Protein AF-0000000077038914 (afdb_homodimer)

Secondary structure (DSSP, 8-state):
---------TT-------TT--TTTS-TTHHHHHHHHH-HHHHHHHHHHHHHHHHHHTTHHHHHHHHHHHS--EEEEE-TT--EEEEEE--HHHHHHHIIIIIIS-TTTGGGSTTPPPHHHHHHHHHHHTTT-STTHHHHHHHHHHHHHHHHHS-HHHHHHHHHHHT---TTTPPPEEEE---SS-SS-GGG---EEEEEE-TTS-EEEEEEEEEEEEESTT-SEEEEEEEETTPPSSGGG-EEEEEESB-TTSPBPSEEEEEE--BSS-TTS-EEEEEEEEEEEEEES-TT-HHHHHHHHHHHHHHHHHHHHHHHHHHHHHHHHHHHHH-EETTEEGGGSHHHHHHHHHHHHHHHHHHHHHHHHHHHHHHHHTT-HHHHHHHHHHHHHHHHHHHHHHHHHHHHHHHHHGGGGGBTTSHHHHHHHHHTTTTTTTS-HHHHHHHHHHHHHHS-HHHHHHHHHHHHHHHS---HHHHHHHHHHHHHHHHHHHHHHHHT-GGGHHHHHHHHHHHHHHHHHHHHHHHTTT--HHHHHHHHHIIIIIS---TT-----GGGHHHHHHHHHT----HHHHHHTPPP---/---------TT-------TT--TTTS-TTHHHHHHHHH-HHHHHHHHHHHHHHHHHHTTHHHHHHHHHHHS--EEEEE-TT--EEEEEE--HHHHHHHIIIIIIS-TTTGGGSTTPPPHHHHHHHHHHHHTT-STTHHHHHHHHHHHHHHHHHS-HHHHHHHHHHHT---TTTPPPEEEE---SS-SS-GGG---EEEEEE-TTS-EEEEEEEEEEEEESTT-SEEEEEEEETTPPSSGGG-EEEEEESB-TTSPBPSEEEEEE--BSS-TTS-EEEEEEEEEEEEEES-TT-HHHHHHHHHHHHHHHHHHHHHHHHHHHHHHHHHHHHH-EETTEEGGGSHHHHHHHHHHHHHHHHHHHHHHHHHHHHHHHHTT-HHHHHHHHHHHHHHHHHHHHHHHHHHHHHHHHHGGGGGBTTSHHHHHHHHHTTTTTTTS-HHHHHHHHHHHHHHS-HHHHHHHHHHHHHHHS---HHHHHHHHHHHHHHHHHHHHHHHHT-GGGHHHHHHHHHHHHHHHHHHHHHHHTTT--HHHHHHHHHIIIIIS---TT-----GGGHHHHHHHHHT----HHHHHHTPPP---

Sequence (1166 aa):
MNDTAHTPAAGASNIPDSRGLNFFSVDPDLGALLRLHLGDAHYTELEPQLRALGARVSGELDEWASRADKHPPVLEHRNRRGEAVQRIDKDPAYVALERVAYSELGLAALSHQPDAAPPLVKYALTFLFVQAEFGLCCPVSMTDSLTRTLRRFGDRELVARYLPMLASRDFDTLYQGAMFMTEQAAGSDVGRIATRAARDTDAHGNTVWRLYGDKWFCSNADADLAMVLARPDGAPDGIHGLALFLLPKTLPDGTRNHYRIVRLKDKLGSRSMASGEIVLDGAHAYLIGEIGRGFHQMADMINMSRLSNGVRAAGLMRRAMNEALHVAAHREAFGRKLIDMPLMQRQLMKMLLPAEAARTMFMQIALLLPQADAGDEQAARCVRILTPLIKFRACRDARRVTGDAMEVRGGTGYIEEWSDARLVRDAHLGSIWEGTSNIVALDVARAARREQALDALRTFLGDRLGAAPLPDASRAALRRILARACDGLARVAADGDDARVRQAASALYYASAAVLMACEGAQLAPDYRRLALAHLLVRHKLLPVDPLAPASRDDEAAAFDALLRGAPVSLDVALDLLPEVERMNDTAHTPAAGASNIPDSRGLNFFSVDPDLGALLRLHLGDAHYTELEPQLRALGARVSGELDEWASRADKHPPVLEHRNRRGEAVQRIDKDPAYVALERVAYSELGLAALSHQPDAAPPLVKYALTFLFVQAEFGLCCPVSMTDSLTRTLRRFGDRELVARYLPMLASRDFDTLYQGAMFMTEQAAGSDVGRIATRAARDTDAHGNTVWRLYGDKWFCSNADADLAMVLARPDGAPDGIHGLALFLLPKTLPDGTRNHYRIVRLKDKLGSRSMASGEIVLDGAHAYLIGEIGRGFHQMADMINMSRLSNGVRAAGLMRRAMNEALHVAAHREAFGRKLIDMPLMQRQLMKMLLPAEAARTMFMQIALLLPQADAGDEQAARCVRILTPLIKFRACRDARRVTGDAMEVRGGTGYIEEWSDARLVRDAHLGSIWEGTSNIVALDVARAARREQALDALRTFLGDRLGAAPLPDASRAALRRILARACDGLARVAADGDDARVRQAASALYYASAAVLMACEGAQLAPDYRRLALAHLLVRHKLLPVDPLAPASRDDEAAAFDALLRGAPVSLDVALDLLPEVER

Solvent-accessible surface area (backbone atoms only — not comparable to full-atom values): 57209 Å² total; per-residue (Å²): 131,83,76,71,71,73,59,74,58,94,85,64,68,49,67,67,71,67,63,68,44,36,63,41,72,72,40,71,53,58,64,57,52,45,31,68,77,59,31,64,68,54,28,63,68,44,44,62,58,47,50,54,47,15,35,34,25,38,33,62,46,29,54,26,35,55,50,11,46,78,38,46,49,44,78,34,57,47,49,99,87,64,48,80,62,61,41,72,51,64,38,71,40,44,53,52,50,47,42,44,45,39,31,75,66,16,65,31,15,41,77,65,42,97,82,43,56,59,52,44,57,52,51,52,53,46,27,52,49,24,46,28,40,59,42,60,51,49,40,37,45,30,23,31,29,45,50,53,43,37,66,73,40,34,50,71,68,59,35,67,68,45,44,67,28,45,44,32,43,48,78,90,61,38,47,42,18,19,57,42,67,28,25,72,66,8,60,88,37,55,38,56,56,73,28,31,27,40,82,43,66,47,98,85,70,43,82,38,36,28,30,35,38,62,36,52,57,20,49,40,62,84,30,44,31,27,43,31,63,26,28,40,75,88,47,56,80,40,52,60,14,20,22,26,27,42,34,45,42,55,40,97,90,67,45,73,36,37,54,47,73,75,47,69,65,57,45,62,33,43,37,50,42,50,28,17,26,36,41,34,63,58,18,56,38,40,75,34,61,48,82,41,40,13,53,65,59,45,46,57,33,49,50,51,46,33,38,50,45,15,36,42,22,21,12,43,24,44,39,27,46,54,50,30,51,48,32,25,65,63,23,63,51,87,90,34,43,39,56,75,35,57,45,48,42,51,53,51,48,68,37,47,53,60,27,52,36,28,46,52,46,47,47,51,43,29,64,31,45,63,43,24,75,73,64,36,61,58,36,39,26,29,44,61,32,51,29,36,34,36,26,32,46,31,10,51,48,19,38,54,31,18,46,51,25,20,46,68,55,31,70,61,20,42,23,59,90,35,65,37,32,56,47,37,39,42,26,59,45,46,32,33,54,98,39,32,48,69,57,28,26,52,48,34,35,46,28,40,66,76,58,52,12,48,60,33,37,52,50,54,53,48,49,48,56,69,70,36,79,54,58,67,68,58,45,53,44,46,50,52,47,41,51,40,17,51,50,32,34,50,50,35,35,71,68,65,39,59,63,44,30,57,51,24,45,49,26,35,43,51,37,52,26,23,51,52,30,31,40,51,10,44,72,47,59,77,37,18,47,39,30,29,50,15,23,46,41,44,52,72,62,50,40,59,53,47,43,41,55,77,69,86,54,79,65,44,54,66,52,50,55,26,59,77,68,61,43,78,28,48,63,67,58,23,57,61,43,50,61,90,69,82,134,132,82,76,71,71,72,59,74,59,94,82,64,67,48,68,67,71,68,63,67,42,36,64,41,72,73,40,70,54,59,62,57,50,46,30,68,76,59,31,64,68,56,30,64,69,44,45,64,59,45,50,54,48,14,35,35,27,38,32,64,46,28,53,27,36,54,49,12,46,77,39,47,49,43,78,33,56,47,48,98,86,65,46,82,62,60,41,72,50,64,38,70,39,43,53,52,49,45,43,43,44,39,29,76,65,16,65,31,16,40,77,66,42,96,83,43,55,60,53,44,58,51,50,52,52,46,27,50,48,23,46,28,40,59,43,62,50,48,41,36,45,30,25,31,29,45,50,53,41,36,66,74,42,33,50,69,67,58,35,66,69,45,44,68,29,45,43,31,44,48,77,89,61,38,48,44,18,17,57,42,68,27,25,71,65,7,57,88,37,56,37,56,57,73,26,32,27,40,84,42,65,47,99,86,68,44,82,39,36,28,30,36,38,63,36,52,55,20,49,39,61,82,30,44,30,27,43,32,62,26,28,40,74,88,49,56,80,40,52,58,14,20,22,26,26,42,34,46,42,52,41,97,88,66,45,72,37,38,52,48,71,76,48,69,64,57,45,61,33,44,37,50,42,50,29,18,27,36,41,35,63,57,17,55,38,41,77,34,61,49,82,40,40,13,54,66,58,46,46,58,34,49,48,49,46,32,38,50,46,16,34,44,22,20,12,43,23,44,39,27,47,54,52,30,51,48,33,25,66,62,25,64,51,88,90,34,42,40,56,73,34,56,45,49,42,51,54,51,48,67,36,46,53,59,28,52,37,29,46,52,46,45,47,52,43,29,65,32,45,63,44,25,76,71,63,36,62,57,34,38,25,28,44,61,32,52,30,36,36,36,25,32,46,30,11,51,48,18,38,53,32,20,48,52,25,19,46,68,55,29,72,62,19,42,22,57,90,35,66,37,32,56,47,37,38,41,26,56,45,46,32,35,53,98,39,32,48,70,57,26,24,51,47,35,34,45,28,40,64,76,58,52,11,47,60,34,37,53,51,53,53,50,50,48,56,69,69,35,80,55,58,66,68,58,44,53,43,46,52,51,48,42,51,39,17,51,50,32,33,52,50,34,35,73,67,64,40,58,64,42,31,58,52,24,46,48,26,35,43,51,38,51,28,23,49,52,30,31,43,50,10,44,72,48,58,78,38,18,47,40,30,28,52,17,23,46,41,44,52,72,61,50,40,58,53,49,41,43,54,80,70,87,54,79,65,43,54,66,51,50,54,25,60,75,69,60,44,77,28,48,63,67,56,24,57,61,42,51,63,89,69,82,133

InterPro domains:
  IPR006089 Acyl-CoA dehydrogenase, conserved site [PS00073] (407-426)
  IPR006091 Acyl-CoA dehydrogenase/oxidase, middle domain [PF02770] (178-281)
  IPR009075 Acyl-CoA dehydrogenase/oxidase, C-terminal [PF00441] (292-447)
  IPR009100 Acyl-CoA dehydrogenase/oxidase, N-terminal and middle domain superfamily [SSF56645] (89-301)
  IPR036250 Acyl-CoA dehydrogenase-like, C-terminal [SSF47203] (290-450)
  IPR041504 Adaptive response protein AidB, N-terminal [PF18158] (16-172)
  IPR052904 Acyl-CoA dehydrogenase-like protein [PTHR42707] (10-543)

Radius of gyration: 30.12 Å; Cα contacts (8 Å, |Δi|>4): 2319; chains: 2; bounding box: 59×93×80 Å

Nearest PDB structures (foldseek):
  5ez3-assembly1_A  TM=9.033E-01  e=1.907E-32  Brucella melitensis bv. 1 str. 16M
  8i4p-assembly1_A  TM=9.060E-01  e=1.405E-19  Thermobifida fusca YX
  5lnx-assembly2_F  TM=9.026E-01  e=1.605E-17  Bacillus subtilis subsp. subtilis str. 168
  7s7g-assembly1_A  TM=7.072E-01  e=2.611E-19  Homo sapiens
  5k3i-assembly1_B  TM=6.164E-01  e=1.233E-11  Caenorhabditis elegans

pLDDT: mean 94.5, std 9.36, range [21.92, 98.94]

Foldseek 3Di:
DCVVCVPPPDQNDLFFQLAQDQLLVQDLCLLVVCCVQVPDVVSVVLVVVSRVLSRCLSYLLLVLQLVLFVPFWFFDQADPVRDGPRDIHADVSLLVLCLCCCAVLNLQQQCPDPPRDQLLSSLSSVLSNLLRPQLVLQQSLQLNLVLVLCVVFNDPVVNVVQVCQSNDNPSVRHFTEWEFQADPVDDLQSLQDAWEWEWDADPVRDIWIFIFDKGFKIWQVQTQKYKYKHFYPPADTGLQRIFIKIFGQADPVGHGFQKHFPGFDPALASSSTTITMMGGDRGIIGTTHDGRCHVVSCVSSLLSSLLSLLSSLLSLLSSLLSLLLSSQQRRDDPHDRNCLDPVSLVLSLLSVLLSLLSVLLSSLLSSLVVVVVVPNLLSVLQSQQSSLLSLQPSLVSQLVSLVSSLVSSPPVSCDSVDCSSNSNSSSNVSCPPSHHNLSSLVSNLVSVPPVVSLVSLLVVLLVLLVVAPADPLLSVQLNLLQVVLSVQSNVCSVVVPSVCSSVSSQSNSLSSSLSSLLSSLRSSPPFNLSLLSSQVSCVPPRDDDDPVDDDDPPLCVVSSSCNSSSHGDGPVSSVSSHDDDDD/DCVVCVPPPDQPDLFFQCAQDQLLVQDLCLLVVCCVQVPDVVSVVLVVVSRVLSRCLSYLLLVLQLVLFVPFWFFDQADPVRDGPRDIHADVSLLVLVLCCCAVLNLQQQCPDPPRDQLLSSLSSVLSNLLRPQLVLQQSLQLNLVLVLCVVFNDPVVNVVQVCQSNDNPSVRHFTEWEFQADPVDDLQSLQDAWEWEWDADPVRDIWIFIFDKGFKIWQVQTQKYKYKHFYPPADTGLQRIFIKIFGQADPVGHGFQKHFPGFDPALASSSTTITMMGGDRGIIGTTHDGRCHVVSCVSSLLSSLLSLLSSLLSLLSSLLSLLLSSQQRRDDPHDRNCLDPVSLVLSLLSVLLSLLSVLLSSLLSSLVVVVVVPNLLSVLQSQQSSLLSLQPSLVSQLVSLVSSLVSSPPVSCDSVDCSSNSNSSSNVSCPPSHHNLSSLVSNLVSVPPVVSLVSLLVVLLVLLVVAPADPLLSVQLNLLQVVLSVQSNVCSVVVPSVCSSVSSQSNSLSSSLSSLLSSLRSSPPFNLSLLSSQVSCVPPRDDDDPVDDDDPPLCVVSSSCNSSSHGDGPVSSVSSHDDDDD

Organism: Burkholderia multivorans (strain ATCC 17616 / 249) (NCBI:txid395019)

Structure (mmCIF, N/CA/C/O backbone):
data_AF-0000000077038914-model_v1
#
loop_
_entity.id
_entity.type
_entity.pdbx_description
1 polymer 'Acyl-CoA dehydrogenase family protein'
#
loop_
_atom_site.group_PDB
_atom_site.id
_atom_site.type_symbol
_atom_site.label_atom_id
_atom_site.label_alt_id
_atom_site.label_comp_id
_atom_site.label_asym_id
_atom_site.label_entity_id
_atom_site.label_seq_id
_atom_site.pdbx_PDB_ins_code
_atom_site.Cartn_x
_atom_site.Cartn_y
_atom_site.Cartn_z
_atom_site.occupancy
_atom_site.B_iso_or_equiv
_atom_site.auth_seq_id
_atom_site.auth_comp_id
_atom_site.auth_asym_id
_atom_site.auth_atom_id
_atom_site.pdbx_PDB_model_num
ATOM 1 N N . MET A 1 1 ? 28.094 33.969 -19.812 1 22.08 1 MET A N 1
ATOM 2 C CA . MET A 1 1 ? 28.266 32.531 -19.531 1 22.08 1 MET A CA 1
ATOM 3 C C . MET A 1 1 ? 27.297 32.062 -18.438 1 22.08 1 MET A C 1
ATOM 5 O O . MET A 1 1 ? 27.359 32.531 -17.312 1 22.08 1 MET A O 1
ATOM 9 N N . ASN A 1 2 ? 26.047 31.734 -18.75 1 25.38 2 ASN A N 1
ATOM 10 C CA . ASN A 1 2 ? 24.875 31.297 -17.984 1 25.38 2 ASN A CA 1
ATOM 11 C C . ASN A 1 2 ? 25.172 30.047 -17.156 1 25.38 2 ASN A C 1
ATOM 13 O O . ASN A 1 2 ? 25.172 28.938 -17.688 1 25.38 2 ASN A O 1
ATOM 17 N N . ASP A 1 3 ? 26.156 30.188 -16.297 1 31.36 3 ASP A N 1
ATOM 18 C CA . ASP A 1 3 ? 26.609 29.141 -15.375 1 31.36 3 ASP A CA 1
ATOM 19 C C . ASP A 1 3 ? 25.438 28.578 -14.578 1 31.36 3 ASP A C 1
ATOM 21 O O . ASP A 1 3 ? 25.188 28.969 -13.438 1 31.36 3 ASP A O 1
ATOM 25 N N . THR A 1 4 ? 24.375 28.547 -15.211 1 31.61 4 THR A N 1
ATOM 26 C CA . THR A 1 4 ? 23.094 28.047 -14.711 1 31.61 4 THR A CA 1
ATOM 27 C C . THR A 1 4 ? 23.234 26.641 -14.141 1 31.61 4 THR A C 1
ATOM 29 O O . THR A 1 4 ? 22.328 26.125 -13.5 1 31.61 4 THR A O 1
ATOM 32 N N . ALA A 1 5 ? 24.203 25.938 -14.766 1 40.03 5 ALA A N 1
ATOM 33 C CA . ALA A 1 5 ? 24.203 24.516 -14.422 1 40.03 5 ALA A CA 1
ATOM 34 C C . ALA A 1 5 ? 24.906 24.281 -13.094 1 40.03 5 ALA A C 1
ATOM 36 O O . ALA A 1 5 ? 26.125 24.062 -13.062 1 40.03 5 ALA A O 1
ATOM 37 N N . HIS A 1 6 ? 24.531 25.016 -12.117 1 38.09 6 HIS A N 1
ATOM 38 C CA . HIS A 1 6 ? 25.094 24.531 -10.859 1 38.09 6 HIS A CA 1
ATOM 39 C C . HIS A 1 6 ? 24.75 23.062 -10.641 1 38.09 6 HIS A C 1
ATOM 41 O O . HIS A 1 6 ? 23.609 22.719 -10.336 1 38.09 6 HIS A O 1
ATOM 47 N N . THR A 1 7 ? 25.422 22.234 -11.484 1 44 7 THR A N 1
ATOM 48 C CA . THR A 1 7 ? 25.359 20.812 -11.203 1 44 7 THR A CA 1
ATOM 49 C C . THR A 1 7 ? 25.734 20.516 -9.758 1 44 7 THR A C 1
ATOM 51 O O . THR A 1 7 ? 26.766 21.016 -9.266 1 44 7 THR A O 1
ATOM 54 N N . PRO A 1 8 ? 24.844 20.156 -8.961 1 44.72 8 PRO A N 1
ATOM 55 C CA . PRO A 1 8 ? 25.391 19.75 -7.668 1 44.72 8 PRO A CA 1
ATOM 56 C C . PRO A 1 8 ? 26.766 19.078 -7.797 1 44.72 8 PRO A C 1
ATOM 58 O O . PRO A 1 8 ? 27.062 18.469 -8.828 1 44.72 8 PRO A O 1
ATOM 61 N N . ALA A 1 9 ? 27.812 19.484 -7.164 1 39.47 9 ALA A N 1
ATOM 62 C CA . ALA A 1 9 ? 29.125 18.859 -7.289 1 39.47 9 ALA A CA 1
ATOM 63 C C . ALA A 1 9 ? 29.016 17.344 -7.406 1 39.47 9 ALA A C 1
ATOM 65 O O . ALA A 1 9 ? 28.188 16.734 -6.75 1 39.47 9 ALA A O 1
ATOM 66 N N . ALA A 1 10 ? 29.75 16.734 -8.273 1 37.12 10 ALA A N 1
ATOM 67 C CA . ALA A 1 10 ? 29.906 15.297 -8.453 1 37.12 10 ALA A CA 1
ATOM 68 C C . ALA A 1 10 ? 30.266 14.617 -7.141 1 37.12 10 ALA A C 1
ATOM 70 O O . ALA A 1 10 ? 31.219 15.008 -6.469 1 37.12 10 ALA A O 1
ATOM 71 N N . GLY A 1 11 ? 29.234 13.812 -6.258 1 48.03 11 GLY A N 1
ATOM 72 C CA . GLY A 1 11 ? 29.422 13.211 -4.949 1 48.03 11 GLY A CA 1
ATOM 73 C C . GLY A 1 11 ? 28.578 13.852 -3.865 1 48.03 11 GLY A C 1
ATOM 74 O O . GLY A 1 11 ? 28.5 13.328 -2.75 1 48.03 11 GLY A O 1
ATOM 75 N N . ALA A 1 12 ? 28.188 14.961 -4.121 1 54.03 12 ALA A N 1
ATOM 76 C CA . ALA A 1 12 ? 27.484 15.758 -3.117 1 54.03 12 ALA A CA 1
ATOM 77 C C . ALA A 1 12 ? 26.016 15.359 -3.029 1 54.03 12 ALA A C 1
ATOM 79 O O . ALA A 1 12 ? 25.312 15.758 -2.098 1 54.03 12 ALA A O 1
ATOM 80 N N . SER A 1 13 ? 25.672 14.492 -3.986 1 68.81 13 SER A N 1
ATOM 81 C CA . SER A 1 13 ? 24.234 14.211 -3.979 1 68.81 13 SER A CA 1
ATOM 82 C C . SER A 1 13 ? 23.875 13.25 -2.857 1 68.81 13 SER A C 1
ATOM 84 O O . SER A 1 13 ? 24.609 12.289 -2.594 1 68.81 13 SER A O 1
ATOM 86 N N . ASN A 1 14 ? 23 13.602 -2.055 1 82.94 14 ASN A N 1
ATOM 87 C CA . ASN A 1 14 ? 22.422 12.781 -1.001 1 82.94 14 ASN A CA 1
ATOM 88 C C . ASN A 1 14 ? 21.219 11.984 -1.515 1 82.94 14 ASN A C 1
ATOM 90 O O . ASN A 1 14 ? 20.234 11.797 -0.799 1 82.94 14 ASN A O 1
ATOM 94 N N . ILE A 1 15 ? 21.391 11.609 -2.834 1 91.31 15 ILE A N 1
ATOM 95 C CA . ILE A 1 15 ? 20.359 10.781 -3.459 1 91.31 15 ILE A CA 1
ATOM 96 C C . ILE A 1 15 ? 20.984 9.516 -4.023 1 91.31 15 ILE A C 1
ATOM 98 O O . ILE A 1 15 ? 21.234 9.422 -5.227 1 91.31 15 ILE A O 1
ATOM 102 N N . PRO A 1 16 ? 21.141 8.5 -3.207 1 93.62 16 PRO A N 1
ATOM 103 C CA . PRO A 1 16 ? 21.781 7.262 -3.656 1 93.62 16 PRO A CA 1
ATOM 104 C C . PRO A 1 16 ? 21 6.559 -4.766 1 93.62 16 PRO A C 1
ATOM 106 O O . PRO A 1 16 ? 19.766 6.539 -4.742 1 93.62 16 PRO A O 1
ATOM 109 N N . ASP A 1 17 ? 21.719 6.059 -5.734 1 94 17 ASP A N 1
ATOM 110 C CA . ASP A 1 17 ? 21.172 5.332 -6.871 1 94 17 ASP A CA 1
ATOM 111 C C . ASP A 1 17 ? 21.734 3.92 -6.953 1 94 17 ASP A C 1
ATOM 113 O O . ASP A 1 17 ? 22.953 3.746 -7.066 1 94 17 ASP A O 1
ATOM 117 N N . SER A 1 18 ? 20.875 2.918 -6.922 1 94.12 18 SER A N 1
ATOM 118 C CA . SER A 1 18 ? 21.312 1.526 -6.898 1 94.12 18 SER A CA 1
ATOM 119 C C . SER A 1 18 ? 21.609 1.012 -8.305 1 94.12 18 SER A C 1
ATOM 121 O O . SER A 1 18 ? 22 -0.143 -8.477 1 94.12 18 SER A O 1
ATOM 123 N N . ARG A 1 19 ? 21.422 1.75 -9.336 1 91.56 19 ARG A N 1
ATOM 124 C CA . ARG A 1 19 ? 21.688 1.334 -10.703 1 91.56 19 ARG A CA 1
ATOM 125 C C . ARG A 1 19 ? 23.156 0.937 -10.875 1 91.56 19 ARG A C 1
ATOM 127 O O . ARG A 1 19 ? 24.047 1.603 -10.352 1 91.56 19 ARG A O 1
ATOM 134 N N . GLY A 1 20 ? 23.359 -0.164 -11.555 1 90.25 20 GLY A N 1
ATOM 135 C CA . GLY A 1 20 ? 24.719 -0.626 -11.812 1 90.25 20 GLY A CA 1
ATOM 136 C C . GLY A 1 20 ? 25.172 -1.702 -10.844 1 90.25 20 GLY A C 1
ATOM 137 O O . GLY A 1 20 ? 26.125 -2.428 -11.109 1 90.25 20 GLY A O 1
ATOM 138 N N . LEU A 1 21 ? 24.469 -1.827 -9.719 1 95.56 21 LEU A N 1
ATOM 139 C CA . LEU A 1 21 ? 24.766 -2.922 -8.805 1 95.56 21 LEU A CA 1
ATOM 140 C C . LEU A 1 21 ? 24.391 -4.266 -9.43 1 95.56 21 LEU A C 1
ATOM 142 O O . LEU A 1 21 ? 23.484 -4.34 -10.25 1 95.56 21 LEU A O 1
ATOM 146 N N . ASN A 1 22 ? 25.125 -5.277 -9.117 1 98.06 22 ASN A N 1
ATOM 147 C CA . ASN A 1 22 ? 24.719 -6.633 -9.469 1 98.06 22 ASN A CA 1
ATOM 148 C C . ASN A 1 22 ? 23.781 -7.227 -8.43 1 98.06 22 ASN A C 1
ATOM 150 O O . ASN A 1 22 ? 24.219 -7.625 -7.348 1 98.06 22 ASN A O 1
ATOM 154 N N . PHE A 1 23 ? 22.531 -7.402 -8.773 1 97.75 23 PHE A N 1
ATOM 155 C CA . PHE A 1 23 ? 21.484 -7.746 -7.812 1 97.75 23 PHE A CA 1
ATOM 156 C C . PHE A 1 23 ? 21.609 -9.203 -7.383 1 97.75 23 PHE A C 1
ATOM 158 O O . PHE A 1 23 ? 21.016 -9.617 -6.391 1 97.75 23 PHE A O 1
ATOM 165 N N . PHE A 1 24 ? 22.406 -10.039 -8.094 1 98.19 24 PHE A N 1
ATOM 166 C CA . PHE A 1 24 ? 22.75 -11.367 -7.594 1 98.19 24 PHE A CA 1
ATOM 167 C C . PHE A 1 24 ? 23.844 -11.273 -6.523 1 98.19 24 PHE A C 1
ATOM 169 O O . PHE A 1 24 ? 23.734 -11.898 -5.469 1 98.19 24 PHE A O 1
ATOM 176 N N . SER A 1 25 ? 24.781 -10.391 -6.734 1 96.62 25 SER A N 1
ATOM 177 C CA . SER A 1 25 ? 25.953 -10.328 -5.871 1 96.62 25 SER A CA 1
ATOM 178 C C . SER A 1 25 ? 25.656 -9.594 -4.57 1 96.62 25 SER A C 1
ATOM 180 O O . SER A 1 25 ? 26.234 -9.891 -3.527 1 96.62 25 SER A O 1
ATOM 182 N N . VAL A 1 26 ? 24.719 -8.672 -4.641 1 95.75 26 VAL A N 1
ATOM 183 C CA . VAL A 1 26 ? 24.453 -7.879 -3.441 1 95.75 26 VAL A CA 1
ATOM 184 C C . VAL A 1 26 ? 23.594 -8.688 -2.477 1 95.75 26 VAL A C 1
ATOM 186 O O . VAL A 1 26 ? 23.484 -8.344 -1.296 1 95.75 26 VAL A O 1
ATOM 189 N N . ASP A 1 27 ? 22.891 -9.68 -2.92 1 96.12 27 ASP A N 1
ATOM 190 C CA . ASP A 1 27 ? 22.125 -10.602 -2.084 1 96.12 27 ASP A CA 1
ATOM 191 C C . ASP A 1 27 ? 23.031 -11.656 -1.457 1 96.12 27 ASP A C 1
ATOM 193 O O . ASP A 1 27 ? 23.5 -12.57 -2.143 1 96.12 27 ASP A O 1
ATOM 197 N N . PRO A 1 28 ? 23.25 -11.578 -0.246 1 94.44 28 PRO A N 1
ATOM 198 C CA . PRO A 1 28 ? 24.234 -12.477 0.359 1 94.44 28 PRO A CA 1
ATOM 199 C C . PRO A 1 28 ? 23.75 -13.922 0.445 1 94.44 28 PRO A C 1
ATOM 201 O O . PRO A 1 28 ? 24.547 -14.836 0.633 1 94.44 28 PRO A O 1
ATOM 204 N N . ASP A 1 29 ? 22.484 -14.148 0.295 1 96.62 29 ASP A N 1
ATOM 205 C CA . ASP A 1 29 ? 21.938 -15.453 0.648 1 96.62 29 ASP A CA 1
ATOM 206 C C . ASP A 1 29 ? 21.578 -16.25 -0.602 1 96.62 29 ASP A C 1
ATOM 208 O O . ASP A 1 29 ? 21.516 -17.484 -0.563 1 96.62 29 ASP A O 1
ATOM 212 N N . LEU A 1 30 ? 21.312 -15.633 -1.739 1 97.94 30 LEU A N 1
ATOM 213 C CA . LEU A 1 30 ? 20.75 -16.328 -2.895 1 97.94 30 LEU A CA 1
ATOM 214 C C . LEU A 1 30 ? 21.703 -17.406 -3.4 1 97.94 30 LEU A C 1
ATOM 216 O O . LEU A 1 30 ? 21.312 -18.547 -3.574 1 97.94 30 LEU A O 1
ATOM 220 N N . GLY A 1 31 ? 23 -17.047 -3.65 1 98 31 GLY A N 1
ATOM 221 C CA . GLY A 1 31 ? 23.969 -18 -4.129 1 98 31 GLY A CA 1
ATOM 222 C C . GLY A 1 31 ? 24.172 -19.172 -3.18 1 98 31 GLY A C 1
ATOM 223 O O . GLY A 1 31 ? 24.219 -20.328 -3.605 1 98 31 GLY A O 1
ATOM 224 N N . ALA A 1 32 ? 24.266 -18.859 -1.885 1 97.75 32 ALA A N 1
ATOM 225 C CA . ALA A 1 32 ? 24.5 -19.891 -0.869 1 97.75 32 ALA A CA 1
ATOM 226 C C . ALA A 1 32 ? 23.328 -20.875 -0.822 1 97.75 32 ALA A C 1
ATOM 228 O O . ALA A 1 32 ? 23.531 -22.094 -0.714 1 97.75 32 ALA A O 1
ATOM 229 N N . LEU A 1 33 ? 22.125 -20.406 -0.89 1 98.5 33 LEU A N 1
ATOM 230 C CA . LEU A 1 33 ? 20.938 -21.25 -0.823 1 98.5 33 LEU A CA 1
ATOM 231 C C . LEU A 1 33 ? 20.812 -22.109 -2.078 1 98.5 33 LEU A C 1
ATOM 233 O O . LEU A 1 33 ? 20.438 -23.281 -2 1 98.5 33 LEU A O 1
ATOM 237 N N . LEU A 1 34 ? 21.125 -21.484 -3.24 1 98.62 34 LEU A N 1
ATOM 238 C CA . LEU A 1 34 ? 21.062 -22.266 -4.477 1 98.62 34 LEU A CA 1
ATOM 239 C C . LEU A 1 34 ? 22.109 -23.375 -4.477 1 98.62 34 LEU A C 1
ATOM 241 O O . LEU A 1 34 ? 21.844 -24.484 -4.938 1 98.62 34 LEU A O 1
ATOM 245 N N . ARG A 1 35 ? 23.312 -23.094 -3.982 1 98.31 35 ARG A N 1
ATOM 246 C CA . ARG A 1 35 ? 24.359 -24.109 -3.867 1 98.31 35 ARG A CA 1
ATOM 247 C C . ARG A 1 35 ? 23.922 -25.234 -2.922 1 98.31 35 ARG A C 1
ATOM 249 O O . ARG A 1 35 ? 24.125 -26.406 -3.211 1 98.31 35 ARG A O 1
ATOM 256 N N . LEU A 1 36 ? 23.328 -24.859 -1.859 1 98 36 LEU A N 1
ATOM 257 C CA . LEU A 1 36 ? 22.844 -25.812 -0.866 1 98 36 LEU A CA 1
ATOM 258 C C . LEU A 1 36 ? 21.812 -26.766 -1.475 1 98 36 LEU A C 1
ATOM 260 O O . LEU A 1 36 ? 21.906 -27.984 -1.282 1 98 36 LEU A O 1
ATOM 264 N N . HIS A 1 37 ? 20.859 -26.25 -2.221 1 98.06 37 HIS A N 1
ATOM 265 C CA . HIS A 1 37 ? 19.688 -27.016 -2.643 1 98.06 37 HIS A CA 1
ATOM 266 C C . HIS A 1 37 ? 19.953 -27.75 -3.955 1 98.06 37 HIS A C 1
ATOM 268 O O . HIS A 1 37 ? 19.406 -28.812 -4.199 1 98.06 37 HIS A O 1
ATOM 274 N N . LEU A 1 38 ? 20.844 -27.141 -4.816 1 97.31 38 LEU A N 1
ATOM 275 C CA . LEU A 1 38 ? 21.078 -27.719 -6.137 1 97.31 38 LEU A CA 1
ATOM 276 C C . LEU A 1 38 ? 22.328 -28.594 -6.133 1 97.31 38 LEU A C 1
ATOM 278 O O . LEU A 1 38 ? 22.484 -29.438 -7.012 1 97.31 38 LEU A O 1
ATOM 282 N N . GLY A 1 39 ? 23.219 -28.375 -5.156 1 96.94 39 GLY A N 1
ATOM 283 C CA . GLY A 1 39 ? 24.531 -29.016 -5.148 1 96.94 39 GLY A CA 1
ATOM 284 C C . GLY A 1 39 ? 25.594 -28.25 -5.906 1 96.94 39 GLY A C 1
ATOM 285 O O . GLY A 1 39 ? 25.266 -27.375 -6.715 1 96.94 39 GLY A O 1
ATOM 286 N N . ASP A 1 40 ? 26.781 -28.531 -5.684 1 97.19 40 ASP A N 1
ATOM 287 C CA . ASP A 1 40 ? 27.922 -27.781 -6.191 1 97.19 40 ASP A CA 1
ATOM 288 C C . ASP A 1 40 ? 27.953 -27.812 -7.719 1 97.19 40 ASP A C 1
ATOM 290 O O . ASP A 1 40 ? 28.172 -26.781 -8.359 1 97.19 40 ASP A O 1
ATOM 294 N N . ALA A 1 41 ? 27.781 -28.906 -8.258 1 95.5 41 ALA A N 1
ATOM 295 C CA . ALA A 1 41 ? 27.922 -29.062 -9.703 1 95.5 41 ALA A CA 1
ATOM 296 C C . ALA A 1 41 ? 26.906 -28.219 -10.453 1 95.5 41 ALA A C 1
ATOM 298 O O . ALA A 1 41 ? 27.25 -27.453 -11.344 1 95.5 41 ALA A O 1
ATOM 299 N N . HIS A 1 42 ? 25.625 -28.375 -10.086 1 95.19 42 HIS A N 1
ATOM 300 C CA . HIS A 1 42 ? 24.547 -27.625 -10.742 1 95.19 42 HIS A CA 1
ATOM 301 C C . HIS A 1 42 ? 24.719 -26.125 -10.508 1 95.19 42 HIS A C 1
ATOM 303 O O . HIS A 1 42 ? 24.484 -25.328 -11.422 1 95.19 42 HIS A O 1
ATOM 309 N N . TYR A 1 43 ? 25.094 -25.781 -9.305 1 97.5 43 TYR A N 1
ATOM 310 C CA . TYR A 1 43 ? 25.25 -24.375 -8.984 1 97.5 43 TYR A CA 1
ATOM 311 C C . TYR A 1 43 ? 26.375 -23.75 -9.812 1 97.5 43 TYR A C 1
ATOM 313 O O . TYR A 1 43 ? 26.25 -22.641 -10.32 1 97.5 43 TYR A O 1
ATOM 321 N N . THR A 1 44 ? 27.5 -24.422 -9.883 1 97.38 44 THR A N 1
ATOM 322 C CA . THR A 1 44 ? 28.641 -23.922 -10.625 1 97.38 44 THR A CA 1
ATOM 323 C C . THR A 1 44 ? 28.281 -23.672 -12.086 1 97.38 44 THR A C 1
ATOM 325 O O . THR A 1 44 ? 28.734 -22.703 -12.688 1 97.38 44 THR A O 1
ATOM 328 N N . GLU A 1 45 ? 27.469 -24.516 -12.594 1 95.75 45 GLU A N 1
ATOM 329 C CA . GLU A 1 45 ? 27 -24.359 -13.969 1 95.75 45 GLU A CA 1
ATOM 330 C C . GLU A 1 45 ? 26.047 -23.156 -14.094 1 95.75 45 GLU A C 1
ATOM 332 O O . GLU A 1 45 ? 26.062 -22.469 -15.109 1 95.75 45 GLU A O 1
ATOM 337 N N . LEU A 1 46 ? 25.25 -22.906 -13.117 1 97.31 46 LEU A N 1
ATOM 338 C CA . LEU A 1 46 ? 24.203 -21.891 -13.141 1 97.31 46 LEU A CA 1
ATOM 339 C C . LEU A 1 46 ? 24.75 -20.516 -12.781 1 97.31 46 LEU A C 1
ATOM 341 O O . LEU A 1 46 ? 24.25 -19.5 -13.258 1 97.31 46 LEU A O 1
ATOM 345 N N . GLU A 1 47 ? 25.75 -20.406 -11.984 1 98.19 47 GLU A N 1
ATOM 346 C CA . GLU A 1 47 ? 26.219 -19.188 -11.328 1 98.19 47 GLU A CA 1
ATOM 347 C C . GLU A 1 47 ? 26.578 -18.109 -12.352 1 98.19 47 GLU A C 1
ATOM 349 O O . GLU A 1 47 ? 26.219 -16.938 -12.172 1 98.19 47 GLU A O 1
ATOM 354 N N . PRO A 1 48 ? 27.344 -18.453 -13.438 1 98.12 48 PRO A N 1
ATOM 355 C CA . PRO A 1 48 ? 27.672 -17.406 -14.406 1 98.12 48 PRO A CA 1
ATOM 356 C C . PRO A 1 48 ? 26.422 -16.75 -14.992 1 98.12 48 PRO A C 1
ATOM 358 O O . PRO A 1 48 ? 26.406 -15.531 -15.211 1 98.12 48 PRO A O 1
ATOM 361 N N . GLN A 1 49 ? 25.406 -17.5 -15.227 1 97.94 49 GLN A N 1
ATOM 362 C CA . GLN A 1 49 ? 24.156 -16.969 -15.758 1 97.94 49 GLN A CA 1
ATOM 363 C C . GLN A 1 49 ? 23.469 -16.062 -14.727 1 97.94 49 GLN A C 1
ATOM 365 O O . GLN A 1 49 ? 22.922 -15.016 -15.086 1 97.94 49 GLN A O 1
ATOM 370 N N . LEU A 1 50 ? 23.484 -16.469 -13.477 1 98.5 50 LEU A N 1
ATOM 371 C CA . LEU A 1 50 ? 22.906 -15.672 -12.406 1 98.5 50 LEU A CA 1
ATOM 372 C C . LEU A 1 50 ? 23.641 -14.344 -12.258 1 98.5 50 LEU A C 1
ATOM 374 O O . LEU A 1 50 ? 23 -13.297 -12.102 1 98.5 50 LEU A O 1
ATOM 378 N N . ARG A 1 51 ? 24.938 -14.367 -12.297 1 98.25 51 ARG A N 1
ATOM 379 C CA . ARG A 1 51 ? 25.75 -13.164 -12.18 1 98.25 51 ARG A CA 1
ATOM 380 C C . ARG A 1 51 ? 25.5 -12.219 -13.352 1 98.25 51 ARG A C 1
ATOM 382 O O . ARG A 1 51 ? 25.375 -11 -13.164 1 98.25 51 ARG A O 1
ATOM 389 N N . ALA A 1 52 ? 25.453 -12.805 -14.531 1 98.31 52 ALA A N 1
ATOM 390 C CA . ALA A 1 52 ? 25.188 -11.992 -15.711 1 98.31 52 ALA A CA 1
ATOM 391 C C . ALA A 1 52 ? 23.812 -11.352 -15.641 1 98.31 52 ALA A C 1
ATOM 393 O O . ALA A 1 52 ? 23.656 -10.164 -15.938 1 98.31 52 ALA A O 1
ATOM 394 N N . LEU A 1 53 ? 22.828 -12.109 -15.273 1 98.62 53 LEU A N 1
ATOM 395 C CA . LEU A 1 53 ? 21.469 -11.594 -15.156 1 98.62 53 LEU A CA 1
ATOM 396 C C . LEU A 1 53 ? 21.375 -10.539 -14.055 1 98.62 53 LEU A C 1
ATOM 398 O O . LEU A 1 53 ? 20.719 -9.516 -14.219 1 98.62 53 LEU A O 1
ATOM 402 N N . GLY A 1 54 ? 22.062 -10.797 -12.914 1 98.25 54 GLY A N 1
ATOM 403 C CA . GLY A 1 54 ? 22.062 -9.852 -11.805 1 98.25 54 GLY A CA 1
ATOM 404 C C . GLY A 1 54 ? 22.547 -8.469 -12.203 1 98.25 54 GLY A C 1
ATOM 405 O O . GLY A 1 54 ? 22.031 -7.465 -11.719 1 98.25 54 GLY A O 1
ATOM 406 N N . ALA A 1 55 ? 23.531 -8.43 -13.055 1 97.81 55 ALA A N 1
ATOM 407 C CA . ALA A 1 55 ? 24.062 -7.16 -13.539 1 97.81 55 ALA A CA 1
ATOM 408 C C . ALA A 1 55 ? 23.062 -6.453 -14.453 1 97.81 55 ALA A C 1
ATOM 410 O O . ALA A 1 55 ? 22.938 -5.23 -14.406 1 97.81 55 ALA A O 1
ATOM 411 N N . ARG A 1 56 ? 22.375 -7.184 -15.242 1 98.06 56 ARG A N 1
ATOM 412 C CA . ARG A 1 56 ? 21.453 -6.621 -16.219 1 98.06 56 ARG A CA 1
ATOM 413 C C . ARG A 1 56 ? 20.172 -6.129 -15.555 1 98.06 56 ARG A C 1
ATOM 415 O O . ARG A 1 56 ? 19.547 -5.164 -16.016 1 98.06 56 ARG A O 1
ATOM 422 N N . VAL A 1 57 ? 19.781 -6.727 -14.484 1 97.56 57 VAL A N 1
ATOM 423 C CA . VAL A 1 57 ? 18.5 -6.457 -13.828 1 97.56 57 VAL A CA 1
ATOM 424 C C . VAL A 1 57 ? 18.5 -5.039 -13.266 1 97.56 57 VAL A C 1
ATOM 426 O O . VAL A 1 57 ? 17.469 -4.367 -13.266 1 97.56 57 VAL A O 1
ATOM 429 N N . SER A 1 58 ? 19.609 -4.508 -12.805 1 94.94 58 SER A N 1
ATOM 430 C CA . SER A 1 58 ? 19.672 -3.148 -12.281 1 94.94 58 SER A CA 1
ATOM 431 C C . SER A 1 58 ? 20.141 -2.168 -13.352 1 94.94 58 SER A C 1
ATOM 433 O O . SER A 1 58 ? 20.281 -0.971 -13.086 1 94.94 58 SER A O 1
ATOM 435 N N . GLY A 1 59 ? 20.406 -2.684 -14.5 1 95.75 59 GLY A N 1
ATOM 436 C CA . GLY A 1 59 ? 20.875 -1.874 -15.617 1 95.75 59 GLY A CA 1
ATOM 437 C C . GLY A 1 59 ? 19.875 -1.802 -16.766 1 95.75 59 GLY A C 1
ATOM 438 O O . GLY A 1 59 ? 18.781 -1.255 -16.609 1 95.75 59 GLY A O 1
ATOM 439 N N . GLU A 1 60 ? 20.219 -2.506 -17.797 1 97.19 60 GLU A N 1
ATOM 440 C CA . GLU A 1 60 ? 19.453 -2.359 -19.031 1 97.19 60 GLU A CA 1
ATOM 441 C C . GLU A 1 60 ? 18.031 -2.871 -18.859 1 97.19 60 GLU A C 1
ATOM 443 O O . GLU A 1 60 ? 17.094 -2.291 -19.406 1 97.19 60 GLU A O 1
ATOM 448 N N . LEU A 1 61 ? 17.875 -3.967 -18.172 1 98.38 61 LEU A N 1
ATOM 449 C CA . LEU A 1 61 ? 16.516 -4.5 -18.016 1 98.38 61 LEU A CA 1
ATOM 450 C C . LEU A 1 61 ? 15.648 -3.539 -17.219 1 98.38 61 LEU A C 1
ATOM 452 O O . LEU A 1 61 ? 14.461 -3.377 -17.516 1 98.38 61 LEU A O 1
ATOM 456 N N . ASP A 1 62 ? 16.219 -2.932 -16.203 1 97.56 62 ASP A N 1
ATOM 457 C CA . ASP A 1 62 ? 15.492 -1.938 -15.422 1 97.56 62 ASP A CA 1
ATOM 458 C C . ASP A 1 62 ? 15.117 -0.729 -16.281 1 97.56 62 ASP A C 1
ATOM 460 O O . ASP A 1 62 ? 14.023 -0.174 -16.141 1 97.56 62 ASP A O 1
ATOM 464 N N . GLU A 1 63 ? 16.016 -0.276 -17.078 1 97.5 63 GLU A N 1
ATOM 465 C CA . GLU A 1 63 ? 15.758 0.848 -17.984 1 97.5 63 GLU A CA 1
ATOM 466 C C . GLU A 1 63 ? 14.625 0.529 -18.953 1 97.5 63 GLU A C 1
ATOM 468 O O . GLU A 1 63 ? 13.742 1.36 -19.172 1 97.5 63 GLU A O 1
ATOM 473 N N . TRP A 1 64 ? 14.68 -0.696 -19.547 1 98.5 64 TRP A N 1
ATOM 474 C CA . TRP A 1 64 ? 13.617 -1.127 -20.453 1 98.5 64 TRP A CA 1
ATOM 475 C C . TRP A 1 64 ? 12.281 -1.208 -19.734 1 98.5 64 TRP A C 1
ATOM 477 O O . TRP A 1 64 ? 11.25 -0.791 -20.266 1 98.5 64 TRP A O 1
ATOM 487 N N . ALA A 1 65 ? 12.328 -1.769 -18.531 1 98.25 65 ALA A N 1
ATOM 488 C CA . ALA A 1 65 ? 11.102 -1.897 -17.75 1 98.25 65 ALA A CA 1
ATOM 489 C C . ALA A 1 65 ? 10.5 -0.529 -17.453 1 98.25 65 ALA A C 1
ATOM 491 O O . ALA A 1 65 ? 9.281 -0.351 -17.531 1 98.25 65 ALA A O 1
ATOM 492 N N . SER A 1 66 ? 11.312 0.439 -17.047 1 97.25 66 SER A N 1
ATOM 493 C CA . SER A 1 66 ? 10.859 1.795 -16.766 1 97.25 66 SER A CA 1
ATOM 494 C C . SER A 1 66 ? 10.227 2.436 -18 1 97.25 66 SER A C 1
ATOM 496 O O . SER A 1 66 ? 9.172 3.07 -17.906 1 97.25 66 SER A O 1
ATOM 498 N N . ARG A 1 67 ? 10.852 2.266 -19.094 1 97.88 67 ARG A N 1
ATOM 499 C CA . ARG A 1 67 ? 10.344 2.838 -20.328 1 97.88 67 ARG A CA 1
ATOM 500 C C . ARG A 1 67 ? 9.008 2.205 -20.719 1 97.88 67 ARG A C 1
ATOM 502 O O . ARG A 1 67 ? 8.055 2.91 -21.062 1 97.88 67 ARG A O 1
ATOM 509 N N . ALA A 1 68 ? 8.984 0.891 -20.672 1 98.38 68 ALA A N 1
ATOM 510 C CA . ALA A 1 68 ? 7.758 0.183 -21.031 1 98.38 68 ALA A CA 1
ATOM 511 C C . ALA A 1 68 ? 6.605 0.572 -20.125 1 98.38 68 ALA A C 1
ATOM 513 O O . ALA A 1 68 ? 5.453 0.639 -20.547 1 98.38 68 ALA A O 1
ATOM 514 N N . ASP A 1 69 ? 6.934 0.791 -18.906 1 97.94 69 ASP A N 1
ATOM 515 C CA . ASP A 1 69 ? 5.93 1.208 -17.922 1 97.94 69 ASP A CA 1
ATOM 516 C C . ASP A 1 69 ? 5.336 2.566 -18.297 1 97.94 69 ASP A C 1
ATOM 518 O O . ASP A 1 69 ? 4.137 2.795 -18.109 1 97.94 69 ASP A O 1
ATOM 522 N N . LYS A 1 70 ? 6.094 3.5 -18.781 1 97.19 70 LYS A N 1
ATOM 523 C CA . LYS A 1 70 ? 5.676 4.855 -19.125 1 97.19 70 LYS A CA 1
ATOM 524 C C . LYS A 1 70 ? 4.988 4.887 -20.484 1 97.19 70 LYS A C 1
ATOM 526 O O . LYS A 1 70 ? 4.324 5.867 -20.828 1 97.19 70 LYS A O 1
ATOM 531 N N . HIS A 1 71 ? 5.156 3.773 -21.297 1 97.62 71 HIS A N 1
ATOM 532 C CA . HIS A 1 71 ? 4.57 3.664 -22.625 1 97.62 71 HIS A CA 1
ATOM 533 C C . HIS A 1 71 ? 3.758 2.381 -22.766 1 97.62 71 HIS A C 1
ATOM 535 O O . HIS A 1 71 ? 4.148 1.474 -23.5 1 97.62 71 HIS A O 1
ATOM 541 N N . PRO A 1 72 ? 2.615 2.312 -22.141 1 97.5 72 PRO A N 1
ATOM 542 C CA . PRO A 1 72 ? 1.81 1.091 -22.172 1 97.5 72 PRO A CA 1
ATOM 543 C C . PRO A 1 72 ? 1.351 0.733 -23.594 1 97.5 72 PRO A C 1
ATOM 545 O O . PRO A 1 72 ? 1.302 1.601 -24.469 1 97.5 72 PRO A O 1
ATOM 548 N N . PRO A 1 73 ? 1.047 -0.514 -23.797 1 98 73 PRO A N 1
ATOM 549 C CA . PRO A 1 73 ? 0.626 -0.958 -25.125 1 98 73 PRO A CA 1
ATOM 550 C C . PRO A 1 73 ? -0.669 -0.294 -25.578 1 98 73 PRO A C 1
ATOM 552 O O . PRO A 1 73 ? -1.479 0.129 -24.75 1 98 73 PRO A O 1
ATOM 555 N N . VAL A 1 74 ? -0.836 -0.274 -26.906 1 97.69 74 VAL A N 1
ATOM 556 C CA . VAL A 1 74 ? -2.004 0.355 -27.516 1 97.69 74 VAL A CA 1
ATOM 557 C C . VAL A 1 74 ? -2.678 -0.624 -28.469 1 97.69 74 VAL A C 1
ATOM 559 O O . VAL A 1 74 ? -2.004 -1.285 -29.266 1 97.69 74 VAL A O 1
ATOM 562 N N . LEU A 1 75 ? -3.979 -0.714 -28.359 1 97.81 75 LEU A N 1
ATOM 563 C CA . LEU A 1 75 ? -4.746 -1.588 -29.234 1 97.81 75 LEU A CA 1
ATOM 564 C C . LEU A 1 75 ? -5.09 -0.877 -30.531 1 97.81 75 LEU A C 1
ATOM 566 O O . LEU A 1 75 ? -5.637 0.228 -30.516 1 97.81 75 LEU A O 1
ATOM 570 N N . GLU A 1 76 ? -4.738 -1.465 -31.609 1 96.25 76 GLU A N 1
ATOM 571 C CA . GLU A 1 76 ? -5.16 -1.026 -32.938 1 96.25 76 GLU A CA 1
ATOM 572 C C . GLU A 1 76 ? -6.262 -1.926 -33.5 1 96.25 76 GLU A C 1
ATOM 574 O O . GLU A 1 76 ? -6 -3.057 -33.906 1 96.25 76 GLU A O 1
ATOM 579 N N . HIS A 1 77 ? -7.375 -1.354 -33.531 1 93.88 77 HIS A N 1
ATOM 580 C CA . HIS A 1 77 ? -8.508 -2.143 -34 1 93.88 77 HIS A CA 1
ATOM 581 C C . HIS A 1 77 ? -8.414 -2.385 -35.5 1 93.88 77 HIS A C 1
ATOM 583 O O . HIS A 1 77 ? -8.711 -3.484 -36 1 93.88 77 HIS A O 1
ATOM 589 N N . ARG A 1 78 ? -8.023 -1.347 -36.188 1 93.69 78 ARG A N 1
ATOM 590 C CA . ARG A 1 78 ? -7.941 -1.385 -37.656 1 93.69 78 ARG A CA 1
ATOM 591 C C . ARG A 1 78 ? -6.617 -0.808 -38.156 1 93.69 78 ARG A C 1
ATOM 593 O O . ARG A 1 78 ? -6.008 0.024 -37.469 1 93.69 78 ARG A O 1
ATOM 600 N N . ASN A 1 79 ? -6.25 -1.344 -39.188 1 92.38 79 ASN A N 1
ATOM 601 C CA . ASN A 1 79 ? -5.109 -0.692 -39.844 1 92.38 79 ASN A CA 1
ATOM 602 C C . ASN A 1 79 ? -5.539 0.508 -40.656 1 92.38 79 ASN A C 1
ATOM 604 O O . ASN A 1 79 ? -6.715 0.884 -40.656 1 92.38 79 ASN A O 1
ATOM 608 N N . ARG A 1 80 ? -4.633 1.086 -41.344 1 93.25 80 ARG A N 1
ATOM 609 C CA . ARG A 1 80 ? -4.875 2.328 -42.094 1 93.25 80 ARG A CA 1
ATOM 610 C C . ARG A 1 80 ? -5.824 2.098 -43.25 1 93.25 80 ARG A C 1
ATOM 612 O O . ARG A 1 80 ? -6.426 3.045 -43.781 1 93.25 80 ARG A O 1
ATOM 619 N N . ARG A 1 81 ? -6.059 0.815 -43.656 1 94.94 81 ARG A N 1
ATOM 620 C CA . ARG A 1 81 ? -6.949 0.481 -44.781 1 94.94 81 ARG A CA 1
ATOM 621 C C . ARG A 1 81 ? -8.336 0.091 -44.25 1 94.94 81 ARG A C 1
ATOM 623 O O . ARG A 1 81 ? -9.242 -0.174 -45.062 1 94.94 81 ARG A O 1
ATOM 630 N N . GLY A 1 82 ? -8.453 0.047 -42.938 1 92.81 82 GLY A N 1
ATOM 631 C CA . GLY A 1 82 ? -9.75 -0.229 -42.344 1 92.81 82 GLY A CA 1
ATOM 632 C C . GLY A 1 82 ? -9.961 -1.699 -42.031 1 92.81 82 GLY A C 1
ATOM 633 O O . GLY A 1 82 ? -11.023 -2.09 -41.562 1 92.81 82 GLY A O 1
ATOM 634 N N . GLU A 1 83 ? -8.914 -2.516 -42.25 1 90.69 83 GLU A N 1
ATOM 635 C CA . GLU A 1 83 ? -9.016 -3.936 -41.938 1 90.69 83 GLU A CA 1
ATOM 636 C C . GLU A 1 83 ? -8.953 -4.172 -40.438 1 90.69 83 GLU A C 1
ATOM 638 O O . GLU A 1 83 ? -8.188 -3.504 -39.75 1 90.69 83 GLU A O 1
ATOM 643 N N . ALA A 1 84 ? -9.758 -5.094 -39.969 1 89.81 84 ALA A N 1
ATOM 644 C CA . ALA A 1 84 ? -9.789 -5.422 -38.562 1 89.81 84 ALA A CA 1
ATOM 645 C C . ALA A 1 84 ? -8.562 -6.234 -38.156 1 89.81 84 ALA A C 1
ATOM 647 O O . ALA A 1 84 ? -8.578 -7.465 -38.188 1 89.81 84 ALA A O 1
ATOM 648 N N . VAL A 1 85 ? -7.535 -5.625 -37.688 1 87.12 85 VAL A N 1
ATOM 649 C CA . VAL A 1 85 ? -6.273 -6.305 -37.406 1 87.12 85 VAL A CA 1
ATOM 650 C C . VAL A 1 85 ? -6.215 -6.684 -35.938 1 87.12 85 VAL A C 1
ATOM 652 O O . VAL A 1 85 ? -5.598 -7.688 -35.562 1 87.12 85 VAL A O 1
ATOM 655 N N . GLN A 1 86 ? -6.82 -5.824 -35.031 1 91.19 86 GLN A N 1
ATOM 656 C CA . GLN A 1 86 ? -6.82 -6.074 -33.594 1 91.19 86 GLN A CA 1
ATOM 657 C C . GLN A 1 86 ? -5.402 -6.305 -33.094 1 91.19 86 GLN A C 1
ATOM 659 O O . GLN A 1 86 ? -5.145 -7.289 -32.406 1 91.19 86 GLN A O 1
ATOM 664 N N . ARG A 1 87 ? -4.516 -5.488 -33.469 1 93.56 87 ARG A N 1
ATOM 665 C CA . ARG A 1 87 ? -3.105 -5.613 -33.125 1 93.56 87 ARG A CA 1
ATOM 666 C C . ARG A 1 87 ? -2.779 -4.801 -31.859 1 93.56 87 ARG A C 1
ATOM 668 O O . ARG A 1 87 ? -3.254 -3.674 -31.703 1 93.56 87 ARG A O 1
ATOM 675 N N . ILE A 1 88 ? -2.037 -5.371 -30.984 1 97.38 88 ILE A N 1
ATOM 676 C CA . ILE A 1 88 ? -1.531 -4.641 -29.828 1 97.38 88 ILE A CA 1
ATOM 677 C C . ILE A 1 88 ? -0.107 -4.164 -30.094 1 97.38 88 ILE A C 1
ATOM 679 O O . ILE A 1 88 ? 0.801 -4.977 -30.297 1 97.38 88 ILE A O 1
ATOM 683 N N . ASP A 1 89 ? 0.045 -2.854 -30.203 1 97.44 89 ASP A N 1
ATOM 684 C CA . ASP A 1 89 ? 1.35 -2.227 -30.391 1 97.44 89 ASP A CA 1
ATOM 685 C C . ASP A 1 89 ? 2.08 -2.068 -29.062 1 97.44 89 ASP A C 1
ATOM 687 O O . ASP A 1 89 ? 1.638 -1.318 -28.188 1 97.44 89 ASP A O 1
ATOM 691 N N . LYS A 1 90 ? 3.172 -2.779 -28.906 1 97.81 90 LYS A N 1
ATOM 692 C CA . LYS A 1 90 ? 3.963 -2.764 -27.672 1 97.81 90 LYS A CA 1
ATOM 693 C C . LYS A 1 90 ? 5.211 -1.901 -27.844 1 97.81 90 LYS A C 1
ATOM 695 O O . LYS A 1 90 ? 5.777 -1.82 -28.922 1 97.81 90 LYS A O 1
ATOM 700 N N . ASP A 1 91 ? 5.652 -1.221 -26.766 1 98 91 ASP A N 1
ATOM 701 C CA . ASP A 1 91 ? 6.914 -0.482 -26.797 1 98 91 ASP A CA 1
ATOM 702 C C . ASP A 1 91 ? 8.094 -1.414 -27.062 1 98 91 ASP A C 1
ATOM 704 O O . ASP A 1 91 ? 8.141 -2.527 -26.531 1 98 91 ASP A O 1
ATOM 708 N N . PRO A 1 92 ? 9.078 -0.964 -27.891 1 98.25 92 PRO A N 1
ATOM 709 C CA . PRO A 1 92 ? 10.25 -1.798 -28.188 1 98.25 92 PRO A CA 1
ATOM 710 C C . PRO A 1 92 ? 10.969 -2.273 -26.922 1 98.25 92 PRO A C 1
ATOM 712 O O . PRO A 1 92 ? 11.539 -3.367 -26.906 1 98.25 92 PRO A O 1
ATOM 715 N N . ALA A 1 93 ? 10.906 -1.501 -25.875 1 98.69 93 ALA A N 1
ATOM 716 C CA . ALA A 1 93 ? 11.523 -1.902 -24.625 1 98.69 93 ALA A CA 1
ATOM 717 C C . ALA A 1 93 ? 10.844 -3.145 -24.047 1 98.69 93 ALA A C 1
ATOM 719 O O . ALA A 1 93 ? 11.516 -4.027 -23.5 1 98.69 93 ALA A O 1
ATOM 720 N N . TYR A 1 94 ? 9.586 -3.191 -24.156 1 98.56 94 TYR A N 1
ATOM 721 C CA . TYR A 1 94 ? 8.859 -4.367 -23.688 1 98.56 94 TYR A CA 1
ATOM 722 C C . TYR A 1 94 ? 9.211 -5.594 -24.531 1 98.56 94 TYR A C 1
ATOM 724 O O . TYR A 1 94 ? 9.391 -6.688 -23.984 1 98.56 94 TYR A O 1
ATOM 732 N N . VAL A 1 95 ? 9.32 -5.426 -25.812 1 98.44 95 VAL A N 1
ATOM 733 C CA . VAL A 1 95 ? 9.672 -6.516 -26.719 1 98.44 95 VAL A CA 1
ATOM 734 C C . VAL A 1 95 ? 11.078 -7.016 -26.406 1 98.44 95 VAL A C 1
ATOM 736 O O . VAL A 1 95 ? 11.344 -8.219 -26.438 1 98.44 95 VAL A O 1
ATOM 739 N N . ALA A 1 96 ? 11.93 -6.098 -26.094 1 98.75 96 ALA A N 1
ATOM 740 C CA . ALA A 1 96 ? 13.281 -6.48 -25.688 1 98.75 96 ALA A CA 1
ATOM 741 C C . ALA A 1 96 ? 13.258 -7.324 -24.422 1 98.75 96 ALA A C 1
ATOM 743 O O . ALA A 1 96 ? 14 -8.305 -24.312 1 98.75 96 ALA A O 1
ATOM 744 N N . LEU A 1 97 ? 12.445 -6.953 -23.5 1 98.81 97 LEU A N 1
ATOM 745 C CA . LEU A 1 97 ? 12.281 -7.727 -22.266 1 98.81 97 LEU A CA 1
ATOM 746 C C . LEU A 1 97 ? 11.734 -9.117 -22.562 1 98.81 97 LEU A C 1
ATOM 748 O O . LEU A 1 97 ? 12.156 -10.102 -21.969 1 98.81 97 LEU A O 1
ATOM 752 N N . GLU A 1 98 ? 10.781 -9.195 -23.469 1 98.69 98 GLU A N 1
ATOM 753 C CA . GLU A 1 98 ? 10.242 -10.492 -23.875 1 98.69 98 GLU A CA 1
ATOM 754 C C . GLU A 1 98 ? 11.344 -11.391 -24.438 1 98.69 98 GLU A C 1
ATOM 756 O O . GLU A 1 98 ? 11.391 -12.586 -24.141 1 98.69 98 GLU A O 1
ATOM 761 N N . ARG A 1 99 ? 12.156 -10.812 -25.266 1 98.69 99 ARG A N 1
ATOM 762 C CA . ARG A 1 99 ? 13.258 -11.578 -25.844 1 98.69 99 ARG A CA 1
ATOM 763 C C . ARG A 1 99 ? 14.141 -12.18 -24.766 1 98.69 99 ARG A C 1
ATOM 765 O O . ARG A 1 99 ? 14.562 -13.336 -24.859 1 98.69 99 ARG A O 1
ATOM 772 N N . VAL A 1 100 ? 14.414 -11.391 -23.781 1 98.75 100 VAL A N 1
ATOM 773 C CA . VAL A 1 100 ? 15.242 -11.867 -22.688 1 98.75 100 VAL A CA 1
ATOM 774 C C . VAL A 1 100 ? 14.523 -12.984 -21.938 1 98.75 100 VAL A C 1
ATOM 776 O O . VAL A 1 100 ? 15.086 -14.062 -21.703 1 98.75 100 VAL A O 1
ATOM 779 N N . ALA A 1 101 ? 13.281 -12.844 -21.609 1 98.69 101 ALA A N 1
ATOM 780 C CA . ALA A 1 101 ? 12.539 -13.773 -20.766 1 98.69 101 ALA A CA 1
ATOM 781 C C . ALA A 1 101 ? 12.242 -15.07 -21.5 1 98.69 101 ALA A C 1
ATOM 783 O O . ALA A 1 101 ? 12.477 -16.156 -20.984 1 98.69 101 ALA A O 1
ATOM 784 N N . TYR A 1 102 ? 11.797 -14.969 -22.75 1 98.38 102 TYR A N 1
ATOM 785 C CA . TYR A 1 102 ? 11.312 -16.125 -23.484 1 98.38 102 TYR A CA 1
ATOM 786 C C . TYR A 1 102 ? 12.461 -16.844 -24.203 1 98.38 102 TYR A C 1
ATOM 788 O O . TYR A 1 102 ? 12.477 -18.062 -24.297 1 98.38 102 TYR A O 1
ATOM 796 N N . SER A 1 103 ? 13.383 -16.062 -24.766 1 98.19 103 SER A N 1
ATOM 797 C CA . SER A 1 103 ? 14.391 -16.641 -25.656 1 98.19 103 SER A CA 1
ATOM 798 C C . SER A 1 103 ? 15.719 -16.844 -24.922 1 98.19 103 SER A C 1
ATOM 800 O O . SER A 1 103 ? 16.188 -17.969 -24.781 1 98.19 103 SER A O 1
ATOM 802 N N . GLU A 1 104 ? 16.266 -15.734 -24.406 1 98 104 GLU A N 1
ATOM 803 C CA . GLU A 1 104 ? 17.594 -15.836 -23.781 1 98 104 GLU A CA 1
ATOM 804 C C . GLU A 1 104 ? 17.547 -16.734 -22.562 1 98 104 GLU A C 1
ATOM 806 O O . GLU A 1 104 ? 18.359 -17.656 -22.422 1 98 104 GLU A O 1
ATOM 811 N N . LEU A 1 105 ? 16.5 -16.5 -21.672 1 97.75 105 LEU A N 1
ATOM 812 C CA . LEU A 1 105 ? 16.406 -17.266 -20.438 1 97.75 105 LEU A CA 1
ATOM 813 C C . LEU A 1 105 ? 15.523 -18.5 -20.609 1 97.75 105 LEU A C 1
ATOM 815 O O . LEU A 1 105 ? 15.672 -19.484 -19.891 1 97.75 105 LEU A O 1
ATOM 819 N N . GLY A 1 106 ? 14.562 -18.391 -21.547 1 97.31 106 GLY A N 1
ATOM 820 C CA . GLY A 1 106 ? 13.664 -19.5 -21.812 1 97.31 106 GLY A CA 1
ATOM 821 C C . GLY A 1 106 ? 12.742 -19.812 -20.656 1 97.31 106 GLY A C 1
ATOM 822 O O . GLY A 1 106 ? 12.422 -20.984 -20.406 1 97.31 106 GLY A O 1
ATOM 823 N N . LEU A 1 107 ? 12.273 -18.875 -19.922 1 97.75 107 LEU A N 1
ATOM 824 C CA . LEU A 1 107 ? 11.578 -19.078 -18.656 1 97.75 107 LEU A CA 1
ATOM 825 C C . LEU A 1 107 ? 10.258 -19.797 -18.859 1 97.75 107 LEU A C 1
ATOM 827 O O . LEU A 1 107 ? 9.781 -20.516 -17.969 1 97.75 107 LEU A O 1
ATOM 831 N N . ALA A 1 108 ? 9.672 -19.672 -20.031 1 97.19 108 ALA A N 1
ATOM 832 C CA . ALA A 1 108 ? 8.414 -20.359 -20.312 1 97.19 108 ALA A CA 1
ATOM 833 C C . ALA A 1 108 ? 8.664 -21.781 -20.797 1 97.19 108 ALA A C 1
ATOM 835 O O . ALA A 1 108 ? 7.824 -22.656 -20.625 1 97.19 108 ALA A O 1
ATOM 836 N N . ALA A 1 109 ? 9.812 -22.062 -21.359 1 96.62 109 ALA A N 1
ATOM 837 C CA . ALA A 1 109 ? 10.086 -23.297 -22.094 1 96.62 109 ALA A CA 1
ATOM 838 C C . ALA A 1 109 ? 10.914 -24.25 -21.25 1 96.62 109 ALA A C 1
ATOM 840 O O . ALA A 1 109 ? 10.93 -25.469 -21.5 1 96.62 109 ALA A O 1
ATOM 841 N N . LEU A 1 110 ? 11.555 -23.75 -20.219 1 95.06 110 LEU A N 1
ATOM 842 C CA . LEU A 1 110 ? 12.539 -24.516 -19.453 1 95.06 110 LEU A CA 1
ATOM 843 C C . LEU A 1 110 ? 11.922 -25.797 -18.922 1 95.06 110 LEU A C 1
ATOM 845 O O . LEU A 1 110 ? 12.602 -26.828 -18.812 1 95.06 110 LEU A O 1
ATOM 849 N N . SER A 1 111 ? 10.68 -25.812 -18.594 1 93.31 111 SER A N 1
ATOM 850 C CA . SER A 1 111 ? 10 -26.938 -17.969 1 93.31 111 SER A CA 1
ATOM 851 C C . SER A 1 111 ? 9.594 -27.984 -19 1 93.31 111 SER A C 1
ATOM 853 O O . SER A 1 111 ? 9.203 -29.094 -18.656 1 93.31 111 SER A O 1
ATOM 855 N N . HIS A 1 112 ? 9.68 -27.672 -20.281 1 94.75 112 HIS A N 1
ATOM 856 C CA . HIS A 1 112 ? 9.047 -28.516 -21.297 1 94.75 112 HIS A CA 1
ATOM 857 C C . HIS A 1 112 ? 10.07 -29.031 -22.281 1 94.75 112 HIS A C 1
ATOM 859 O O . HIS A 1 112 ? 9.703 -29.672 -23.281 1 94.75 112 HIS A O 1
ATOM 865 N N . GLN A 1 113 ? 11.281 -28.844 -21.953 1 89.75 113 GLN A N 1
ATOM 866 C CA . GLN A 1 113 ? 12.359 -29.359 -22.797 1 89.75 113 GLN A CA 1
ATOM 867 C C . GLN A 1 113 ? 12.766 -30.766 -22.359 1 89.75 113 GLN A C 1
ATOM 869 O O . GLN A 1 113 ? 12.516 -31.156 -21.219 1 89.75 113 GLN A O 1
ATOM 874 N N . PRO A 1 114 ? 13.312 -31.609 -23.328 1 84.75 114 PRO A N 1
ATOM 875 C CA . PRO A 1 114 ? 13.734 -32.969 -22.969 1 84.75 114 PRO A CA 1
ATOM 876 C C . PRO A 1 114 ? 14.727 -33 -21.797 1 84.75 114 PRO A C 1
ATOM 878 O O . PRO A 1 114 ? 14.641 -33.875 -20.938 1 84.75 114 PRO A O 1
ATOM 881 N N . ASP A 1 115 ? 15.688 -32.062 -21.75 1 85.5 115 ASP A N 1
ATOM 882 C CA . ASP A 1 115 ? 16.609 -31.906 -20.625 1 85.5 115 ASP A CA 1
ATOM 883 C C . ASP A 1 115 ? 16.156 -30.766 -19.719 1 85.5 115 ASP A C 1
ATOM 885 O O . ASP A 1 115 ? 16.938 -29.859 -19.422 1 85.5 115 ASP A O 1
ATOM 889 N N . ALA A 1 116 ? 15 -31.016 -19.234 1 84.44 116 ALA A N 1
ATOM 890 C CA . ALA A 1 116 ? 14.375 -29.922 -18.484 1 84.44 116 ALA A CA 1
ATOM 891 C C . ALA A 1 116 ? 15.195 -29.578 -17.25 1 84.44 116 ALA A C 1
ATOM 893 O O . ALA A 1 116 ? 15.664 -30.484 -16.531 1 84.44 116 ALA A O 1
ATOM 894 N N . ALA A 1 117 ? 15.383 -28.344 -17.016 1 87.06 117 ALA A N 1
ATOM 895 C CA . ALA A 1 117 ? 16.047 -27.844 -15.812 1 87.06 117 ALA A CA 1
ATOM 896 C C . ALA A 1 117 ? 15.195 -28.078 -14.57 1 87.06 117 ALA A C 1
ATOM 898 O O . ALA A 1 117 ? 13.969 -28.109 -14.648 1 87.06 117 ALA A O 1
ATOM 899 N N . PRO A 1 118 ? 15.93 -28.281 -13.492 1 93.38 118 PRO A N 1
ATOM 900 C CA . PRO A 1 118 ? 15.156 -28.328 -12.25 1 93.38 118 PRO A CA 1
ATOM 901 C C . PRO A 1 118 ? 14.312 -27.078 -12.031 1 93.38 118 PRO A C 1
ATOM 903 O O . PRO A 1 118 ? 14.766 -25.969 -12.32 1 93.38 118 PRO A O 1
ATOM 906 N N . PRO A 1 119 ? 13.07 -27.234 -11.547 1 96.31 119 PRO A N 1
ATOM 907 C CA . PRO A 1 119 ? 12.203 -26.078 -11.328 1 96.31 119 PRO A CA 1
ATOM 908 C C . PRO A 1 119 ? 12.875 -24.984 -10.508 1 96.31 119 PRO A C 1
ATOM 910 O O . PRO A 1 119 ? 12.625 -23.797 -10.734 1 96.31 119 PRO A O 1
ATOM 913 N N . LEU A 1 120 ? 13.727 -25.312 -9.578 1 98.06 120 LEU A N 1
ATOM 914 C CA . LEU A 1 120 ? 14.391 -24.328 -8.742 1 98.06 120 LEU A CA 1
ATOM 915 C C . LEU A 1 120 ? 15.25 -23.391 -9.594 1 98.06 120 LEU A C 1
ATOM 917 O O . LEU A 1 120 ? 15.375 -22.203 -9.297 1 98.06 120 LEU A O 1
ATOM 921 N N . VAL A 1 121 ? 15.859 -23.922 -10.664 1 97.69 121 VAL A N 1
ATOM 922 C CA . VAL A 1 121 ? 16.656 -23.109 -11.562 1 97.69 121 VAL A CA 1
ATOM 923 C C . VAL A 1 121 ? 15.758 -22.078 -12.258 1 97.69 121 VAL A C 1
ATOM 925 O O . VAL A 1 121 ? 16.062 -20.891 -12.281 1 97.69 121 VAL A O 1
ATOM 928 N N . LYS A 1 122 ? 14.633 -22.484 -12.789 1 97.19 122 LYS A N 1
ATOM 929 C CA . LYS A 1 122 ? 13.688 -21.609 -13.453 1 97.19 122 LYS A CA 1
ATOM 930 C C . LYS A 1 122 ? 13.203 -20.516 -12.508 1 97.19 122 LYS A C 1
ATOM 932 O O . LYS A 1 122 ? 13.195 -19.328 -12.867 1 97.19 122 LYS A O 1
ATOM 937 N N . TYR A 1 123 ? 12.875 -20.906 -11.328 1 98.19 123 TYR A N 1
ATOM 938 C CA . TYR A 1 123 ? 12.281 -19.938 -10.406 1 98.19 123 TYR A CA 1
ATOM 939 C C . TYR A 1 123 ? 13.344 -19.016 -9.82 1 98.19 123 TYR A C 1
ATOM 941 O O . TYR A 1 123 ? 13.055 -17.859 -9.5 1 98.19 123 TYR A O 1
ATOM 949 N N . ALA A 1 124 ? 14.594 -19.469 -9.695 1 98.44 124 ALA A N 1
ATOM 950 C CA . ALA A 1 124 ? 15.68 -18.578 -9.305 1 98.44 124 ALA A CA 1
ATOM 951 C C . ALA A 1 124 ? 15.898 -17.484 -10.352 1 98.44 124 ALA A C 1
ATOM 953 O O . ALA A 1 124 ? 16.094 -16.328 -10.008 1 98.44 124 ALA A O 1
ATOM 954 N N . LEU A 1 125 ? 15.898 -17.891 -11.625 1 98.5 125 LEU A N 1
ATOM 955 C CA . LEU A 1 125 ? 16.047 -16.938 -12.711 1 98.5 125 LEU A CA 1
ATOM 956 C C . LEU A 1 125 ? 14.859 -15.977 -12.742 1 98.5 125 LEU A C 1
ATOM 958 O O . LEU A 1 125 ? 15.031 -14.773 -12.961 1 98.5 125 LEU A O 1
ATOM 962 N N . THR A 1 126 ? 13.664 -16.484 -12.508 1 98.56 126 THR A N 1
ATOM 963 C CA . THR A 1 126 ? 12.461 -15.656 -12.445 1 98.56 126 THR A CA 1
ATOM 964 C C . THR A 1 126 ? 12.555 -14.664 -11.297 1 98.56 126 THR A C 1
ATOM 966 O O . THR A 1 126 ? 12.203 -13.492 -11.453 1 98.56 126 THR A O 1
ATOM 969 N N . PHE A 1 127 ? 13.031 -15.164 -10.141 1 98.62 127 PHE A N 1
ATOM 970 C CA . PHE A 1 127 ? 13.211 -14.344 -8.945 1 98.62 127 PHE A CA 1
ATOM 971 C C . PHE A 1 127 ? 14.102 -13.141 -9.242 1 98.62 127 PHE A C 1
ATOM 973 O O . PHE A 1 127 ? 13.797 -12.023 -8.82 1 98.62 127 PHE A O 1
ATOM 980 N N . LEU A 1 128 ? 15.133 -13.336 -9.977 1 98.62 128 LEU A N 1
ATOM 981 C CA . LEU A 1 128 ? 16.031 -12.25 -10.352 1 98.62 128 LEU A CA 1
ATOM 982 C C . LEU A 1 128 ? 15.406 -11.359 -11.414 1 98.62 128 LEU A C 1
ATOM 984 O O . LEU A 1 128 ? 15.438 -10.133 -11.297 1 98.62 128 LEU A O 1
ATOM 988 N N . PHE A 1 129 ? 14.805 -11.93 -12.414 1 98.75 129 PHE A N 1
ATOM 989 C CA . PHE A 1 129 ? 14.242 -11.188 -13.531 1 98.75 129 PHE A CA 1
ATOM 990 C C . PHE A 1 129 ? 13.133 -10.258 -13.062 1 98.75 129 PHE A C 1
ATOM 992 O O . PHE A 1 129 ? 13.023 -9.117 -13.531 1 98.75 129 PHE A O 1
ATOM 999 N N . VAL A 1 130 ? 12.383 -10.695 -12.117 1 98.38 130 VAL A N 1
ATOM 1000 C CA . VAL A 1 130 ? 11.227 -9.953 -11.633 1 98.38 130 VAL A CA 1
ATOM 1001 C C . VAL A 1 130 ? 11.688 -8.68 -10.93 1 98.38 130 VAL A C 1
ATOM 1003 O O . VAL A 1 130 ? 10.938 -7.711 -10.828 1 98.38 130 VAL A O 1
ATOM 1006 N N . GLN A 1 131 ? 12.898 -8.68 -10.461 1 98.5 131 GLN A N 1
ATOM 1007 C CA . GLN A 1 131 ? 13.43 -7.496 -9.797 1 98.5 131 GLN A CA 1
ATOM 1008 C C . GLN A 1 131 ? 13.578 -6.336 -10.773 1 98.5 131 GLN A C 1
ATOM 1010 O O . GLN A 1 131 ? 13.727 -5.184 -10.359 1 98.5 131 GLN A O 1
ATOM 1015 N N . ALA A 1 132 ? 13.492 -6.629 -12.07 1 98.06 132 ALA A N 1
ATOM 1016 C CA . ALA A 1 132 ? 13.453 -5.586 -13.094 1 98.06 132 ALA A CA 1
ATOM 1017 C C . ALA A 1 132 ? 12.039 -5.418 -13.648 1 98.06 132 ALA A C 1
ATOM 1019 O O . ALA A 1 132 ? 11.578 -4.293 -13.852 1 98.06 132 ALA A O 1
ATOM 1020 N N . GLU A 1 133 ? 11.375 -6.531 -13.875 1 97.88 133 GLU A N 1
ATOM 1021 C CA . GLU A 1 133 ? 10.086 -6.488 -14.57 1 97.88 133 GLU A CA 1
ATOM 1022 C C . GLU A 1 133 ? 9.125 -7.527 -14.008 1 97.88 133 GLU A C 1
ATOM 1024 O O . GLU A 1 133 ? 9.281 -8.727 -14.25 1 97.88 133 GLU A O 1
ATOM 1029 N N . PHE A 1 134 ? 8.102 -7.043 -13.422 1 97.5 134 PHE A N 1
ATOM 1030 C CA . PHE A 1 134 ? 7.133 -7.879 -12.719 1 97.5 134 PHE A CA 1
ATOM 1031 C C . PHE A 1 134 ? 6.023 -8.32 -13.664 1 97.5 134 PHE A C 1
ATOM 1033 O O . PHE A 1 134 ? 5.668 -9.5 -13.703 1 97.5 134 PHE A O 1
ATOM 1040 N N . GLY A 1 135 ? 5.484 -7.473 -14.438 1 96.62 135 GLY A N 1
ATOM 1041 C CA . GLY A 1 135 ? 4.285 -7.699 -15.227 1 96.62 135 GLY A CA 1
ATOM 1042 C C . GLY A 1 135 ? 4.465 -8.766 -16.297 1 96.62 135 GLY A C 1
ATOM 1043 O O . GLY A 1 135 ? 3.586 -9.609 -16.484 1 96.62 135 GLY A O 1
ATOM 1044 N N . LEU A 1 136 ? 5.598 -8.781 -16.953 1 98.12 136 LEU A N 1
ATOM 1045 C CA . LEU A 1 136 ? 5.875 -9.703 -18.047 1 98.12 136 LEU A CA 1
ATOM 1046 C C . LEU A 1 136 ? 5.922 -11.148 -17.547 1 98.12 136 LEU A C 1
ATOM 1048 O O . LEU A 1 136 ? 5.688 -12.078 -18.312 1 98.12 136 LEU A O 1
ATOM 1052 N N . CYS A 1 137 ? 6.102 -11.289 -16.281 1 97.44 137 CYS A N 1
ATOM 1053 C CA . CYS A 1 137 ? 6.184 -12.641 -15.734 1 97.44 137 CYS A CA 1
ATOM 1054 C C . CYS A 1 137 ? 4.816 -13.312 -15.734 1 97.44 137 CYS A C 1
ATOM 1056 O O . CYS A 1 137 ? 4.719 -14.531 -15.609 1 97.44 137 CYS A O 1
ATOM 1058 N N . CYS A 1 138 ? 3.764 -12.516 -15.961 1 96.62 138 CYS A N 1
ATOM 1059 C CA . CYS A 1 138 ? 2.445 -13.125 -16.094 1 96.62 138 CYS A CA 1
ATOM 1060 C C . CYS A 1 138 ? 2.322 -13.883 -17.406 1 96.62 138 CYS A C 1
ATOM 1062 O O . CYS A 1 138 ? 2.105 -15.094 -17.406 1 96.62 138 CYS A O 1
ATOM 1064 N N . PRO A 1 139 ? 2.578 -13.242 -18.578 1 97.62 139 PRO A N 1
ATOM 1065 C CA . PRO A 1 139 ? 2.559 -13.992 -19.828 1 97.62 139 PRO A CA 1
ATOM 1066 C C . PRO A 1 139 ? 3.527 -15.172 -19.844 1 97.62 139 PRO A C 1
ATOM 1068 O O . PRO A 1 139 ? 3.209 -16.234 -20.375 1 97.62 139 PRO A O 1
ATOM 1071 N N . VAL A 1 140 ? 4.633 -15.016 -19.25 1 97.94 140 VAL A N 1
ATOM 1072 C CA . VAL A 1 140 ? 5.648 -16.062 -19.219 1 97.94 140 VAL A CA 1
ATOM 1073 C C . VAL A 1 140 ? 5.133 -17.266 -18.438 1 97.94 140 VAL A C 1
ATOM 1075 O O . VAL A 1 140 ? 5.191 -18.391 -18.922 1 97.94 140 VAL A O 1
ATOM 1078 N N . SER A 1 141 ? 4.613 -17 -17.281 1 96.5 141 SER A N 1
ATOM 1079 C CA . SER A 1 141 ? 4.098 -18.062 -16.438 1 96.5 141 SER A CA 1
ATOM 1080 C C . SER A 1 141 ? 2.852 -18.703 -17.047 1 96.5 141 SER A C 1
ATOM 1082 O O . SER A 1 141 ? 2.641 -19.906 -16.922 1 96.5 141 SER A O 1
ATOM 1084 N N . MET A 1 142 ? 2.043 -17.875 -17.656 1 96.25 142 MET A N 1
ATOM 1085 C CA . MET A 1 142 ? 0.835 -18.406 -18.297 1 96.25 142 MET A CA 1
ATOM 1086 C C . MET A 1 142 ? 1.185 -19.344 -19.453 1 96.25 142 MET A C 1
ATOM 1088 O O . MET A 1 142 ? 0.505 -20.344 -19.672 1 96.25 142 MET A O 1
ATOM 1092 N N . THR A 1 143 ? 2.205 -18.969 -20.156 1 97.81 143 THR A N 1
ATOM 1093 C CA . THR A 1 143 ? 2.658 -19.828 -21.234 1 97.81 143 THR A CA 1
ATOM 1094 C C . THR A 1 143 ? 3.154 -21.172 -20.703 1 97.81 143 THR A C 1
ATOM 1096 O O . THR A 1 143 ? 2.797 -22.234 -21.219 1 97.81 143 THR A O 1
ATOM 1099 N N . ASP A 1 144 ? 3.93 -21.109 -19.688 1 96.81 144 ASP A N 1
ATOM 1100 C CA . ASP A 1 144 ? 4.445 -22.297 -19.031 1 96.81 144 ASP A CA 1
ATOM 1101 C C . ASP A 1 144 ? 3.311 -23.172 -18.5 1 96.81 144 ASP A C 1
ATOM 1103 O O . ASP A 1 144 ? 3.271 -24.375 -18.766 1 96.81 144 ASP A O 1
ATOM 1107 N N . SER A 1 145 ? 2.359 -22.594 -17.828 1 95.88 145 SER A N 1
ATOM 1108 C CA . SER A 1 145 ? 1.27 -23.344 -17.203 1 95.88 145 SER A CA 1
ATOM 1109 C C . SER A 1 145 ? 0.303 -23.891 -18.234 1 95.88 145 SER A C 1
ATOM 1111 O O . SER A 1 145 ? -0.204 -25 -18.094 1 95.88 145 SER A O 1
ATOM 1113 N N . LEU A 1 146 ? 0.048 -23.078 -19.219 1 97 146 LEU A N 1
ATOM 1114 C CA . LEU A 1 146 ? -0.787 -23.562 -20.312 1 97 146 LEU A CA 1
ATOM 1115 C C . LEU A 1 146 ? -0.167 -24.797 -20.969 1 97 146 LEU A C 1
ATOM 1117 O O . LEU A 1 146 ? -0.864 -25.781 -21.25 1 97 146 LEU A O 1
ATOM 1121 N N . THR A 1 147 ? 1.101 -24.766 -21.234 1 97.19 147 THR A N 1
ATOM 1122 C CA . THR A 1 147 ? 1.804 -25.875 -21.859 1 97.19 147 THR A CA 1
ATOM 1123 C C . THR A 1 147 ? 1.693 -27.141 -21.016 1 97.19 147 THR A C 1
ATOM 1125 O O . THR A 1 147 ? 1.43 -28.219 -21.531 1 97.19 147 THR A O 1
ATOM 1128 N N . ARG A 1 148 ? 1.896 -26.938 -19.719 1 95 148 ARG A N 1
ATOM 1129 C CA . ARG A 1 148 ? 1.78 -28.062 -18.812 1 95 148 ARG A CA 1
ATOM 1130 C C . ARG A 1 148 ? 0.389 -28.688 -18.875 1 95 148 ARG A C 1
ATOM 1132 O O . ARG A 1 148 ? 0.251 -29.906 -18.938 1 95 148 ARG A O 1
ATOM 1139 N N . THR A 1 149 ? -0.613 -27.906 -18.844 1 95.81 149 THR A N 1
ATOM 1140 C CA . THR A 1 149 ? -1.997 -28.359 -18.891 1 95.81 149 THR A CA 1
ATOM 1141 C C . THR A 1 149 ? -2.301 -29.062 -20.203 1 95.81 149 THR A C 1
ATOM 1143 O O . THR A 1 149 ? -2.953 -30.109 -20.234 1 95.81 149 THR A O 1
ATOM 1146 N N . LEU A 1 150 ? -1.835 -28.453 -21.297 1 97.06 150 LEU A N 1
ATOM 1147 C CA . LEU A 1 150 ? -2.029 -29.047 -22.609 1 97.06 150 LEU A CA 1
ATOM 1148 C C . LEU A 1 150 ? -1.387 -30.422 -22.688 1 97.06 150 LEU A C 1
ATOM 1150 O O . LEU A 1 150 ? -1.997 -31.375 -23.203 1 97.06 150 LEU A O 1
ATOM 1154 N N . ARG A 1 151 ? -0.21 -30.562 -22.203 1 95.56 151 ARG A N 1
ATOM 1155 C CA . ARG A 1 151 ? 0.505 -31.828 -22.234 1 95.56 151 ARG A CA 1
ATOM 1156 C C . ARG A 1 151 ? -0.206 -32.875 -21.375 1 95.56 151 ARG A C 1
ATOM 1158 O O . ARG A 1 151 ? -0.233 -34.062 -21.734 1 95.56 151 ARG A O 1
ATOM 1165 N N . ARG A 1 152 ? -0.787 -32.469 -20.312 1 93.62 152 ARG A N 1
ATOM 1166 C CA . ARG A 1 152 ? -1.389 -33.406 -19.359 1 93.62 152 ARG A CA 1
ATOM 1167 C C . ARG A 1 152 ? -2.768 -33.844 -19.828 1 93.62 152 ARG A C 1
ATOM 1169 O O . ARG A 1 152 ? -3.133 -35 -19.656 1 93.62 152 ARG A O 1
ATOM 1176 N N . PHE A 1 153 ? -3.535 -32.906 -20.406 1 95.94 153 PHE A N 1
ATOM 1177 C CA . PHE A 1 153 ? -4.949 -33.219 -20.609 1 95.94 153 PHE A CA 1
ATOM 1178 C C . PHE A 1 153 ? -5.324 -33.125 -22.078 1 95.94 153 PHE A C 1
ATOM 1180 O O . PHE A 1 153 ? -6.406 -33.562 -22.484 1 95.94 153 PHE A O 1
ATOM 1187 N N . GLY A 1 154 ? -4.484 -32.531 -22.891 1 96.12 154 GLY A N 1
ATOM 1188 C CA . GLY A 1 154 ? -4.805 -32.344 -24.297 1 96.12 154 GLY A CA 1
ATOM 1189 C C . GLY A 1 154 ? -4.703 -33.625 -25.109 1 96.12 154 GLY A C 1
ATOM 1190 O O . GLY A 1 154 ? -3.988 -34.562 -24.719 1 96.12 154 GLY A O 1
ATOM 1191 N N . ASP A 1 155 ? -5.379 -33.625 -26.188 1 94.5 155 ASP A N 1
ATOM 1192 C CA . ASP A 1 155 ? -5.234 -34.719 -27.141 1 94.5 155 ASP A CA 1
ATOM 1193 C C . ASP A 1 155 ? -3.83 -34.75 -27.75 1 94.5 155 ASP A C 1
ATOM 1195 O O . ASP A 1 155 ? -3.211 -33.688 -27.938 1 94.5 155 ASP A O 1
ATOM 1199 N N . ARG A 1 156 ? -3.412 -35.906 -28.141 1 96.38 156 ARG A N 1
ATOM 1200 C CA . ARG A 1 156 ? -2.062 -36.094 -28.672 1 96.38 156 ARG A CA 1
ATOM 1201 C C . ARG A 1 156 ? -1.825 -35.25 -29.906 1 96.38 156 ARG A C 1
ATOM 1203 O O . ARG A 1 156 ? -0.736 -34.688 -30.094 1 96.38 156 ARG A O 1
ATOM 1210 N N . GLU A 1 157 ? -2.795 -35.156 -30.672 1 94.56 157 GLU A N 1
ATOM 1211 C CA . GLU A 1 157 ? -2.658 -34.375 -31.906 1 94.56 157 GLU A CA 1
ATOM 1212 C C . GLU A 1 157 ? -2.484 -32.906 -31.625 1 94.56 157 GLU A C 1
ATOM 1214 O O . GLU A 1 157 ? -1.696 -32.219 -32.281 1 94.56 157 GLU A O 1
ATOM 1219 N N . LEU A 1 158 ? -3.27 -32.438 -30.703 1 95.19 158 LEU A N 1
ATOM 1220 C CA . LEU A 1 158 ? -3.186 -31.016 -30.344 1 95.19 158 LEU A CA 1
ATOM 1221 C C . LEU A 1 158 ? -1.836 -30.703 -29.703 1 95.19 158 LEU A C 1
ATOM 1223 O O . LEU A 1 158 ? -1.248 -29.656 -29.969 1 95.19 158 LEU A O 1
ATOM 1227 N N . VAL A 1 159 ? -1.354 -31.562 -28.828 1 97.62 159 VAL A N 1
ATOM 1228 C CA . VAL A 1 159 ? -0.055 -31.391 -28.188 1 97.62 159 VAL A CA 1
ATOM 1229 C C . VAL A 1 159 ? 1.046 -31.375 -29.234 1 97.62 159 VAL A C 1
ATOM 1231 O O . VAL A 1 159 ? 1.912 -30.484 -29.219 1 97.62 159 VAL A O 1
ATOM 1234 N N . ALA A 1 160 ? 0.97 -32.312 -30.141 1 97.25 160 ALA A N 1
ATOM 1235 C CA . ALA A 1 160 ? 1.976 -32.406 -31.203 1 97.25 160 ALA A CA 1
ATOM 1236 C C . ALA A 1 160 ? 1.98 -31.125 -32.062 1 97.25 160 ALA A C 1
ATOM 1238 O O . ALA A 1 160 ? 3.033 -30.688 -32.531 1 97.25 160 ALA A O 1
ATOM 1239 N N . ARG A 1 161 ? 0.869 -30.578 -32.219 1 96.12 161 ARG A N 1
ATOM 1240 C CA . ARG A 1 161 ? 0.716 -29.406 -33.094 1 96.12 161 ARG A CA 1
ATOM 1241 C C . ARG A 1 161 ? 1.345 -28.172 -32.438 1 96.12 161 ARG A C 1
ATOM 1243 O O . ARG A 1 161 ? 1.998 -27.375 -33.125 1 96.12 161 ARG A O 1
ATOM 1250 N N . TYR A 1 162 ? 1.144 -27.969 -31.156 1 97.62 162 TYR A N 1
ATOM 1251 C CA . TYR A 1 162 ? 1.441 -26.672 -30.578 1 97.62 162 TYR A CA 1
ATOM 1252 C C . TYR A 1 162 ? 2.682 -26.734 -29.703 1 97.62 162 TYR A C 1
ATOM 1254 O O . TYR A 1 162 ? 3.32 -25.703 -29.438 1 97.62 162 TYR A O 1
ATOM 1262 N N . LEU A 1 163 ? 3.102 -27.891 -29.188 1 97.75 163 LEU A N 1
ATOM 1263 C CA . LEU A 1 163 ? 4.199 -28.016 -28.234 1 97.75 163 LEU A CA 1
ATOM 1264 C C . LEU A 1 163 ? 5.496 -27.469 -28.828 1 97.75 163 LEU A C 1
ATOM 1266 O O . LEU A 1 163 ? 6.273 -26.812 -28.125 1 97.75 163 LEU A O 1
ATOM 1270 N N . PRO A 1 164 ? 5.824 -27.719 -30.125 1 97.25 164 PRO A N 1
ATOM 1271 C CA . PRO A 1 164 ? 7.078 -27.203 -30.672 1 97.25 164 PRO A CA 1
ATOM 1272 C C . PRO A 1 164 ? 7.199 -25.688 -30.547 1 97.25 164 PRO A C 1
ATOM 1274 O O . PRO A 1 164 ? 8.289 -25.172 -30.297 1 97.25 164 PRO A O 1
ATOM 1277 N N . MET A 1 165 ? 6.125 -24.953 -30.703 1 97.81 165 MET A N 1
ATOM 1278 C CA . MET A 1 165 ? 6.145 -23.5 -30.609 1 97.81 165 MET A CA 1
ATOM 1279 C C . MET A 1 165 ? 6.133 -23.047 -29.141 1 97.81 165 MET A C 1
ATOM 1281 O O . MET A 1 165 ? 6.797 -22.078 -28.781 1 97.81 165 MET A O 1
ATOM 1285 N N . LEU A 1 166 ? 5.375 -23.766 -28.328 1 98 166 LEU A N 1
ATOM 1286 C CA . LEU A 1 166 ? 5.25 -23.438 -26.906 1 98 166 LEU A CA 1
ATOM 1287 C C . LEU A 1 166 ? 6.562 -23.688 -26.172 1 98 166 LEU A C 1
ATOM 1289 O O . LEU A 1 166 ? 6.887 -23 -25.203 1 98 166 LEU A O 1
ATOM 1293 N N . ALA A 1 167 ? 7.34 -24.656 -26.594 1 96.62 167 ALA A N 1
ATOM 1294 C CA . ALA A 1 167 ? 8.594 -25.047 -25.953 1 96.62 167 ALA A CA 1
ATOM 1295 C C . ALA A 1 167 ? 9.789 -24.406 -26.656 1 96.62 167 ALA A C 1
ATOM 1297 O O . ALA A 1 167 ? 10.945 -24.703 -26.328 1 96.62 167 ALA A O 1
ATOM 1298 N N . SER A 1 168 ? 9.531 -23.531 -27.641 1 96.19 168 SER A N 1
ATOM 1299 C CA . SER A 1 168 ? 10.594 -22.922 -28.422 1 96.19 168 SER A CA 1
ATOM 1300 C C . SER A 1 168 ? 11.211 -21.734 -27.688 1 96.19 168 SER A C 1
ATOM 1302 O O . SER A 1 168 ? 10.523 -21.047 -26.938 1 96.19 168 SER A O 1
ATOM 1304 N N . ARG A 1 169 ? 12.477 -21.484 -27.938 1 96.5 169 ARG A N 1
ATOM 1305 C CA . ARG A 1 169 ? 13.156 -20.281 -27.469 1 96.5 169 ARG A CA 1
ATOM 1306 C C . ARG A 1 169 ? 13.469 -19.344 -28.625 1 96.5 169 ARG A C 1
ATOM 1308 O O . ARG A 1 169 ? 14.07 -18.281 -28.422 1 96.5 169 ARG A O 1
ATOM 1315 N N . ASP A 1 170 ? 13.055 -19.75 -29.797 1 97.94 170 ASP A N 1
ATOM 1316 C CA . ASP A 1 170 ? 13.18 -18.875 -30.953 1 97.94 170 ASP A CA 1
ATOM 1317 C C . ASP A 1 170 ? 12.102 -17.797 -30.938 1 97.94 170 ASP A C 1
ATOM 1319 O O . ASP A 1 170 ? 10.914 -18.078 -31.125 1 97.94 170 ASP A O 1
ATOM 1323 N N . PHE A 1 171 ? 12.547 -16.594 -30.781 1 97.5 171 PHE A N 1
ATOM 1324 C CA . PHE A 1 171 ? 11.641 -15.469 -30.531 1 97.5 171 PHE A CA 1
ATOM 1325 C C . PHE A 1 171 ? 10.695 -15.273 -31.719 1 97.5 171 PHE A C 1
ATOM 1327 O O . PHE A 1 171 ? 9.594 -14.75 -31.547 1 97.5 171 PHE A O 1
ATOM 1334 N N . ASP A 1 172 ? 11.031 -15.758 -32.875 1 95.69 172 ASP A N 1
ATOM 1335 C CA . ASP A 1 172 ? 10.227 -15.539 -34.094 1 95.69 172 ASP A CA 1
ATOM 1336 C C . ASP A 1 172 ? 9.148 -16.609 -34.219 1 95.69 172 ASP A C 1
ATOM 1338 O O . ASP A 1 172 ? 8.156 -16.406 -34.938 1 95.69 172 ASP A O 1
ATOM 1342 N N . THR A 1 173 ? 9.336 -17.703 -33.562 1 95.88 173 THR A N 1
ATOM 1343 C CA . THR A 1 173 ? 8.406 -18.812 -33.812 1 95.88 173 THR A CA 1
ATOM 1344 C C . THR A 1 173 ? 7.672 -19.188 -32.5 1 95.88 173 THR A C 1
ATOM 1346 O O . THR A 1 173 ? 6.66 -19.891 -32.562 1 95.88 173 THR A O 1
ATOM 1349 N N . LEU A 1 174 ? 8.156 -18.734 -31.391 1 97.69 174 LEU A N 1
ATOM 1350 C CA . LEU A 1 174 ? 7.582 -19.172 -30.125 1 97.69 174 LEU A CA 1
ATOM 1351 C C . LEU A 1 174 ? 6.156 -18.656 -29.969 1 97.69 174 LEU A C 1
ATOM 1353 O O . LEU A 1 174 ? 5.816 -17.594 -30.484 1 97.69 174 LEU A O 1
ATOM 1357 N N . TYR A 1 175 ? 5.316 -19.406 -29.297 1 98.38 175 TYR A N 1
ATOM 1358 C CA . TYR A 1 175 ? 3.951 -19.031 -28.953 1 98.38 175 TYR A CA 1
ATOM 1359 C C . TYR A 1 175 ? 3.861 -18.594 -27.484 1 98.38 175 TYR A C 1
ATOM 1361 O O . TYR A 1 175 ? 4.535 -19.141 -26.625 1 98.38 175 TYR A O 1
ATOM 1369 N N . GLN A 1 176 ? 3.061 -17.625 -27.281 1 98.44 176 GLN A N 1
ATOM 1370 C CA . GLN A 1 176 ? 2.699 -17.219 -25.922 1 98.44 176 GLN A CA 1
ATOM 1371 C C . GLN A 1 176 ? 1.305 -17.719 -25.547 1 98.44 176 GLN A C 1
ATOM 1373 O O . GLN A 1 176 ? 0.45 -17.891 -26.422 1 98.44 176 GLN A O 1
ATOM 1378 N N . GLY A 1 177 ? 1.18 -18 -24.281 1 98.19 177 GLY A N 1
ATOM 1379 C CA . GLY A 1 177 ? -0.08 -18.5 -23.766 1 98.19 177 GLY A CA 1
ATOM 1380 C C . GLY A 1 177 ? -0.774 -17.531 -22.828 1 98.19 177 GLY A C 1
ATOM 1381 O O . GLY A 1 177 ? -0.144 -16.609 -22.297 1 98.19 177 GLY A O 1
ATOM 1382 N N . ALA A 1 178 ? -2.098 -17.703 -22.609 1 97.56 178 ALA A N 1
ATOM 1383 C CA . ALA A 1 178 ? -2.93 -16.906 -21.703 1 97.56 178 ALA A CA 1
ATOM 1384 C C . ALA A 1 178 ? -4.031 -17.766 -21.078 1 97.56 178 ALA A C 1
ATOM 1386 O O . ALA A 1 178 ? -4.168 -18.953 -21.422 1 97.56 178 ALA A O 1
ATOM 1387 N N . MET A 1 179 ? -4.676 -17.219 -20.125 1 95.62 179 MET A N 1
ATOM 1388 C CA . MET A 1 179 ? -5.844 -17.797 -19.469 1 95.62 179 MET A CA 1
ATOM 1389 C C . MET A 1 179 ? -6.988 -16.797 -19.422 1 95.62 179 MET A C 1
ATOM 1391 O O . MET A 1 179 ? -6.848 -15.711 -18.828 1 95.62 179 MET A O 1
ATOM 1395 N N . PHE A 1 180 ? -8.086 -17.109 -20.047 1 95.25 180 PHE A N 1
ATOM 1396 C CA . PHE A 1 180 ? -9.25 -16.234 -20.047 1 95.25 180 PHE A CA 1
ATOM 1397 C C . PHE A 1 180 ? -10.375 -16.844 -19.219 1 95.25 180 PHE A C 1
ATOM 1399 O O . PHE A 1 180 ? -11.133 -17.688 -19.719 1 95.25 180 PHE A O 1
ATOM 1406 N N . MET A 1 181 ? -10.57 -16.344 -18.031 1 91.31 181 MET A N 1
ATOM 1407 C CA . MET A 1 181 ? -11.555 -16.953 -17.125 1 91.31 181 MET A CA 1
ATOM 1408 C C . MET A 1 181 ? -12.57 -15.914 -16.656 1 91.31 181 MET A C 1
ATOM 1410 O O . MET A 1 181 ? -13.773 -16.141 -16.75 1 91.31 181 MET A O 1
ATOM 1414 N N . THR A 1 182 ? -12.141 -14.797 -16.312 1 93.5 182 THR A N 1
ATOM 1415 C CA . THR A 1 182 ? -12.93 -13.82 -15.57 1 93.5 182 THR A CA 1
ATOM 1416 C C . THR A 1 182 ? -14 -13.195 -16.453 1 93.5 182 THR A C 1
ATOM 1418 O O . THR A 1 182 ? -13.727 -12.828 -17.594 1 93.5 182 THR A O 1
ATOM 1421 N N . GLU A 1 183 ? -15.148 -13.195 -15.961 1 94.5 183 GLU A N 1
ATOM 1422 C CA . GLU A 1 183 ? -16.266 -12.461 -16.531 1 94.5 183 GLU A CA 1
ATOM 1423 C C . GLU A 1 183 ? -16.828 -11.445 -15.539 1 94.5 183 GLU A C 1
ATOM 1425 O O . GLU A 1 183 ? -16.422 -11.422 -14.367 1 94.5 183 GLU A O 1
ATOM 1430 N N . GLN A 1 184 ? -17.688 -10.531 -15.969 1 89.31 184 GLN A N 1
ATOM 1431 C CA . GLN A 1 184 ? -18.203 -9.492 -15.086 1 89.31 184 GLN A CA 1
ATOM 1432 C C . GLN A 1 184 ? -18.938 -10.094 -13.898 1 89.31 184 GLN A C 1
ATOM 1434 O O . GLN A 1 184 ? -18.781 -9.633 -12.766 1 89.31 184 GLN A O 1
ATOM 1439 N N . ALA A 1 185 ? -19.703 -11.109 -14.125 1 87 185 ALA A N 1
ATOM 1440 C CA . ALA A 1 185 ? -20.5 -11.727 -13.07 1 87 185 ALA A CA 1
ATOM 1441 C C . ALA A 1 185 ? -19.734 -12.875 -12.406 1 87 185 ALA A C 1
ATOM 1443 O O . ALA A 1 185 ? -20.172 -13.391 -11.375 1 87 185 ALA A O 1
ATOM 1444 N N . ALA A 1 186 ? -18.594 -13.219 -13.016 1 88.56 186 ALA A N 1
ATOM 1445 C CA . ALA A 1 186 ? -17.859 -14.383 -12.531 1 88.56 186 ALA A CA 1
ATOM 1446 C C . ALA A 1 186 ? -16.375 -14.047 -12.344 1 88.56 186 ALA A C 1
ATOM 1448 O O . ALA A 1 186 ? -15.602 -14.062 -13.305 1 88.56 186 ALA A O 1
ATOM 1449 N N . GLY A 1 187 ? -16.031 -13.797 -11.148 1 90.06 187 GLY A N 1
ATOM 1450 C CA . GLY A 1 187 ? -14.633 -13.711 -10.742 1 90.06 187 GLY A CA 1
ATOM 1451 C C . GLY A 1 187 ? -14.156 -14.938 -9.992 1 90.06 187 GLY A C 1
ATOM 1452 O O . GLY A 1 187 ? -13.992 -16 -10.586 1 90.06 187 GLY A O 1
ATOM 1453 N N . SER A 1 188 ? -14.133 -14.789 -8.688 1 89.5 188 SER A N 1
ATOM 1454 C CA . SER A 1 188 ? -13.766 -15.93 -7.848 1 89.5 188 SER A CA 1
ATOM 1455 C C . SER A 1 188 ? -14.812 -17.031 -7.93 1 89.5 188 SER A C 1
ATOM 1457 O O . SER A 1 188 ? -14.492 -18.219 -7.801 1 89.5 188 SER A O 1
ATOM 1459 N N . ASP A 1 189 ? -16.047 -16.641 -8.172 1 91.5 189 ASP A N 1
ATOM 1460 C CA . ASP A 1 189 ? -17.141 -17.594 -8.359 1 91.5 189 ASP A CA 1
ATOM 1461 C C . ASP A 1 189 ? -17.188 -18.094 -9.805 1 91.5 189 ASP A C 1
ATOM 1463 O O . ASP A 1 189 ? -18.125 -17.766 -10.539 1 91.5 189 ASP A O 1
ATOM 1467 N N . VAL A 1 190 ? -16.359 -18.969 -10.141 1 90.5 190 VAL A N 1
ATOM 1468 C CA . VAL A 1 190 ? -16.141 -19.438 -11.5 1 90.5 190 VAL A CA 1
ATOM 1469 C C . VAL A 1 190 ? -17.359 -20.203 -11.992 1 90.5 190 VAL A C 1
ATOM 1471 O O . VAL A 1 190 ? -17.609 -20.281 -13.195 1 90.5 190 VAL A O 1
ATOM 1474 N N . GLY A 1 191 ? -18.094 -20.688 -11.094 1 91.12 191 GLY A N 1
ATOM 1475 C CA . GLY A 1 191 ? -19.297 -21.438 -11.453 1 91.12 191 GLY A CA 1
ATOM 1476 C C . GLY A 1 191 ? -20.312 -20.594 -12.188 1 91.12 191 GLY A C 1
ATOM 1477 O O . GLY A 1 191 ? -21.203 -21.141 -12.844 1 91.12 191 GLY A O 1
ATOM 1478 N N . ARG A 1 192 ? -20.203 -19.359 -12.102 1 91.75 192 ARG A N 1
ATOM 1479 C CA . ARG A 1 192 ? -21.172 -18.438 -12.703 1 91.75 192 ARG A CA 1
ATOM 1480 C C . ARG A 1 192 ? -20.766 -18.078 -14.125 1 91.75 192 ARG A C 1
ATOM 1482 O O . ARG A 1 192 ? -21.469 -17.312 -14.797 1 91.75 192 ARG A O 1
ATOM 1489 N N . ILE A 1 193 ? -19.719 -18.656 -14.641 1 94.62 193 ILE A N 1
ATOM 1490 C CA . ILE A 1 193 ? -19.281 -18.375 -16 1 94.62 193 ILE A CA 1
ATOM 1491 C C . ILE A 1 193 ? -20.422 -18.641 -16.984 1 94.62 193 ILE A C 1
ATOM 1493 O O . ILE A 1 193 ? -21.078 -19.672 -16.906 1 94.62 193 ILE A O 1
ATOM 1497 N N . ALA A 1 194 ? -20.594 -17.656 -17.891 1 93.94 194 ALA A N 1
ATOM 1498 C CA . ALA A 1 194 ? -21.719 -17.688 -18.828 1 93.94 194 ALA A CA 1
ATOM 1499 C C . ALA A 1 194 ? -21.25 -17.938 -20.25 1 93.94 194 ALA A C 1
ATOM 1501 O O . ALA A 1 194 ? -22.047 -18.219 -21.141 1 93.94 194 ALA A O 1
ATOM 1502 N N . THR A 1 195 ? -19.953 -17.875 -20.5 1 97.12 195 THR A N 1
ATOM 1503 C CA . THR A 1 195 ? -19.453 -18.188 -21.828 1 97.12 195 THR A CA 1
ATOM 1504 C C . THR A 1 195 ? -19.953 -19.547 -22.297 1 97.12 195 THR A C 1
ATOM 1506 O O . THR A 1 195 ? -19.812 -20.547 -21.594 1 97.12 195 THR A O 1
ATOM 1509 N N . ARG A 1 196 ? -20.469 -19.531 -23.5 1 97.5 196 ARG A N 1
ATOM 1510 C CA . ARG A 1 196 ? -21.141 -20.719 -24.047 1 97.5 196 ARG A CA 1
ATOM 1511 C C . ARG A 1 196 ? -20.234 -21.438 -25.047 1 97.5 196 ARG A C 1
ATOM 1513 O O . ARG A 1 196 ? -19.5 -20.797 -25.797 1 97.5 196 ARG A O 1
ATOM 1520 N N . ALA A 1 197 ? -20.281 -22.719 -24.953 1 98 197 ALA A N 1
ATOM 1521 C CA . ALA A 1 197 ? -19.641 -23.562 -25.953 1 98 197 ALA A CA 1
ATOM 1522 C C . ALA A 1 197 ? -20.656 -24.375 -26.75 1 98 197 ALA A C 1
ATOM 1524 O O . ALA A 1 197 ? -21.391 -25.188 -26.172 1 98 197 ALA A O 1
ATOM 1525 N N . ALA A 1 198 ? -20.703 -24.125 -28.016 1 97.62 198 ALA A N 1
ATOM 1526 C CA . ALA A 1 198 ? -21.625 -24.844 -28.891 1 97.62 198 ALA A CA 1
ATOM 1527 C C . ALA A 1 198 ? -20.875 -25.859 -29.75 1 97.62 198 ALA A C 1
ATOM 1529 O O . ALA A 1 198 ? -19.828 -25.562 -30.312 1 97.62 198 ALA A O 1
ATOM 1530 N N . ARG A 1 199 ? -21.453 -27.016 -29.766 1 94.62 199 ARG A N 1
ATOM 1531 C CA . ARG A 1 199 ? -20.906 -28.016 -30.672 1 94.62 199 ARG A CA 1
ATOM 1532 C C . ARG A 1 199 ? -21.344 -27.766 -32.094 1 94.62 199 ARG A C 1
ATOM 1534 O O . ARG A 1 199 ? -22.484 -27.406 -32.375 1 94.62 199 ARG A O 1
ATOM 1541 N N . ASP A 1 200 ? -20.359 -27.859 -32.906 1 90.38 200 ASP A N 1
ATOM 1542 C CA . ASP A 1 200 ? -20.609 -27.641 -34.344 1 90.38 200 ASP A CA 1
ATOM 1543 C C . ASP A 1 200 ? -19.891 -28.688 -35.188 1 90.38 200 ASP A C 1
ATOM 1545 O O . ASP A 1 200 ? -19.156 -29.531 -34.656 1 90.38 200 ASP A O 1
ATOM 1549 N N . THR A 1 201 ? -20.25 -28.844 -36.469 1 87.56 201 THR A N 1
ATOM 1550 C CA . THR A 1 201 ? -19.594 -29.719 -37.438 1 87.56 201 THR A CA 1
ATOM 1551 C C . THR A 1 201 ? -18.906 -28.906 -38.531 1 87.56 201 THR A C 1
ATOM 1553 O O . THR A 1 201 ? -19.516 -28.016 -39.125 1 87.56 201 THR A O 1
ATOM 1556 N N . ASP A 1 202 ? -17.656 -29.109 -38.594 1 77.31 202 ASP A N 1
ATOM 1557 C CA . ASP A 1 202 ? -16.953 -28.328 -39.594 1 77.31 202 ASP A CA 1
ATOM 1558 C C . ASP A 1 202 ? -17.234 -28.844 -41 1 77.31 202 ASP A C 1
ATOM 1560 O O . ASP A 1 202 ? -18.109 -29.703 -41.188 1 77.31 202 ASP A O 1
ATOM 1564 N N . ALA A 1 203 ? -16.578 -28.234 -42.031 1 78.12 203 ALA A N 1
ATOM 1565 C CA . ALA A 1 203 ? -16.844 -28.531 -43.438 1 78.12 203 ALA A CA 1
ATOM 1566 C C . ALA A 1 203 ? -16.469 -29.969 -43.781 1 78.12 203 ALA A C 1
ATOM 1568 O O . ALA A 1 203 ? -16.984 -30.547 -44.75 1 78.12 203 ALA A O 1
ATOM 1569 N N . HIS A 1 204 ? -15.586 -30.578 -43 1 81.94 204 HIS A N 1
ATOM 1570 C CA . HIS A 1 204 ? -15.102 -31.938 -43.219 1 81.94 204 HIS A CA 1
ATOM 1571 C C . HIS A 1 204 ? -15.867 -32.938 -42.375 1 81.94 204 HIS A C 1
ATOM 1573 O O . HIS A 1 204 ? -15.531 -34.125 -42.375 1 81.94 204 HIS A O 1
ATOM 1579 N N . GLY A 1 205 ? -16.844 -32.531 -41.625 1 81.12 205 GLY A N 1
ATOM 1580 C CA . GLY A 1 205 ? -17.688 -33.438 -40.844 1 81.12 205 GLY A CA 1
ATOM 1581 C C . GLY A 1 205 ? -17.156 -33.656 -39.438 1 81.12 205 GLY A C 1
ATOM 1582 O O . GLY A 1 205 ? -17.719 -34.469 -38.688 1 81.12 205 GLY A O 1
ATOM 1583 N N . ASN A 1 206 ? -16.125 -32.938 -39.094 1 80.5 206 ASN A N 1
ATOM 1584 C CA . ASN A 1 206 ? -15.555 -33.125 -37.75 1 80.5 206 ASN A CA 1
ATOM 1585 C C . ASN A 1 206 ? -16.234 -32.219 -36.719 1 80.5 206 ASN A C 1
ATOM 1587 O O . ASN A 1 206 ? -16.703 -31.125 -37.062 1 80.5 206 ASN A O 1
ATOM 1591 N N . THR A 1 207 ? -16.312 -32.781 -35.531 1 83.81 207 THR A N 1
ATOM 1592 C CA . THR A 1 207 ? -16.859 -32 -34.438 1 83.81 207 THR A CA 1
ATOM 1593 C C . THR A 1 207 ? -15.914 -30.859 -34.062 1 83.81 207 THR A C 1
ATOM 1595 O O . THR A 1 207 ? -14.719 -31.078 -33.844 1 83.81 207 THR A O 1
ATOM 1598 N N . VAL A 1 208 ? -16.484 -29.703 -34.062 1 89.19 208 VAL A N 1
ATOM 1599 C CA . VAL A 1 208 ? -15.727 -28.531 -33.625 1 89.19 208 VAL A CA 1
ATOM 1600 C C . VAL A 1 208 ? -16.516 -27.766 -32.594 1 89.19 208 VAL A C 1
ATOM 1602 O O . VAL A 1 208 ? -17.734 -27.969 -32.438 1 89.19 208 VAL A O 1
ATOM 1605 N N . TRP A 1 209 ? -15.82 -26.969 -31.797 1 96.5 209 TRP A N 1
ATOM 1606 C CA . TRP A 1 209 ? -16.469 -26.172 -30.766 1 96.5 209 TRP A CA 1
ATOM 1607 C C . TRP A 1 209 ? -16.406 -24.688 -31.094 1 96.5 209 TRP A C 1
ATOM 1609 O O . TRP A 1 209 ? -15.383 -24.203 -31.578 1 96.5 209 TRP A O 1
ATOM 1619 N N . ARG A 1 210 ? -17.516 -24 -30.875 1 97.69 210 ARG A N 1
ATOM 1620 C CA . ARG A 1 210 ? -17.641 -22.562 -31.016 1 97.69 210 ARG A CA 1
ATOM 1621 C C . ARG A 1 210 ? -17.953 -21.891 -29.688 1 97.69 210 ARG A C 1
ATOM 1623 O O . ARG A 1 210 ? -18.891 -22.297 -29 1 97.69 210 ARG A O 1
ATOM 1630 N N . LEU A 1 211 ? -17.125 -20.938 -29.344 1 98.25 211 LEU A N 1
ATOM 1631 C CA . LEU A 1 211 ? -17.328 -20.25 -28.078 1 98.25 211 LEU A CA 1
ATOM 1632 C C . LEU A 1 211 ? -17.984 -18.891 -28.297 1 98.25 211 LEU A C 1
ATOM 1634 O O . LEU A 1 211 ? -17.672 -18.188 -29.25 1 98.25 211 LEU A O 1
ATOM 1638 N N . TYR A 1 212 ? -18.969 -18.5 -27.406 1 98.12 212 TYR A N 1
ATOM 1639 C CA . TYR A 1 212 ? -19.688 -17.234 -27.391 1 98.12 212 TYR A CA 1
ATOM 1640 C C . TYR A 1 212 ? -19.703 -16.641 -25.984 1 98.12 212 TYR A C 1
ATOM 1642 O O . TYR A 1 212 ? -20.047 -17.312 -25.016 1 98.12 212 TYR A O 1
ATOM 1650 N N . GLY A 1 213 ? -19.312 -15.422 -25.906 1 97.19 213 GLY A N 1
ATOM 1651 C CA . GLY A 1 213 ? -19.391 -14.781 -24.594 1 97.19 213 GLY A CA 1
ATOM 1652 C C . GLY A 1 213 ? -18.375 -13.672 -24.422 1 97.19 213 GLY A C 1
ATOM 1653 O O . GLY A 1 213 ? -17.703 -13.273 -25.375 1 97.19 213 GLY A O 1
ATOM 1654 N N . ASP A 1 214 ? -18.312 -13.094 -23.188 1 95.75 214 ASP A N 1
ATOM 1655 C CA . ASP A 1 214 ? -17.438 -11.977 -22.844 1 95.75 214 ASP A CA 1
ATOM 1656 C C . ASP A 1 214 ? -16.469 -12.367 -21.734 1 95.75 214 ASP A C 1
ATOM 1658 O O . ASP A 1 214 ? -16.875 -12.922 -20.703 1 95.75 214 ASP A O 1
ATOM 1662 N N . LYS A 1 215 ? -15.281 -12.141 -21.984 1 96.88 215 LYS A N 1
ATOM 1663 C CA . LYS A 1 215 ? -14.266 -12.227 -20.953 1 96.88 215 LYS A CA 1
ATOM 1664 C C . LYS A 1 215 ? -13.773 -10.836 -20.547 1 96.88 215 LYS A C 1
ATOM 1666 O O . LYS A 1 215 ? -13.469 -10.008 -21.406 1 96.88 215 LYS A O 1
ATOM 1671 N N . TRP A 1 216 ? -13.648 -10.578 -19.281 1 95.94 216 TRP A N 1
ATOM 1672 C CA . TRP A 1 216 ? -13.586 -9.227 -18.719 1 95.94 216 TRP A CA 1
ATOM 1673 C C . TRP A 1 216 ? -12.148 -8.836 -18.406 1 95.94 216 TRP A C 1
ATOM 1675 O O . TRP A 1 216 ? -11.758 -7.676 -18.578 1 95.94 216 TRP A O 1
ATOM 1685 N N . PHE A 1 217 ? -11.367 -9.711 -17.844 1 96.56 217 PHE A N 1
ATOM 1686 C CA . PHE A 1 217 ? -9.945 -9.531 -17.578 1 96.56 217 PHE A CA 1
ATOM 1687 C C . PHE A 1 217 ? -9.125 -10.609 -18.266 1 96.56 217 PHE A C 1
ATOM 1689 O O . PHE A 1 217 ? -9.031 -11.734 -17.781 1 96.56 217 PHE A O 1
ATOM 1696 N N . CYS A 1 218 ? -8.516 -10.227 -19.359 1 97.56 218 CYS A N 1
ATOM 1697 C CA . CYS A 1 218 ? -7.699 -11.141 -20.156 1 97.56 218 CYS A CA 1
ATOM 1698 C C . CYS A 1 218 ? -6.27 -10.625 -20.281 1 97.56 218 CYS A C 1
ATOM 1700 O O . CYS A 1 218 ? -5.961 -9.852 -21.188 1 97.56 218 CYS A O 1
ATOM 1702 N N . SER A 1 219 ? -5.426 -11.117 -19.406 1 96.31 219 SER A N 1
ATOM 1703 C CA . SER A 1 219 ? -4.016 -10.742 -19.484 1 96.31 219 SER A CA 1
ATOM 1704 C C . SER A 1 219 ? -3.322 -11.43 -20.656 1 96.31 219 SER A C 1
ATOM 1706 O O . SER A 1 219 ? -3.666 -12.562 -21.016 1 96.31 219 SER A O 1
ATOM 1708 N N . ASN A 1 220 ? -2.33 -10.773 -21.25 1 97.56 220 ASN A N 1
ATOM 1709 C CA . ASN A 1 220 ? -1.726 -11.242 -22.484 1 97.56 220 ASN A CA 1
ATOM 1710 C C . ASN A 1 220 ? -2.775 -11.469 -23.562 1 97.56 220 ASN A C 1
ATOM 1712 O O . ASN A 1 220 ? -2.848 -12.555 -24.156 1 97.56 220 ASN A O 1
ATOM 1716 N N . ALA A 1 221 ? -3.527 -10.406 -23.828 1 96.75 221 ALA A N 1
ATOM 1717 C CA . ALA A 1 221 ? -4.766 -10.477 -24.594 1 96.75 221 ALA A CA 1
ATOM 1718 C C . ALA A 1 221 ? -4.492 -10.922 -26.031 1 96.75 221 ALA A C 1
ATOM 1720 O O . ALA A 1 221 ? -5.383 -11.453 -26.703 1 96.75 221 ALA A O 1
ATOM 1721 N N . ASP A 1 222 ? -3.316 -10.719 -26.5 1 95 222 ASP A N 1
ATOM 1722 C CA . ASP A 1 222 ? -3.018 -11.102 -27.875 1 95 222 ASP A CA 1
ATOM 1723 C C . ASP A 1 222 ? -2.17 -12.375 -27.922 1 95 222 ASP A C 1
ATOM 1725 O O . ASP A 1 222 ? -1.409 -12.586 -28.875 1 95 222 ASP A O 1
ATOM 1729 N N . ALA A 1 223 ? -2.227 -13.203 -26.922 1 97.88 223 ALA A N 1
ATOM 1730 C CA . ALA A 1 223 ? -1.488 -14.469 -26.891 1 97.88 223 ALA A CA 1
ATOM 1731 C C . ALA A 1 223 ? -1.86 -15.359 -28.062 1 97.88 223 ALA A C 1
ATOM 1733 O O . ALA A 1 223 ? -2.959 -15.242 -28.609 1 97.88 223 ALA A O 1
ATOM 1734 N N . ASP A 1 224 ? -0.985 -16.25 -28.406 1 98.31 224 ASP A N 1
ATOM 1735 C CA . ASP A 1 224 ? -1.229 -17.172 -29.516 1 98.31 224 ASP A CA 1
ATOM 1736 C C . ASP A 1 224 ? -2.283 -18.203 -29.141 1 98.31 224 ASP A C 1
ATOM 1738 O O . ASP A 1 224 ? -3.07 -18.641 -29.984 1 98.31 224 ASP A O 1
ATOM 1742 N N . LEU A 1 225 ? -2.217 -18.609 -27.922 1 98.5 225 LEU A N 1
ATOM 1743 C CA . LEU A 1 225 ? -3.15 -19.594 -27.391 1 98.5 225 LEU A CA 1
ATOM 1744 C C . LEU A 1 225 ? -3.678 -19.172 -26.031 1 98.5 225 LEU A C 1
ATOM 1746 O O . LEU A 1 225 ? -2.934 -18.625 -25.219 1 98.5 225 LEU A O 1
ATOM 1750 N N . ALA A 1 226 ? -4.941 -19.484 -25.766 1 98.38 226 ALA A N 1
ATOM 1751 C CA . ALA A 1 226 ? -5.508 -19.234 -24.453 1 98.38 226 ALA A CA 1
ATOM 1752 C C . ALA A 1 226 ? -6.336 -20.422 -23.969 1 98.38 226 ALA A C 1
ATOM 1754 O O . ALA A 1 226 ? -7.047 -21.047 -24.766 1 98.38 226 ALA A O 1
ATOM 1755 N N . MET A 1 227 ? -6.199 -20.734 -22.719 1 97.75 227 MET A N 1
ATOM 1756 C CA . MET A 1 227 ? -7.156 -21.641 -22.078 1 97.75 227 MET A CA 1
ATOM 1757 C C . MET A 1 227 ? -8.406 -20.891 -21.656 1 97.75 227 MET A C 1
ATOM 1759 O O . MET A 1 227 ? -8.312 -19.828 -21.031 1 97.75 227 MET A O 1
ATOM 1763 N N . VAL A 1 228 ? -9.555 -21.422 -21.984 1 97.38 228 VAL A N 1
ATOM 1764 C CA . VAL A 1 228 ? -10.82 -20.75 -21.703 1 97.38 228 VAL A CA 1
ATOM 1765 C C . VAL A 1 228 ? -11.797 -21.734 -21.047 1 97.38 228 VAL A C 1
ATOM 1767 O O . VAL A 1 228 ? -11.914 -22.875 -21.484 1 97.38 228 VAL A O 1
ATOM 1770 N N . LEU A 1 229 ? -12.438 -21.297 -20 1 96.38 229 LEU A N 1
ATOM 1771 C CA . LEU A 1 229 ? -13.555 -22.047 -19.438 1 96.38 229 LEU A CA 1
ATOM 1772 C C . LEU A 1 229 ? -14.875 -21.594 -20.062 1 96.38 229 LEU A C 1
ATOM 1774 O O . LEU A 1 229 ? -15.125 -20.391 -20.203 1 96.38 229 LEU A O 1
ATOM 1778 N N . ALA A 1 230 ? -15.625 -22.547 -20.469 1 97.38 230 ALA A N 1
ATOM 1779 C CA . ALA A 1 230 ? -16.938 -22.281 -21.062 1 97.38 230 ALA A CA 1
ATOM 1780 C C . ALA A 1 230 ? -17.906 -23.406 -20.734 1 97.38 230 ALA A C 1
ATOM 1782 O O . ALA A 1 230 ? -17.5 -24.484 -20.297 1 97.38 230 ALA A O 1
ATOM 1783 N N . ARG A 1 231 ? -19.141 -23.094 -20.922 1 97.25 231 ARG A N 1
ATOM 1784 C CA . ARG A 1 231 ? -20.203 -24.047 -20.625 1 97.25 231 ARG A CA 1
ATOM 1785 C C . ARG A 1 231 ? -20.812 -24.625 -21.891 1 97.25 231 ARG A C 1
ATOM 1787 O O . ARG A 1 231 ? -21.484 -23.922 -22.641 1 97.25 231 ARG A O 1
ATOM 1794 N N . PRO A 1 232 ? -20.562 -25.906 -22.109 1 97.25 232 PRO A N 1
ATOM 1795 C CA . PRO A 1 232 ? -21.234 -26.531 -23.25 1 97.25 232 PRO A CA 1
ATOM 1796 C C . PRO A 1 232 ? -22.75 -26.453 -23.156 1 97.25 232 PRO A C 1
ATOM 1798 O O . PRO A 1 232 ? -23.328 -26.594 -22.078 1 97.25 232 PRO A O 1
ATOM 1801 N N . ASP A 1 233 ? -23.344 -26.312 -24.312 1 96.12 233 ASP A N 1
ATOM 1802 C CA . ASP A 1 233 ? -24.812 -26.266 -24.344 1 96.12 233 ASP A CA 1
ATOM 1803 C C . ASP A 1 233 ? -25.406 -27.5 -23.672 1 96.12 233 ASP A C 1
ATOM 1805 O O . ASP A 1 233 ? -25.016 -28.625 -23.969 1 96.12 233 ASP A O 1
ATOM 1809 N N . GLY A 1 234 ? -26.328 -27.188 -22.781 1 94.25 234 GLY A N 1
ATOM 1810 C CA . GLY A 1 234 ? -27.031 -28.266 -22.109 1 94.25 234 GLY A CA 1
ATOM 1811 C C . GLY A 1 234 ? -26.359 -28.719 -20.828 1 94.25 234 GLY A C 1
ATOM 1812 O O . GLY A 1 234 ? -26.922 -29.5 -20.062 1 94.25 234 GLY A O 1
ATOM 1813 N N . ALA A 1 235 ? -25.125 -28.328 -20.594 1 95.19 235 ALA A N 1
ATOM 1814 C CA . ALA A 1 235 ? -24.422 -28.719 -19.375 1 95.19 235 ALA A CA 1
ATOM 1815 C C . ALA A 1 235 ? -25.062 -28.078 -18.141 1 95.19 235 ALA A C 1
ATOM 1817 O O . ALA A 1 235 ? -25.703 -27.031 -18.234 1 95.19 235 ALA A O 1
ATOM 1818 N N . PRO A 1 236 ? -24.969 -28.641 -16.953 1 94.5 236 PRO A N 1
ATOM 1819 C CA . PRO A 1 236 ? -25.578 -28.078 -15.742 1 94.5 236 PRO A CA 1
ATOM 1820 C C . PRO A 1 236 ? -24.875 -26.797 -15.281 1 94.5 236 PRO A C 1
ATOM 1822 O O . PRO A 1 236 ? -23.766 -26.5 -15.727 1 94.5 236 PRO A O 1
ATOM 1825 N N . ASP A 1 237 ? -25.547 -26.156 -14.383 1 91.62 237 ASP A N 1
ATOM 1826 C CA . ASP A 1 237 ? -24.969 -24.969 -13.773 1 91.62 237 ASP A CA 1
ATOM 1827 C C . ASP A 1 237 ? -23.828 -25.328 -12.82 1 91.62 237 ASP A C 1
ATOM 1829 O O . ASP A 1 237 ? -23.688 -26.5 -12.445 1 91.62 237 ASP A O 1
ATOM 1833 N N . GLY A 1 238 ? -23.047 -24.328 -12.547 1 92.12 238 GLY A N 1
ATOM 1834 C CA . GLY A 1 238 ? -21.984 -24.531 -11.57 1 92.12 238 GLY A CA 1
ATOM 1835 C C . GLY A 1 238 ? -20.703 -25.062 -12.188 1 92.12 238 GLY A C 1
ATOM 1836 O O . GLY A 1 238 ? -20.609 -25.219 -13.406 1 92.12 238 GLY A O 1
ATOM 1837 N N . ILE A 1 239 ? -19.797 -25.406 -11.414 1 91.75 239 ILE A N 1
ATOM 1838 C CA . ILE A 1 239 ? -18.453 -25.75 -11.844 1 91.75 239 ILE A CA 1
ATOM 1839 C C . ILE A 1 239 ? -18.453 -27.094 -12.562 1 91.75 239 ILE A C 1
ATOM 1841 O O . ILE A 1 239 ? -17.625 -27.344 -13.438 1 91.75 239 ILE A O 1
ATOM 1845 N N . HIS A 1 240 ? -19.438 -27.922 -12.328 1 93.25 240 HIS A N 1
ATOM 1846 C CA . HIS A 1 240 ? -19.5 -29.266 -12.891 1 93.25 240 HIS A CA 1
ATOM 1847 C C . HIS A 1 240 ? -20 -29.234 -14.336 1 93.25 240 HIS A C 1
ATOM 1849 O O . HIS A 1 240 ? -19.891 -30.234 -15.055 1 93.25 240 HIS A O 1
ATOM 1855 N N . GLY A 1 241 ? -20.438 -28.125 -14.719 1 94.44 241 GLY A N 1
ATOM 1856 C CA . GLY A 1 241 ? -20.891 -28 -16.094 1 94.44 241 GLY A CA 1
ATOM 1857 C C . GLY A 1 241 ? -19.875 -27.344 -17 1 94.44 241 GLY A C 1
ATOM 1858 O O . GLY A 1 241 ? -20.094 -27.234 -18.219 1 94.44 241 GLY A O 1
ATOM 1859 N N . LEU A 1 242 ? -18.75 -27 -16.469 1 96.25 242 LEU A N 1
ATOM 1860 C CA . LEU A 1 242 ? -17.781 -26.234 -17.25 1 96.25 242 LEU A CA 1
ATOM 1861 C C . LEU A 1 242 ? -16.781 -27.172 -17.938 1 96.25 242 LEU A C 1
ATOM 1863 O O . LEU A 1 242 ? -16.469 -28.25 -17.406 1 96.25 242 LEU A O 1
ATOM 1867 N N . ALA A 1 243 ? -16.406 -26.828 -19.047 1 96.94 243 ALA A N 1
ATOM 1868 C CA . ALA A 1 243 ? -15.352 -27.5 -19.797 1 96.94 243 ALA A CA 1
ATOM 1869 C C . ALA A 1 243 ? -14.211 -26.562 -20.125 1 96.94 243 ALA A C 1
ATOM 1871 O O . ALA A 1 243 ? -14.383 -25.328 -20.109 1 96.94 243 ALA A O 1
ATOM 1872 N N . LEU A 1 244 ? -13.047 -27.156 -20.328 1 97.31 244 LEU A N 1
ATOM 1873 C CA . LEU A 1 244 ? -11.844 -26.391 -20.656 1 97.31 244 LEU A CA 1
ATOM 1874 C C . LEU A 1 244 ? -11.555 -26.453 -22.156 1 97.31 244 LEU A C 1
ATOM 1876 O O . LEU A 1 244 ? -11.648 -27.531 -22.766 1 97.31 244 LEU A O 1
ATOM 1880 N N . PHE A 1 245 ? -11.258 -25.328 -22.734 1 97.62 245 PHE A N 1
ATOM 1881 C CA . PHE A 1 245 ? -11.008 -25.266 -24.172 1 97.62 245 PHE A CA 1
ATOM 1882 C C . PHE A 1 245 ? -9.695 -24.531 -24.453 1 97.62 245 PHE A C 1
ATOM 1884 O O . PHE A 1 245 ? -9.305 -23.641 -23.703 1 97.62 245 PHE A O 1
ATOM 1891 N N . LEU A 1 246 ? -9.039 -24.906 -25.484 1 97.75 246 LEU A N 1
ATOM 1892 C CA . LEU A 1 246 ? -7.91 -24.172 -26.047 1 97.75 246 LEU A CA 1
ATOM 1893 C C . LEU A 1 246 ? -8.367 -23.281 -27.188 1 97.75 246 LEU A C 1
ATOM 1895 O O . LEU A 1 246 ? -8.961 -23.75 -28.156 1 97.75 246 LEU A O 1
ATOM 1899 N N . LEU A 1 247 ? -8.117 -22.031 -27.062 1 98.12 247 LEU A N 1
ATOM 1900 C CA . LEU A 1 247 ? -8.516 -21.016 -28.016 1 98.12 247 LEU A CA 1
ATOM 1901 C C . LEU A 1 247 ? -7.305 -20.469 -28.766 1 98.12 247 LEU A C 1
ATOM 1903 O O . LEU A 1 247 ? -6.508 -19.719 -28.219 1 98.12 247 LEU A O 1
ATOM 1907 N N . PRO A 1 248 ? -7.148 -20.797 -30.047 1 98 248 PRO A N 1
ATOM 1908 C CA . PRO A 1 248 ? -6.055 -20.203 -30.812 1 98 248 PRO A CA 1
ATOM 1909 C C . PRO A 1 248 ? -6.391 -18.812 -31.359 1 98 248 PRO A C 1
ATOM 1911 O O . PRO A 1 248 ? -7.539 -18.547 -31.719 1 98 248 PRO A O 1
ATOM 1914 N N . LYS A 1 249 ? -5.41 -17.984 -31.406 1 97.5 249 LYS A N 1
ATOM 1915 C CA . LYS A 1 249 ? -5.559 -16.656 -32.031 1 97.5 249 LYS A CA 1
ATOM 1916 C C . LYS A 1 249 ? -5.711 -16.781 -33.531 1 97.5 249 LYS A C 1
ATOM 1918 O O . LYS A 1 249 ? -6.5 -16.062 -34.156 1 97.5 249 LYS A O 1
ATOM 1923 N N . THR A 1 250 ? -4.934 -17.641 -34.094 1 95.94 250 THR A N 1
ATOM 1924 C CA . THR A 1 250 ? -4.906 -17.875 -35.531 1 95.94 250 THR A CA 1
ATOM 1925 C C . THR A 1 250 ? -5.367 -19.297 -35.875 1 95.94 250 THR A C 1
ATOM 1927 O O . THR A 1 250 ? -4.93 -20.266 -35.219 1 95.94 250 THR A O 1
ATOM 1930 N N . LEU A 1 251 ? -6.191 -19.422 -36.781 1 93.56 251 LEU A N 1
ATOM 1931 C CA . LEU A 1 251 ? -6.707 -20.719 -37.219 1 93.56 251 LEU A CA 1
ATOM 1932 C C . LEU A 1 251 ? -5.719 -21.422 -38.156 1 93.56 251 LEU A C 1
ATOM 1934 O O . LEU A 1 251 ? -4.781 -20.797 -38.656 1 93.56 251 LEU A O 1
ATOM 1938 N N . PRO A 1 252 ? -5.938 -22.703 -38.344 1 89.06 252 PRO A N 1
ATOM 1939 C CA . PRO A 1 252 ? -4.984 -23.469 -39.156 1 89.06 252 PRO A CA 1
ATOM 1940 C C . PRO A 1 252 ? -4.84 -22.906 -40.594 1 89.06 252 PRO A C 1
ATOM 1942 O O . PRO A 1 252 ? -3.773 -23.031 -41.188 1 89.06 252 PRO A O 1
ATOM 1945 N N . ASP A 1 253 ? -5.844 -22.234 -41.125 1 90.06 253 ASP A N 1
ATOM 1946 C CA . ASP A 1 253 ? -5.793 -21.703 -42.469 1 90.06 253 ASP A CA 1
ATOM 1947 C C . ASP A 1 253 ? -5.129 -20.328 -42.5 1 90.06 253 ASP A C 1
ATOM 1949 O O . ASP A 1 253 ? -5.059 -19.672 -43.531 1 90.06 253 ASP A O 1
ATOM 1953 N N . GLY A 1 254 ? -4.707 -19.859 -41.281 1 92.38 254 GLY A N 1
ATOM 1954 C CA . GLY A 1 254 ? -3.963 -18.609 -41.188 1 92.38 254 GLY A CA 1
ATOM 1955 C C . GLY A 1 254 ? -4.836 -17.422 -40.875 1 92.38 254 GLY A C 1
ATOM 1956 O O . GLY A 1 254 ? -4.332 -16.344 -40.562 1 92.38 254 GLY A O 1
ATOM 1957 N N . THR A 1 255 ? -6.105 -17.609 -40.906 1 92.44 255 THR A N 1
ATOM 1958 C CA . THR A 1 255 ? -7 -16.5 -40.625 1 92.44 255 THR A CA 1
ATOM 1959 C C . THR A 1 255 ? -7.156 -16.281 -39.125 1 92.44 255 THR A C 1
ATOM 1961 O O . THR A 1 255 ? -6.906 -17.188 -38.344 1 92.44 255 THR A O 1
ATOM 1964 N N . ARG A 1 256 ? -7.539 -15.086 -38.781 1 94.44 256 ARG A N 1
ATOM 1965 C CA . ARG A 1 256 ? -7.793 -14.734 -37.375 1 94.44 256 ARG A CA 1
ATOM 1966 C C . ARG A 1 256 ? -9.047 -15.438 -36.875 1 94.44 256 ARG A C 1
ATOM 1968 O O . ARG A 1 256 ? -10.039 -15.555 -37.594 1 94.44 256 ARG A O 1
ATOM 1975 N N . ASN A 1 257 ? -8.953 -15.969 -35.656 1 96.31 257 ASN A N 1
ATOM 1976 C CA . ASN A 1 257 ? -10.102 -16.609 -35.031 1 96.31 257 ASN A CA 1
ATOM 1977 C C . ASN A 1 257 ? -11.227 -15.602 -34.781 1 96.31 257 ASN A C 1
ATOM 1979 O O . ASN A 1 257 ? -11.055 -14.398 -35 1 96.31 257 ASN A O 1
ATOM 1983 N N . HIS A 1 258 ? -12.406 -16.078 -34.438 1 95.5 258 HIS A N 1
ATOM 1984 C CA . HIS A 1 258 ? -13.625 -15.266 -34.344 1 95.5 258 HIS A CA 1
ATOM 1985 C C . HIS A 1 258 ? -13.828 -14.688 -32.969 1 95.5 258 HIS A C 1
ATOM 1987 O O . HIS A 1 258 ? -14.836 -14.961 -32.312 1 95.5 258 HIS A O 1
ATOM 1993 N N . TYR A 1 259 ? -12.93 -13.898 -32.531 1 95.5 259 TYR A N 1
ATOM 1994 C CA . TYR A 1 259 ? -13.047 -13.078 -31.328 1 95.5 259 TYR A CA 1
ATOM 1995 C C . TYR A 1 259 ? -12.32 -11.758 -31.5 1 95.5 259 TYR A C 1
ATOM 1997 O O . TYR A 1 259 ? -11.523 -11.586 -32.438 1 95.5 259 TYR A O 1
ATOM 2005 N N . ARG A 1 260 ? -12.609 -10.82 -30.719 1 95.94 260 ARG A N 1
ATOM 2006 C CA . ARG A 1 260 ? -11.969 -9.516 -30.812 1 95.94 260 ARG A CA 1
ATOM 2007 C C . ARG A 1 260 ? -11.609 -8.969 -29.438 1 95.94 260 ARG A C 1
ATOM 2009 O O . ARG A 1 260 ? -12.281 -9.273 -28.453 1 95.94 260 ARG A O 1
ATOM 2016 N N . ILE A 1 261 ? -10.555 -8.242 -29.375 1 97.12 261 ILE A N 1
ATOM 2017 C CA . ILE A 1 261 ? -10.195 -7.453 -28.203 1 97.12 261 ILE A CA 1
ATOM 2018 C C . ILE A 1 261 ? -10.961 -6.137 -28.203 1 97.12 261 ILE A C 1
ATOM 2020 O O . ILE A 1 261 ? -10.82 -5.332 -29.141 1 97.12 261 ILE A O 1
ATOM 2024 N N . VAL A 1 262 ? -11.766 -5.887 -27.266 1 96.62 262 VAL A N 1
ATOM 2025 C CA . VAL A 1 262 ? -12.641 -4.719 -27.219 1 96.62 262 VAL A CA 1
ATOM 2026 C C . VAL A 1 262 ? -11.836 -3.488 -26.797 1 96.62 262 VAL A C 1
ATOM 2028 O O . VAL A 1 262 ? -11.953 -2.424 -27.406 1 96.62 262 VAL A O 1
ATOM 2031 N N . ARG A 1 263 ? -11.07 -3.604 -25.781 1 97 263 ARG A N 1
ATOM 2032 C CA . ARG A 1 263 ? -10.203 -2.549 -25.266 1 97 263 ARG A CA 1
ATOM 2033 C C . ARG A 1 263 ? -9.188 -3.109 -24.281 1 97 263 ARG A C 1
ATOM 2035 O O . ARG A 1 263 ? -9.352 -4.223 -23.781 1 97 263 ARG A O 1
ATOM 2042 N N . LEU A 1 264 ? -8.086 -2.404 -24.109 1 98.12 264 LEU A N 1
ATOM 2043 C CA . LEU A 1 264 ? -7.109 -2.717 -23.078 1 98.12 264 LEU A CA 1
ATOM 2044 C C . LEU A 1 264 ? -7.43 -1.979 -21.781 1 98.12 264 LEU A C 1
ATOM 2046 O O . LEU A 1 264 ? -7.93 -0.851 -21.812 1 98.12 264 LEU A O 1
ATOM 2050 N N . LYS A 1 265 ? -7.223 -2.629 -20.672 1 97.94 265 LYS A N 1
ATOM 2051 C CA . LYS A 1 265 ? -7.492 -2.055 -19.359 1 97.94 265 LYS A CA 1
ATOM 2052 C C . LYS A 1 265 ? -6.441 -1.009 -19 1 97.94 265 LYS A C 1
ATOM 2054 O O . LYS A 1 265 ? -5.254 -1.195 -19.266 1 97.94 265 LYS A O 1
ATOM 2059 N N . ASP A 1 266 ? -6.84 0.14 -18.438 1 97.81 266 ASP A N 1
ATOM 2060 C CA . ASP A 1 266 ? -5.965 1.133 -17.828 1 97.81 266 ASP A CA 1
ATOM 2061 C C . ASP A 1 266 ? -5.645 0.762 -16.375 1 97.81 266 ASP A C 1
ATOM 2063 O O . ASP A 1 266 ? -6.293 1.245 -15.445 1 97.81 266 ASP A O 1
ATOM 2067 N N . LYS A 1 267 ? -4.574 0.028 -16.188 1 98.25 267 LYS A N 1
ATOM 2068 C CA . LYS A 1 267 ? -4.273 -0.6 -14.906 1 98.25 267 LYS A CA 1
ATOM 2069 C C . LYS A 1 267 ? -3.412 0.312 -14.039 1 98.25 267 LYS A C 1
ATOM 2071 O O . LYS A 1 267 ? -2.643 1.127 -14.555 1 98.25 267 LYS A O 1
ATOM 2076 N N . LEU A 1 268 ? -3.494 0.142 -12.727 1 98.44 268 LEU A N 1
ATOM 2077 C CA . LEU A 1 268 ? -2.629 0.812 -11.758 1 98.44 268 LEU A CA 1
ATOM 2078 C C . LEU A 1 268 ? -1.167 0.451 -12 1 98.44 268 LEU A C 1
ATOM 2080 O O . LEU A 1 268 ? -0.306 1.332 -12.055 1 98.44 268 LEU A O 1
ATOM 2084 N N . GLY A 1 269 ? -0.851 -0.749 -12.078 1 98.12 269 GLY A N 1
ATOM 2085 C CA . GLY A 1 269 ? 0.474 -1.298 -12.32 1 98.12 269 GLY A CA 1
ATOM 2086 C C . GLY A 1 269 ? 0.493 -2.35 -13.414 1 98.12 269 GLY A C 1
ATOM 2087 O O . GLY A 1 269 ? -0.511 -2.564 -14.094 1 98.12 269 GLY A O 1
ATOM 2088 N N . SER A 1 270 ? 1.721 -2.91 -13.633 1 97.75 270 SER A N 1
ATOM 2089 C CA . SER A 1 270 ? 1.907 -3.824 -14.758 1 97.75 270 SER A CA 1
ATOM 2090 C C . SER A 1 270 ? 1.399 -3.215 -16.062 1 97.75 270 SER A C 1
ATOM 2092 O O . SER A 1 270 ? 0.695 -3.875 -16.828 1 97.75 270 SER A O 1
ATOM 2094 N N . ARG A 1 271 ? 1.682 -1.979 -16.172 1 97.81 271 ARG A N 1
ATOM 2095 C CA . ARG A 1 271 ? 1.169 -1.188 -17.281 1 97.81 271 ARG A CA 1
ATOM 2096 C C . ARG A 1 271 ? 1.721 -1.69 -18.609 1 97.81 271 ARG A C 1
ATOM 2098 O O . ARG A 1 271 ? 1.062 -1.575 -19.641 1 97.81 271 ARG A O 1
ATOM 2105 N N . SER A 1 272 ? 2.879 -2.295 -18.547 1 97.25 272 SER A N 1
ATOM 2106 C CA . SER A 1 272 ? 3.578 -2.711 -19.766 1 97.25 272 SER A CA 1
ATOM 2107 C C . SER A 1 272 ? 2.924 -3.941 -20.375 1 97.25 272 SER A C 1
ATOM 2109 O O . SER A 1 272 ? 3.152 -4.246 -21.547 1 97.25 272 SER A O 1
ATOM 2111 N N . MET A 1 273 ? 2.215 -4.66 -19.609 1 97.12 273 MET A N 1
ATOM 2112 C CA . MET A 1 273 ? 1.568 -5.887 -20.078 1 97.12 273 MET A CA 1
ATOM 2113 C C . MET A 1 273 ? 0.124 -5.617 -20.484 1 97.12 273 MET A C 1
ATOM 2115 O O . MET A 1 273 ? -0.639 -5.016 -19.734 1 97.12 273 MET A O 1
ATOM 2119 N N . ALA A 1 274 ? -0.26 -6.055 -21.641 1 97.75 274 ALA A N 1
ATOM 2120 C CA . ALA A 1 274 ? -1.603 -5.805 -22.156 1 97.75 274 ALA A CA 1
ATOM 2121 C C . ALA A 1 274 ? -2.627 -6.723 -21.5 1 97.75 274 ALA A C 1
ATOM 2123 O O . ALA A 1 274 ? -2.49 -7.949 -21.547 1 97.75 274 ALA A O 1
ATOM 2124 N N . SER A 1 275 ? -3.555 -6.199 -20.812 1 97.62 275 SER A N 1
ATOM 2125 C CA . SER A 1 275 ? -4.758 -6.871 -20.344 1 97.62 275 SER A CA 1
ATOM 2126 C C . SER A 1 275 ? -6.012 -6.254 -20.953 1 97.62 275 SER A C 1
ATOM 2128 O O . SER A 1 275 ? -6.133 -5.027 -21.016 1 97.62 275 SER A O 1
ATOM 2130 N N . GLY A 1 276 ? -6.887 -7.086 -21.453 1 97.31 276 GLY A N 1
ATOM 2131 C CA . GLY A 1 276 ? -8 -6.496 -22.172 1 97.31 276 GLY A CA 1
ATOM 2132 C C . GLY A 1 276 ? -9.305 -7.242 -21.969 1 97.31 276 GLY A C 1
ATOM 2133 O O . GLY A 1 276 ? -9.375 -8.172 -21.156 1 97.31 276 GLY A O 1
ATOM 2134 N N . GLU A 1 277 ? -10.336 -6.711 -22.531 1 97.25 277 GLU A N 1
ATOM 2135 C CA . GLU A 1 277 ? -11.648 -7.328 -22.672 1 97.25 277 GLU A CA 1
ATOM 2136 C C . GLU A 1 277 ? -11.797 -8.031 -24.016 1 97.25 277 GLU A C 1
ATOM 2138 O O . GLU A 1 277 ? -11.352 -7.516 -25.047 1 97.25 277 GLU A O 1
ATOM 2143 N N . ILE A 1 278 ? -12.367 -9.234 -23.906 1 97.44 278 ILE A N 1
ATOM 2144 C CA . ILE A 1 278 ? -12.484 -10.008 -25.125 1 97.44 278 ILE A CA 1
ATOM 2145 C C . ILE A 1 278 ? -13.93 -10.469 -25.312 1 97.44 278 ILE A C 1
ATOM 2147 O O . ILE A 1 278 ? -14.586 -10.883 -24.359 1 97.44 278 ILE A O 1
ATOM 2151 N N . VAL A 1 279 ? -14.406 -10.352 -26.516 1 97.44 279 VAL A N 1
ATOM 2152 C CA . VAL A 1 279 ? -15.703 -10.906 -26.906 1 97.44 279 VAL A CA 1
ATOM 2153 C C . VAL A 1 279 ? -15.5 -12.078 -27.859 1 97.44 279 VAL A C 1
ATOM 2155 O O . VAL A 1 279 ? -14.805 -11.945 -28.875 1 97.44 279 VAL A O 1
ATOM 2158 N N . LEU A 1 280 ? -16.031 -13.203 -27.484 1 98 280 LEU A N 1
ATOM 2159 C CA . LEU A 1 280 ? -16.031 -14.398 -28.328 1 98 280 LEU A CA 1
ATOM 2160 C C . LEU A 1 280 ? -17.328 -14.484 -29.141 1 98 280 LEU A C 1
ATOM 2162 O O . LEU A 1 280 ? -18.422 -14.375 -28.578 1 98 280 LEU A O 1
ATOM 2166 N N . ASP A 1 281 ? -17.219 -14.625 -30.422 1 97.31 281 ASP A N 1
ATOM 2167 C CA . ASP A 1 281 ? -18.359 -14.648 -31.312 1 97.31 281 ASP A CA 1
ATOM 2168 C C . ASP A 1 281 ? -18.25 -15.797 -32.312 1 97.31 281 ASP A C 1
ATOM 2170 O O . ASP A 1 281 ? -18.078 -15.555 -33.531 1 97.31 281 ASP A O 1
ATOM 2174 N N . GLY A 1 282 ? -18.484 -16.953 -31.797 1 97 282 GLY A N 1
ATOM 2175 C CA . GLY A 1 282 ? -18.312 -18.156 -32.594 1 97 282 GLY A CA 1
ATOM 2176 C C . GLY A 1 282 ? -16.859 -18.547 -32.781 1 97 282 GLY A C 1
ATOM 2177 O O . GLY A 1 282 ? -16.469 -19.047 -33.844 1 97 282 GLY A O 1
ATOM 2178 N N . ALA A 1 283 ? -16.031 -18.266 -31.828 1 97.81 283 ALA A N 1
ATOM 2179 C CA . ALA A 1 283 ? -14.609 -18.562 -31.906 1 97.81 283 ALA A CA 1
ATOM 2180 C C . ALA A 1 283 ? -14.367 -20.078 -31.906 1 97.81 283 ALA A C 1
ATOM 2182 O O . ALA A 1 283 ? -14.984 -20.812 -31.141 1 97.81 283 ALA A O 1
ATOM 2183 N N . HIS A 1 284 ? -13.5 -20.469 -32.781 1 96.56 284 HIS A N 1
ATOM 2184 C CA . HIS A 1 284 ? -13.125 -21.875 -32.844 1 96.56 284 HIS A CA 1
ATOM 2185 C C . HIS A 1 284 ? -12.234 -22.25 -31.656 1 96.56 284 HIS A C 1
ATOM 2187 O O . HIS A 1 284 ? -11.281 -21.547 -31.328 1 96.56 284 HIS A O 1
ATOM 2193 N N . ALA A 1 285 ? -12.562 -23.391 -31.031 1 97 285 ALA A N 1
ATOM 2194 C CA . ALA A 1 285 ? -11.758 -23.844 -29.891 1 97 285 ALA A CA 1
ATOM 2195 C C . ALA A 1 285 ? -11.672 -25.359 -29.859 1 97 285 ALA A C 1
ATOM 2197 O O . ALA A 1 285 ? -12.43 -26.047 -30.547 1 97 285 ALA A O 1
ATOM 2198 N N . TYR A 1 286 ? -10.75 -25.828 -29.141 1 96.19 286 TYR A N 1
ATOM 2199 C CA . TYR A 1 286 ? -10.547 -27.266 -28.969 1 96.19 286 TYR A CA 1
ATOM 2200 C C . TYR A 1 286 ? -10.797 -27.688 -27.531 1 96.19 286 TYR A C 1
ATOM 2202 O O . TYR A 1 286 ? -10.281 -27.078 -26.594 1 96.19 286 TYR A O 1
ATOM 2210 N N . LEU A 1 287 ? -11.562 -28.703 -27.375 1 95.94 287 LEU A N 1
ATOM 2211 C CA . LEU A 1 287 ? -11.828 -29.25 -26.047 1 95.94 287 LEU A CA 1
ATOM 2212 C C . LEU A 1 287 ? -10.555 -29.812 -25.438 1 95.94 287 LEU A C 1
ATOM 2214 O O . LEU A 1 287 ? -9.82 -30.562 -26.094 1 95.94 287 LEU A O 1
ATOM 2218 N N . ILE A 1 288 ? -10.266 -29.516 -24.266 1 96.56 288 ILE A N 1
ATOM 2219 C CA . ILE A 1 288 ? -9.164 -30.078 -23.5 1 96.56 288 ILE A CA 1
ATOM 2220 C C . ILE A 1 288 ? -9.719 -31 -22.406 1 96.56 288 ILE A C 1
ATOM 2222 O O . ILE A 1 288 ? -10.43 -30.547 -21.516 1 96.56 288 ILE A O 1
ATOM 2226 N N . GLY A 1 289 ? -9.336 -32.219 -22.516 1 94.19 289 GLY A N 1
ATOM 2227 C CA . GLY A 1 289 ? -9.805 -33.188 -21.516 1 94.19 289 GLY A CA 1
ATOM 2228 C C . GLY A 1 289 ? -11.281 -33.531 -21.672 1 94.19 289 GLY A C 1
ATOM 2229 O O . GLY A 1 289 ? -11.742 -33.812 -22.781 1 94.19 289 GLY A O 1
ATOM 2230 N N . GLU A 1 290 ? -11.945 -33.531 -20.406 1 92.88 290 GLU A N 1
ATOM 2231 C CA . GLU A 1 290 ? -13.312 -34.031 -20.375 1 92.88 290 GLU A CA 1
ATOM 2232 C C . GLU A 1 290 ? -14.305 -32.938 -20 1 92.88 290 GLU A C 1
ATOM 2234 O O . GLU A 1 290 ? -14.016 -32.125 -19.141 1 92.88 290 GLU A O 1
ATOM 2239 N N . ILE A 1 291 ? -15.453 -33.062 -20.672 1 91.25 291 ILE A N 1
ATOM 2240 C CA . ILE A 1 291 ? -16.547 -32.188 -20.281 1 91.25 291 ILE A CA 1
ATOM 2241 C C . ILE A 1 291 ? -16.969 -32.469 -18.844 1 91.25 291 ILE A C 1
ATOM 2243 O O . ILE A 1 291 ? -17.047 -33.625 -18.422 1 91.25 291 ILE A O 1
ATOM 2247 N N . GLY A 1 292 ? -17.172 -31.438 -18.125 1 91.12 292 GLY A N 1
ATOM 2248 C CA . GLY A 1 292 ? -17.547 -31.562 -16.719 1 91.12 292 GLY A CA 1
ATOM 2249 C C . GLY A 1 292 ? -16.359 -31.547 -15.781 1 91.12 292 GLY A C 1
ATOM 2250 O O . GLY A 1 292 ? -16.531 -31.438 -14.562 1 91.12 292 GLY A O 1
ATOM 2251 N N . ARG A 1 293 ? -15.219 -31.578 -16.359 1 92.81 293 ARG A N 1
ATOM 2252 C CA . ARG A 1 293 ? -14.008 -31.578 -15.547 1 92.81 293 ARG A CA 1
ATOM 2253 C C . ARG A 1 293 ? -13.148 -30.344 -15.844 1 92.81 293 ARG A C 1
ATOM 2255 O O . ARG A 1 293 ? -11.961 -30.312 -15.531 1 92.81 293 ARG A O 1
ATOM 2262 N N . GLY A 1 294 ? -13.734 -29.453 -16.484 1 91.94 294 GLY A N 1
ATOM 2263 C CA . GLY A 1 294 ? -13.008 -28.281 -16.922 1 91.94 294 GLY A CA 1
ATOM 2264 C C . GLY A 1 294 ? -12.312 -27.547 -15.797 1 91.94 294 GLY A C 1
ATOM 2265 O O . GLY A 1 294 ? -11.125 -27.219 -15.891 1 91.94 294 GLY A O 1
ATOM 2266 N N . PHE A 1 295 ? -13.008 -27.328 -14.719 1 89.38 295 PHE A N 1
ATOM 2267 C CA . PHE A 1 295 ? -12.43 -26.562 -13.625 1 89.38 295 PHE A CA 1
ATOM 2268 C C . PHE A 1 295 ? -11.328 -27.359 -12.93 1 89.38 295 PHE A C 1
ATOM 2270 O O . PHE A 1 295 ? -10.305 -26.812 -12.539 1 89.38 295 PHE A O 1
ATOM 2277 N N . HIS A 1 296 ? -11.539 -28.578 -12.82 1 89.19 296 HIS A N 1
ATOM 2278 C CA . HIS A 1 296 ? -10.531 -29.438 -12.211 1 89.19 296 HIS A CA 1
ATOM 2279 C C . HIS A 1 296 ? -9.234 -29.406 -13.016 1 89.19 296 HIS A C 1
ATOM 2281 O O . HIS A 1 296 ? -8.141 -29.344 -12.445 1 89.19 296 HIS A O 1
ATOM 2287 N N . GLN A 1 297 ? -9.359 -29.469 -14.281 1 90.75 297 GLN A N 1
ATOM 2288 C CA . GLN A 1 297 ? -8.203 -29.438 -15.172 1 90.75 297 GLN A CA 1
ATOM 2289 C C . GLN A 1 297 ? -7.512 -28.078 -15.141 1 90.75 297 GLN A C 1
ATOM 2291 O O . GLN A 1 297 ? -6.281 -28 -15.148 1 90.75 297 GLN A O 1
ATOM 2296 N N . MET A 1 298 ? -8.312 -27.078 -14.992 1 90.69 298 MET A N 1
ATOM 2297 C CA . MET A 1 298 ? -7.75 -25.719 -14.953 1 90.69 298 MET A CA 1
ATOM 2298 C C . MET A 1 298 ? -7.09 -25.453 -13.609 1 90.69 298 MET A C 1
ATOM 2300 O O . MET A 1 298 ? -6.184 -24.609 -13.516 1 90.69 298 MET A O 1
ATOM 2304 N N . ALA A 1 299 ? -7.586 -26.109 -12.562 1 84.62 299 ALA A N 1
ATOM 2305 C CA . ALA A 1 299 ? -7.059 -25.891 -11.219 1 84.62 299 ALA A CA 1
ATOM 2306 C C . ALA A 1 299 ? -5.559 -26.172 -11.172 1 84.62 299 ALA A C 1
ATOM 2308 O O . ALA A 1 299 ? -4.82 -25.516 -10.43 1 84.62 299 ALA A O 1
ATOM 2309 N N . ASP A 1 300 ? -5.121 -27.094 -11.945 1 82.31 300 ASP A N 1
ATOM 2310 C CA . ASP A 1 300 ? -3.691 -27.375 -12.055 1 82.31 300 ASP A CA 1
ATOM 2311 C C . ASP A 1 300 ? -2.932 -26.156 -12.57 1 82.31 300 ASP A C 1
ATOM 2313 O O . ASP A 1 300 ? -1.867 -25.812 -12.047 1 82.31 300 ASP A O 1
ATOM 2317 N N . MET A 1 301 ? -3.484 -25.547 -13.562 1 88.75 301 MET A N 1
ATOM 2318 C CA . MET A 1 301 ? -2.895 -24.344 -14.133 1 88.75 301 MET A CA 1
ATOM 2319 C C . MET A 1 301 ? -2.891 -23.203 -13.117 1 88.75 301 MET A C 1
ATOM 2321 O O . MET A 1 301 ? -1.896 -22.5 -12.984 1 88.75 301 MET A O 1
ATOM 2325 N N . ILE A 1 302 ? -3.949 -23.125 -12.383 1 87.81 302 ILE A N 1
ATOM 2326 C CA . ILE A 1 302 ? -4.098 -22.062 -11.383 1 87.81 302 ILE A CA 1
ATOM 2327 C C . ILE A 1 302 ? -3.064 -22.25 -10.273 1 87.81 302 ILE A C 1
ATOM 2329 O O . ILE A 1 302 ? -2.459 -21.281 -9.82 1 87.81 302 ILE A O 1
ATOM 2333 N N . ASN A 1 303 ? -2.84 -23.406 -9.891 1 87.81 303 ASN A N 1
ATOM 2334 C CA . ASN A 1 303 ? -1.874 -23.688 -8.836 1 87.81 303 ASN A CA 1
ATOM 2335 C C . ASN A 1 303 ? -0.461 -23.281 -9.25 1 87.81 303 ASN A C 1
ATOM 2337 O O . ASN A 1 303 ? 0.296 -22.75 -8.438 1 87.81 303 ASN A O 1
ATOM 2341 N N . MET A 1 304 ? -0.139 -23.578 -10.469 1 90.31 304 MET A N 1
ATOM 2342 C CA . MET A 1 304 ? 1.177 -23.188 -10.969 1 90.31 304 MET A CA 1
ATOM 2343 C C . MET A 1 304 ? 1.299 -21.672 -11.062 1 90.31 304 MET A C 1
ATOM 2345 O O . MET A 1 304 ? 2.352 -21.109 -10.75 1 90.31 304 MET A O 1
ATOM 2349 N N . SER A 1 305 ? 0.233 -21.125 -11.469 1 91.62 305 SER A N 1
ATOM 2350 C CA . SER A 1 305 ? 0.215 -19.656 -11.539 1 91.62 305 SER A CA 1
ATOM 2351 C C . SER A 1 305 ? 0.35 -19.031 -10.156 1 91.62 305 SER A C 1
ATOM 2353 O O . SER A 1 305 ? 1.005 -18 -10 1 91.62 305 SER A O 1
ATOM 2355 N N . ARG A 1 306 ? -0.291 -19.625 -9.18 1 94.19 306 ARG A N 1
ATOM 2356 C CA . ARG A 1 306 ? -0.21 -19.125 -7.812 1 94.19 306 ARG A CA 1
ATOM 2357 C C . ARG A 1 306 ? 1.213 -19.234 -7.273 1 94.19 306 ARG A C 1
ATOM 2359 O O . ARG A 1 306 ? 1.679 -18.344 -6.559 1 94.19 306 ARG A O 1
ATOM 2366 N N . LEU A 1 307 ? 1.871 -20.359 -7.594 1 96.38 307 LEU A N 1
ATOM 2367 C CA . LEU A 1 307 ? 3.279 -20.453 -7.223 1 96.38 307 LEU A CA 1
ATOM 2368 C C . LEU A 1 307 ? 4.094 -19.344 -7.867 1 96.38 307 LEU A C 1
ATOM 2370 O O . LEU A 1 307 ? 4.91 -18.703 -7.199 1 96.38 307 LEU A O 1
ATOM 2374 N N . SER A 1 308 ? 3.848 -19.125 -9.156 1 96.38 308 SER A N 1
ATOM 2375 C CA . SER A 1 308 ? 4.539 -18.047 -9.852 1 96.38 308 SER A CA 1
ATOM 2376 C C . SER A 1 308 ? 4.281 -16.688 -9.18 1 96.38 308 SER A C 1
ATOM 2378 O O . SER A 1 308 ? 5.191 -15.867 -9.07 1 96.38 308 SER A O 1
ATOM 2380 N N . ASN A 1 309 ? 3.039 -16.469 -8.758 1 96.81 309 ASN A N 1
ATOM 2381 C CA . ASN A 1 309 ? 2.713 -15.25 -8.031 1 96.81 309 ASN A CA 1
ATOM 2382 C C . ASN A 1 309 ? 3.545 -15.117 -6.762 1 96.81 309 ASN A C 1
ATOM 2384 O O . ASN A 1 309 ? 4.004 -14.023 -6.43 1 96.81 309 ASN A O 1
ATOM 2388 N N . GLY A 1 310 ? 3.689 -16.25 -6.062 1 98.19 310 GLY A N 1
ATOM 2389 C CA . GLY A 1 310 ? 4.523 -16.25 -4.871 1 98.19 310 GLY A CA 1
ATOM 2390 C C . GLY A 1 310 ? 5.973 -15.906 -5.156 1 98.19 310 GLY A C 1
ATOM 2391 O O . GLY A 1 310 ? 6.598 -15.148 -4.414 1 98.19 310 GLY A O 1
ATOM 2392 N N . VAL A 1 311 ? 6.527 -16.438 -6.254 1 98.62 311 VAL A N 1
ATOM 2393 C CA . VAL A 1 311 ? 7.906 -16.172 -6.66 1 98.62 311 VAL A CA 1
ATOM 2394 C C . VAL A 1 311 ? 8.062 -14.695 -7.008 1 98.62 311 VAL A C 1
ATOM 2396 O O . VAL A 1 311 ? 9.047 -14.055 -6.609 1 98.62 311 VAL A O 1
ATOM 2399 N N . ARG A 1 312 ? 7.102 -14.203 -7.727 1 98.38 312 ARG A N 1
ATOM 2400 C CA . ARG A 1 312 ? 7.152 -12.805 -8.133 1 98.38 312 ARG A CA 1
ATOM 2401 C C . ARG A 1 312 ? 7.078 -11.883 -6.918 1 98.38 312 ARG A C 1
ATOM 2403 O O . ARG A 1 312 ? 7.77 -10.859 -6.867 1 98.38 312 ARG A O 1
ATOM 2410 N N . ALA A 1 313 ? 6.211 -12.258 -5.953 1 98.75 313 ALA A N 1
ATOM 2411 C CA . ALA A 1 313 ? 6.141 -11.477 -4.723 1 98.75 313 ALA A CA 1
ATOM 2412 C C . ALA A 1 313 ? 7.48 -11.484 -3.994 1 98.75 313 ALA A C 1
ATOM 2414 O O . ALA A 1 313 ? 7.918 -10.453 -3.479 1 98.75 313 ALA A O 1
ATOM 2415 N N . ALA A 1 314 ? 8.141 -12.625 -3.949 1 98.88 314 ALA A N 1
ATOM 2416 C CA . ALA A 1 314 ? 9.461 -12.727 -3.334 1 98.88 314 ALA A CA 1
ATOM 2417 C C . ALA A 1 314 ? 10.469 -11.836 -4.051 1 98.88 314 ALA A C 1
ATOM 2419 O O . ALA A 1 314 ? 11.242 -11.117 -3.404 1 98.88 314 ALA A O 1
ATOM 2420 N N . GLY A 1 315 ? 10.469 -11.898 -5.371 1 98.75 315 GLY A N 1
ATOM 2421 C CA . GLY A 1 315 ? 11.367 -11.07 -6.152 1 98.75 315 GLY A CA 1
ATOM 2422 C C . GLY A 1 315 ? 11.117 -9.586 -5.965 1 98.75 315 GLY A C 1
ATOM 2423 O O . GLY A 1 315 ? 12.062 -8.797 -5.867 1 98.75 315 GLY A O 1
ATOM 2424 N N . LEU A 1 316 ? 9.852 -9.188 -5.914 1 98.56 316 LEU A N 1
ATOM 2425 C CA . LEU A 1 316 ? 9.469 -7.797 -5.691 1 98.56 316 LEU A CA 1
ATOM 2426 C C . LEU A 1 316 ? 9.977 -7.305 -4.34 1 98.56 316 LEU A C 1
ATOM 2428 O O . LEU A 1 316 ? 10.5 -6.191 -4.234 1 98.56 316 LEU A O 1
ATOM 2432 N N . MET A 1 317 ? 9.773 -8.133 -3.305 1 98.88 317 MET A N 1
ATOM 2433 C CA . MET A 1 317 ? 10.219 -7.742 -1.971 1 98.88 317 MET A CA 1
ATOM 2434 C C . MET A 1 317 ? 11.742 -7.641 -1.915 1 98.88 317 MET A C 1
ATOM 2436 O O . MET A 1 317 ? 12.281 -6.742 -1.265 1 98.88 317 MET A O 1
ATOM 2440 N N . ARG A 1 318 ? 12.438 -8.516 -2.629 1 98.75 318 ARG A N 1
ATOM 2441 C CA . ARG A 1 318 ? 13.891 -8.438 -2.645 1 98.75 318 ARG A CA 1
ATOM 2442 C C . ARG A 1 318 ? 14.367 -7.168 -3.342 1 98.75 318 ARG A C 1
ATOM 2444 O O . ARG A 1 318 ? 15.297 -6.508 -2.877 1 98.75 318 ARG A O 1
ATOM 2451 N N . ARG A 1 319 ? 13.742 -6.848 -4.469 1 98.62 319 ARG A N 1
ATOM 2452 C CA . ARG A 1 319 ? 14.062 -5.598 -5.148 1 98.62 319 ARG A CA 1
ATOM 2453 C C . ARG A 1 319 ? 13.883 -4.406 -4.219 1 98.62 319 ARG A C 1
ATOM 2455 O O . ARG A 1 319 ? 14.758 -3.539 -4.133 1 98.62 319 ARG A O 1
ATOM 2462 N N . ALA A 1 320 ? 12.781 -4.379 -3.553 1 98.75 320 ALA A N 1
ATOM 2463 C CA . ALA A 1 320 ? 12.5 -3.311 -2.598 1 98.75 320 ALA A CA 1
ATOM 2464 C C . ALA A 1 320 ? 13.562 -3.258 -1.502 1 98.75 320 ALA A C 1
ATOM 2466 O O . ALA A 1 320 ? 14.008 -2.178 -1.113 1 98.75 320 ALA A O 1
ATOM 2467 N N . MET A 1 321 ? 13.953 -4.441 -1.02 1 98.38 321 MET A N 1
ATOM 2468 C CA . MET A 1 321 ? 14.992 -4.531 0.002 1 98.38 321 MET A CA 1
ATOM 2469 C C . MET A 1 321 ? 16.312 -3.977 -0.517 1 98.38 321 MET A C 1
ATOM 2471 O O . MET A 1 321 ? 17.016 -3.25 0.195 1 98.38 321 MET A O 1
ATOM 2475 N N . ASN A 1 322 ? 16.688 -4.344 -1.737 1 98.19 322 ASN A N 1
ATOM 2476 C CA . ASN A 1 322 ? 17.922 -3.848 -2.328 1 98.19 322 ASN A CA 1
ATOM 2477 C C . ASN A 1 322 ? 17.938 -2.322 -2.391 1 98.19 322 ASN A C 1
ATOM 2479 O O . ASN A 1 322 ? 18.938 -1.695 -2.051 1 98.19 322 ASN A O 1
ATOM 2483 N N . GLU A 1 323 ? 16.828 -1.74 -2.787 1 98.06 323 GLU A N 1
ATOM 2484 C CA . GLU A 1 323 ? 16.719 -0.285 -2.844 1 98.06 323 GLU A CA 1
ATOM 2485 C C . GLU A 1 323 ? 16.859 0.335 -1.458 1 98.06 323 GLU A C 1
ATOM 2487 O O . GLU A 1 323 ? 17.656 1.267 -1.268 1 98.06 323 GLU A O 1
ATOM 2492 N N . ALA A 1 324 ? 16.125 -0.17 -0.515 1 98.5 324 ALA A N 1
ATOM 2493 C CA . ALA A 1 324 ? 16.094 0.388 0.835 1 98.5 324 ALA A CA 1
ATOM 2494 C C . ALA A 1 324 ? 17.453 0.278 1.508 1 98.5 324 ALA A C 1
ATOM 2496 O O . ALA A 1 324 ? 17.922 1.222 2.158 1 98.5 324 ALA A O 1
ATOM 2497 N N . LEU A 1 325 ? 18.078 -0.897 1.37 1 98.25 325 LEU A N 1
ATOM 2498 C CA . LEU A 1 325 ? 19.391 -1.102 1.972 1 98.25 325 LEU A CA 1
ATOM 2499 C C . LEU A 1 325 ? 20.422 -0.162 1.356 1 98.25 325 LEU A C 1
ATOM 2501 O O . LEU A 1 325 ? 21.266 0.391 2.066 1 98.25 325 LEU A O 1
ATOM 2505 N N . HIS A 1 326 ? 20.391 -0.023 0.046 1 97.56 326 HIS A N 1
ATOM 2506 C CA . HIS A 1 326 ? 21.328 0.879 -0.617 1 97.56 326 HIS A CA 1
ATOM 2507 C C . HIS A 1 326 ? 21.141 2.314 -0.133 1 97.56 326 HIS A C 1
ATOM 2509 O O . HIS A 1 326 ? 22.125 2.988 0.203 1 97.56 326 HIS A O 1
ATOM 2515 N N . VAL A 1 327 ? 19.938 2.787 -0.076 1 97.5 327 VAL A N 1
ATOM 2516 C CA . VAL A 1 327 ? 19.656 4.141 0.389 1 97.5 327 VAL A CA 1
ATOM 2517 C C . VAL A 1 327 ? 20.109 4.297 1.837 1 97.5 327 VAL A C 1
ATOM 2519 O O . VAL A 1 327 ? 20.797 5.266 2.176 1 97.5 327 VAL A O 1
ATOM 2522 N N . ALA A 1 328 ? 19.734 3.355 2.684 1 97.88 328 ALA A N 1
ATOM 2523 C CA . ALA A 1 328 ? 20.062 3.443 4.102 1 97.88 328 ALA A CA 1
ATOM 2524 C C . ALA A 1 328 ? 21.578 3.449 4.316 1 97.88 328 ALA A C 1
ATOM 2526 O O . ALA A 1 328 ? 22.078 4.125 5.215 1 97.88 328 ALA A O 1
ATOM 2527 N N . ALA A 1 329 ? 22.281 2.725 3.49 1 97 329 ALA A N 1
ATOM 2528 C CA . ALA A 1 329 ? 23.734 2.588 3.652 1 97 329 ALA A CA 1
ATOM 2529 C C . ALA A 1 329 ? 24.453 3.816 3.115 1 97 329 ALA A C 1
ATOM 2531 O O . ALA A 1 329 ? 25.609 4.066 3.475 1 97 329 ALA A O 1
ATOM 2532 N N . HIS A 1 330 ? 23.828 4.625 2.256 1 95.69 330 HIS A N 1
ATOM 2533 C CA . HIS A 1 330 ? 24.594 5.637 1.542 1 95.69 330 HIS A CA 1
ATOM 2534 C C . HIS A 1 330 ? 24.047 7.035 1.812 1 95.69 330 HIS A C 1
ATOM 2536 O O . HIS A 1 330 ? 24.719 8.031 1.531 1 95.69 330 HIS A O 1
ATOM 2542 N N . ARG A 1 331 ? 22.875 7.16 2.293 1 95.19 331 ARG A N 1
ATOM 2543 C CA . ARG A 1 331 ? 22.328 8.461 2.648 1 95.19 331 ARG A CA 1
ATOM 2544 C C . ARG A 1 331 ? 22.703 8.844 4.078 1 95.19 331 ARG A C 1
ATOM 2546 O O . ARG A 1 331 ? 22.703 7.992 4.973 1 95.19 331 ARG A O 1
ATOM 2553 N N . GLU A 1 332 ? 22.984 10.102 4.273 1 94.06 332 GLU A N 1
ATOM 2554 C CA . GLU A 1 332 ? 23.344 10.609 5.594 1 94.06 332 GLU A CA 1
ATOM 2555 C C . GLU A 1 332 ? 22.344 11.664 6.07 1 94.06 332 GLU A C 1
ATOM 2557 O O . GLU A 1 332 ? 21.891 12.492 5.281 1 94.06 332 GLU A O 1
ATOM 2562 N N . ALA A 1 333 ? 21.906 11.57 7.254 1 92.88 333 ALA A N 1
ATOM 2563 C CA . ALA A 1 333 ? 21.109 12.555 7.961 1 92.88 333 ALA A CA 1
ATOM 2564 C C . ALA A 1 333 ? 21.469 12.609 9.445 1 92.88 333 ALA A C 1
ATOM 2566 O O . ALA A 1 333 ? 21.781 11.578 10.047 1 92.88 333 ALA A O 1
ATOM 2567 N N . PHE A 1 334 ? 21.453 13.805 9.984 1 93.56 334 PHE A N 1
ATOM 2568 C CA . PHE A 1 334 ? 21.734 14.039 11.398 1 93.56 334 PHE A CA 1
ATOM 2569 C C . PHE A 1 334 ? 23.109 13.5 11.766 1 93.56 334 PHE A C 1
ATOM 2571 O O . PHE A 1 334 ? 23.297 12.914 12.828 1 93.56 334 PHE A O 1
ATOM 2578 N N . GLY A 1 335 ? 23.984 13.5 10.828 1 92.25 335 GLY A N 1
ATOM 2579 C CA . GLY A 1 335 ? 25.391 13.188 11.07 1 92.25 335 GLY A CA 1
ATOM 2580 C C . GLY A 1 335 ? 25.688 11.695 11 1 92.25 335 GLY A C 1
ATOM 2581 O O . GLY A 1 335 ? 26.797 11.266 11.328 1 92.25 335 GLY A O 1
ATOM 2582 N N . ARG A 1 336 ? 24.703 10.906 10.57 1 94.62 336 ARG A N 1
ATOM 2583 C CA . ARG A 1 336 ? 24.891 9.461 10.523 1 94.62 336 ARG A CA 1
ATOM 2584 C C . ARG A 1 336 ? 24.281 8.875 9.25 1 94.62 336 ARG A C 1
ATOM 2586 O O . ARG A 1 336 ? 23.406 9.484 8.633 1 94.62 336 ARG A O 1
ATOM 2593 N N . LYS A 1 337 ? 24.812 7.656 8.898 1 96.25 337 LYS A N 1
ATOM 2594 C CA . LYS A 1 337 ? 24.125 6.879 7.879 1 96.25 337 LYS A CA 1
ATOM 2595 C C . LYS A 1 337 ? 22.781 6.367 8.398 1 96.25 337 LYS A C 1
ATOM 2597 O O . LYS A 1 337 ? 22.656 6.02 9.578 1 96.25 337 LYS A O 1
ATOM 2602 N N . LEU A 1 338 ? 21.812 6.34 7.543 1 96.88 338 LEU A N 1
ATOM 2603 C CA . LEU A 1 338 ? 20.484 5.906 7.973 1 96.88 338 LEU A CA 1
ATOM 2604 C C . LEU A 1 338 ? 20.547 4.496 8.555 1 96.88 338 LEU A C 1
ATOM 2606 O O . LEU A 1 338 ? 19.844 4.199 9.523 1 96.88 338 LEU A O 1
ATOM 2610 N N . ILE A 1 339 ? 21.391 3.602 8.031 1 97.38 339 ILE A N 1
ATOM 2611 C CA . ILE A 1 339 ? 21.438 2.195 8.414 1 97.38 339 ILE A CA 1
ATOM 2612 C C . ILE A 1 339 ? 21.969 2.062 9.836 1 97.38 339 ILE A C 1
ATOM 2614 O O . ILE A 1 339 ? 21.859 1.004 10.453 1 97.38 339 ILE A O 1
ATOM 2618 N N . ASP A 1 340 ? 22.562 3.129 10.359 1 96.31 340 ASP A N 1
ATOM 2619 C CA . ASP A 1 340 ? 23.125 3.115 11.711 1 96.31 340 ASP A CA 1
ATOM 2620 C C . ASP A 1 340 ? 22.094 3.557 12.742 1 96.31 340 ASP A C 1
ATOM 2622 O O . ASP A 1 340 ? 22.344 3.516 13.945 1 96.31 340 ASP A O 1
ATOM 2626 N N . MET A 1 341 ? 20.969 4.02 12.289 1 95.38 341 MET A N 1
ATOM 2627 C CA . MET A 1 341 ? 19.922 4.516 13.18 1 95.38 341 MET A CA 1
ATOM 2628 C C . MET A 1 341 ? 19.016 3.379 13.641 1 95.38 341 MET A C 1
ATOM 2630 O O . MET A 1 341 ? 18.484 2.631 12.828 1 95.38 341 MET A O 1
ATOM 2634 N N . PRO A 1 342 ? 18.781 3.271 14.938 1 93.12 342 PRO A N 1
ATOM 2635 C CA . PRO A 1 342 ? 18.062 2.123 15.492 1 93.12 342 PRO A CA 1
ATOM 2636 C C . PRO A 1 342 ? 16.656 1.968 14.906 1 93.12 342 PRO A C 1
ATOM 2638 O O . PRO A 1 342 ? 16.234 0.852 14.586 1 93.12 342 PRO A O 1
ATOM 2641 N N . LEU A 1 343 ? 15.93 2.994 14.727 1 94.38 343 LEU A N 1
ATOM 2642 C CA . LEU A 1 343 ? 14.57 2.916 14.203 1 94.38 343 LEU A CA 1
ATOM 2643 C C . LEU A 1 343 ? 14.578 2.463 12.75 1 94.38 343 LEU A C 1
ATOM 2645 O O . LEU A 1 343 ? 13.68 1.736 12.312 1 94.38 343 LEU A O 1
ATOM 2649 N N . MET A 1 344 ? 15.547 2.969 12.016 1 97 344 MET A N 1
ATOM 2650 C CA . MET A 1 344 ? 15.688 2.527 10.633 1 97 344 MET A CA 1
ATOM 2651 C C . MET A 1 344 ? 16.031 1.045 10.562 1 97 344 MET A C 1
ATOM 2653 O O . MET A 1 344 ? 15.484 0.309 9.742 1 97 344 MET A O 1
ATOM 2657 N N . GLN A 1 345 ? 16.922 0.613 11.445 1 96.44 345 GLN A N 1
ATOM 2658 C CA . GLN A 1 345 ? 17.266 -0.804 11.484 1 96.44 345 GLN A CA 1
ATOM 2659 C C . GLN A 1 345 ? 16.031 -1.663 11.742 1 96.44 345 GLN A C 1
ATOM 2661 O O . GLN A 1 345 ? 15.844 -2.699 11.102 1 96.44 345 GLN A O 1
ATOM 2666 N N . ARG A 1 346 ? 15.211 -1.219 12.648 1 95.38 346 ARG A N 1
ATOM 2667 C CA . ARG A 1 346 ? 13.977 -1.943 12.938 1 95.38 346 ARG A CA 1
ATOM 2668 C C . ARG A 1 346 ? 13.078 -1.998 11.711 1 95.38 346 ARG A C 1
ATOM 2670 O O . ARG A 1 346 ? 12.492 -3.039 11.406 1 95.38 346 ARG A O 1
ATOM 2677 N N . GLN A 1 347 ? 12.969 -0.895 11.086 1 96.81 347 GLN A N 1
ATOM 2678 C CA . GLN A 1 347 ? 12.141 -0.833 9.891 1 96.81 347 GLN A CA 1
ATOM 2679 C C . GLN A 1 347 ? 12.664 -1.771 8.805 1 96.81 347 GLN A C 1
ATOM 2681 O O . GLN A 1 347 ? 11.891 -2.492 8.172 1 96.81 347 GLN A O 1
ATOM 2686 N N . LEU A 1 348 ? 13.953 -1.781 8.57 1 98.5 348 LEU A N 1
ATOM 2687 C CA . LEU A 1 348 ? 14.57 -2.641 7.566 1 98.5 348 LEU A CA 1
ATOM 2688 C C . LEU A 1 348 ? 14.383 -4.113 7.914 1 98.5 348 LEU A C 1
ATOM 2690 O O . LEU A 1 348 ? 14.148 -4.938 7.031 1 98.5 348 LEU A O 1
ATOM 2694 N N . MET A 1 349 ? 14.43 -4.422 9.195 1 97.88 349 MET A N 1
ATOM 2695 C CA . MET A 1 349 ? 14.25 -5.809 9.617 1 97.88 349 MET A CA 1
ATOM 2696 C C . MET A 1 349 ? 12.812 -6.266 9.375 1 97.88 349 MET A C 1
ATOM 2698 O O . MET A 1 349 ? 12.578 -7.426 9.039 1 97.88 349 MET A O 1
ATOM 2702 N N . LYS A 1 350 ? 11.898 -5.34 9.586 1 97.62 350 LYS A N 1
ATOM 2703 C CA . LYS A 1 350 ? 10.492 -5.652 9.32 1 97.62 350 LYS A CA 1
ATOM 2704 C C . LYS A 1 350 ? 10.266 -5.945 7.836 1 97.62 350 LYS A C 1
ATOM 2706 O O . LYS A 1 350 ? 9.305 -6.625 7.473 1 97.62 350 LYS A O 1
ATOM 2711 N N . MET A 1 351 ? 11.109 -5.504 6.992 1 98.62 351 MET A N 1
ATOM 2712 C CA . MET A 1 351 ? 11.047 -5.781 5.562 1 98.62 351 MET A CA 1
ATOM 2713 C C . MET A 1 351 ? 11.797 -7.062 5.219 1 98.62 351 MET A C 1
ATOM 2715 O O . MET A 1 351 ? 11.328 -7.863 4.406 1 98.62 351 MET A O 1
ATOM 2719 N N . LEU A 1 352 ? 12.891 -7.262 5.875 1 98.75 352 LEU A N 1
ATOM 2720 C CA . LEU A 1 352 ? 13.781 -8.367 5.547 1 98.75 352 LEU A CA 1
ATOM 2721 C C . LEU A 1 352 ? 13.125 -9.703 5.879 1 98.75 352 LEU A C 1
ATOM 2723 O O . LEU A 1 352 ? 13.227 -10.664 5.105 1 98.75 352 LEU A O 1
ATOM 2727 N N . LEU A 1 353 ? 12.43 -9.797 6.961 1 98.69 353 LEU A N 1
ATOM 2728 C CA . LEU A 1 353 ? 11.883 -11.062 7.441 1 98.69 353 LEU A CA 1
ATOM 2729 C C . LEU A 1 353 ? 10.875 -11.633 6.449 1 98.69 353 LEU A C 1
ATOM 2731 O O . LEU A 1 353 ? 11.031 -12.758 5.977 1 98.69 353 LEU A O 1
ATOM 2735 N N . PRO A 1 354 ? 9.906 -10.852 6.047 1 98.88 354 PRO A N 1
ATOM 2736 C CA . PRO A 1 354 ? 8.977 -11.43 5.074 1 98.88 354 PRO A CA 1
ATOM 2737 C C . PRO A 1 354 ? 9.633 -11.711 3.723 1 98.88 354 PRO A C 1
ATOM 2739 O O . PRO A 1 354 ? 9.258 -12.664 3.033 1 98.88 354 PRO A O 1
ATOM 2742 N N . ALA A 1 355 ? 10.578 -10.898 3.307 1 98.88 355 ALA A N 1
ATOM 2743 C CA . ALA A 1 355 ? 11.273 -11.141 2.045 1 98.88 355 ALA A CA 1
ATOM 2744 C C . ALA A 1 355 ? 11.984 -12.484 2.059 1 98.88 355 ALA A C 1
ATOM 2746 O O . ALA A 1 355 ? 11.883 -13.258 1.104 1 98.88 355 ALA A O 1
ATOM 2747 N N . GLU A 1 356 ? 12.641 -12.789 3.16 1 98.81 356 GLU A N 1
ATOM 2748 C CA . GLU A 1 356 ? 13.398 -14.031 3.279 1 98.81 356 GLU A CA 1
ATOM 2749 C C . GLU A 1 356 ? 12.461 -15.227 3.449 1 98.81 356 GLU A C 1
ATOM 2751 O O . GLU A 1 356 ? 12.758 -16.328 2.967 1 98.81 356 GLU A O 1
ATOM 2756 N N . ALA A 1 357 ? 11.391 -15.016 4.152 1 98.88 357 ALA A N 1
ATOM 2757 C CA . ALA A 1 357 ? 10.398 -16.078 4.277 1 98.88 357 ALA A CA 1
ATOM 2758 C C . ALA A 1 357 ? 9.867 -16.484 2.908 1 98.88 357 ALA A C 1
ATOM 2760 O O . ALA A 1 357 ? 9.781 -17.688 2.604 1 98.88 357 ALA A O 1
ATOM 2761 N N . ALA A 1 358 ? 9.547 -15.531 2.068 1 98.94 358 ALA A N 1
ATOM 2762 C CA . ALA A 1 358 ? 9.008 -15.812 0.741 1 98.94 358 ALA A CA 1
ATOM 2763 C C . ALA A 1 358 ? 10.031 -16.547 -0.123 1 98.94 358 ALA A C 1
ATOM 2765 O O . ALA A 1 358 ? 9.68 -17.469 -0.86 1 98.94 358 ALA A O 1
ATOM 2766 N N . ARG A 1 359 ? 11.242 -16.156 0.017 1 98.56 359 ARG A N 1
ATOM 2767 C CA . ARG A 1 359 ? 12.305 -16.797 -0.74 1 98.56 359 ARG A CA 1
ATOM 2768 C C . ARG A 1 359 ? 12.422 -18.281 -0.377 1 98.56 359 ARG A C 1
ATOM 2770 O O . ARG A 1 359 ? 12.43 -19.141 -1.258 1 98.56 359 ARG A O 1
ATOM 2777 N N . THR A 1 360 ? 12.469 -18.531 0.883 1 98.75 360 THR A N 1
ATOM 2778 C CA . THR A 1 360 ? 12.586 -19.906 1.354 1 98.75 360 THR A CA 1
ATOM 2779 C C . THR A 1 360 ? 11.375 -20.719 0.926 1 98.75 360 THR A C 1
ATOM 2781 O O . THR A 1 360 ? 11.516 -21.875 0.521 1 98.75 360 THR A O 1
ATOM 2784 N N . MET A 1 361 ? 10.242 -20.156 0.969 1 98.81 361 MET A N 1
ATOM 2785 C CA . MET A 1 361 ? 9 -20.875 0.675 1 98.81 361 MET A CA 1
ATOM 2786 C C . MET A 1 361 ? 8.938 -21.266 -0.798 1 98.81 361 MET A C 1
ATOM 2788 O O . MET A 1 361 ? 8.617 -22.406 -1.127 1 98.81 361 MET A O 1
ATOM 2792 N N . PHE A 1 362 ? 9.266 -20.344 -1.733 1 98.69 362 PHE A N 1
ATOM 2793 C CA . PHE A 1 362 ? 9.148 -20.734 -3.133 1 98.69 362 PHE A CA 1
ATOM 2794 C C . PHE A 1 362 ? 10.227 -21.75 -3.506 1 98.69 362 PHE A C 1
ATOM 2796 O O . PHE A 1 362 ? 10 -22.625 -4.336 1 98.69 362 PHE A O 1
ATOM 2803 N N . MET A 1 363 ? 11.422 -21.641 -2.873 1 98.75 363 MET A N 1
ATOM 2804 C CA . MET A 1 363 ? 12.484 -22.594 -3.162 1 98.75 363 MET A CA 1
ATOM 2805 C C . MET A 1 363 ? 12.078 -24 -2.721 1 98.75 363 MET A C 1
ATOM 2807 O O . MET A 1 363 ? 12.32 -24.969 -3.438 1 98.75 363 MET A O 1
ATOM 2811 N N . GLN A 1 364 ? 11.461 -24.047 -1.555 1 98.75 364 GLN A N 1
ATOM 2812 C CA . GLN A 1 364 ? 11.047 -25.359 -1.062 1 98.75 364 GLN A CA 1
ATOM 2813 C C . GLN A 1 364 ? 9.984 -25.969 -1.971 1 98.75 364 GLN A C 1
ATOM 2815 O O . GLN A 1 364 ? 10.016 -27.172 -2.246 1 98.75 364 GLN A O 1
ATOM 2820 N N . ILE A 1 365 ? 9.047 -25.203 -2.41 1 98.69 365 ILE A N 1
ATOM 2821 C CA . ILE A 1 365 ? 8.016 -25.703 -3.312 1 98.69 365 ILE A CA 1
ATOM 2822 C C . ILE A 1 365 ? 8.664 -26.188 -4.609 1 98.69 365 ILE A C 1
ATOM 2824 O O . ILE A 1 365 ? 8.32 -27.25 -5.121 1 98.69 365 ILE A O 1
ATOM 2828 N N . ALA A 1 366 ? 9.586 -25.422 -5.102 1 98.25 366 ALA A N 1
ATOM 2829 C CA . ALA A 1 366 ? 10.289 -25.781 -6.328 1 98.25 366 ALA A CA 1
ATOM 2830 C C . ALA A 1 366 ? 11.016 -27.109 -6.18 1 98.25 366 ALA A C 1
ATOM 2832 O O . ALA A 1 366 ? 11.102 -27.891 -7.137 1 98.25 366 ALA A O 1
ATOM 2833 N N . LEU A 1 367 ? 11.562 -27.406 -5.023 1 98.19 367 LEU A N 1
ATOM 2834 C CA . LEU A 1 367 ? 12.289 -28.641 -4.762 1 98.19 367 LEU A CA 1
ATOM 2835 C C . LEU A 1 367 ? 11.328 -29.828 -4.68 1 98.19 367 LEU A C 1
ATOM 2837 O O . LEU A 1 367 ? 11.703 -30.953 -5.023 1 98.19 367 LEU A O 1
ATOM 2841 N N . LEU A 1 368 ? 10.102 -29.578 -4.266 1 98.25 368 LEU A N 1
ATOM 2842 C CA . LEU A 1 368 ? 9.117 -30.641 -4.07 1 98.25 368 LEU A CA 1
ATOM 2843 C C . LEU A 1 368 ? 8.414 -30.984 -5.379 1 98.25 368 LEU A C 1
ATOM 2845 O O . LEU A 1 368 ? 7.918 -32.094 -5.551 1 98.25 368 LEU A O 1
ATOM 2849 N N . LEU A 1 369 ? 8.414 -30.109 -6.305 1 96 369 LEU A N 1
ATOM 2850 C CA . LEU A 1 369 ? 7.609 -30.219 -7.52 1 96 369 LEU A CA 1
ATOM 2851 C C . LEU A 1 369 ? 8.039 -31.438 -8.336 1 96 369 LEU A C 1
ATOM 2853 O O . LEU A 1 369 ? 7.195 -32.219 -8.758 1 96 369 LEU A O 1
ATOM 2857 N N . PRO A 1 370 ? 9.391 -31.641 -8.555 1 94.94 370 PRO A N 1
ATOM 2858 C CA . PRO A 1 370 ? 9.781 -32.812 -9.344 1 94.94 370 PRO A CA 1
ATOM 2859 C C . PRO A 1 370 ? 9.398 -34.125 -8.672 1 94.94 370 PRO A C 1
ATOM 2861 O O . PRO A 1 370 ? 9.078 -35.094 -9.352 1 94.94 370 PRO A O 1
ATOM 2864 N N . GLN A 1 371 ? 9.43 -34.156 -7.375 1 96.94 371 GLN A N 1
ATOM 2865 C CA . GLN A 1 371 ? 9.031 -35.344 -6.641 1 96.94 371 GLN A CA 1
ATOM 2866 C C . GLN A 1 371 ? 7.531 -35.594 -6.785 1 96.94 371 GLN A C 1
ATOM 2868 O O . GLN A 1 371 ? 7.109 -36.719 -7.012 1 96.94 371 GLN A O 1
ATOM 2873 N N . ALA A 1 372 ? 6.789 -34.531 -6.66 1 95.31 372 ALA A N 1
ATOM 2874 C CA . ALA A 1 372 ? 5.344 -34.656 -6.84 1 95.31 372 ALA A CA 1
ATOM 2875 C C . ALA A 1 372 ? 5 -35.125 -8.25 1 95.31 372 ALA A C 1
ATOM 2877 O O . ALA A 1 372 ? 4.16 -36.031 -8.414 1 95.31 372 ALA A O 1
ATOM 2878 N N . ASP A 1 373 ? 5.633 -34.594 -9.219 1 91.56 373 ASP A N 1
ATOM 2879 C CA . ASP A 1 373 ? 5.391 -34.938 -10.617 1 91.56 373 ASP A CA 1
ATOM 2880 C C . ASP A 1 373 ? 5.781 -36.375 -10.898 1 91.56 373 ASP A C 1
ATOM 2882 O O . ASP A 1 373 ? 5.211 -37.031 -11.781 1 91.56 373 ASP A O 1
ATOM 2886 N N . ALA A 1 374 ? 6.77 -36.906 -10.117 1 94.81 374 ALA A N 1
ATOM 2887 C CA . ALA A 1 374 ? 7.242 -38.281 -10.281 1 94.81 374 ALA A CA 1
ATOM 2888 C C . ALA A 1 374 ? 6.344 -39.281 -9.539 1 94.81 374 ALA A C 1
ATOM 2890 O O . ALA A 1 374 ? 6.605 -40.469 -9.523 1 94.81 374 ALA A O 1
ATOM 2891 N N . GLY A 1 375 ? 5.387 -38.75 -8.844 1 95.38 375 GLY A N 1
ATOM 2892 C CA . GLY A 1 375 ? 4.387 -39.625 -8.258 1 95.38 375 GLY A CA 1
ATOM 2893 C C . GLY A 1 375 ? 4.492 -39.75 -6.746 1 95.38 375 GLY A C 1
ATOM 2894 O O . GLY A 1 375 ? 3.766 -40.5 -6.121 1 95.38 375 GLY A O 1
ATOM 2895 N N . ASP A 1 376 ? 5.34 -38.938 -6.137 1 97.56 376 ASP A N 1
ATOM 2896 C CA . ASP A 1 376 ? 5.426 -38.906 -4.684 1 97.56 376 ASP A CA 1
ATOM 2897 C C . ASP A 1 376 ? 4.215 -38.219 -4.074 1 97.56 376 ASP A C 1
ATOM 2899 O O . ASP A 1 376 ? 4.121 -36.969 -4.109 1 97.56 376 ASP A O 1
ATOM 2903 N N . GLU A 1 377 ? 3.424 -38.938 -3.42 1 96.75 377 GLU A N 1
ATOM 2904 C CA . GLU A 1 377 ? 2.158 -38.406 -2.904 1 96.75 377 GLU A CA 1
ATOM 2905 C C . GLU A 1 377 ? 2.389 -37.438 -1.771 1 96.75 377 GLU A C 1
ATOM 2907 O O . GLU A 1 377 ? 1.665 -36.438 -1.65 1 96.75 377 GLU A O 1
ATOM 2912 N N . GLN A 1 378 ? 3.328 -37.719 -0.956 1 96.31 378 GLN A N 1
ATOM 2913 C CA . GLN A 1 378 ? 3.635 -36.844 0.148 1 96.31 378 GLN A CA 1
ATOM 2914 C C . GLN A 1 378 ? 4.09 -35.469 -0.366 1 96.31 378 GLN A C 1
ATOM 2916 O O . GLN A 1 378 ? 3.639 -34.438 0.123 1 96.31 378 GLN A O 1
ATOM 2921 N N . ALA A 1 379 ? 4.93 -35.531 -1.346 1 97.81 379 ALA A N 1
ATOM 2922 C CA . ALA A 1 379 ? 5.402 -34.281 -1.955 1 97.81 379 ALA A CA 1
ATOM 2923 C C . ALA A 1 379 ? 4.25 -33.531 -2.615 1 97.81 379 ALA A C 1
ATOM 2925 O O . ALA A 1 379 ? 4.168 -32.312 -2.512 1 97.81 379 ALA A O 1
ATOM 2926 N N . ALA A 1 380 ? 3.418 -34.25 -3.275 1 96.56 380 ALA A N 1
ATOM 2927 C CA . ALA A 1 380 ? 2.279 -33.625 -3.955 1 96.56 380 ALA A CA 1
ATOM 2928 C C . ALA A 1 380 ? 1.357 -32.938 -2.959 1 96.56 380 ALA A C 1
ATOM 2930 O O . ALA A 1 380 ? 0.866 -31.828 -3.225 1 96.56 380 ALA A O 1
ATOM 2931 N N . ARG A 1 381 ? 1.126 -33.562 -1.856 1 97.38 381 ARG A N 1
ATOM 2932 C CA . ARG A 1 381 ? 0.271 -33 -0.82 1 97.38 381 ARG A CA 1
ATOM 2933 C C . ARG A 1 381 ? 0.913 -31.766 -0.199 1 97.38 381 ARG A C 1
ATOM 2935 O O . ARG A 1 381 ? 0.225 -30.797 0.108 1 97.38 381 ARG A O 1
ATOM 2942 N N . CYS A 1 382 ? 2.205 -31.75 -0.006 1 98.31 382 CYS A N 1
ATOM 2943 C CA . CYS A 1 382 ? 2.914 -30.578 0.495 1 98.31 382 CYS A CA 1
ATOM 2944 C C . CYS A 1 382 ? 2.789 -29.422 -0.475 1 98.31 382 CYS A C 1
ATOM 2946 O O . CYS A 1 382 ? 2.492 -28.297 -0.065 1 98.31 382 CYS A O 1
ATOM 2948 N N . VAL A 1 383 ? 3.012 -29.703 -1.771 1 97.56 383 VAL A N 1
ATOM 2949 C CA . VAL A 1 383 ? 2.912 -28.656 -2.787 1 97.56 383 VAL A CA 1
ATOM 2950 C C . VAL A 1 383 ? 1.497 -28.078 -2.799 1 97.56 383 VAL A C 1
ATOM 2952 O O . VAL A 1 383 ? 1.314 -26.875 -2.947 1 97.56 383 VAL A O 1
ATOM 2955 N N . ARG A 1 384 ? 0.512 -28.891 -2.557 1 96.62 384 ARG A N 1
ATOM 2956 C CA . ARG A 1 384 ? -0.898 -28.516 -2.59 1 96.62 384 ARG A CA 1
ATOM 2957 C C . ARG A 1 384 ? -1.207 -27.453 -1.538 1 96.62 384 ARG A C 1
ATOM 2959 O O . ARG A 1 384 ? -2.049 -26.578 -1.759 1 96.62 384 ARG A O 1
ATOM 2966 N N . ILE A 1 385 ? -0.546 -27.469 -0.412 1 98.19 385 ILE A N 1
ATOM 2967 C CA . ILE A 1 385 ? -0.901 -26.547 0.652 1 98.19 385 ILE A CA 1
ATOM 2968 C C . ILE A 1 385 ? 0.114 -25.406 0.699 1 98.19 385 ILE A C 1
ATOM 2970 O O . ILE A 1 385 ? -0.239 -24.266 1.003 1 98.19 385 ILE A O 1
ATOM 2974 N N . LEU A 1 386 ? 1.368 -25.656 0.366 1 98.62 386 LEU A N 1
ATOM 2975 C CA . LEU A 1 386 ? 2.404 -24.625 0.403 1 98.62 386 LEU A CA 1
ATOM 2976 C C . LEU A 1 386 ? 2.146 -23.562 -0.651 1 98.62 386 LEU A C 1
ATOM 2978 O O . LEU A 1 386 ? 2.457 -22.391 -0.438 1 98.62 386 LEU A O 1
ATOM 2982 N N . THR A 1 387 ? 1.56 -23.953 -1.781 1 98.12 387 THR A N 1
ATOM 2983 C CA . THR A 1 387 ? 1.352 -23.047 -2.898 1 98.12 387 THR A CA 1
ATOM 2984 C C . THR A 1 387 ? 0.33 -21.969 -2.537 1 98.12 387 THR A C 1
ATOM 2986 O O . THR A 1 387 ? 0.612 -20.781 -2.65 1 98.12 387 THR A O 1
ATOM 2989 N N . PRO A 1 388 ? -0.886 -22.328 -2.02 1 97.88 388 PRO A N 1
ATOM 2990 C CA . PRO A 1 388 ? -1.787 -21.25 -1.602 1 97.88 388 PRO A CA 1
ATOM 2991 C C . PRO A 1 388 ? -1.26 -20.469 -0.399 1 97.88 388 PRO A C 1
ATOM 2993 O O . PRO A 1 388 ? -1.552 -19.281 -0.252 1 97.88 388 PRO A O 1
ATOM 2996 N N . LEU A 1 389 ? -0.406 -21.078 0.423 1 98.75 389 LEU A N 1
ATOM 2997 C CA . LEU A 1 389 ? 0.174 -20.359 1.553 1 98.75 389 LEU A CA 1
ATOM 2998 C C . LEU A 1 389 ? 1.038 -19.188 1.071 1 98.75 389 LEU A C 1
ATOM 3000 O O . LEU A 1 389 ? 0.889 -18.062 1.545 1 98.75 389 LEU A O 1
ATOM 3004 N N . ILE A 1 390 ? 1.934 -19.5 0.124 1 98.75 390 ILE A N 1
ATOM 3005 C CA . ILE A 1 390 ? 2.84 -18.453 -0.317 1 98.75 390 ILE A CA 1
ATOM 3006 C C . ILE A 1 390 ? 2.068 -17.422 -1.138 1 98.75 390 ILE A C 1
ATOM 3008 O O . ILE A 1 390 ? 2.336 -16.219 -1.047 1 98.75 390 ILE A O 1
ATOM 3012 N N . LYS A 1 391 ? 1.128 -17.844 -1.972 1 98.5 391 LYS A N 1
ATOM 3013 C CA . LYS A 1 391 ? 0.296 -16.922 -2.729 1 98.5 391 LYS A CA 1
ATOM 3014 C C . LYS A 1 391 ? -0.454 -15.969 -1.799 1 98.5 391 LYS A C 1
ATOM 3016 O O . LYS A 1 391 ? -0.487 -14.758 -2.031 1 98.5 391 LYS A O 1
ATOM 3021 N N . PHE A 1 392 ? -1.011 -16.516 -0.72 1 98.12 392 PHE A N 1
ATOM 3022 C CA . PHE A 1 392 ? -1.784 -15.742 0.242 1 98.12 392 PHE A CA 1
ATOM 3023 C C . PHE A 1 392 ? -0.892 -14.758 0.982 1 98.12 392 PHE A C 1
ATOM 3025 O O . PHE A 1 392 ? -1.109 -13.547 0.913 1 98.12 392 PHE A O 1
ATOM 3032 N N . ARG A 1 393 ? 0.15 -15.164 1.535 1 98.62 393 ARG A N 1
ATOM 3033 C CA . ARG A 1 393 ? 0.84 -14.367 2.543 1 98.62 393 ARG A CA 1
ATOM 3034 C C . ARG A 1 393 ? 1.927 -13.508 1.91 1 98.62 393 ARG A C 1
ATOM 3036 O O . ARG A 1 393 ? 2.045 -12.32 2.219 1 98.62 393 ARG A O 1
ATOM 3043 N N . ALA A 1 394 ? 2.734 -14.078 1 1 98.75 394 ALA A N 1
ATOM 3044 C CA . ALA A 1 394 ? 3.826 -13.32 0.397 1 98.75 394 ALA A CA 1
ATOM 3045 C C . ALA A 1 394 ? 3.293 -12.148 -0.421 1 98.75 394 ALA A C 1
ATOM 3047 O O . ALA A 1 394 ? 3.885 -11.07 -0.424 1 98.75 394 ALA A O 1
ATOM 3048 N N . CYS A 1 395 ? 2.203 -12.383 -1.144 1 98.44 395 CYS A N 1
ATOM 3049 C CA . CYS A 1 395 ? 1.631 -11.32 -1.965 1 98.44 395 CYS A CA 1
ATOM 3050 C C . CYS A 1 395 ? 1.142 -10.164 -1.099 1 98.44 395 CYS A C 1
ATOM 3052 O O . CYS A 1 395 ? 1.312 -9 -1.457 1 98.44 395 CYS A O 1
ATOM 3054 N N . ARG A 1 396 ? 0.571 -10.453 0.032 1 98 396 ARG A N 1
ATOM 3055 C CA . ARG A 1 396 ? 0.126 -9.406 0.941 1 98 396 ARG A CA 1
ATOM 3056 C C . ARG A 1 396 ? 1.313 -8.695 1.584 1 98 396 ARG A C 1
ATOM 3058 O O . ARG A 1 396 ? 1.311 -7.473 1.729 1 98 396 ARG A O 1
ATOM 3065 N N . ASP A 1 397 ? 2.312 -9.477 1.956 1 98.75 397 ASP A N 1
ATOM 3066 C CA . ASP A 1 397 ? 3.51 -8.898 2.557 1 98.75 397 ASP A CA 1
ATOM 3067 C C . ASP A 1 397 ? 4.195 -7.938 1.589 1 98.75 397 ASP A C 1
ATOM 3069 O O . ASP A 1 397 ? 4.766 -6.926 2.008 1 98.75 397 ASP A O 1
ATOM 3073 N N . ALA A 1 398 ? 4.152 -8.234 0.334 1 98.88 398 ALA A N 1
ATOM 3074 C CA . ALA A 1 398 ? 4.824 -7.422 -0.673 1 98.88 398 ALA A CA 1
ATOM 3075 C C . ALA A 1 398 ? 4.258 -6.004 -0.7 1 98.88 398 ALA A C 1
ATOM 3077 O O . ALA A 1 398 ? 4.988 -5.039 -0.94 1 98.88 398 ALA A O 1
ATOM 3078 N N . ARG A 1 399 ? 2.936 -5.828 -0.433 1 98.56 399 ARG A N 1
ATOM 3079 C CA . ARG A 1 399 ? 2.326 -4.504 -0.369 1 98.56 399 ARG A CA 1
ATOM 3080 C C . ARG A 1 399 ? 3.008 -3.639 0.686 1 98.56 399 ARG A C 1
ATOM 3082 O O . ARG A 1 399 ? 3.381 -2.496 0.413 1 98.56 399 ARG A O 1
ATOM 3089 N N . ARG A 1 400 ? 3.197 -4.266 1.816 1 98.25 400 ARG A N 1
ATOM 3090 C CA . ARG A 1 400 ? 3.783 -3.529 2.932 1 98.25 400 ARG A CA 1
ATOM 3091 C C . ARG A 1 400 ? 5.266 -3.264 2.695 1 98.25 400 ARG A C 1
ATOM 3093 O O . ARG A 1 400 ? 5.746 -2.148 2.91 1 98.25 400 ARG A O 1
ATOM 3100 N N . VAL A 1 401 ? 6 -4.258 2.232 1 98.88 401 VAL A N 1
ATOM 3101 C CA . VAL A 1 401 ? 7.449 -4.168 2.072 1 98.88 401 VAL A CA 1
ATOM 3102 C C . VAL A 1 401 ? 7.789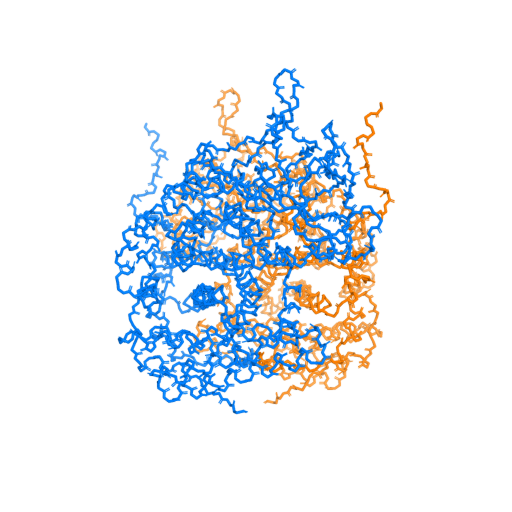 -3.096 1.04 1 98.88 401 VAL A C 1
ATOM 3104 O O . VAL A 1 401 ? 8.68 -2.273 1.262 1 98.88 401 VAL A O 1
ATOM 3107 N N . THR A 1 402 ? 7.082 -3.051 -0.061 1 98.88 402 THR A N 1
ATOM 3108 C CA . THR A 1 402 ? 7.371 -2.074 -1.104 1 98.88 402 THR A CA 1
ATOM 3109 C C . THR A 1 402 ? 7.008 -0.666 -0.643 1 98.88 402 THR A C 1
ATOM 3111 O O . THR A 1 402 ? 7.723 0.295 -0.935 1 98.88 402 THR A O 1
ATOM 3114 N N . GLY A 1 403 ? 5.898 -0.503 0.095 1 98.69 403 GLY A N 1
ATOM 3115 C CA . GLY A 1 403 ? 5.551 0.789 0.664 1 98.69 403 GLY A CA 1
ATOM 3116 C C . GLY A 1 403 ? 6.586 1.304 1.648 1 98.69 403 GLY A C 1
ATOM 3117 O O . GLY A 1 403 ? 6.922 2.49 1.64 1 98.69 403 GLY A O 1
ATOM 3118 N N . ASP A 1 404 ? 7.066 0.418 2.484 1 98.69 404 ASP A N 1
ATOM 3119 C CA . ASP A 1 404 ? 8.07 0.799 3.471 1 98.69 404 ASP A CA 1
ATOM 3120 C C . ASP A 1 404 ? 9.391 1.171 2.797 1 98.69 404 ASP A C 1
ATOM 3122 O O . ASP A 1 404 ? 10.086 2.084 3.244 1 98.69 404 ASP A O 1
ATOM 3126 N N . ALA A 1 405 ? 9.742 0.428 1.754 1 98.81 405 ALA A N 1
ATOM 3127 C CA . ALA A 1 405 ? 10.961 0.759 1.011 1 98.81 405 ALA A CA 1
ATOM 3128 C C . ALA A 1 405 ? 10.867 2.158 0.407 1 98.81 405 ALA A C 1
ATOM 3130 O O . ALA A 1 405 ? 11.844 2.91 0.415 1 98.81 405 ALA A O 1
ATOM 3131 N N . MET A 1 406 ? 9.734 2.498 -0.102 1 98.62 406 MET A N 1
ATOM 3132 C CA . MET A 1 406 ? 9.492 3.838 -0.63 1 98.62 406 MET A CA 1
ATOM 3133 C C . MET A 1 406 ? 9.734 4.895 0.442 1 98.62 406 MET A C 1
ATOM 3135 O O . MET A 1 406 ? 10.383 5.914 0.183 1 98.62 406 MET A O 1
ATOM 3139 N N . GLU A 1 407 ? 9.242 4.621 1.598 1 98.12 407 GLU A N 1
ATOM 3140 C CA . GLU A 1 407 ? 9.398 5.574 2.689 1 98.12 407 GLU A CA 1
ATOM 3141 C C . GLU A 1 407 ? 10.867 5.73 3.082 1 98.12 407 GLU A C 1
ATOM 3143 O O . GLU A 1 407 ? 11.305 6.82 3.451 1 98.12 407 GLU A O 1
ATOM 3148 N N . VAL A 1 408 ? 11.617 4.656 2.996 1 98 408 VAL A N 1
ATOM 3149 C CA . VAL A 1 408 ? 13.047 4.719 3.311 1 98 408 VAL A CA 1
ATOM 3150 C C . VAL A 1 408 ? 13.734 5.719 2.385 1 98 408 VAL A C 1
ATOM 3152 O O . VAL A 1 408 ? 14.594 6.488 2.82 1 98 408 VAL A O 1
ATOM 3155 N N . ARG A 1 409 ? 13.336 5.719 1.143 1 96.81 409 ARG A N 1
ATOM 3156 C CA . ARG A 1 409 ? 13.945 6.633 0.177 1 96.81 409 ARG A CA 1
ATOM 3157 C C . ARG A 1 409 ? 13.406 8.047 0.35 1 96.81 409 ARG A C 1
ATOM 3159 O O . ARG A 1 409 ? 14.047 9.016 -0.056 1 96.81 409 ARG A O 1
ATOM 3166 N N . GLY A 1 410 ? 12.203 8.195 0.911 1 96.12 410 GLY A N 1
ATOM 3167 C CA . GLY A 1 410 ? 11.609 9.508 1.115 1 96.12 410 GLY A CA 1
ATOM 3168 C C . GLY A 1 410 ? 10.922 10.055 -0.123 1 96.12 410 GLY A C 1
ATOM 3169 O O . GLY A 1 410 ? 10.281 9.305 -0.867 1 96.12 410 GLY A O 1
ATOM 3170 N N . GLY A 1 411 ? 10.953 11.336 -0.328 1 96.44 411 GLY A N 1
ATOM 3171 C CA . GLY A 1 411 ? 10.258 11.984 -1.423 1 96.44 411 GLY A CA 1
ATOM 3172 C C . GLY A 1 411 ? 10.641 11.438 -2.785 1 96.44 411 GLY A C 1
ATOM 3173 O O . GLY A 1 411 ? 9.781 11.281 -3.66 1 96.44 411 GLY A O 1
ATOM 3174 N N . THR A 1 412 ? 11.891 11.133 -2.936 1 96.25 412 THR A N 1
ATOM 3175 C CA . THR A 1 412 ? 12.383 10.609 -4.207 1 96.25 412 THR A CA 1
ATOM 3176 C C . THR A 1 412 ? 11.711 9.281 -4.539 1 96.25 412 THR A C 1
ATOM 3178 O O . THR A 1 412 ? 11.461 8.977 -5.707 1 96.25 412 THR A O 1
ATOM 3181 N N . GLY A 1 413 ? 11.414 8.523 -3.51 1 97.44 413 GLY A N 1
ATOM 3182 C CA . GLY A 1 413 ? 10.742 7.246 -3.721 1 97.44 413 GLY A CA 1
ATOM 3183 C C . GLY A 1 413 ? 9.359 7.391 -4.324 1 97.44 413 GLY A C 1
ATOM 3184 O O . GLY A 1 413 ? 8.852 6.461 -4.953 1 97.44 413 GLY A O 1
ATOM 3185 N N . TYR A 1 414 ? 8.773 8.57 -4.188 1 98 414 TYR A N 1
ATOM 3186 C CA . TYR A 1 414 ? 7.414 8.852 -4.637 1 98 414 TYR A CA 1
ATOM 3187 C C . TYR A 1 414 ? 7.406 9.336 -6.078 1 98 414 TYR A C 1
ATOM 3189 O O . TYR A 1 414 ? 6.344 9.594 -6.648 1 98 414 TYR A O 1
ATOM 3197 N N . ILE A 1 415 ? 8.57 9.477 -6.695 1 98.06 415 ILE A N 1
ATOM 3198 C CA . ILE A 1 415 ? 8.727 10.008 -8.047 1 98.06 415 ILE A CA 1
ATOM 3199 C C . ILE A 1 415 ? 8.898 8.859 -9.039 1 98.06 415 ILE A C 1
ATOM 3201 O O . ILE A 1 415 ? 9.695 7.949 -8.812 1 98.06 415 ILE A O 1
ATOM 3205 N N . GLU A 1 416 ? 8.266 8.891 -10.133 1 97.69 416 GLU A N 1
ATOM 3206 C CA . GLU A 1 416 ? 8.133 7.793 -11.094 1 97.69 416 GLU A CA 1
ATOM 3207 C C . GLU A 1 416 ? 9.445 7.539 -11.82 1 97.69 416 GLU A C 1
ATOM 3209 O O . GLU A 1 416 ? 9.602 6.516 -12.5 1 97.69 416 GLU A O 1
ATOM 3214 N N . GLU A 1 417 ? 10.453 8.406 -11.625 1 95.31 417 GLU A N 1
ATOM 3215 C CA . GLU A 1 417 ? 11.773 8.18 -12.195 1 95.31 417 GLU A CA 1
ATOM 3216 C C . GLU A 1 417 ? 12.508 7.062 -11.461 1 95.31 417 GLU A C 1
ATOM 3218 O O . GLU A 1 417 ? 13.484 6.508 -11.977 1 95.31 417 GLU A O 1
ATOM 3223 N N . TRP A 1 418 ? 12.047 6.801 -10.305 1 95.69 418 TRP A N 1
ATOM 3224 C CA . TRP A 1 418 ? 12.648 5.75 -9.492 1 95.69 418 TRP A CA 1
ATOM 3225 C C . TRP A 1 418 ? 11.766 4.508 -9.469 1 95.69 418 TRP A C 1
ATOM 3227 O O . TRP A 1 418 ? 10.57 4.574 -9.773 1 95.69 418 TRP A O 1
ATOM 3237 N N . SER A 1 419 ? 12.328 3.402 -9.094 1 95.75 419 SER A N 1
ATOM 3238 C CA . SER A 1 419 ? 11.641 2.121 -9.203 1 95.75 419 SER A CA 1
ATOM 3239 C C . SER A 1 419 ? 10.57 1.971 -8.125 1 95.75 419 SER A C 1
ATOM 3241 O O . SER A 1 419 ? 9.625 1.205 -8.289 1 95.75 419 SER A O 1
ATOM 3243 N N . ASP A 1 420 ? 10.688 2.705 -7.027 1 98.06 420 ASP A N 1
ATOM 3244 C CA . ASP A 1 420 ? 9.859 2.48 -5.848 1 98.06 420 ASP A CA 1
ATOM 3245 C C . ASP A 1 420 ? 8.375 2.615 -6.184 1 98.06 420 ASP A C 1
ATOM 3247 O O . ASP A 1 420 ? 7.559 1.791 -5.762 1 98.06 420 ASP A O 1
ATOM 3251 N N . ALA A 1 421 ? 8.047 3.621 -6.973 1 98.38 421 ALA A N 1
ATOM 3252 C CA . ALA A 1 421 ? 6.648 3.859 -7.324 1 98.38 421 ALA A CA 1
ATOM 3253 C C . ALA A 1 421 ? 6.07 2.678 -8.094 1 98.38 421 ALA A C 1
ATOM 3255 O O . ALA A 1 421 ? 4.957 2.229 -7.812 1 98.38 421 ALA A O 1
ATOM 3256 N N . ARG A 1 422 ? 6.77 2.17 -9.047 1 98.19 422 ARG A N 1
ATOM 3257 C CA . ARG A 1 422 ? 6.324 1.028 -9.844 1 98.19 422 ARG A CA 1
ATOM 3258 C C . ARG A 1 422 ? 6.199 -0.222 -8.977 1 98.19 422 ARG A C 1
ATOM 3260 O O . ARG A 1 422 ? 5.25 -0.995 -9.133 1 98.19 422 ARG A O 1
ATOM 3267 N N . LEU A 1 423 ? 7.156 -0.433 -8.047 1 98.62 423 LEU A N 1
ATOM 3268 C CA . LEU A 1 423 ? 7.121 -1.592 -7.164 1 98.62 423 LEU A CA 1
ATOM 3269 C C . LEU A 1 423 ? 5.859 -1.583 -6.309 1 98.62 423 LEU A C 1
ATOM 3271 O O . LEU A 1 423 ? 5.215 -2.619 -6.137 1 98.62 423 LEU A O 1
ATOM 3275 N N . VAL A 1 424 ? 5.488 -0.395 -5.805 1 98.81 424 VAL A N 1
ATOM 3276 C CA . VAL A 1 424 ? 4.293 -0.267 -4.984 1 98.81 424 VAL A CA 1
ATOM 3277 C C . VAL A 1 424 ? 3.055 -0.604 -5.812 1 98.81 424 VAL A C 1
ATOM 3279 O O . VAL A 1 424 ? 2.193 -1.368 -5.371 1 98.81 424 VAL A O 1
ATOM 3282 N N . ARG A 1 425 ? 2.959 -0.068 -6.977 1 98.56 425 ARG A N 1
ATOM 3283 C CA . ARG A 1 425 ? 1.809 -0.336 -7.836 1 98.56 425 ARG A CA 1
ATOM 3284 C C . ARG A 1 425 ? 1.704 -1.821 -8.164 1 98.56 425 ARG A C 1
ATOM 3286 O O . ARG A 1 425 ? 0.639 -2.424 -8.008 1 98.56 425 ARG A O 1
ATOM 3293 N N . ASP A 1 426 ? 2.799 -2.443 -8.523 1 98.5 426 ASP A N 1
ATOM 3294 C CA . ASP A 1 426 ? 2.814 -3.846 -8.93 1 98.5 426 ASP A CA 1
ATOM 3295 C C . ASP A 1 426 ? 2.484 -4.766 -7.758 1 98.5 426 ASP A C 1
ATOM 3297 O O . ASP A 1 426 ? 1.832 -5.797 -7.934 1 98.5 426 ASP A O 1
ATOM 3301 N N . ALA A 1 427 ? 2.898 -4.406 -6.586 1 98.56 427 ALA A N 1
ATOM 3302 C CA . ALA A 1 427 ? 2.736 -5.254 -5.41 1 98.56 427 ALA A CA 1
ATOM 3303 C C . ALA A 1 427 ? 1.262 -5.43 -5.059 1 98.56 427 ALA A C 1
ATOM 3305 O O . ALA A 1 427 ? 0.882 -6.414 -4.422 1 98.56 427 ALA A O 1
ATOM 3306 N N . HIS A 1 428 ? 0.424 -4.535 -5.488 1 98.5 428 HIS A N 1
ATOM 3307 C CA . HIS A 1 428 ? -0.982 -4.605 -5.102 1 98.5 428 HIS A CA 1
ATOM 3308 C C . HIS A 1 428 ? -1.753 -5.559 -6.008 1 98.5 428 HIS A C 1
ATOM 3310 O O . HIS A 1 428 ? -2.891 -5.93 -5.703 1 98.5 428 HIS A O 1
ATOM 3316 N N . LEU A 1 429 ? -1.165 -5.992 -7.059 1 97.94 429 LEU A N 1
ATOM 3317 C CA . LEU A 1 429 ? -1.854 -6.883 -7.984 1 97.94 429 LEU A CA 1
ATOM 3318 C C . LEU A 1 429 ? -1.912 -8.305 -7.434 1 97.94 429 LEU A C 1
ATOM 3320 O O . LEU A 1 429 ? -2.9 -9.016 -7.633 1 97.94 429 LEU A O 1
ATOM 3324 N N . GLY A 1 430 ? -0.875 -8.727 -6.734 1 96.5 430 GLY A N 1
ATOM 3325 C CA . GLY A 1 430 ? -0.724 -10.109 -6.297 1 96.5 430 GLY A CA 1
ATOM 3326 C C . GLY A 1 430 ? -1.863 -10.578 -5.414 1 96.5 430 GLY A C 1
ATOM 3327 O O . GLY A 1 430 ? -2.221 -11.758 -5.438 1 96.5 430 GLY A O 1
ATOM 3328 N N . SER A 1 431 ? -2.43 -9.695 -4.645 1 96.38 431 SER A N 1
ATOM 3329 C CA . SER A 1 431 ? -3.488 -10.086 -3.721 1 96.38 431 SER A CA 1
ATOM 3330 C C . SER A 1 431 ? -4.848 -10.102 -4.41 1 96.38 431 SER A C 1
ATOM 3332 O O . SER A 1 431 ? -5.867 -10.375 -3.779 1 96.38 431 SER A O 1
ATOM 3334 N N . ILE A 1 432 ? -4.871 -9.836 -5.688 1 96 432 ILE A N 1
ATOM 3335 C CA . ILE A 1 432 ? -6.125 -9.742 -6.426 1 96 432 ILE A CA 1
ATOM 3336 C C . ILE A 1 432 ? -6.18 -10.836 -7.484 1 96 432 ILE A C 1
ATOM 3338 O O . ILE A 1 432 ? -7.16 -11.586 -7.566 1 96 432 ILE A O 1
ATOM 3342 N N . TRP A 1 433 ? -5.062 -11.039 -8.195 1 90.25 433 TRP A N 1
ATOM 3343 C CA . TRP A 1 433 ? -5.008 -11.992 -9.305 1 90.25 433 TRP A CA 1
ATOM 3344 C C . TRP A 1 433 ? -5.094 -13.422 -8.797 1 90.25 433 TRP A C 1
ATOM 3346 O O . TRP A 1 433 ? -4.543 -13.75 -7.746 1 90.25 433 TRP A O 1
ATOM 3356 N N . GLU A 1 434 ? -5.781 -14.227 -9.586 1 88.88 434 GLU A N 1
ATOM 3357 C CA . GLU A 1 434 ? -5.844 -15.664 -9.352 1 88.88 434 GLU A CA 1
ATOM 3358 C C . GLU A 1 434 ? -6.41 -15.984 -7.969 1 88.88 434 GLU A C 1
ATOM 3360 O O . GLU A 1 434 ? -5.996 -16.953 -7.332 1 88.88 434 GLU A O 1
ATOM 3365 N N . GLY A 1 435 ? -7.266 -15.07 -7.504 1 92.38 435 GLY A N 1
ATOM 3366 C CA . GLY A 1 435 ? -7.918 -15.234 -6.219 1 92.38 435 GLY A CA 1
ATOM 3367 C C . GLY A 1 435 ? -7.453 -14.242 -5.176 1 92.38 435 GLY A C 1
ATOM 3368 O O . GLY A 1 435 ? -6.258 -14.148 -4.883 1 92.38 435 GLY A O 1
ATOM 3369 N N . THR A 1 436 ? -8.391 -13.578 -4.598 1 95.56 436 THR A N 1
ATOM 3370 C CA . THR A 1 436 ? -8.078 -12.617 -3.545 1 95.56 436 THR A CA 1
ATOM 3371 C C . THR A 1 436 ? -7.535 -13.328 -2.309 1 95.56 436 THR A C 1
ATOM 3373 O O . THR A 1 436 ? -7.562 -14.562 -2.234 1 95.56 436 THR A O 1
ATOM 3376 N N . SER A 1 437 ? -7.047 -12.578 -1.336 1 97.19 437 SER A N 1
ATOM 3377 C CA . SER A 1 437 ? -6.488 -13.133 -0.104 1 97.19 437 SER A CA 1
ATOM 3378 C C . SER A 1 437 ? -7.496 -14.016 0.613 1 97.19 437 SER A C 1
ATOM 3380 O O . SER A 1 437 ? -7.145 -15.086 1.114 1 97.19 437 SER A O 1
ATOM 3382 N N . ASN A 1 438 ? -8.773 -13.625 0.641 1 97.06 438 ASN A N 1
ATOM 3383 C CA . ASN A 1 438 ? -9.828 -14.406 1.288 1 97.06 438 ASN A CA 1
ATOM 3384 C C . ASN A 1 438 ? -10.023 -15.758 0.604 1 97.06 438 ASN A C 1
ATOM 3386 O O . ASN A 1 438 ? -10.07 -16.797 1.268 1 97.06 438 ASN A O 1
ATOM 3390 N N . ILE A 1 439 ? -10.055 -15.727 -0.693 1 96.12 439 ILE A N 1
ATOM 3391 C CA . ILE A 1 439 ? -10.312 -16.938 -1.478 1 96.12 439 ILE A CA 1
ATOM 3392 C C . ILE A 1 439 ? -9.156 -17.906 -1.308 1 96.12 439 ILE A C 1
ATOM 3394 O O . ILE A 1 439 ? -9.375 -19.109 -1.112 1 96.12 439 ILE A O 1
ATOM 3398 N N . VAL A 1 440 ? -7.961 -17.406 -1.348 1 97.19 440 VAL A N 1
ATOM 3399 C CA . VAL A 1 440 ? -6.789 -18.266 -1.274 1 97.19 440 VAL A CA 1
ATOM 3400 C C . VAL A 1 440 ? -6.648 -18.828 0.138 1 97.19 440 VAL A C 1
ATOM 3402 O O . VAL A 1 440 ? -6.266 -19.984 0.317 1 97.19 440 VAL A O 1
ATOM 3405 N N . ALA A 1 441 ? -6.941 -18.016 1.143 1 97.69 441 ALA A N 1
ATOM 3406 C CA . ALA A 1 441 ? -6.902 -18.516 2.516 1 97.69 441 ALA A CA 1
ATOM 3407 C C . ALA A 1 441 ? -7.91 -19.641 2.719 1 97.69 441 ALA A C 1
ATOM 3409 O O . ALA A 1 441 ? -7.617 -20.625 3.4 1 97.69 441 ALA A O 1
ATOM 3410 N N . LEU A 1 442 ? -9.102 -19.516 2.174 1 96.69 442 LEU A N 1
ATOM 3411 C CA . LEU A 1 442 ? -10.102 -20.562 2.254 1 96.69 442 LEU A CA 1
ATOM 3412 C C . LEU A 1 442 ? -9.609 -21.828 1.552 1 96.69 442 LEU A C 1
ATOM 3414 O O . LEU A 1 442 ? -9.93 -22.953 1.978 1 96.69 442 LEU A O 1
ATOM 3418 N N . ASP A 1 443 ? -8.844 -21.625 0.51 1 95.75 443 ASP A N 1
ATOM 3419 C CA . ASP A 1 443 ? -8.273 -22.766 -0.193 1 95.75 443 ASP A CA 1
ATOM 3420 C C . ASP A 1 443 ? -7.258 -23.5 0.684 1 95.75 443 ASP A C 1
ATOM 3422 O O . ASP A 1 443 ? -7.125 -24.719 0.599 1 95.75 443 ASP A O 1
ATOM 3426 N N . VAL A 1 444 ? -6.508 -22.781 1.493 1 97.69 444 VAL A N 1
ATOM 3427 C CA . VAL A 1 444 ? -5.59 -23.406 2.445 1 97.69 444 VAL A CA 1
ATOM 3428 C C . VAL A 1 444 ? -6.371 -24.297 3.402 1 97.69 444 VAL A C 1
ATOM 3430 O O . VAL A 1 444 ? -5.969 -25.438 3.662 1 97.69 444 VAL A O 1
ATOM 3433 N N . ALA A 1 445 ? -7.484 -23.812 3.896 1 96.94 445 ALA A N 1
ATOM 3434 C CA . ALA A 1 445 ? -8.32 -24.594 4.809 1 96.94 445 ALA A CA 1
ATOM 3435 C C . ALA A 1 445 ? -8.867 -25.828 4.121 1 96.94 445 ALA A C 1
ATOM 3437 O O . ALA A 1 445 ? -8.953 -26.906 4.73 1 96.94 445 ALA A O 1
ATOM 3438 N N . ARG A 1 446 ? -9.25 -25.672 2.887 1 94.75 446 ARG A N 1
ATOM 3439 C CA . ARG A 1 446 ? -9.75 -26.812 2.123 1 94.75 446 ARG A CA 1
ATOM 3440 C C . ARG A 1 446 ? -8.672 -27.875 1.941 1 94.75 446 ARG A C 1
ATOM 3442 O O . ARG A 1 446 ? -8.945 -29.078 2.045 1 94.75 446 ARG A O 1
ATOM 3449 N N . ALA A 1 447 ? -7.48 -27.453 1.613 1 95.62 447 ALA A N 1
ATOM 3450 C CA . ALA A 1 447 ? -6.359 -28.375 1.459 1 95.62 447 ALA A CA 1
ATOM 3451 C C . ALA A 1 447 ? -6.098 -29.141 2.752 1 95.62 447 ALA A C 1
ATOM 3453 O O . ALA A 1 447 ? -5.77 -30.328 2.723 1 95.62 447 ALA A O 1
ATOM 3454 N N . ALA A 1 448 ? -6.246 -28.453 3.838 1 96.06 448 ALA A N 1
ATOM 3455 C CA . ALA A 1 448 ? -6.031 -29.078 5.145 1 96.06 448 ALA A CA 1
ATOM 3456 C C . ALA A 1 448 ? -7.10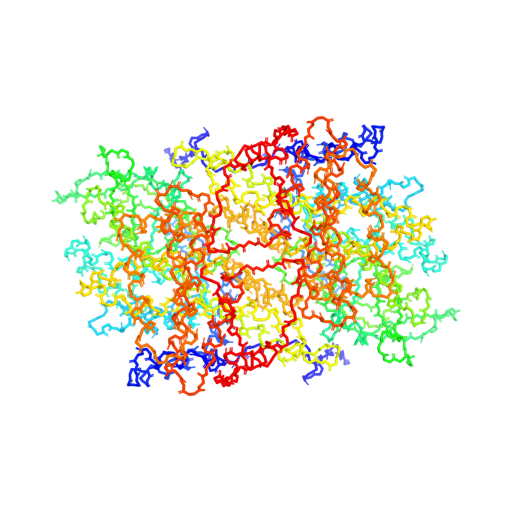5 -30.109 5.445 1 96.06 448 ALA A C 1
ATOM 3458 O O . ALA A 1 448 ? -6.809 -31.203 5.934 1 96.06 448 ALA A O 1
ATOM 3459 N N . ARG A 1 449 ? -8.312 -29.875 5.141 1 89.88 449 ARG A N 1
ATOM 3460 C CA . ARG A 1 449 ? -9.469 -30.672 5.527 1 89.88 449 ARG A CA 1
ATOM 3461 C C . ARG A 1 449 ? -9.68 -31.844 4.57 1 89.88 449 ARG A C 1
ATOM 3463 O O . ARG A 1 449 ? -9.93 -32.969 5.004 1 89.88 449 ARG A O 1
ATOM 3470 N N . ARG A 1 450 ? -9.602 -31.609 3.311 1 84.5 450 ARG A N 1
ATOM 3471 C CA . ARG A 1 450 ? -10.109 -32.562 2.33 1 84.5 450 ARG A CA 1
ATOM 3472 C C . ARG A 1 450 ? -8.977 -33.344 1.692 1 84.5 450 ARG A C 1
ATOM 3474 O O . ARG A 1 450 ? -9.195 -34.469 1.171 1 84.5 450 ARG A O 1
ATOM 3481 N N . GLU A 1 451 ? -7.797 -32.875 1.8 1 86.19 451 GLU A N 1
ATOM 3482 C CA . GLU A 1 451 ? -6.758 -33.5 0.98 1 86.19 451 GLU A CA 1
ATOM 3483 C C . GLU A 1 451 ? -5.602 -34 1.841 1 86.19 451 GLU A C 1
ATOM 3485 O O . GLU A 1 451 ? -4.539 -34.344 1.321 1 86.19 451 GLU A O 1
ATOM 3490 N N . GLN A 1 452 ? -5.746 -33.938 3.123 1 91.56 452 GLN A N 1
ATOM 3491 C CA . GLN A 1 452 ? -4.746 -34.375 4.086 1 91.56 452 GLN A CA 1
ATOM 3492 C C . GLN A 1 452 ? -3.41 -33.688 3.855 1 91.56 452 GLN A C 1
ATOM 3494 O O . GLN A 1 452 ? -2.35 -34.25 4.082 1 91.56 452 GLN A O 1
ATOM 3499 N N . ALA A 1 453 ? -3.436 -32.531 3.271 1 97.5 453 ALA A N 1
ATOM 3500 C CA . ALA A 1 453 ? -2.225 -31.812 2.914 1 97.5 453 ALA A CA 1
ATOM 3501 C C . ALA A 1 453 ? -1.515 -31.281 4.16 1 97.5 453 ALA A C 1
ATOM 3503 O O . ALA A 1 453 ? -0.284 -31.219 4.195 1 97.5 453 ALA A O 1
ATOM 3504 N N . LEU A 1 454 ? -2.279 -30.938 5.172 1 98.38 454 LEU A N 1
ATOM 3505 C CA . LEU A 1 454 ? -1.703 -30.422 6.41 1 98.38 454 LEU A CA 1
ATOM 3506 C C . LEU A 1 454 ? -0.892 -31.516 7.117 1 98.38 454 LEU A C 1
ATOM 3508 O O . LEU A 1 454 ? 0.194 -31.234 7.637 1 98.38 454 LEU A O 1
ATOM 3512 N N . ASP A 1 455 ? -1.415 -32.719 7.129 1 97.69 455 ASP A N 1
ATOM 3513 C CA . ASP A 1 455 ? -0.706 -33.844 7.75 1 97.69 455 ASP A CA 1
ATOM 3514 C C . ASP A 1 455 ? 0.61 -34.125 7.027 1 97.69 455 ASP A C 1
ATOM 3516 O O . ASP A 1 455 ? 1.628 -34.406 7.664 1 97.69 455 ASP A O 1
ATOM 3520 N N . ALA A 1 456 ? 0.525 -34.062 5.766 1 98.31 456 ALA A N 1
ATOM 3521 C CA . ALA A 1 456 ? 1.733 -34.281 4.973 1 98.31 456 ALA A CA 1
ATOM 3522 C C . ALA A 1 456 ? 2.777 -33.219 5.273 1 98.31 456 ALA A C 1
ATOM 3524 O O . ALA A 1 456 ? 3.965 -33.5 5.414 1 98.31 456 ALA A O 1
ATOM 3525 N N . LEU A 1 457 ? 2.352 -31.969 5.34 1 98.69 457 LEU A N 1
ATOM 3526 C CA . LEU A 1 457 ? 3.266 -30.875 5.617 1 98.69 457 LEU A CA 1
ATOM 3527 C C . LEU A 1 457 ? 3.857 -30.984 7.02 1 98.69 457 LEU A C 1
ATOM 3529 O O . LEU A 1 457 ? 5.055 -30.766 7.211 1 98.69 457 LEU A O 1
ATOM 3533 N N . ARG A 1 458 ? 2.996 -31.312 7.973 1 98.5 458 ARG A N 1
ATOM 3534 C CA . ARG A 1 458 ? 3.443 -31.516 9.352 1 98.5 458 ARG A CA 1
ATOM 3535 C C . ARG A 1 458 ? 4.547 -32.562 9.414 1 98.5 458 ARG A C 1
ATOM 3537 O O . ARG A 1 458 ? 5.574 -32.344 10.062 1 98.5 458 ARG A O 1
ATOM 3544 N N . THR A 1 459 ? 4.32 -33.688 8.766 1 98.5 459 THR A N 1
ATOM 3545 C CA . THR A 1 459 ? 5.289 -34.781 8.742 1 98.5 459 THR A CA 1
ATOM 3546 C C . THR A 1 459 ? 6.574 -34.344 8.039 1 98.5 459 THR A C 1
ATOM 3548 O O . THR A 1 459 ? 7.676 -34.562 8.555 1 98.5 459 THR A O 1
ATOM 3551 N N . PHE A 1 460 ? 6.426 -33.75 6.938 1 98.56 460 PHE A N 1
ATOM 3552 C CA . PHE A 1 460 ? 7.566 -33.312 6.137 1 98.56 460 PHE A CA 1
ATOM 3553 C C . PHE A 1 460 ? 8.461 -32.375 6.938 1 98.56 460 PHE A C 1
ATOM 3555 O O . PHE A 1 460 ? 9.672 -32.594 7.023 1 98.56 460 PHE A O 1
ATOM 3562 N N . LEU A 1 461 ? 7.855 -31.328 7.512 1 98.81 461 LEU A N 1
ATOM 3563 C CA . LEU A 1 461 ? 8.609 -30.328 8.266 1 98.81 461 LEU A CA 1
ATOM 3564 C C . LEU A 1 461 ? 9.172 -30.938 9.555 1 98.81 461 LEU A C 1
ATOM 3566 O O . LEU A 1 461 ? 10.281 -30.594 9.969 1 98.81 461 LEU A O 1
ATOM 3570 N N . GLY A 1 462 ? 8.383 -31.766 10.164 1 98.56 462 GLY A N 1
ATOM 3571 C CA . GLY A 1 462 ? 8.875 -32.469 11.336 1 98.56 462 GLY A CA 1
ATOM 3572 C C . GLY A 1 462 ? 10.109 -33.312 11.047 1 98.56 462 GLY A C 1
ATOM 3573 O O . GLY A 1 462 ? 11.062 -33.312 11.836 1 98.56 462 GLY A O 1
ATOM 3574 N N . ASP A 1 463 ? 10.055 -34.031 9.969 1 98.25 463 ASP A N 1
ATOM 3575 C CA . ASP A 1 463 ? 11.195 -34.844 9.57 1 98.25 463 ASP A CA 1
ATOM 3576 C C . ASP A 1 463 ? 12.43 -34 9.297 1 98.25 463 ASP A C 1
ATOM 3578 O O . ASP A 1 463 ? 13.539 -34.375 9.664 1 98.25 463 ASP A O 1
ATOM 3582 N N . ARG A 1 464 ? 12.219 -32.906 8.664 1 97.56 464 ARG A N 1
ATOM 3583 C CA . ARG A 1 464 ? 13.328 -32 8.375 1 97.56 464 ARG A CA 1
ATOM 3584 C C . ARG A 1 464 ? 13.953 -31.469 9.664 1 97.56 464 ARG A C 1
ATOM 3586 O O . ARG A 1 464 ? 15.172 -31.359 9.766 1 97.56 464 ARG A O 1
ATOM 3593 N N . LEU A 1 465 ? 13.141 -31.109 10.547 1 97.56 465 LEU A N 1
ATOM 3594 C CA . LEU A 1 465 ? 13.602 -30.625 11.836 1 97.56 465 LEU A CA 1
ATOM 3595 C C . LEU A 1 465 ? 14.406 -31.688 12.57 1 97.56 465 LEU A C 1
ATOM 3597 O O . LEU A 1 465 ? 15.414 -31.391 13.211 1 97.56 465 LEU A O 1
ATOM 3601 N N . GLY A 1 466 ? 13.906 -32.844 12.492 1 97.06 466 GLY A N 1
ATOM 3602 C CA . GLY A 1 466 ? 14.562 -33.938 13.156 1 97.06 466 GLY A CA 1
ATOM 3603 C C . GLY A 1 466 ? 15.922 -34.281 12.562 1 97.06 466 GLY A C 1
ATOM 3604 O O . GLY A 1 466 ? 16.844 -34.688 13.289 1 97.06 466 GLY A O 1
ATOM 3605 N N . ALA A 1 467 ? 16.062 -34.125 11.344 1 97.12 467 ALA A N 1
ATOM 3606 C CA . ALA A 1 467 ? 17.266 -34.531 10.633 1 97.12 467 ALA A CA 1
ATOM 3607 C C . ALA A 1 467 ? 18.328 -33.438 10.664 1 97.12 467 ALA A C 1
ATOM 3609 O O . ALA A 1 467 ? 19.516 -33.719 10.508 1 97.12 467 ALA A O 1
ATOM 3610 N N . ALA A 1 468 ? 17.922 -32.188 10.805 1 96.75 468 ALA A N 1
ATOM 3611 C CA . ALA A 1 468 ? 18.844 -31.078 10.734 1 96.75 468 ALA A CA 1
ATOM 3612 C C . ALA A 1 468 ? 19.719 -31 11.984 1 96.75 468 ALA A C 1
ATOM 3614 O O . ALA A 1 468 ? 19.234 -31.25 13.094 1 96.75 468 ALA A O 1
ATOM 3615 N N . PRO A 1 469 ? 21 -30.672 11.844 1 96.94 469 PRO A N 1
ATOM 3616 C CA . PRO A 1 469 ? 21.875 -30.531 13 1 96.94 469 PRO A CA 1
ATOM 3617 C C . PRO A 1 469 ? 21.672 -29.219 13.742 1 96.94 469 PRO A C 1
ATOM 3619 O O . PRO A 1 469 ? 22.609 -28.438 13.914 1 96.94 469 PRO A O 1
ATOM 3622 N N . LEU A 1 470 ? 20.516 -29.016 14.234 1 97.94 470 LEU A N 1
ATOM 3623 C CA . LEU A 1 470 ? 20.141 -27.812 14.977 1 97.94 470 LEU A CA 1
ATOM 3624 C C . LEU A 1 470 ? 20.484 -27.953 16.453 1 97.94 470 LEU A C 1
ATOM 3626 O O . LEU A 1 470 ? 20.484 -29.062 17 1 97.94 470 LEU A O 1
ATOM 3630 N N . PRO A 1 471 ? 20.812 -26.797 17.078 1 97.5 471 PRO A N 1
ATOM 3631 C CA . PRO A 1 471 ? 20.844 -26.844 18.547 1 97.5 471 PRO A CA 1
ATOM 3632 C C . PRO A 1 471 ? 19.531 -27.344 19.141 1 97.5 471 PRO A C 1
ATOM 3634 O O . PRO A 1 471 ? 18.453 -27.031 18.641 1 97.5 471 PRO A O 1
ATOM 3637 N N . ASP A 1 472 ? 19.594 -28.078 20.234 1 97.19 472 ASP A N 1
ATOM 3638 C CA . ASP A 1 472 ? 18.438 -28.719 20.844 1 97.19 472 ASP A CA 1
ATOM 3639 C C . ASP A 1 472 ? 17.359 -27.703 21.188 1 97.19 472 ASP A C 1
ATOM 3641 O O . ASP A 1 472 ? 16.172 -27.938 20.969 1 97.19 472 ASP A O 1
ATOM 3645 N N . ALA A 1 473 ? 17.766 -26.594 21.703 1 97.25 473 ALA A N 1
ATOM 3646 C CA . ALA A 1 473 ? 16.812 -25.562 22.109 1 97.25 473 ALA A CA 1
ATOM 3647 C C . ALA A 1 473 ? 16.047 -25.031 20.906 1 97.25 473 ALA A C 1
ATOM 3649 O O . ALA A 1 473 ? 14.836 -24.797 20.984 1 97.25 473 ALA A O 1
ATOM 3650 N N . SER A 1 474 ? 16.781 -24.797 19.812 1 98.31 474 SER A N 1
ATOM 3651 C CA . SER A 1 474 ? 16.141 -24.328 18.594 1 98.31 474 SER A CA 1
ATOM 3652 C C . SER A 1 474 ? 15.148 -25.359 18.062 1 98.31 474 SER A C 1
ATOM 3654 O O . SER A 1 474 ? 14.031 -25 17.672 1 98.31 474 SER A O 1
ATOM 3656 N N . ARG A 1 475 ? 15.57 -26.594 18.031 1 98.12 475 ARG A N 1
ATOM 3657 C CA . ARG A 1 475 ? 14.719 -27.672 17.547 1 98.12 475 ARG A CA 1
ATOM 3658 C C . ARG A 1 475 ? 13.438 -27.766 18.359 1 98.12 475 ARG A C 1
ATOM 3660 O O . ARG A 1 475 ? 12.344 -27.891 17.812 1 98.12 475 ARG A O 1
ATOM 3667 N N . ALA A 1 476 ? 13.602 -27.734 19.656 1 97.69 476 ALA A N 1
ATOM 3668 C CA . ALA A 1 476 ? 12.453 -27.859 20.547 1 97.69 476 ALA A CA 1
ATOM 3669 C C . ALA A 1 476 ? 11.461 -26.719 20.344 1 97.69 476 ALA A C 1
ATOM 3671 O O . ALA A 1 476 ? 10.25 -26.938 20.281 1 97.69 476 ALA A O 1
ATOM 3672 N N . ALA A 1 477 ? 11.969 -25.531 20.266 1 98.19 477 ALA A N 1
ATOM 3673 C CA . ALA A 1 477 ? 11.125 -24.359 20.078 1 98.19 477 ALA A CA 1
ATOM 3674 C C . ALA A 1 477 ? 10.367 -24.438 18.75 1 98.19 477 ALA A C 1
ATOM 3676 O O . ALA A 1 477 ? 9.164 -24.172 18.688 1 98.19 477 ALA A O 1
ATOM 3677 N N . LEU A 1 478 ? 11.055 -24.812 17.703 1 98.69 478 LEU A N 1
ATOM 3678 C CA . LEU A 1 478 ? 10.453 -24.844 16.375 1 98.69 478 LEU A CA 1
ATOM 3679 C C . LEU A 1 478 ? 9.445 -25.984 16.266 1 98.69 478 LEU A C 1
ATOM 3681 O O . LEU A 1 478 ? 8.438 -25.859 15.57 1 98.69 478 LEU A O 1
ATOM 3685 N N . ARG A 1 479 ? 9.719 -27.109 16.953 1 98.31 479 ARG A N 1
ATOM 3686 C CA . ARG A 1 479 ? 8.758 -28.203 16.984 1 98.31 479 ARG A CA 1
ATOM 3687 C C . ARG A 1 479 ? 7.453 -27.781 17.641 1 98.31 479 ARG A C 1
ATOM 3689 O O . ARG A 1 479 ? 6.371 -28.141 17.172 1 98.31 479 ARG A O 1
ATOM 3696 N N . ARG A 1 480 ? 7.598 -27.047 18.719 1 98.12 480 ARG A N 1
ATOM 3697 C CA . ARG A 1 480 ? 6.418 -26.562 19.422 1 98.12 480 ARG A CA 1
ATOM 3698 C C . ARG A 1 480 ? 5.629 -25.578 18.562 1 98.12 480 ARG A C 1
ATOM 3700 O O . ARG A 1 480 ? 4.398 -25.656 18.5 1 98.12 480 ARG A O 1
ATOM 3707 N N . ILE A 1 481 ? 6.332 -24.703 17.922 1 98.38 481 ILE A N 1
ATOM 3708 C CA . ILE A 1 481 ? 5.707 -23.703 17.062 1 98.38 481 ILE A CA 1
ATOM 3709 C C . ILE A 1 481 ? 4.973 -24.406 15.922 1 98.38 481 ILE A C 1
ATOM 3711 O O . ILE A 1 481 ? 3.828 -24.062 15.609 1 98.38 481 ILE A O 1
ATOM 3715 N N . LEU A 1 482 ? 5.648 -25.328 15.281 1 98.56 482 LEU A N 1
ATOM 3716 C CA . LEU A 1 482 ? 5.055 -26.062 14.172 1 98.56 482 LEU A CA 1
ATOM 3717 C C . LEU A 1 482 ? 3.795 -26.797 14.617 1 98.56 482 LEU A C 1
ATOM 3719 O O . LEU A 1 482 ? 2.771 -26.766 13.93 1 98.56 482 LEU A O 1
ATOM 3723 N N . ALA A 1 483 ? 3.889 -27.453 15.734 1 98.19 483 ALA A N 1
ATOM 3724 C CA . ALA A 1 483 ? 2.746 -28.203 16.266 1 98.19 483 ALA A CA 1
ATOM 3725 C C . ALA A 1 483 ? 1.555 -27.281 16.5 1 98.19 483 ALA A C 1
ATOM 3727 O O . ALA A 1 483 ? 0.428 -27.594 16.109 1 98.19 483 ALA A O 1
ATOM 3728 N N . ARG A 1 484 ? 1.802 -26.172 17.125 1 97.69 484 ARG A N 1
ATOM 3729 C CA . ARG A 1 484 ? 0.734 -25.234 17.453 1 97.69 484 ARG A CA 1
ATOM 3730 C C . ARG A 1 484 ? 0.124 -24.641 16.172 1 97.69 484 ARG A C 1
ATOM 3732 O O . ARG A 1 484 ? -1.092 -24.469 16.094 1 97.69 484 ARG A O 1
ATOM 3739 N N . ALA A 1 485 ? 0.947 -24.297 15.18 1 98.31 485 ALA A N 1
ATOM 3740 C CA . ALA A 1 485 ? 0.451 -23.734 13.93 1 98.31 485 ALA A CA 1
ATOM 3741 C C . ALA A 1 485 ? -0.424 -24.75 13.188 1 98.31 485 ALA A C 1
ATOM 3743 O O . ALA A 1 485 ? -1.492 -24.406 12.68 1 98.31 485 ALA A O 1
ATOM 3744 N N . CYS A 1 486 ? 0.062 -25.969 13.133 1 98.12 486 CYS A N 1
ATOM 3745 C CA . CYS A 1 486 ? -0.701 -27.031 12.477 1 98.12 486 CYS A CA 1
ATOM 3746 C C . CYS A 1 486 ? -2.021 -27.281 13.203 1 98.12 486 CYS A C 1
ATOM 3748 O O . CYS A 1 486 ? -3.068 -27.391 12.562 1 98.12 486 CYS A O 1
ATOM 3750 N N . ASP A 1 487 ? -1.938 -27.359 14.516 1 97.25 487 ASP A N 1
ATOM 3751 C CA . ASP A 1 487 ? -3.143 -27.594 15.305 1 97.25 487 ASP A CA 1
ATOM 3752 C C . ASP A 1 487 ? -4.148 -26.469 15.133 1 97.25 487 ASP A C 1
ATOM 3754 O O . ASP A 1 487 ? -5.359 -26.703 15.078 1 97.25 487 ASP A O 1
ATOM 3758 N N . GLY A 1 488 ? -3.623 -25.266 15.109 1 96.62 488 GLY A N 1
ATOM 3759 C CA . GLY A 1 488 ? -4.492 -24.125 14.891 1 96.62 488 GLY A CA 1
ATOM 3760 C C . GLY A 1 488 ? -5.246 -24.188 13.578 1 96.62 488 GLY A C 1
ATOM 3761 O O . GLY A 1 488 ? -6.461 -23.984 13.539 1 96.62 488 GLY A O 1
ATOM 3762 N N . LEU A 1 489 ? -4.578 -24.453 12.477 1 97.75 489 LEU A N 1
ATOM 3763 C CA . LEU A 1 489 ? -5.234 -24.531 11.18 1 97.75 489 LEU A CA 1
ATOM 3764 C C . LEU A 1 489 ? -6.191 -25.719 11.133 1 97.75 489 LEU A C 1
ATOM 3766 O O . LEU A 1 489 ? -7.281 -25.625 10.555 1 97.75 489 LEU A O 1
ATOM 3770 N N . ALA A 1 490 ? -5.754 -26.844 11.719 1 96.94 490 ALA A N 1
ATOM 3771 C CA . ALA A 1 490 ? -6.609 -28.016 11.742 1 96.94 490 ALA A CA 1
ATOM 3772 C C . ALA A 1 490 ? -7.938 -27.719 12.43 1 96.94 490 ALA A C 1
ATOM 3774 O O . ALA A 1 490 ? -9 -28.109 11.945 1 96.94 490 ALA A O 1
ATOM 3775 N N . ARG A 1 491 ? -7.867 -27.062 13.523 1 95.31 491 ARG A N 1
ATOM 3776 C CA . ARG A 1 491 ? -9.062 -26.719 14.281 1 95.31 491 ARG A CA 1
ATOM 3777 C C . ARG A 1 491 ? -9.969 -25.797 13.484 1 95.31 491 ARG A C 1
ATOM 3779 O O . ARG A 1 491 ? -11.18 -26.031 13.391 1 95.31 491 ARG A O 1
ATOM 3786 N N . VAL A 1 492 ? -9.406 -24.781 12.922 1 94.88 492 VAL A N 1
ATOM 3787 C CA . VAL A 1 492 ? -10.164 -23.797 12.156 1 94.88 492 VAL A CA 1
ATOM 3788 C C . VAL A 1 492 ? -10.828 -24.469 10.961 1 94.88 492 VAL A C 1
ATOM 3790 O O . VAL A 1 492 ? -11.992 -24.203 10.664 1 94.88 492 VAL A O 1
ATOM 3793 N N . ALA A 1 493 ? -10.094 -25.281 10.312 1 94.88 493 ALA A N 1
ATOM 3794 C CA . ALA A 1 493 ? -10.609 -26 9.148 1 94.88 493 ALA A CA 1
ATOM 3795 C C . ALA A 1 493 ? -11.711 -26.984 9.547 1 94.88 493 ALA A C 1
ATOM 3797 O O . ALA A 1 493 ? -12.734 -27.078 8.867 1 94.88 493 ALA A O 1
ATOM 3798 N N . ALA A 1 494 ? -11.539 -27.719 10.594 1 93.62 494 ALA A N 1
ATOM 3799 C CA . ALA A 1 494 ? -12.5 -28.703 11.062 1 93.62 494 ALA A CA 1
ATOM 3800 C C . ALA A 1 494 ? -13.805 -28.047 11.508 1 93.62 494 ALA A C 1
ATOM 3802 O O . ALA A 1 494 ? -14.891 -28.562 11.258 1 93.62 494 ALA A O 1
ATOM 3803 N N . ASP A 1 495 ? -13.672 -26.906 12.125 1 91.94 495 ASP A N 1
ATOM 3804 C CA . ASP A 1 495 ? -14.828 -26.203 12.664 1 91.94 495 ASP A CA 1
ATOM 3805 C C . ASP A 1 495 ? -15.555 -25.422 11.57 1 91.94 495 ASP A C 1
ATOM 3807 O O . ASP A 1 495 ? -16.672 -24.938 11.773 1 91.94 495 ASP A O 1
ATOM 3811 N N . GLY A 1 496 ? -14.945 -25.312 10.477 1 90.56 496 GLY A N 1
ATOM 3812 C CA . GLY A 1 496 ? -15.516 -24.469 9.43 1 90.56 496 GLY A CA 1
ATOM 3813 C C . GLY A 1 496 ? -15.555 -23 9.805 1 90.56 496 GLY A C 1
ATOM 3814 O O . GLY A 1 496 ? -16.5 -22.281 9.461 1 90.56 496 GLY A O 1
ATOM 3815 N N . ASP A 1 497 ? -14.609 -22.531 10.57 1 90.5 497 ASP A N 1
ATOM 3816 C CA . ASP A 1 497 ? -14.531 -21.141 11.023 1 90.5 497 ASP A CA 1
ATOM 3817 C C . ASP A 1 497 ? -13.82 -20.266 9.992 1 90.5 497 ASP A C 1
ATOM 3819 O O . ASP A 1 497 ? -12.664 -19.891 10.188 1 90.5 497 ASP A O 1
ATOM 3823 N N . ASP A 1 498 ? -14.477 -19.75 9.047 1 91.12 498 ASP A N 1
ATOM 3824 C CA . ASP A 1 498 ? -13.914 -18.969 7.953 1 91.12 498 ASP A CA 1
ATOM 3825 C C . ASP A 1 498 ? -13.281 -17.672 8.461 1 91.12 498 ASP A C 1
ATOM 3827 O O . ASP A 1 498 ? -12.281 -17.203 7.922 1 91.12 498 ASP A O 1
ATOM 3831 N N . ALA A 1 499 ? -13.82 -17.188 9.508 1 91.5 499 ALA A N 1
ATOM 3832 C CA . ALA A 1 499 ? -13.398 -15.875 10 1 91.5 499 ALA A CA 1
ATOM 3833 C C . ALA A 1 499 ? -11.945 -15.898 10.469 1 91.5 499 ALA A C 1
ATOM 3835 O O . ALA A 1 499 ? -11.281 -14.859 10.508 1 91.5 499 ALA A O 1
ATOM 3836 N N . ARG A 1 500 ? -11.391 -17.109 10.711 1 94.31 500 ARG A N 1
ATOM 3837 C CA . ARG A 1 500 ? -10.07 -17.188 11.32 1 94.31 500 ARG A CA 1
ATOM 3838 C C . ARG A 1 500 ? -9.07 -17.844 10.367 1 94.31 500 ARG A C 1
ATOM 3840 O O . ARG A 1 500 ? -7.91 -18.047 10.719 1 94.31 500 ARG A O 1
ATOM 3847 N N . VAL A 1 501 ? -9.508 -18.125 9.234 1 96.25 501 VAL A N 1
ATOM 3848 C CA . VAL A 1 501 ? -8.672 -18.906 8.32 1 96.25 501 VAL A CA 1
ATOM 3849 C C . VAL A 1 501 ? -7.426 -18.109 7.945 1 96.25 501 VAL A C 1
ATOM 3851 O O . VAL A 1 501 ? -6.336 -18.672 7.828 1 96.25 501 VAL A O 1
ATOM 3854 N N . ARG A 1 502 ? -7.535 -16.766 7.75 1 97.06 502 ARG A N 1
ATOM 3855 C CA . ARG A 1 502 ? -6.371 -15.969 7.363 1 97.06 502 ARG A CA 1
ATOM 3856 C C . ARG A 1 502 ? -5.324 -15.961 8.477 1 97.06 502 ARG A C 1
ATOM 3858 O O . ARG A 1 502 ? -4.125 -16.016 8.203 1 97.06 502 ARG A O 1
ATOM 3865 N N . GLN A 1 503 ? -5.805 -15.852 9.711 1 96.69 503 GLN A N 1
ATOM 3866 C CA . GLN A 1 503 ? -4.867 -15.883 10.828 1 96.69 503 GLN A CA 1
ATOM 3867 C C . GLN A 1 503 ? -4.141 -17.219 10.898 1 96.69 503 GLN A C 1
ATOM 3869 O O . GLN A 1 503 ? -2.916 -17.266 11.039 1 96.69 503 GLN A O 1
ATOM 3874 N N . ALA A 1 504 ? -4.922 -18.312 10.805 1 97.69 504 ALA A N 1
ATOM 3875 C CA . ALA A 1 504 ? -4.352 -19.656 10.898 1 97.69 504 ALA A CA 1
ATOM 3876 C C . ALA A 1 504 ? -3.395 -19.922 9.734 1 97.69 504 ALA A C 1
ATOM 3878 O O . ALA A 1 504 ? -2.324 -20.5 9.93 1 97.69 504 ALA A O 1
ATOM 3879 N N . ALA A 1 505 ? -3.783 -19.5 8.562 1 98.56 505 ALA A N 1
ATOM 3880 C CA . ALA A 1 505 ? -2.945 -19.688 7.379 1 98.56 505 ALA A CA 1
ATOM 3881 C C . ALA A 1 505 ? -1.654 -18.875 7.484 1 98.56 505 ALA A C 1
ATOM 3883 O O . ALA A 1 505 ? -0.582 -19.359 7.117 1 98.56 505 ALA A O 1
ATOM 3884 N N . SER A 1 506 ? -1.748 -17.641 7.984 1 98.56 506 SER A N 1
ATOM 3885 C CA . SER A 1 506 ? -0.56 -16.812 8.172 1 98.56 506 SER A CA 1
ATOM 3886 C C . SER A 1 506 ? 0.411 -17.453 9.156 1 98.56 506 SER A C 1
ATOM 3888 O O . SER A 1 506 ? 1.623 -17.453 8.93 1 98.56 506 SER A O 1
ATOM 3890 N N . ALA A 1 507 ? -0.135 -17.984 10.227 1 98.5 507 ALA A N 1
ATOM 3891 C CA . ALA A 1 507 ? 0.692 -18.641 11.234 1 98.5 507 ALA A CA 1
ATOM 3892 C C . ALA A 1 507 ? 1.413 -19.859 10.648 1 98.5 507 ALA A C 1
ATOM 3894 O O . ALA A 1 507 ? 2.609 -20.047 10.883 1 98.5 507 ALA A O 1
ATOM 3895 N N . LEU A 1 508 ? 0.671 -20.641 9.906 1 98.81 508 LEU A N 1
ATOM 3896 C CA . LEU A 1 508 ? 1.282 -21.828 9.297 1 98.81 508 LEU A CA 1
ATOM 3897 C C . LEU A 1 508 ? 2.352 -21.422 8.289 1 98.81 508 LEU A C 1
ATOM 3899 O O . LEU A 1 508 ? 3.4 -22.062 8.203 1 98.81 508 LEU A O 1
ATOM 3903 N N . TYR A 1 509 ? 2.088 -20.406 7.531 1 98.88 509 TYR A N 1
ATOM 3904 C CA . TYR A 1 509 ? 3.047 -19.906 6.555 1 98.88 509 TYR A CA 1
ATOM 3905 C C . TYR A 1 509 ? 4.371 -19.562 7.223 1 98.88 509 TYR A C 1
ATOM 3907 O O . TYR A 1 509 ? 5.43 -20.047 6.816 1 98.88 509 TYR A O 1
ATOM 3915 N N . TYR A 1 510 ? 4.32 -18.75 8.258 1 98.88 510 TYR A N 1
ATOM 3916 C CA . TYR A 1 510 ? 5.539 -18.281 8.906 1 98.88 510 TYR A CA 1
ATOM 3917 C C . TYR A 1 510 ? 6.191 -19.391 9.719 1 98.88 510 TYR A C 1
ATOM 3919 O O . TYR A 1 510 ? 7.422 -19.453 9.828 1 98.88 510 TYR A O 1
ATOM 3927 N N . ALA A 1 511 ? 5.395 -20.266 10.297 1 98.88 511 ALA A N 1
ATOM 3928 C CA . ALA A 1 511 ? 5.969 -21.422 10.984 1 98.88 511 ALA A CA 1
ATOM 3929 C C . ALA A 1 511 ? 6.75 -22.297 10.016 1 98.88 511 ALA A C 1
ATOM 3931 O O . ALA A 1 511 ? 7.855 -22.75 10.328 1 98.88 511 ALA A O 1
ATOM 3932 N N . SER A 1 512 ? 6.137 -22.547 8.844 1 98.94 512 SER A N 1
ATOM 3933 C CA . SER A 1 512 ? 6.816 -23.344 7.816 1 98.94 512 SER A CA 1
ATOM 3934 C C . SER A 1 512 ? 8.117 -22.672 7.387 1 98.94 512 SER A C 1
ATOM 3936 O O . SER A 1 512 ? 9.156 -23.344 7.285 1 98.94 512 SER A O 1
ATOM 3938 N N . ALA A 1 513 ? 8.062 -21.391 7.164 1 98.94 513 ALA A N 1
ATOM 3939 C CA . ALA A 1 513 ? 9.25 -20.641 6.762 1 98.94 513 ALA A CA 1
ATOM 3940 C C . ALA A 1 513 ? 10.328 -20.703 7.84 1 98.94 513 ALA A C 1
ATOM 3942 O O . ALA A 1 513 ? 11.508 -20.891 7.539 1 98.94 513 ALA A O 1
ATOM 3943 N N . ALA A 1 514 ? 9.914 -20.531 9.086 1 98.88 514 ALA A N 1
ATOM 3944 C CA . ALA A 1 514 ? 10.867 -20.531 10.195 1 98.88 514 ALA A CA 1
ATOM 3945 C C . ALA A 1 514 ? 11.594 -21.875 10.281 1 98.88 514 ALA A C 1
ATOM 3947 O O . ALA A 1 514 ? 12.812 -21.922 10.445 1 98.88 514 ALA A O 1
ATOM 3948 N N . VAL A 1 515 ? 10.844 -22.938 10.18 1 98.88 515 VAL A N 1
ATOM 3949 C CA . VAL A 1 515 ? 11.422 -24.281 10.25 1 98.88 515 VAL A CA 1
ATOM 3950 C C . VAL A 1 515 ? 12.414 -24.484 9.109 1 98.88 515 VAL A C 1
ATOM 3952 O O . VAL A 1 515 ? 13.547 -24.922 9.32 1 98.88 515 VAL A O 1
ATOM 3955 N N . LEU A 1 516 ? 11.992 -24.156 7.949 1 98.88 516 LEU A N 1
ATOM 3956 C CA . LEU A 1 516 ? 12.82 -24.359 6.77 1 98.88 516 LEU A CA 1
ATOM 3957 C C . LEU A 1 516 ? 14.078 -23.516 6.832 1 98.88 516 LEU A C 1
ATOM 3959 O O . LEU A 1 516 ? 15.172 -23.969 6.496 1 98.88 516 LEU A O 1
ATOM 3963 N N . MET A 1 517 ? 13.945 -22.266 7.25 1 98.88 517 MET A N 1
ATOM 3964 C CA . MET A 1 517 ? 15.086 -21.359 7.359 1 98.88 517 MET A CA 1
ATOM 3965 C C . MET A 1 517 ? 16.078 -21.859 8.414 1 98.88 517 MET A C 1
ATOM 3967 O O . MET A 1 517 ? 17.281 -21.75 8.227 1 98.88 517 MET A O 1
ATOM 3971 N N . ALA A 1 518 ? 15.539 -22.359 9.508 1 98.81 518 ALA A N 1
ATOM 3972 C CA . ALA A 1 518 ? 16.422 -22.906 10.539 1 98.81 518 ALA A CA 1
ATOM 3973 C C . ALA A 1 518 ? 17.219 -24.094 10 1 98.81 518 ALA A C 1
ATOM 3975 O O . ALA A 1 518 ? 18.422 -24.203 10.273 1 98.81 518 ALA A O 1
ATOM 3976 N N . CYS A 1 519 ? 16.578 -24.953 9.289 1 98.62 519 CYS A N 1
ATOM 3977 C CA . CYS A 1 519 ? 17.25 -26.094 8.695 1 98.62 519 CYS A CA 1
ATOM 3978 C C . CYS A 1 519 ? 18.312 -25.641 7.695 1 98.62 519 CYS A C 1
ATOM 3980 O O . CYS A 1 519 ? 19.422 -26.188 7.664 1 98.62 519 CYS A O 1
ATOM 3982 N N . GLU A 1 520 ? 17.969 -24.641 6.855 1 98.31 520 GLU A N 1
ATOM 3983 C CA . GLU A 1 520 ? 18.953 -24.031 5.965 1 98.31 520 GLU A CA 1
ATOM 3984 C C . GLU A 1 520 ? 20.156 -23.5 6.746 1 98.31 520 GLU A C 1
ATOM 3986 O O . GLU A 1 520 ? 21.297 -23.703 6.352 1 98.31 520 GLU A O 1
ATOM 3991 N N . GLY A 1 521 ? 19.828 -22.812 7.84 1 97.81 521 GLY A N 1
ATOM 3992 C CA . GLY A 1 521 ? 20.875 -22.203 8.648 1 97.81 521 GLY A CA 1
ATOM 3993 C C . GLY A 1 521 ? 21.828 -23.219 9.234 1 97.81 521 GLY A C 1
ATOM 3994 O O . GLY A 1 521 ? 23.031 -22.969 9.312 1 97.81 521 GLY A O 1
ATOM 3995 N N . ALA A 1 522 ? 21.359 -24.344 9.641 1 96.62 522 ALA A N 1
ATOM 3996 C CA . ALA A 1 522 ? 22.188 -25.406 10.188 1 96.62 522 ALA A CA 1
ATOM 3997 C C . ALA A 1 522 ? 23.109 -25.984 9.125 1 96.62 522 ALA A C 1
ATOM 3999 O O . ALA A 1 522 ? 24.25 -26.344 9.422 1 96.62 522 ALA A O 1
ATOM 4000 N N . GLN A 1 523 ? 22.656 -26.016 7.957 1 96.56 523 GLN A N 1
ATOM 4001 C CA . GLN A 1 523 ? 23.406 -26.625 6.867 1 96.56 523 GLN A CA 1
ATOM 4002 C C . GLN A 1 523 ? 24.422 -25.656 6.285 1 96.56 523 GLN A C 1
ATOM 4004 O O . GLN A 1 523 ? 25.391 -26.062 5.641 1 96.56 523 GLN A O 1
ATOM 4009 N N . LEU A 1 524 ? 24.219 -24.391 6.516 1 96.94 524 LEU A N 1
ATOM 4010 C CA . LEU A 1 524 ? 25.109 -23.359 5.977 1 96.94 524 LEU A CA 1
ATOM 4011 C C . LEU A 1 524 ? 26.156 -22.953 6.996 1 96.94 524 LEU A C 1
ATOM 4013 O O . LEU A 1 524 ? 26.906 -22 6.777 1 96.94 524 LEU A O 1
ATOM 4017 N N . ALA A 1 525 ? 26.281 -23.625 8.078 1 95.56 525 ALA A N 1
ATOM 4018 C CA . ALA A 1 525 ? 27.312 -23.391 9.078 1 95.56 525 ALA A CA 1
ATOM 4019 C C . ALA A 1 525 ? 28.688 -23.281 8.43 1 95.56 525 ALA A C 1
ATOM 4021 O O . ALA A 1 525 ? 28.984 -24 7.473 1 95.56 525 ALA A O 1
ATOM 4022 N N . PRO A 1 526 ? 29.453 -22.234 8.922 1 96.44 526 PRO A N 1
ATOM 4023 C CA . PRO A 1 526 ? 29.328 -21.578 10.227 1 96.44 526 PRO A CA 1
ATOM 4024 C C . PRO A 1 526 ? 28.594 -20.25 10.164 1 96.44 526 PRO A C 1
ATOM 4026 O O . PRO A 1 526 ? 28.594 -19.5 11.133 1 96.44 526 PRO A O 1
ATOM 4029 N N . ASP A 1 527 ? 28.062 -19.906 9.047 1 97.38 527 ASP A N 1
ATOM 4030 C CA . ASP A 1 527 ? 27.203 -18.734 8.992 1 97.38 527 ASP A CA 1
ATOM 4031 C C . ASP A 1 527 ? 25.766 -19.078 9.398 1 97.38 527 ASP A C 1
ATOM 4033 O O . ASP A 1 527 ? 25.062 -19.781 8.672 1 97.38 527 ASP A O 1
ATOM 4037 N N . TYR A 1 528 ? 25.297 -18.531 10.492 1 97.88 528 TYR A N 1
ATOM 4038 C CA . TYR A 1 528 ? 24 -18.875 11.055 1 97.88 528 TYR A CA 1
ATOM 4039 C C . TYR A 1 528 ? 22.984 -17.766 10.812 1 97.88 528 TYR A C 1
ATOM 4041 O O . TYR A 1 528 ? 22.062 -17.578 11.602 1 97.88 528 TYR A O 1
ATOM 4049 N N . ARG A 1 529 ? 23.141 -17.031 9.758 1 97.12 529 ARG A N 1
ATOM 4050 C CA . ARG A 1 529 ? 22.25 -15.945 9.398 1 97.12 529 ARG A CA 1
ATOM 4051 C C . ARG A 1 529 ? 20.812 -16.453 9.25 1 97.12 529 ARG A C 1
ATOM 4053 O O . ARG A 1 529 ? 19.875 -15.844 9.773 1 97.12 529 ARG A O 1
ATOM 4060 N N . ARG A 1 530 ? 20.688 -17.547 8.555 1 98.31 530 ARG A N 1
ATOM 4061 C CA . ARG A 1 530 ? 19.359 -18.078 8.305 1 98.31 530 ARG A CA 1
ATOM 4062 C C . ARG A 1 530 ? 18.703 -18.547 9.602 1 98.31 530 ARG A C 1
ATOM 4064 O O . ARG A 1 530 ? 17.484 -18.422 9.773 1 98.31 530 ARG A O 1
ATOM 4071 N N . LEU A 1 531 ? 19.484 -19.141 10.508 1 98.56 531 LEU A N 1
ATOM 4072 C CA . LEU A 1 531 ? 18.953 -19.547 11.805 1 98.56 531 LEU A CA 1
ATOM 4073 C C . LEU A 1 531 ? 18.5 -18.328 12.609 1 98.56 531 LEU A C 1
ATOM 4075 O O . LEU A 1 531 ? 17.453 -18.359 13.258 1 98.56 531 LEU A O 1
ATOM 4079 N N . ALA A 1 532 ? 19.344 -17.266 12.578 1 98.44 532 ALA A N 1
ATOM 4080 C CA . ALA A 1 532 ? 18.984 -16.031 13.25 1 98.44 532 ALA A CA 1
ATOM 4081 C C . ALA A 1 532 ? 17.656 -15.492 12.727 1 98.44 532 ALA A C 1
ATOM 4083 O O . ALA A 1 532 ? 16.781 -15.078 13.508 1 98.44 532 ALA A O 1
ATOM 4084 N N . LEU A 1 533 ? 17.484 -15.477 11.422 1 98.62 533 LEU A N 1
ATOM 4085 C CA . LEU A 1 533 ? 16.25 -15.008 10.797 1 98.62 533 LEU A CA 1
ATOM 4086 C C . LEU A 1 533 ? 15.062 -15.875 11.203 1 98.62 533 LEU A C 1
ATOM 4088 O O . LEU A 1 533 ? 13.953 -15.375 11.422 1 98.62 533 LEU A O 1
ATOM 4092 N N . ALA A 1 534 ? 15.25 -17.188 11.289 1 98.81 534 ALA A N 1
ATOM 4093 C CA . ALA A 1 534 ? 14.203 -18.094 11.742 1 98.81 534 ALA A CA 1
ATOM 4094 C C . ALA A 1 534 ? 13.742 -17.75 13.156 1 98.81 534 ALA A C 1
ATOM 4096 O O . ALA A 1 534 ? 12.547 -17.719 13.438 1 98.81 534 ALA A O 1
ATOM 4097 N N . HIS A 1 535 ? 14.742 -17.531 14.039 1 98.38 535 HIS A N 1
ATOM 4098 C CA . HIS A 1 535 ? 14.422 -17.172 15.414 1 98.38 535 HIS A CA 1
ATOM 4099 C C . HIS A 1 535 ? 13.664 -15.859 15.484 1 98.38 535 HIS A C 1
ATOM 4101 O O . HIS A 1 535 ? 12.734 -15.711 16.281 1 98.38 535 HIS A O 1
ATOM 4107 N N . LEU A 1 536 ? 14.039 -14.938 14.648 1 97.88 536 LEU A N 1
ATOM 4108 C CA . LEU A 1 536 ? 13.359 -13.648 14.609 1 97.88 536 LEU A CA 1
ATOM 4109 C C . LEU A 1 536 ? 11.945 -13.789 14.07 1 97.88 536 LEU A C 1
ATOM 4111 O O . LEU A 1 536 ? 11.039 -13.062 14.484 1 97.88 536 LEU A O 1
ATOM 4115 N N . LEU A 1 537 ? 11.711 -14.719 13.133 1 98.31 537 LEU A N 1
ATOM 4116 C CA . LEU A 1 537 ? 10.352 -14.992 12.664 1 98.31 537 LEU A CA 1
ATOM 4117 C C . LEU A 1 537 ? 9.477 -15.5 13.805 1 98.31 537 LEU A C 1
ATOM 4119 O O . LEU A 1 537 ? 8.32 -15.078 13.938 1 98.31 537 LEU A O 1
ATOM 4123 N N . VAL A 1 538 ? 10.055 -16.406 14.57 1 98.06 538 VAL A N 1
ATOM 4124 C CA . VAL A 1 538 ? 9.305 -16.938 15.703 1 98.06 538 VAL A CA 1
ATOM 4125 C C . VAL A 1 538 ? 8.953 -15.812 16.672 1 98.06 538 VAL A C 1
ATOM 4127 O O . VAL A 1 538 ? 7.801 -15.672 17.078 1 98.06 538 VAL A O 1
ATOM 4130 N N . ARG A 1 539 ? 9.891 -15 16.938 1 95.31 539 ARG A N 1
ATOM 4131 C CA . ARG A 1 539 ? 9.766 -13.938 17.922 1 95.31 539 ARG A CA 1
ATOM 4132 C C . ARG A 1 539 ? 8.742 -12.898 17.469 1 95.31 539 ARG A C 1
ATOM 4134 O O . ARG A 1 539 ? 7.945 -12.414 18.281 1 95.31 539 ARG A O 1
ATOM 4141 N N . HIS A 1 540 ? 8.719 -12.547 16.188 1 95.06 540 HIS A N 1
ATOM 4142 C CA . HIS A 1 540 ? 8.008 -11.344 15.773 1 95.06 540 HIS A CA 1
ATOM 4143 C C . HIS A 1 540 ? 6.738 -11.703 15.008 1 95.06 540 HIS A C 1
ATOM 4145 O O . HIS A 1 540 ? 5.852 -10.859 14.852 1 95.06 540 HIS A O 1
ATOM 4151 N N . LYS A 1 541 ? 6.668 -12.945 14.531 1 97.19 541 LYS A N 1
ATOM 4152 C CA . LYS A 1 541 ? 5.508 -13.289 13.703 1 97.19 541 LYS A CA 1
ATOM 4153 C C . LYS A 1 541 ? 4.66 -14.367 14.367 1 97.19 541 LYS A C 1
ATOM 4155 O O . LYS A 1 541 ? 3.484 -14.531 14.039 1 97.19 541 LYS A O 1
ATOM 4160 N N . LEU A 1 542 ? 5.215 -15.086 15.383 1 97.75 542 LEU A N 1
ATOM 4161 C CA . LEU A 1 542 ? 4.523 -16.297 15.789 1 97.75 542 LEU A CA 1
ATOM 4162 C C . LEU A 1 542 ? 4.277 -16.312 17.297 1 97.75 542 LEU A C 1
ATOM 4164 O O . LEU A 1 542 ? 3.656 -17.25 17.812 1 97.75 542 LEU A O 1
ATOM 4168 N N . LEU A 1 543 ? 4.758 -15.32 17.984 1 95.5 543 LEU A N 1
ATOM 4169 C CA . LEU A 1 543 ? 4.5 -15.195 19.422 1 95.5 543 LEU A CA 1
ATOM 4170 C C . LEU A 1 543 ? 3.697 -13.938 19.719 1 95.5 543 LEU A C 1
ATOM 4172 O O . LEU A 1 543 ? 3.729 -12.977 18.938 1 95.5 543 LEU A O 1
ATOM 4176 N N . PRO A 1 544 ? 2.938 -13.938 20.812 1 92.69 544 PRO A N 1
ATOM 4177 C CA . PRO A 1 544 ? 2.188 -12.727 21.156 1 92.69 544 PRO A CA 1
ATOM 4178 C C . PRO A 1 544 ? 3.094 -11.562 21.547 1 92.69 544 PRO A C 1
ATOM 4180 O O . PRO A 1 544 ? 4.121 -11.766 22.203 1 92.69 544 PRO A O 1
ATOM 4183 N N . VAL A 1 545 ? 2.73 -10.461 21.078 1 90.31 545 VAL A N 1
ATOM 4184 C CA . VAL A 1 545 ? 3.4 -9.219 21.453 1 90.31 545 VAL A CA 1
ATOM 4185 C C . VAL A 1 545 ? 2.408 -8.273 22.141 1 90.31 545 VAL A C 1
ATOM 4187 O O . VAL A 1 545 ? 1.303 -8.062 21.625 1 90.31 545 VAL A O 1
ATOM 4190 N N . ASP A 1 546 ? 2.797 -7.836 23.281 1 92.69 546 ASP A N 1
ATOM 4191 C CA . ASP A 1 546 ? 1.98 -6.836 23.969 1 92.69 546 ASP A CA 1
ATOM 4192 C C . ASP A 1 546 ? 2.25 -5.438 23.422 1 92.69 546 ASP A C 1
ATOM 4194 O O . ASP A 1 546 ? 3.322 -4.875 23.641 1 92.69 546 ASP A O 1
ATOM 4198 N N . PRO A 1 547 ? 1.303 -4.832 22.719 1 93.75 547 PRO A N 1
ATOM 4199 C CA . PRO A 1 547 ? 1.515 -3.506 22.125 1 93.75 547 PRO A CA 1
ATOM 4200 C C . PRO A 1 547 ? 1.835 -2.443 23.188 1 93.75 547 PRO A C 1
ATOM 4202 O O . PRO A 1 547 ? 2.426 -1.41 22.859 1 93.75 547 PRO A O 1
ATOM 4205 N N . LEU A 1 548 ? 1.541 -2.701 24.438 1 95.19 548 LEU A N 1
ATOM 4206 C CA . LEU A 1 548 ? 1.661 -1.705 25.5 1 95.19 548 LEU A CA 1
ATOM 4207 C C . LEU A 1 548 ? 2.953 -1.899 26.281 1 95.19 548 LEU A C 1
ATOM 4209 O O . LEU A 1 548 ? 3.264 -1.114 27.188 1 95.19 548 LEU A O 1
ATOM 4213 N N . ALA A 1 549 ? 3.682 -2.973 25.891 1 90.44 549 ALA A N 1
ATOM 4214 C CA . ALA A 1 549 ? 4.914 -3.26 26.625 1 90.44 549 ALA A CA 1
ATOM 4215 C C . ALA A 1 549 ? 6.094 -3.408 25.672 1 90.44 549 ALA A C 1
ATOM 4217 O O . ALA A 1 549 ? 6.602 -4.516 25.469 1 90.44 549 ALA A O 1
ATOM 4218 N N . PRO A 1 550 ? 6.547 -2.328 25.234 1 84 550 PRO A N 1
ATOM 4219 C CA . PRO A 1 550 ? 7.734 -2.43 24.375 1 84 550 PRO A CA 1
ATOM 4220 C C . PRO A 1 550 ? 8.938 -3.021 25.109 1 84 550 PRO A C 1
ATOM 4222 O O . PRO A 1 550 ? 9.359 -2.49 26.141 1 84 550 PRO A O 1
ATOM 4225 N N . ALA A 1 551 ? 9.352 -4.176 24.672 1 74.38 551 ALA A N 1
ATOM 4226 C CA . ALA A 1 551 ? 10.406 -4.91 25.359 1 74.38 551 ALA A CA 1
ATOM 4227 C C . ALA A 1 551 ? 11.789 -4.422 24.922 1 74.38 551 ALA A C 1
ATOM 4229 O O . ALA A 1 551 ? 11.961 -3.928 23.812 1 74.38 551 ALA A O 1
ATOM 4230 N N . SER A 1 552 ? 12.633 -4.488 26.016 1 68.94 552 SER A N 1
ATOM 4231 C CA . SER A 1 552 ? 14.016 -4.148 25.672 1 68.94 552 SER A CA 1
ATOM 4232 C C . SER A 1 552 ? 14.625 -5.18 24.734 1 68.94 552 SER A C 1
ATOM 4234 O O . SER A 1 552 ? 14.336 -6.371 24.828 1 68.94 552 SER A O 1
ATOM 4236 N N . ARG A 1 553 ? 15.188 -4.773 23.672 1 65.88 553 ARG A N 1
ATOM 4237 C CA . ARG A 1 553 ? 15.695 -5.77 22.734 1 65.88 553 ARG A CA 1
ATOM 4238 C C . ARG A 1 553 ? 17.188 -5.551 22.453 1 65.88 553 ARG A C 1
ATOM 4240 O O . ARG A 1 553 ? 17.656 -5.84 21.359 1 65.88 553 ARG A O 1
ATOM 4247 N N . ASP A 1 554 ? 17.891 -5.289 23.5 1 71.88 554 ASP A N 1
ATOM 4248 C CA . ASP A 1 554 ? 19.344 -5.121 23.391 1 71.88 554 ASP A CA 1
ATOM 4249 C C . ASP A 1 554 ? 19.984 -6.359 22.766 1 71.88 554 ASP A C 1
ATOM 4251 O O . ASP A 1 554 ? 21.031 -6.262 22.125 1 71.88 554 ASP A O 1
ATOM 4255 N N . ASP A 1 555 ? 19.281 -7.328 22.781 1 80.75 555 ASP A N 1
ATOM 4256 C CA . ASP A 1 555 ? 19.812 -8.594 22.281 1 80.75 555 ASP A CA 1
ATOM 4257 C C . ASP A 1 555 ? 19.703 -8.68 20.766 1 80.75 555 ASP A C 1
ATOM 4259 O O . ASP A 1 555 ? 20.297 -9.57 20.141 1 80.75 555 ASP A O 1
ATOM 4263 N N . GLU A 1 556 ? 19.031 -7.742 20.203 1 91.12 556 GLU A N 1
ATOM 4264 C CA . GLU A 1 556 ? 18.812 -7.863 18.766 1 91.12 556 GLU A CA 1
ATOM 4265 C C . GLU A 1 556 ? 19.781 -6.969 17.984 1 91.12 556 GLU A C 1
ATOM 4267 O O . GLU A 1 556 ? 19.953 -7.152 16.766 1 91.12 556 GLU A O 1
ATOM 4272 N N . ALA A 1 557 ? 20.375 -6.016 18.625 1 88.19 557 ALA A N 1
ATOM 4273 C CA . ALA A 1 557 ? 21.141 -4.969 17.953 1 88.19 557 ALA A CA 1
ATOM 4274 C C . ALA A 1 557 ? 22.266 -5.566 17.125 1 88.19 557 ALA A C 1
ATOM 4276 O O . ALA A 1 557 ? 22.453 -5.199 15.961 1 88.19 557 ALA A O 1
ATOM 4277 N N . ALA A 1 558 ? 23 -6.5 17.766 1 89.12 558 ALA A N 1
ATOM 4278 C CA . ALA A 1 558 ? 24.125 -7.102 17.062 1 89.12 558 ALA A CA 1
ATOM 4279 C C . ALA A 1 558 ? 23.672 -7.902 15.852 1 89.12 558 ALA A C 1
ATOM 4281 O O . ALA A 1 558 ? 24.312 -7.859 14.797 1 89.12 558 ALA A O 1
ATOM 4282 N N . ALA A 1 559 ? 22.672 -8.633 16 1 94.69 559 ALA A N 1
ATOM 4283 C CA . ALA A 1 559 ? 22.141 -9.438 14.914 1 94.69 559 ALA A CA 1
ATOM 4284 C C . ALA A 1 559 ? 21.625 -8.547 13.781 1 94.69 559 ALA A C 1
ATOM 4286 O O . ALA A 1 559 ? 21.859 -8.828 12.602 1 94.69 559 ALA A O 1
ATOM 4287 N N . PHE A 1 560 ? 20.891 -7.465 14.156 1 95.69 560 PHE A N 1
ATOM 4288 C CA . PHE A 1 560 ? 20.344 -6.555 13.156 1 95.69 560 PHE A CA 1
ATOM 4289 C C . PHE A 1 560 ? 21.453 -5.953 12.297 1 95.69 560 PHE A C 1
ATOM 4291 O O . PHE A 1 560 ? 21.359 -5.926 11.07 1 95.69 560 PHE A O 1
ATOM 4298 N N . ASP A 1 561 ? 22.484 -5.562 12.953 1 95.12 561 ASP A N 1
ATOM 4299 C CA . ASP A 1 561 ? 23.609 -4.957 12.242 1 95.12 561 ASP A CA 1
ATOM 4300 C C . ASP A 1 561 ? 24.219 -5.941 11.258 1 95.12 561 ASP A C 1
ATOM 4302 O O . ASP A 1 561 ? 24.438 -5.609 10.086 1 95.12 561 ASP A O 1
ATOM 4306 N N . ALA A 1 562 ? 24.453 -7.16 11.695 1 96.38 562 ALA A N 1
ATOM 4307 C CA . ALA A 1 562 ? 25.078 -8.18 10.852 1 96.38 562 ALA A CA 1
ATOM 4308 C C . ALA A 1 562 ? 24.172 -8.562 9.688 1 96.38 562 ALA A C 1
ATOM 4310 O O . ALA A 1 562 ? 24.609 -8.641 8.539 1 96.38 562 ALA A O 1
ATOM 4311 N N . LEU A 1 563 ? 22.922 -8.781 9.977 1 97.81 563 LEU A N 1
ATOM 4312 C CA . LEU A 1 563 ? 21.969 -9.227 8.969 1 97.81 563 LEU A CA 1
ATOM 4313 C C . LEU A 1 563 ? 21.781 -8.164 7.895 1 97.81 563 LEU A C 1
ATOM 4315 O O . LEU A 1 563 ? 21.766 -8.477 6.699 1 97.81 563 LEU A O 1
ATOM 4319 N N . LEU A 1 564 ? 21.656 -6.902 8.273 1 97.69 564 LEU A N 1
ATOM 4320 C CA . LEU A 1 564 ? 21.375 -5.816 7.344 1 97.69 564 LEU A CA 1
ATOM 4321 C C . LEU A 1 564 ? 22.594 -5.496 6.496 1 97.69 564 LEU A C 1
ATOM 4323 O O . LEU A 1 564 ? 22.469 -5.059 5.348 1 97.69 564 LEU A O 1
ATOM 4327 N N . ARG A 1 565 ? 23.781 -5.812 7.016 1 95.81 565 ARG A N 1
ATOM 4328 C CA . ARG A 1 565 ? 25.016 -5.523 6.281 1 95.81 565 ARG A CA 1
ATOM 4329 C C . ARG A 1 565 ? 25.484 -6.746 5.496 1 95.81 565 ARG A C 1
ATOM 4331 O O . ARG A 1 565 ? 26.484 -6.688 4.793 1 95.81 565 ARG A O 1
ATOM 4338 N N . GLY A 1 566 ? 24.766 -7.828 5.652 1 94.75 566 GLY A N 1
ATOM 4339 C CA . GLY A 1 566 ? 25.125 -9.039 4.93 1 94.75 566 GLY A CA 1
ATOM 4340 C C . GLY A 1 566 ? 26.344 -9.734 5.5 1 94.75 566 GLY A C 1
ATOM 4341 O O . GLY A 1 566 ? 27.062 -10.438 4.781 1 94.75 566 GLY A O 1
ATOM 4342 N N . ALA A 1 567 ? 26.594 -9.477 6.75 1 95.44 567 ALA A N 1
ATOM 4343 C CA . ALA A 1 567 ? 27.734 -10.086 7.426 1 95.44 567 ALA A CA 1
ATOM 4344 C C . ALA A 1 567 ? 27.359 -11.422 8.047 1 95.44 567 ALA A C 1
ATOM 4346 O O . ALA A 1 567 ? 26.188 -11.68 8.32 1 95.44 567 ALA A O 1
ATOM 4347 N N . PRO A 1 568 ? 28.328 -12.289 8.234 1 96.62 568 PRO A N 1
ATOM 4348 C CA . PRO A 1 568 ? 28.031 -13.57 8.875 1 96.62 568 PRO A CA 1
ATOM 4349 C C . PRO A 1 568 ? 27.531 -13.414 10.312 1 96.62 568 PRO A C 1
ATOM 4351 O O . PRO A 1 568 ? 27.844 -12.422 10.977 1 96.62 568 PRO A O 1
ATOM 4354 N N . VAL A 1 569 ? 26.797 -14.367 10.742 1 97.56 569 VAL A N 1
ATOM 4355 C CA . VAL A 1 569 ? 26.234 -14.398 12.094 1 97.56 569 VAL A CA 1
ATOM 4356 C C . VAL A 1 569 ? 26.719 -15.648 12.828 1 97.56 569 VAL A C 1
ATOM 4358 O O . VAL A 1 569 ? 26.641 -16.75 12.289 1 97.56 569 VAL A O 1
ATOM 4361 N N . SER A 1 570 ? 27.25 -15.492 14.062 1 97.25 570 SER A N 1
ATOM 4362 C CA . SER A 1 570 ? 27.703 -16.625 14.859 1 97.25 570 SER A CA 1
ATOM 4363 C C . SER A 1 570 ? 26.531 -17.391 15.461 1 97.25 570 SER A C 1
ATOM 4365 O O . SER A 1 570 ? 25.406 -16.859 15.523 1 97.25 570 SER A O 1
ATOM 4367 N N . LEU A 1 571 ? 26.812 -18.594 15.867 1 97.5 571 LEU A N 1
ATOM 4368 C CA . LEU A 1 571 ? 25.781 -19.391 16.5 1 97.5 571 LEU A CA 1
ATOM 4369 C C . LEU A 1 571 ? 25.281 -18.734 17.781 1 97.5 571 LEU A C 1
ATOM 4371 O O . LEU A 1 571 ? 24.078 -18.75 18.078 1 97.5 571 LEU A O 1
ATOM 4375 N N . ASP A 1 572 ? 26.172 -18.141 18.531 1 96.5 572 ASP A N 1
ATOM 4376 C CA . ASP A 1 572 ? 25.812 -17.484 19.797 1 96.5 572 ASP A CA 1
ATOM 4377 C C . ASP A 1 572 ? 24.828 -16.344 19.562 1 96.5 572 ASP A C 1
ATOM 4379 O O . ASP A 1 572 ? 23.844 -16.219 20.297 1 96.5 572 ASP A O 1
ATOM 4383 N N . VAL A 1 573 ? 25.094 -15.586 18.562 1 96.38 573 VAL A N 1
ATOM 4384 C CA . VAL A 1 573 ? 24.219 -14.461 18.234 1 96.38 573 VAL A CA 1
ATOM 4385 C C . VAL A 1 573 ? 22.844 -14.977 17.797 1 96.38 573 VAL A C 1
ATOM 4387 O O . VAL A 1 573 ? 21.812 -14.414 18.188 1 96.38 573 VAL A O 1
ATOM 4390 N N . ALA A 1 574 ? 22.797 -15.992 17.016 1 97.56 574 ALA A N 1
ATOM 4391 C CA . ALA A 1 574 ? 21.531 -16.578 16.578 1 97.56 574 ALA A CA 1
ATOM 4392 C C . ALA A 1 574 ? 20.734 -17.125 17.75 1 97.56 574 ALA A C 1
ATOM 4394 O O . ALA A 1 574 ? 19.5 -16.969 17.812 1 97.56 574 ALA A O 1
ATOM 4395 N N . LEU A 1 575 ? 21.406 -17.766 18.719 1 96.62 575 LEU A N 1
ATOM 4396 C CA . LEU A 1 575 ? 20.75 -18.375 19.875 1 96.62 575 LEU A CA 1
ATOM 4397 C C . LEU A 1 575 ? 20.25 -17.312 20.844 1 96.62 575 LEU A C 1
ATOM 4399 O O . LEU A 1 575 ? 19.234 -17.516 21.531 1 96.62 575 LEU A O 1
ATOM 4403 N N . ASP A 1 576 ? 20.906 -16.172 20.875 1 94.81 576 ASP A N 1
ATOM 4404 C CA . ASP A 1 576 ? 20.469 -15.055 21.703 1 94.81 576 ASP A CA 1
ATOM 4405 C C . ASP A 1 576 ? 19.094 -14.555 21.266 1 94.81 576 ASP A C 1
ATOM 4407 O O . ASP A 1 576 ? 18.359 -13.953 22.047 1 94.81 576 ASP A O 1
ATOM 4411 N N . LEU A 1 577 ? 18.75 -14.828 20.047 1 96.06 577 LEU A N 1
ATOM 4412 C CA . LEU A 1 577 ? 17.484 -14.344 19.484 1 96.06 577 LEU A CA 1
ATOM 4413 C C . LEU A 1 577 ? 16.359 -15.312 19.781 1 96.06 577 LEU A C 1
ATOM 4415 O O . LEU A 1 577 ? 15.18 -14.992 19.562 1 96.06 577 LEU A O 1
ATOM 4419 N N . LEU A 1 578 ? 16.641 -16.531 20.25 1 95.12 578 LEU A N 1
ATOM 4420 C CA . LEU A 1 578 ? 15.633 -17.562 20.469 1 95.12 578 LEU A CA 1
ATOM 4421 C C . LEU A 1 578 ? 14.703 -17.188 21.609 1 95.12 578 LEU A C 1
ATOM 4423 O O . LEU A 1 578 ? 15.156 -17 22.75 1 95.12 578 LEU A O 1
ATOM 4427 N N . PRO A 1 579 ? 13.453 -17.016 21.328 1 92.19 579 PRO A N 1
ATOM 4428 C CA . PRO A 1 579 ? 12.523 -16.688 22.406 1 92.19 579 PRO A CA 1
ATOM 4429 C C . PRO A 1 579 ? 12.102 -17.922 23.203 1 92.19 579 PRO A C 1
ATOM 4431 O O . PRO A 1 579 ? 12.305 -19.047 22.766 1 92.19 579 PRO A O 1
ATOM 4434 N N . GLU A 1 580 ? 11.516 -17.594 24.344 1 88.44 580 GLU A N 1
ATOM 4435 C CA . GLU A 1 580 ? 10.852 -18.656 25.078 1 88.44 580 GLU A CA 1
ATOM 4436 C C . GLU A 1 580 ? 9.508 -19.016 24.453 1 88.44 580 GLU A C 1
ATOM 4438 O O . GLU A 1 580 ? 8.711 -18.141 24.141 1 88.44 580 GLU A O 1
ATOM 4443 N N . VAL A 1 581 ? 9.398 -20.266 24.156 1 88.69 581 VAL A N 1
ATOM 4444 C CA . VAL A 1 581 ? 8.141 -20.75 23.578 1 88.69 581 VAL A CA 1
ATOM 4445 C C . VAL A 1 581 ? 7.414 -21.641 24.578 1 88.69 581 VAL A C 1
ATOM 4447 O O . VAL A 1 581 ? 7.922 -22.703 24.953 1 88.69 581 VAL A O 1
ATOM 4450 N N . GLU A 1 582 ? 6.355 -21.125 25.031 1 79.81 582 GLU A N 1
ATOM 4451 C CA . GLU A 1 582 ? 5.574 -21.875 26.016 1 79.81 582 GLU A CA 1
ATOM 4452 C C . GLU A 1 582 ? 4.895 -23.078 25.359 1 79.81 582 GLU A C 1
ATOM 4454 O O . GLU A 1 582 ? 4.629 -23.078 24.156 1 79.81 582 GLU A O 1
ATOM 4459 N N . ARG A 1 583 ? 4.621 -24.188 26.234 1 71 583 ARG A N 1
ATOM 4460 C CA . ARG A 1 583 ? 3.979 -25.406 25.75 1 71 583 ARG A CA 1
ATOM 4461 C C . ARG A 1 583 ? 2.496 -25.156 25.484 1 71 583 ARG A C 1
ATOM 4463 O O . ARG A 1 583 ? 1.838 -24.422 26.203 1 71 583 ARG A O 1
ATOM 4470 N N . MET B 1 1 ? -27.469 -5.145 -39 1 21.92 1 MET B N 1
ATOM 4471 C CA . MET B 1 1 ? -27.688 -4.555 -37.656 1 21.92 1 MET B CA 1
ATOM 4472 C C . MET B 1 1 ? -26.688 -5.117 -36.656 1 21.92 1 MET B C 1
ATOM 4474 O O . MET B 1 1 ? -26.703 -6.316 -36.375 1 21.92 1 MET B O 1
ATOM 4478 N N . ASN B 1 2 ? -25.453 -4.594 -36.531 1 25.47 2 ASN B N 1
ATOM 4479 C CA . ASN B 1 2 ? -24.281 -4.91 -35.75 1 25.47 2 ASN B CA 1
ATOM 4480 C C . ASN B 1 2 ? -24.578 -4.871 -34.25 1 25.47 2 ASN B C 1
ATOM 4482 O O . ASN B 1 2 ? -24.594 -3.797 -33.625 1 25.47 2 ASN B O 1
ATOM 4486 N N . ASP B 1 3 ? -25.562 -5.664 -33.844 1 31.53 3 ASP B N 1
ATOM 4487 C CA . ASP B 1 3 ? -26.016 -5.805 -32.469 1 31.53 3 ASP B CA 1
ATOM 4488 C C . ASP B 1 3 ? -24.844 -6.098 -31.547 1 31.53 3 ASP B C 1
ATOM 4490 O O . ASP B 1 3 ? -24.609 -7.25 -31.188 1 31.53 3 ASP B O 1
ATOM 4494 N N . THR B 1 4 ? -23.781 -5.551 -31.891 1 31.95 4 THR B N 1
ATOM 4495 C CA . THR B 1 4 ? -22.516 -5.633 -31.172 1 31.95 4 THR B CA 1
ATOM 4496 C C . THR B 1 4 ? -22.703 -5.242 -29.703 1 31.95 4 THR B C 1
ATOM 4498 O O . THR B 1 4 ? -21.797 -5.438 -28.891 1 31.95 4 THR B O 1
ATOM 4501 N N . ALA B 1 5 ? -23.703 -4.371 -29.531 1 40 5 ALA B N 1
ATOM 4502 C CA . ALA B 1 5 ? -23.781 -3.789 -28.203 1 40 5 ALA B CA 1
ATOM 4503 C C . ALA B 1 5 ? -24.5 -4.727 -27.234 1 40 5 ALA B C 1
ATOM 4505 O O . ALA B 1 5 ? -25.703 -4.613 -27.031 1 40 5 ALA B O 1
ATOM 4506 N N . HIS B 1 6 ? -24.125 -5.945 -27.266 1 37.91 6 HIS B N 1
ATOM 4507 C CA . HIS B 1 6 ? -24.688 -6.668 -26.125 1 37.91 6 HIS B CA 1
ATOM 4508 C C . HIS B 1 6 ? -24.344 -5.988 -24.812 1 37.91 6 HIS B C 1
ATOM 4510 O O . HIS B 1 6 ? -23.188 -6.039 -24.375 1 37.91 6 HIS B O 1
ATOM 4516 N N . THR B 1 7 ? -24.984 -4.824 -24.641 1 43.78 7 THR B N 1
ATOM 4517 C CA . THR B 1 7 ? -24.922 -4.207 -23.328 1 43.78 7 THR B CA 1
ATOM 4518 C C . THR B 1 7 ? -25.297 -5.211 -22.234 1 43.78 7 THR B C 1
ATOM 4520 O O . THR B 1 7 ? -26.328 -5.887 -22.344 1 43.78 7 THR B O 1
ATOM 4523 N N . PRO B 1 8 ? -24.406 -5.629 -21.484 1 44.31 8 PRO B N 1
ATOM 4524 C CA . PRO B 1 8 ? -24.953 -6.43 -20.391 1 44.31 8 PRO B CA 1
ATOM 4525 C C . PRO B 1 8 ? -26.312 -5.926 -19.922 1 44.31 8 PRO B C 1
ATOM 4527 O O . PRO B 1 8 ? -26.609 -4.734 -20.031 1 44.31 8 PRO B O 1
ATOM 4530 N N . ALA B 1 9 ? -27.375 -6.668 -19.875 1 39.12 9 ALA B N 1
ATOM 4531 C CA . ALA B 1 9 ? -28.688 -6.203 -19.438 1 39.12 9 ALA B CA 1
ATOM 4532 C C . ALA B 1 9 ? -28.562 -5.203 -18.297 1 39.12 9 ALA B C 1
ATOM 4534 O O . ALA B 1 9 ? -27.734 -5.375 -17.406 1 39.12 9 ALA B O 1
ATOM 4535 N N . ALA B 1 10 ? -29.266 -4.129 -18.328 1 37.03 10 ALA B N 1
ATOM 4536 C CA . ALA B 1 10 ? -29.422 -3.123 -17.281 1 37.03 10 ALA B CA 1
ATOM 4537 C C . ALA B 1 10 ? -29.797 -3.771 -15.961 1 37.03 10 ALA B C 1
ATOM 4539 O O . ALA B 1 10 ? -30.766 -4.527 -15.883 1 37.03 10 ALA B O 1
ATOM 4540 N N . GLY B 1 11 ? -28.781 -4.027 -14.766 1 47.34 11 GLY B N 1
ATOM 4541 C CA . GLY B 1 11 ? -29 -4.723 -13.508 1 47.34 11 GLY B CA 1
ATOM 4542 C C . GLY B 1 11 ? -28.141 -5.973 -13.367 1 47.34 11 GLY B C 1
ATOM 4543 O O . GLY B 1 11 ? -28.062 -6.555 -12.289 1 47.34 11 GLY B O 1
ATOM 4544 N N . ALA B 1 12 ? -27.766 -6.43 -14.406 1 53.62 12 ALA B N 1
ATOM 4545 C CA . ALA B 1 12 ? -27.062 -7.703 -14.438 1 53.62 12 ALA B CA 1
ATOM 4546 C C . ALA B 1 12 ? -25.594 -7.52 -14.078 1 53.62 12 ALA B C 1
ATOM 4548 O O . ALA B 1 12 ? -24.875 -8.492 -13.844 1 53.62 12 ALA B O 1
ATOM 4549 N N . SER B 1 13 ? -25.266 -6.238 -13.984 1 68.88 13 SER B N 1
ATOM 4550 C CA . SER B 1 13 ? -23.828 -6.051 -13.75 1 68.88 13 SER B CA 1
ATOM 4551 C C . SER B 1 13 ? -23.469 -6.332 -12.305 1 68.88 13 SER B C 1
ATOM 4553 O O . SER B 1 13 ? -24.219 -5.992 -11.383 1 68.88 13 SER B O 1
ATOM 4555 N N . ASN B 1 14 ? -22.594 -7.16 -12.07 1 82.56 14 ASN B N 1
ATOM 4556 C CA . ASN B 1 14 ? -22 -7.48 -10.781 1 82.56 14 ASN B CA 1
ATOM 4557 C C . ASN B 1 14 ? -20.812 -6.574 -10.469 1 82.56 14 ASN B C 1
ATOM 4559 O O . ASN B 1 14 ? -19.812 -7.016 -9.875 1 82.56 14 ASN B O 1
ATOM 4563 N N . ILE B 1 15 ? -20.969 -5.305 -10.984 1 91.19 15 ILE B N 1
ATOM 4564 C CA . ILE B 1 15 ? -19.938 -4.301 -10.727 1 91.19 15 ILE B CA 1
ATOM 4565 C C . ILE B 1 15 ? -20.578 -3.076 -10.062 1 91.19 15 ILE B C 1
ATOM 4567 O O . ILE B 1 15 ? -20.844 -2.07 -10.727 1 91.19 15 ILE B O 1
ATOM 4571 N N . PRO B 1 16 ? -20.719 -3.088 -8.758 1 93.56 16 PRO B N 1
ATOM 4572 C CA . PRO B 1 16 ? -21.359 -1.976 -8.055 1 93.56 16 PRO B CA 1
ATOM 4573 C C . PRO B 1 16 ? -20.578 -0.667 -8.188 1 93.56 16 PRO B C 1
ATOM 4575 O O . PRO B 1 16 ? -19.344 -0.673 -8.156 1 93.56 16 PRO B O 1
ATOM 4578 N N . ASP B 1 17 ? -21.312 0.399 -8.383 1 93.94 17 ASP B N 1
ATOM 4579 C CA . ASP B 1 17 ? -20.75 1.743 -8.508 1 93.94 17 ASP B CA 1
ATOM 4580 C C . ASP B 1 17 ? -21.328 2.676 -7.441 1 93.94 17 ASP B C 1
ATOM 4582 O O . ASP B 1 17 ? -22.547 2.871 -7.371 1 93.94 17 ASP B O 1
ATOM 4586 N N . SER B 1 18 ? -20.453 3.264 -6.629 1 94 18 SER B N 1
ATOM 4587 C CA . SER B 1 18 ? -20.906 4.098 -5.516 1 94 18 SER B CA 1
ATOM 4588 C C . SER B 1 18 ? -21.188 5.523 -5.977 1 94 18 SER B C 1
ATOM 4590 O O . SER B 1 18 ? -21.594 6.371 -5.176 1 94 18 SER B O 1
ATOM 4592 N N . ARG B 1 19 ? -21 5.887 -7.188 1 91.31 19 ARG B N 1
ATOM 4593 C CA . ARG B 1 19 ? -21.281 7.227 -7.703 1 91.31 19 ARG B CA 1
ATOM 4594 C C . ARG B 1 19 ? -22.75 7.598 -7.5 1 91.31 19 ARG B C 1
ATOM 4596 O O . ARG B 1 19 ? -23.641 6.773 -7.711 1 91.31 19 ARG B O 1
ATOM 4603 N N . GLY B 1 20 ? -22.953 8.812 -7.051 1 90.06 20 GLY B N 1
ATOM 4604 C CA . GLY B 1 20 ? -24.312 9.289 -6.844 1 90.06 20 GLY B CA 1
ATOM 4605 C C . GLY B 1 20 ? -24.766 9.188 -5.402 1 90.06 20 GLY B C 1
ATOM 4606 O O . GLY B 1 20 ? -25.734 9.844 -5 1 90.06 20 GLY B O 1
ATOM 4607 N N . LEU B 1 21 ? -24.062 8.383 -4.621 1 95.5 21 LEU B N 1
ATOM 4608 C CA . LEU B 1 21 ? -24.359 8.336 -3.197 1 95.5 21 LEU B CA 1
ATOM 4609 C C . LEU B 1 21 ? -23.984 9.648 -2.518 1 95.5 21 LEU B C 1
ATOM 4611 O O . LEU B 1 21 ? -23.062 10.344 -2.967 1 95.5 21 LEU B O 1
ATOM 4615 N N . ASN B 1 22 ? -24.719 10.023 -1.523 1 98.06 22 ASN B N 1
ATOM 4616 C CA . ASN B 1 22 ? -24.297 11.141 -0.68 1 98.06 22 ASN B CA 1
ATOM 4617 C C . ASN B 1 22 ? -23.344 10.688 0.424 1 98.06 22 ASN B C 1
ATOM 4619 O O . ASN B 1 22 ? -23.781 10.078 1.405 1 98.06 22 ASN B O 1
ATOM 4623 N N . PHE B 1 23 ? -22.109 11.078 0.346 1 97.81 23 PHE B N 1
ATOM 4624 C CA . PHE B 1 23 ? -21.062 10.531 1.204 1 97.81 23 PHE B CA 1
ATOM 4625 C C . PHE B 1 23 ? -21.172 11.086 2.617 1 97.81 23 PHE B C 1
ATOM 4627 O O . PHE B 1 23 ? -20.562 10.562 3.549 1 97.81 23 PHE B O 1
ATOM 4634 N N . PHE B 1 24 ? -21.969 12.156 2.854 1 98.19 24 PHE B N 1
ATOM 4635 C CA . PHE B 1 24 ? -22.312 12.578 4.207 1 98.19 24 PHE B CA 1
ATOM 4636 C C . PHE B 1 24 ? -23.375 11.672 4.797 1 98.19 24 PHE B C 1
ATOM 4638 O O . PHE B 1 24 ? -23.266 11.227 5.941 1 98.19 24 PHE B O 1
ATOM 4645 N N . SER B 1 25 ? -24.328 11.297 3.977 1 96.69 25 SER B N 1
ATOM 4646 C CA . SER B 1 25 ? -25.5 10.578 4.461 1 96.69 25 SER B CA 1
ATOM 4647 C C . SER B 1 25 ? -25.188 9.102 4.684 1 96.69 25 SER B C 1
ATOM 4649 O O . SER B 1 25 ? -25.781 8.461 5.559 1 96.69 25 SER B O 1
ATOM 4651 N N . VAL B 1 26 ? -24.266 8.594 3.895 1 95.81 26 VAL B N 1
ATOM 4652 C CA . VAL B 1 26 ? -24 7.16 4.012 1 95.81 26 VAL B CA 1
ATOM 4653 C C . VAL B 1 26 ? -23.125 6.895 5.234 1 95.81 26 VAL B C 1
ATOM 4655 O O . VAL B 1 26 ? -23.016 5.754 5.691 1 95.81 26 VAL B O 1
ATOM 4658 N N . ASP B 1 27 ? -22.438 7.855 5.746 1 96.19 27 ASP B N 1
ATOM 4659 C CA . ASP B 1 27 ? -21.672 7.766 6.984 1 96.19 27 ASP B CA 1
ATOM 4660 C C . ASP B 1 27 ? -22.562 7.918 8.203 1 96.19 27 ASP B C 1
ATOM 4662 O O . ASP B 1 27 ? -23.047 9.023 8.5 1 96.19 27 ASP B O 1
ATOM 4666 N N . PRO B 1 28 ? -22.766 6.922 8.883 1 94.5 28 PRO B N 1
ATOM 4667 C CA . PRO B 1 28 ? -23.75 6.992 9.969 1 94.5 28 PRO B CA 1
ATOM 4668 C C . PRO B 1 28 ? -23.266 7.816 11.156 1 94.5 28 PRO B C 1
ATOM 4670 O O . PRO B 1 28 ? -24.078 8.227 12 1 94.5 28 PRO B O 1
ATOM 4673 N N . ASP B 1 29 ? -22 8.078 11.234 1 96.69 29 ASP B N 1
ATOM 4674 C CA . ASP B 1 29 ? -21.453 8.602 12.484 1 96.69 29 ASP B CA 1
ATOM 4675 C C . ASP B 1 29 ? -21.109 10.086 12.344 1 96.69 29 ASP B C 1
ATOM 4677 O O . ASP B 1 29 ? -21.047 10.812 13.344 1 96.69 29 ASP B O 1
ATOM 4681 N N . LEU B 1 30 ? -20.859 10.609 11.156 1 98 30 LEU B N 1
ATOM 4682 C CA . LEU B 1 30 ? -20.297 11.945 10.992 1 98 30 LEU B CA 1
ATOM 4683 C C . LEU B 1 30 ? -21.25 13 11.531 1 98 30 LEU B C 1
ATOM 4685 O O . LEU B 1 30 ? -20.859 13.852 12.336 1 98 30 LEU B O 1
ATOM 4689 N N . GLY B 1 31 ? -22.531 12.977 11.109 1 98 31 GLY B N 1
ATOM 4690 C CA . GLY B 1 31 ? -23.516 13.945 11.578 1 98 31 GLY B CA 1
ATOM 4691 C C . GLY B 1 31 ? -23.719 13.914 13.078 1 98 31 GLY B C 1
ATOM 4692 O O . GLY B 1 31 ? -23.75 14.961 13.727 1 98 31 GLY B O 1
ATOM 4693 N N . ALA B 1 32 ? -23.812 12.703 13.641 1 97.75 32 ALA B N 1
ATOM 4694 C CA . ALA B 1 32 ? -24.016 12.531 15.07 1 97.75 32 ALA B CA 1
ATOM 4695 C C . ALA B 1 32 ? -22.859 13.102 15.875 1 97.75 32 ALA B C 1
ATOM 4697 O O . ALA B 1 32 ? -23.062 13.766 16.891 1 97.75 32 ALA B O 1
ATOM 4698 N N . LEU B 1 33 ? -21.656 12.875 15.453 1 98.56 33 LEU B N 1
ATOM 4699 C CA . LEU B 1 33 ? -20.469 13.344 16.156 1 98.56 33 LEU B CA 1
ATOM 4700 C C . LEU B 1 33 ? -20.344 14.859 16.062 1 98.56 33 LEU B C 1
ATOM 4702 O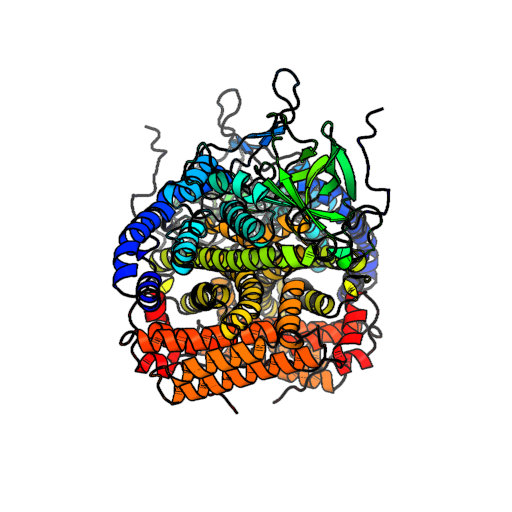 O . LEU B 1 33 ? -19.953 15.523 17.031 1 98.56 33 LEU B O 1
ATOM 4706 N N . LEU B 1 34 ? -20.656 15.391 14.859 1 98.62 34 LEU B N 1
ATOM 4707 C CA . LEU B 1 34 ? -20.594 16.844 14.703 1 98.62 34 LEU B CA 1
ATOM 4708 C C . LEU B 1 34 ? -21.641 17.531 15.586 1 98.62 34 LEU B C 1
ATOM 4710 O O . LEU B 1 34 ? -21.375 18.578 16.172 1 98.62 34 LEU B O 1
ATOM 4714 N N . ARG B 1 35 ? -22.844 16.969 15.68 1 98.31 35 ARG B N 1
ATOM 4715 C CA . ARG B 1 35 ? -23.875 17.5 16.562 1 98.31 35 ARG B CA 1
ATOM 4716 C C . ARG B 1 35 ? -23.438 17.438 18.016 1 98.31 35 ARG B C 1
ATOM 4718 O O . ARG B 1 35 ? -23.641 18.391 18.766 1 98.31 35 ARG B O 1
ATOM 4725 N N . LEU B 1 36 ? -22.828 16.375 18.375 1 98 36 LEU B N 1
ATOM 4726 C CA . LEU B 1 36 ? -22.344 16.188 19.734 1 98 36 LEU B CA 1
ATOM 4727 C C . LEU B 1 36 ? -21.328 17.25 20.109 1 98 36 LEU B C 1
ATOM 4729 O O . LEU B 1 36 ? -21.406 17.844 21.188 1 98 36 LEU B O 1
ATOM 4733 N N . HIS B 1 37 ? -20.359 17.516 19.234 1 98.06 37 HIS B N 1
ATOM 4734 C CA . HIS B 1 37 ? -19.203 18.312 19.578 1 98.06 37 HIS B CA 1
ATOM 4735 C C . HIS B 1 37 ? -19.469 19.797 19.344 1 98.06 37 HIS B C 1
ATOM 4737 O O . HIS B 1 37 ? -18.922 20.656 20.031 1 98.06 37 HIS B O 1
ATOM 4743 N N . LEU B 1 38 ? -20.359 20.109 18.344 1 97.25 38 LEU B N 1
ATOM 4744 C CA . LEU B 1 38 ? -20.594 21.5 17.984 1 97.25 38 LEU B CA 1
ATOM 4745 C C . LEU B 1 38 ? -21.844 22.047 18.688 1 97.25 38 LEU B C 1
ATOM 4747 O O . LEU B 1 38 ? -22.016 23.266 18.812 1 97.25 38 LEU B O 1
ATOM 4751 N N . GLY B 1 39 ? -22.75 21.125 19.109 1 96.94 39 GLY B N 1
ATOM 4752 C CA . GLY B 1 39 ? -24.047 21.516 19.641 1 96.94 39 GLY B CA 1
ATOM 4753 C C . GLY B 1 39 ? -25.109 21.625 18.562 1 96.94 39 GLY B C 1
ATOM 4754 O O . GLY B 1 39 ? -24.797 21.734 17.375 1 96.94 39 GLY B O 1
ATOM 4755 N N . ASP B 1 40 ? -26.297 21.641 18.922 1 97.19 40 ASP B N 1
ATOM 4756 C CA . ASP B 1 40 ? -27.453 21.562 18.016 1 97.19 40 ASP B CA 1
ATOM 4757 C C . ASP B 1 40 ? -27.5 22.781 17.109 1 97.19 40 ASP B C 1
ATOM 4759 O O . ASP B 1 40 ? -27.719 22.656 15.898 1 97.19 40 ASP B O 1
ATOM 4763 N N . ALA B 1 41 ? -27.312 23.891 17.641 1 95.44 41 ALA B N 1
ATOM 4764 C CA . ALA B 1 41 ? -27.469 25.125 16.875 1 95.44 41 ALA B CA 1
ATOM 4765 C C . ALA B 1 41 ? -26.453 25.203 15.75 1 95.44 41 ALA B C 1
ATOM 4767 O O . ALA B 1 41 ? -26.812 25.422 14.594 1 95.44 41 ALA B O 1
ATOM 4768 N N . HIS B 1 42 ? -25.172 25 16.094 1 95.12 42 HIS B N 1
ATOM 4769 C CA . HIS B 1 42 ? -24.109 25.062 15.094 1 95.12 42 HIS B CA 1
ATOM 4770 C C . HIS B 1 42 ? -24.266 23.953 14.055 1 95.12 42 HIS B C 1
ATOM 4772 O O . HIS B 1 42 ? -24.047 24.188 12.867 1 95.12 42 HIS B O 1
ATOM 4778 N N . TYR B 1 43 ? -24.641 22.797 14.516 1 97.5 43 TYR B N 1
ATOM 4779 C CA . TYR B 1 43 ? -24.812 21.672 13.602 1 97.5 43 TYR B CA 1
ATOM 4780 C C . TYR B 1 43 ? -25.938 21.953 12.609 1 97.5 43 TYR B C 1
ATOM 4782 O O . TYR B 1 43 ? -25.812 21.656 11.414 1 97.5 43 TYR B O 1
ATOM 4790 N N . THR B 1 44 ? -27.047 22.406 13.109 1 97.38 44 THR B N 1
ATOM 4791 C CA . THR B 1 44 ? -28.203 22.688 12.258 1 97.38 44 THR B CA 1
ATOM 4792 C C . THR B 1 44 ? -27.844 23.688 11.164 1 97.38 44 THR B C 1
ATOM 4794 O O . THR B 1 44 ? -28.312 23.562 10.023 1 97.38 44 THR B O 1
ATOM 4797 N N . GLU B 1 45 ? -27.031 24.609 11.508 1 95.69 45 GLU B N 1
ATOM 4798 C CA . GLU B 1 45 ? -26.578 25.594 10.539 1 95.69 45 GLU B CA 1
ATOM 4799 C C . GLU B 1 45 ? -25.641 24.969 9.508 1 95.69 45 GLU B C 1
ATOM 4801 O O . GLU B 1 45 ? -25.656 25.328 8.336 1 95.69 45 GLU B O 1
ATOM 4806 N N . LEU B 1 46 ? -24.828 24.031 9.898 1 97.31 46 LEU B N 1
ATOM 4807 C CA . LEU B 1 46 ? -23.781 23.438 9.094 1 97.31 46 LEU B CA 1
ATOM 4808 C C . LEU B 1 46 ? -24.328 22.312 8.234 1 97.31 46 LEU B C 1
ATOM 4810 O O . LEU B 1 46 ? -23.828 22.062 7.133 1 97.31 46 LEU B O 1
ATOM 4814 N N . GLU B 1 47 ? -25.328 21.609 8.641 1 98.12 47 GLU B N 1
ATOM 4815 C CA . GLU B 1 47 ? -25.781 20.344 8.086 1 98.12 47 GLU B CA 1
ATOM 4816 C C . GLU B 1 47 ? -26.141 20.484 6.605 1 98.12 47 GLU B C 1
ATOM 4818 O O . GLU B 1 47 ? -25.797 19.625 5.793 1 98.12 47 GLU B O 1
ATOM 4823 N N . PRO B 1 48 ? -26.906 21.547 6.207 1 98.12 48 PRO B N 1
ATOM 4824 C CA . PRO B 1 48 ? -27.234 21.656 4.785 1 98.12 48 PRO B CA 1
ATOM 4825 C C . PRO B 1 48 ? -26 21.719 3.896 1 98.12 48 PRO B C 1
ATOM 4827 O O . PRO B 1 48 ? -26 21.141 2.805 1 98.12 48 PRO B O 1
ATOM 4830 N N . GLN B 1 49 ? -24.984 22.375 4.352 1 98 49 GLN B N 1
ATOM 4831 C CA . GLN B 1 49 ? -23.75 22.469 3.596 1 98 49 GLN B CA 1
ATOM 4832 C C . GLN B 1 49 ? -23.047 21.109 3.518 1 98 49 GLN B C 1
ATOM 4834 O O . GLN B 1 49 ? -22.5 20.75 2.475 1 98 49 GLN B O 1
ATOM 4839 N N . LEU B 1 50 ? -23.062 20.375 4.602 1 98.5 50 LEU B N 1
ATOM 4840 C CA . LEU B 1 50 ? -22.484 19.031 4.637 1 98.5 50 LEU B CA 1
ATOM 4841 C C . LEU B 1 50 ? -23.203 18.094 3.678 1 98.5 50 LEU B C 1
ATOM 4843 O O . LEU B 1 50 ? -22.578 17.328 2.951 1 98.5 50 LEU B O 1
ATOM 4847 N N . ARG B 1 51 ? -24.5 18.141 3.676 1 98.25 51 ARG B N 1
ATOM 4848 C CA . ARG B 1 51 ? -25.312 17.297 2.799 1 98.25 51 ARG B CA 1
ATOM 4849 C C . ARG B 1 51 ? -25.078 17.641 1.333 1 98.25 51 ARG B C 1
ATOM 4851 O O . ARG B 1 51 ? -24.969 16.75 0.491 1 98.25 51 ARG B O 1
ATOM 4858 N N . ALA B 1 52 ? -25.031 18.922 1.078 1 98.31 52 ALA B N 1
ATOM 4859 C CA . ALA B 1 52 ? -24.781 19.359 -0.291 1 98.31 52 ALA B CA 1
ATOM 4860 C C . ALA B 1 52 ? -23.391 18.906 -0.758 1 98.31 52 ALA B C 1
ATOM 4862 O O . ALA B 1 52 ? -23.25 18.422 -1.877 1 98.31 52 ALA B O 1
ATOM 4863 N N . LEU B 1 53 ? -22.406 19.109 0.058 1 98.62 53 LEU B N 1
ATOM 4864 C CA . LEU B 1 53 ? -21.047 18.688 -0.281 1 98.62 53 LEU B CA 1
ATOM 4865 C C . LEU B 1 53 ? -20.969 17.172 -0.431 1 98.62 53 LEU B C 1
ATOM 4867 O O . LEU B 1 53 ? -20.297 16.672 -1.341 1 98.62 53 LEU B O 1
ATOM 4871 N N . GLY B 1 54 ? -21.641 16.438 0.476 1 98.25 54 GLY B N 1
ATOM 4872 C CA . GLY B 1 54 ? -21.641 14.984 0.414 1 98.25 54 GLY B CA 1
ATOM 4873 C C . GLY B 1 54 ? -22.141 14.445 -0.917 1 98.25 54 GLY B C 1
ATOM 4874 O O . GLY B 1 54 ? -21.625 13.438 -1.413 1 98.25 54 GLY B O 1
ATOM 4875 N N . ALA B 1 55 ? -23.109 15.086 -1.472 1 97.81 55 ALA B N 1
ATOM 4876 C CA . ALA B 1 55 ? -23.656 14.688 -2.768 1 97.81 55 ALA B CA 1
ATOM 4877 C C . ALA B 1 55 ? -22.656 14.977 -3.891 1 97.81 55 ALA B C 1
ATOM 4879 O O . ALA B 1 55 ? -22.531 14.18 -4.824 1 97.81 55 ALA B O 1
ATOM 4880 N N . ARG B 1 56 ? -21.969 16.047 -3.805 1 98.06 56 ARG B N 1
ATOM 4881 C CA . ARG B 1 56 ? -21.047 16.469 -4.855 1 98.06 56 ARG B CA 1
ATOM 4882 C C . ARG B 1 56 ? -19.766 15.641 -4.84 1 98.06 56 ARG B C 1
ATOM 4884 O O . ARG B 1 56 ? -19.156 15.406 -5.883 1 98.06 56 ARG B O 1
ATOM 4891 N N . VAL B 1 57 ? -19.375 15.172 -3.709 1 97.56 57 VAL B N 1
ATOM 4892 C CA . VAL B 1 57 ? -18.109 14.492 -3.523 1 97.56 57 VAL B CA 1
ATOM 4893 C C . VAL B 1 57 ? -18.094 13.172 -4.289 1 97.56 57 VAL B C 1
ATOM 4895 O O . VAL B 1 57 ? -17.062 12.758 -4.816 1 97.56 57 VAL B O 1
ATOM 4898 N N . SER B 1 58 ? -19.203 12.484 -4.414 1 94.94 58 SER B N 1
ATOM 4899 C CA . SER B 1 58 ? -19.281 11.234 -5.16 1 94.94 58 SER B CA 1
ATOM 4900 C C . SER B 1 58 ? -19.734 11.469 -6.594 1 94.94 58 SER B C 1
ATOM 4902 O O . SER B 1 58 ? -19.875 10.523 -7.375 1 94.94 58 SER B O 1
ATOM 4904 N N . GLY B 1 59 ? -20 12.695 -6.898 1 95.69 59 GLY B N 1
ATOM 4905 C CA . GLY B 1 59 ? -20.469 13.07 -8.227 1 95.69 59 GLY B CA 1
ATOM 4906 C C . GLY B 1 59 ? -19.484 13.93 -8.984 1 95.69 59 GLY B C 1
ATOM 4907 O O . GLY B 1 59 ? -18.391 13.469 -9.328 1 95.69 59 GLY B O 1
ATOM 4908 N N . GLU B 1 60 ? -19.828 15.18 -9.062 1 97.12 60 GLU B N 1
ATOM 4909 C CA . GLU B 1 60 ? -19.078 16.062 -9.945 1 97.12 60 GLU B CA 1
ATOM 4910 C C . GLU B 1 60 ? -17.641 16.25 -9.445 1 97.12 60 GLU B C 1
ATOM 4912 O O . GLU B 1 60 ? -16.703 16.328 -10.242 1 97.12 60 GLU B O 1
ATOM 4917 N N . LEU B 1 61 ? -17.484 16.375 -8.156 1 98.38 61 LEU B N 1
ATOM 4918 C CA . LEU B 1 61 ? -16.125 16.578 -7.637 1 98.38 61 LEU B CA 1
ATOM 4919 C C . LEU B 1 61 ? -15.258 15.359 -7.906 1 98.38 61 LEU B C 1
ATOM 4921 O O . LEU B 1 61 ? -14.07 15.5 -8.219 1 98.38 61 LEU B O 1
ATOM 4925 N N . ASP B 1 62 ? -15.828 14.195 -7.762 1 97.56 62 ASP B N 1
ATOM 4926 C CA . ASP B 1 62 ? -15.094 12.969 -8.07 1 97.56 62 ASP B CA 1
ATOM 4927 C C . ASP B 1 62 ? -14.727 12.898 -9.547 1 97.56 62 ASP B C 1
ATOM 4929 O O . ASP B 1 62 ? -13.641 12.453 -9.906 1 97.56 62 ASP B O 1
ATOM 4933 N N . GLU B 1 63 ? -15.625 13.242 -10.398 1 97.44 63 GLU B N 1
ATOM 4934 C CA . GLU B 1 63 ? -15.375 13.258 -11.836 1 97.44 63 GLU B CA 1
ATOM 4935 C C . GLU B 1 63 ? -14.242 14.227 -12.188 1 97.44 63 GLU B C 1
ATOM 4937 O O . GLU B 1 63 ? -13.367 13.898 -12.984 1 97.44 63 GLU B O 1
ATOM 4942 N N . TRP B 1 64 ? -14.305 15.461 -11.602 1 98.5 64 TRP B N 1
ATOM 4943 C CA . TRP B 1 64 ? -13.25 16.453 -11.82 1 98.5 64 TRP B CA 1
ATOM 4944 C C . TRP B 1 64 ? -11.906 15.93 -11.312 1 98.5 64 TRP B C 1
ATOM 4946 O O . TRP B 1 64 ? -10.883 16.094 -11.977 1 98.5 64 TRP B O 1
ATOM 4956 N N . ALA B 1 65 ? -11.953 15.32 -10.133 1 98.25 65 ALA B N 1
ATOM 4957 C CA . ALA B 1 65 ? -10.719 14.789 -9.555 1 98.25 65 ALA B CA 1
ATOM 4958 C C . ALA B 1 65 ? -10.117 13.711 -10.445 1 98.25 65 ALA B C 1
ATOM 4960 O O . ALA B 1 65 ? -8.898 13.672 -10.641 1 98.25 65 ALA B O 1
ATOM 4961 N N . SER B 1 66 ? -10.93 12.805 -10.961 1 97.19 66 SER B N 1
ATOM 4962 C CA . SER B 1 66 ? -10.469 11.742 -11.852 1 97.19 66 SER B CA 1
ATOM 4963 C C . SER B 1 66 ? -9.852 12.32 -13.125 1 97.19 66 SER B C 1
ATOM 4965 O O . SER B 1 66 ? -8.797 11.859 -13.57 1 97.19 66 SER B O 1
ATOM 4967 N N . ARG B 1 67 ? -10.484 13.281 -13.672 1 97.88 67 ARG B N 1
ATOM 4968 C CA . ARG B 1 67 ? -9.977 13.914 -14.883 1 97.88 67 ARG B CA 1
ATOM 4969 C C . ARG B 1 67 ? -8.641 14.609 -14.625 1 97.88 67 ARG B C 1
ATOM 4971 O O . ARG B 1 67 ? -7.691 14.445 -15.391 1 97.88 67 ARG B O 1
ATOM 4978 N N . ALA B 1 68 ? -8.609 15.375 -13.555 1 98.38 68 ALA B N 1
ATOM 4979 C CA . ALA B 1 68 ? -7.387 16.109 -13.227 1 98.38 68 ALA B CA 1
ATOM 4980 C C . ALA B 1 68 ? -6.23 15.148 -12.969 1 98.38 68 ALA B C 1
ATOM 4982 O O . ALA B 1 68 ? -5.082 15.445 -13.297 1 98.38 68 ALA B O 1
ATOM 4983 N N . ASP B 1 69 ? -6.555 14.047 -12.391 1 97.88 69 ASP B N 1
ATOM 4984 C CA . ASP B 1 69 ? -5.547 13.023 -12.125 1 97.88 69 ASP B CA 1
ATOM 4985 C C . ASP B 1 69 ? -4.961 12.484 -13.43 1 97.88 69 ASP B C 1
ATOM 4987 O O . ASP B 1 69 ? -3.762 12.195 -13.5 1 97.88 69 ASP B O 1
ATOM 4991 N N . LYS B 1 70 ? -5.715 12.289 -14.453 1 97.12 70 LYS B N 1
ATOM 4992 C CA . LYS B 1 70 ? -5.301 11.734 -15.742 1 97.12 70 LYS B CA 1
ATOM 4993 C C . LYS B 1 70 ? -4.613 12.789 -16.609 1 97.12 70 LYS B C 1
ATOM 4995 O O . LYS B 1 70 ? -3.953 12.453 -17.594 1 97.12 70 LYS B O 1
ATOM 5000 N N . HIS B 1 71 ? -4.789 14.102 -16.219 1 97.56 71 HIS B N 1
ATOM 5001 C CA . HIS B 1 71 ? -4.211 15.219 -16.953 1 97.56 71 HIS B CA 1
ATOM 5002 C C . HIS B 1 71 ? -3.398 16.125 -16.031 1 97.56 71 HIS B C 1
ATOM 5004 O O . HIS B 1 71 ? -3.789 17.266 -15.773 1 97.56 71 HIS B O 1
ATOM 5010 N N . PRO B 1 72 ? -2.254 15.664 -15.602 1 97.5 72 PRO B N 1
ATOM 5011 C CA . PRO B 1 72 ? -1.446 16.453 -14.664 1 97.5 72 PRO B CA 1
ATOM 5012 C C . PRO B 1 72 ? -0.995 17.797 -15.25 1 97.5 72 PRO B C 1
ATOM 5014 O O . PRO B 1 72 ? -0.953 17.953 -16.469 1 97.5 72 PRO B O 1
ATOM 5017 N N . PRO B 1 73 ? -0.69 18.734 -14.398 1 98 73 PRO B N 1
ATOM 5018 C CA . PRO B 1 73 ? -0.273 20.047 -14.875 1 98 73 PRO B CA 1
ATOM 5019 C C . PRO B 1 73 ? 1.018 20 -15.688 1 98 73 PRO B C 1
ATOM 5021 O O . PRO B 1 73 ? 1.83 19.094 -15.516 1 98 73 PRO B O 1
ATOM 5024 N N . VAL B 1 74 ? 1.18 21.031 -16.516 1 97.75 74 VAL B N 1
ATOM 5025 C CA . VAL B 1 74 ? 2.344 21.125 -17.391 1 97.75 74 VAL B CA 1
ATOM 5026 C C . VAL B 1 74 ? 3.018 22.484 -17.219 1 97.75 74 VAL B C 1
ATOM 5028 O O . VAL B 1 74 ? 2.344 23.516 -17.188 1 97.75 74 VAL B O 1
ATOM 5031 N N . LEU B 1 75 ? 4.316 22.438 -17.062 1 97.88 75 LEU B N 1
ATOM 5032 C CA . LEU B 1 75 ? 5.086 23.672 -16.922 1 97.88 75 LEU B CA 1
ATOM 5033 C C . LEU B 1 75 ? 5.422 24.266 -18.297 1 97.88 75 LEU B C 1
ATOM 5035 O O . LEU B 1 75 ? 5.961 23.578 -19.156 1 97.88 75 LEU B O 1
ATOM 5039 N N . GLU B 1 76 ? 5.07 25.484 -18.484 1 96.38 76 GLU B N 1
ATOM 5040 C CA . GLU B 1 76 ? 5.484 26.266 -19.656 1 96.38 76 GLU B CA 1
ATOM 5041 C C . GLU B 1 76 ? 6.582 27.25 -19.281 1 96.38 76 GLU B C 1
ATOM 5043 O O . GLU B 1 76 ? 6.32 28.266 -18.641 1 96.38 76 GLU B O 1
ATOM 5048 N N . HIS B 1 77 ? 7.695 26.938 -19.766 1 93.94 77 HIS B N 1
ATOM 5049 C CA . HIS B 1 77 ? 8.828 27.797 -19.438 1 93.94 77 HIS B CA 1
ATOM 5050 C C . HIS B 1 77 ? 8.727 29.125 -20.172 1 93.94 77 HIS B C 1
ATOM 5052 O O . HIS B 1 77 ? 9.016 30.188 -19.578 1 93.94 77 HIS B O 1
ATOM 5058 N N . ARG B 1 78 ? 8.344 29.031 -21.406 1 93.81 78 ARG B N 1
ATOM 5059 C CA . ARG B 1 78 ? 8.266 30.203 -22.281 1 93.81 78 ARG B CA 1
ATOM 5060 C C . ARG B 1 78 ? 6.941 30.25 -23.031 1 93.81 78 ARG B C 1
ATOM 5062 O O . ARG B 1 78 ? 6.336 29.203 -23.281 1 93.81 78 ARG B O 1
ATOM 5069 N N . ASN B 1 79 ? 6.574 31.391 -23.25 1 92.56 79 ASN B N 1
ATOM 5070 C CA . ASN B 1 79 ? 5.426 31.5 -24.141 1 92.56 79 ASN B CA 1
ATOM 5071 C C . ASN B 1 79 ? 5.848 31.422 -25.609 1 92.56 79 ASN B C 1
ATOM 5073 O O . ASN B 1 79 ? 7.02 31.188 -25.906 1 92.56 79 ASN B O 1
ATOM 5077 N N . ARG B 1 80 ? 4.926 31.625 -26.484 1 93.5 80 ARG B N 1
ATOM 5078 C CA . ARG B 1 80 ? 5.16 31.438 -27.906 1 93.5 80 ARG B CA 1
ATOM 5079 C C . ARG B 1 80 ? 6.109 32.5 -28.453 1 93.5 80 ARG B C 1
ATOM 5081 O O . ARG B 1 80 ? 6.703 32.312 -29.516 1 93.5 80 ARG B O 1
ATOM 5088 N N . ARG B 1 81 ? 6.359 33.594 -27.703 1 95.06 81 ARG B N 1
ATOM 5089 C CA . ARG B 1 81 ? 7.254 34.688 -28.125 1 95.06 81 ARG B CA 1
ATOM 5090 C C . ARG B 1 81 ? 8.641 34.5 -27.5 1 95.06 81 ARG B C 1
ATOM 5092 O O . ARG B 1 81 ? 9.539 35.312 -27.781 1 95.06 81 ARG B O 1
ATOM 5099 N N . GLY B 1 82 ? 8.773 33.5 -26.656 1 92.88 82 GLY B N 1
ATOM 5100 C CA . GLY B 1 82 ? 10.07 33.188 -26.078 1 92.88 82 GLY B CA 1
ATOM 5101 C C . GLY B 1 82 ? 10.289 33.844 -24.734 1 92.88 82 GLY B C 1
ATOM 5102 O O . GLY B 1 82 ? 11.359 33.719 -24.141 1 92.88 82 GLY B O 1
ATOM 5103 N N . GLU B 1 83 ? 9.234 34.531 -24.219 1 90.75 83 GLU B N 1
ATOM 5104 C CA . GLU B 1 83 ? 9.352 35.156 -22.906 1 90.75 83 GLU B CA 1
ATOM 5105 C C . GLU B 1 83 ? 9.281 34.125 -21.797 1 90.75 83 GLU B C 1
ATOM 5107 O O . GLU B 1 83 ? 8.516 33.156 -21.875 1 90.75 83 GLU B O 1
ATOM 5112 N N . ALA B 1 84 ? 10.102 34.312 -20.781 1 89.88 84 ALA B N 1
ATOM 5113 C CA . ALA B 1 84 ? 10.117 33.406 -19.656 1 89.88 84 ALA B CA 1
ATOM 5114 C C . ALA B 1 84 ? 8.883 33.594 -18.766 1 89.88 84 ALA B C 1
ATOM 5116 O O . ALA B 1 84 ? 8.867 34.469 -17.891 1 89.88 84 ALA B O 1
ATOM 5117 N N . VAL B 1 85 ? 7.883 32.812 -18.938 1 87.25 85 VAL B N 1
ATOM 5118 C CA . VAL B 1 85 ? 6.625 33 -18.219 1 87.25 85 VAL B CA 1
ATOM 5119 C C . VAL B 1 85 ? 6.562 32.062 -17.031 1 87.25 85 VAL B C 1
ATOM 5121 O O . VAL B 1 85 ? 5.945 32.375 -16 1 87.25 85 VAL B O 1
ATOM 5124 N N . GLN B 1 86 ? 7.164 30.844 -17.172 1 91.38 86 GLN B N 1
ATOM 5125 C CA . GLN B 1 86 ? 7.16 29.844 -16.094 1 91.38 86 GLN B CA 1
ATOM 5126 C C . GLN B 1 86 ? 5.746 29.594 -15.594 1 91.38 86 GLN B C 1
ATOM 5128 O O . GLN B 1 86 ? 5.496 29.625 -14.383 1 91.38 86 GLN B O 1
ATOM 5133 N N . ARG B 1 87 ? 4.848 29.422 -16.453 1 93.62 87 ARG B N 1
ATOM 5134 C CA . ARG B 1 87 ? 3.439 29.219 -16.125 1 93.62 87 ARG B CA 1
ATOM 5135 C C . ARG B 1 87 ? 3.115 27.734 -16 1 93.62 87 ARG B C 1
ATOM 5137 O O . ARG B 1 87 ? 3.586 26.922 -16.797 1 93.62 87 ARG B O 1
ATOM 5144 N N . ILE B 1 88 ? 2.375 27.375 -15.008 1 97.38 88 ILE B N 1
ATOM 5145 C CA . ILE B 1 88 ? 1.876 26.016 -14.875 1 97.38 88 ILE B CA 1
ATOM 5146 C C . ILE B 1 88 ? 0.449 25.938 -15.414 1 97.38 88 ILE B C 1
ATOM 5148 O O . ILE B 1 88 ? -0.458 26.578 -14.891 1 97.38 88 ILE B O 1
ATOM 5152 N N . ASP B 1 89 ? 0.298 25.219 -16.516 1 97.44 89 ASP B N 1
ATOM 5153 C CA . ASP B 1 89 ? -1.009 24.969 -17.109 1 97.44 89 ASP B CA 1
ATOM 5154 C C . ASP B 1 89 ? -1.734 23.828 -16.422 1 97.44 89 ASP B C 1
ATOM 5156 O O . ASP B 1 89 ? -1.285 22.672 -16.469 1 97.44 89 ASP B O 1
ATOM 5160 N N . LYS B 1 90 ? -2.83 24.125 -15.766 1 97.81 90 LYS B N 1
ATOM 5161 C CA . LYS B 1 90 ? -3.615 23.156 -15.016 1 97.81 90 LYS B CA 1
ATOM 5162 C C . LYS B 1 90 ? -4.871 22.75 -15.789 1 97.81 90 LYS B C 1
ATOM 5164 O O . LYS B 1 90 ? -5.441 23.562 -16.516 1 97.81 90 LYS B O 1
ATOM 5169 N N . ASP B 1 91 ? -5.312 21.5 -15.648 1 98 91 ASP B N 1
ATOM 5170 C CA . ASP B 1 91 ? -6.574 21.047 -16.234 1 98 91 ASP B CA 1
ATOM 5171 C C . ASP B 1 91 ? -7.754 21.844 -15.664 1 98 91 ASP B C 1
ATOM 5173 O O . ASP B 1 91 ? -7.797 22.109 -14.469 1 98 91 ASP B O 1
ATOM 5177 N N . PRO B 1 92 ? -8.75 22.219 -16.531 1 98.25 92 PRO B N 1
ATOM 5178 C CA . PRO B 1 92 ? -9.914 22.953 -16.062 1 98.25 92 PRO B CA 1
ATOM 5179 C C . PRO B 1 92 ? -10.625 22.25 -14.906 1 98.25 92 PRO B C 1
ATOM 5181 O O . PRO B 1 92 ? -11.195 22.922 -14.031 1 98.25 92 PRO B O 1
ATOM 5184 N N . ALA B 1 93 ? -10.555 20.953 -14.875 1 98.69 93 ALA B N 1
ATOM 5185 C CA . ALA B 1 93 ? -11.164 20.203 -13.781 1 98.69 93 ALA B CA 1
ATOM 5186 C C . ALA B 1 93 ? -10.484 20.531 -12.453 1 98.69 93 ALA B C 1
ATOM 5188 O O . ALA B 1 93 ? -11.148 20.641 -11.422 1 98.69 93 ALA B O 1
ATOM 5189 N N . TYR B 1 94 ? -9.219 20.641 -12.484 1 98.56 94 TYR B N 1
ATOM 5190 C CA . TYR B 1 94 ? -8.492 21 -11.273 1 98.56 94 TYR B CA 1
ATOM 5191 C C . TYR B 1 94 ? -8.852 22.406 -10.82 1 98.56 94 TYR B C 1
ATOM 5193 O O . TYR B 1 94 ? -9.023 22.656 -9.625 1 98.56 94 TYR B O 1
ATOM 5201 N N . VAL B 1 95 ? -8.969 23.328 -11.742 1 98.44 95 VAL B N 1
ATOM 5202 C CA . VAL B 1 95 ? -9.312 24.703 -11.438 1 98.44 95 VAL B CA 1
ATOM 5203 C C . VAL B 1 95 ? -10.719 24.766 -10.844 1 98.44 95 VAL B C 1
ATOM 5205 O O . VAL B 1 95 ? -10.977 25.547 -9.922 1 98.44 95 VAL B O 1
ATOM 5208 N N . ALA B 1 96 ? -11.57 23.938 -11.375 1 98.75 96 ALA B N 1
ATOM 5209 C CA . ALA B 1 96 ? -12.922 23.859 -10.82 1 98.75 96 ALA B CA 1
ATOM 5210 C C . ALA B 1 96 ? -12.891 23.375 -9.375 1 98.75 96 ALA B C 1
ATOM 5212 O O . ALA B 1 96 ? -13.633 23.891 -8.531 1 98.75 96 ALA B O 1
ATOM 5213 N N . LEU B 1 97 ? -12.07 22.422 -9.102 1 98.81 97 LEU B N 1
ATOM 5214 C CA . LEU B 1 97 ? -11.898 21.938 -7.734 1 98.81 97 LEU B CA 1
ATOM 5215 C C . LEU B 1 97 ? -11.352 23.031 -6.828 1 98.81 97 LEU B C 1
ATOM 5217 O O . LEU B 1 97 ? -11.766 23.156 -5.676 1 98.81 97 LEU B O 1
ATOM 5221 N N . GLU B 1 98 ? -10.406 23.797 -7.32 1 98.69 98 GLU B N 1
ATOM 5222 C CA . GLU B 1 98 ? -9.867 24.906 -6.559 1 98.69 98 GLU B CA 1
ATOM 5223 C C . GLU B 1 98 ? -10.969 25.906 -6.188 1 98.69 98 GLU B C 1
ATOM 5225 O O . GLU B 1 98 ? -11.016 26.391 -5.059 1 98.69 98 GLU B O 1
ATOM 5230 N N . ARG B 1 99 ? -11.789 26.188 -7.145 1 98.75 99 ARG B N 1
ATOM 5231 C CA . ARG B 1 99 ? -12.891 27.125 -6.895 1 98.75 99 ARG B CA 1
ATOM 5232 C C . ARG B 1 99 ? -13.773 26.641 -5.75 1 98.75 99 ARG B C 1
ATOM 5234 O O . ARG B 1 99 ? -14.18 27.422 -4.895 1 98.75 99 ARG B O 1
ATOM 5241 N N . VAL B 1 100 ? -14.039 25.375 -5.77 1 98.75 100 VAL B N 1
ATOM 5242 C CA . VAL B 1 100 ? -14.867 24.797 -4.711 1 98.75 100 VAL B CA 1
ATOM 5243 C C . VAL B 1 100 ? -14.141 24.891 -3.373 1 98.75 100 VAL B C 1
ATOM 5245 O O . VAL B 1 100 ? -14.703 25.375 -2.387 1 98.75 100 VAL B O 1
ATOM 5248 N N . ALA B 1 101 ? -12.891 24.562 -3.287 1 98.69 101 ALA B N 1
ATOM 5249 C CA . ALA B 1 101 ? -12.148 24.469 -2.035 1 98.69 101 ALA B CA 1
ATOM 5250 C C . ALA B 1 101 ? -11.852 25.859 -1.474 1 98.69 101 ALA B C 1
ATOM 5252 O O . ALA B 1 101 ? -12.094 26.109 -0.292 1 98.69 101 ALA B O 1
ATOM 5253 N N . TYR B 1 102 ? -11.414 26.766 -2.318 1 98.38 102 TYR B N 1
ATOM 5254 C CA . TYR B 1 102 ? -10.93 28.062 -1.859 1 98.38 102 TYR B CA 1
ATOM 5255 C C . TYR B 1 102 ? -12.078 29.062 -1.739 1 98.38 102 TYR B C 1
ATOM 5257 O O . TYR B 1 102 ? -12.086 29.891 -0.828 1 98.38 102 TYR B O 1
ATOM 5265 N N . SER B 1 103 ? -13.008 29.031 -2.691 1 98.19 103 SER B N 1
ATOM 5266 C CA . SER B 1 103 ? -14.008 30.078 -2.771 1 98.19 103 SER B CA 1
ATOM 5267 C C . SER B 1 103 ? -15.336 29.625 -2.17 1 98.19 103 SER B C 1
ATOM 5269 O O . SER B 1 103 ? -15.805 30.203 -1.188 1 98.19 103 SER B O 1
ATOM 5271 N N . GLU B 1 104 ? -15.883 28.531 -2.729 1 98 104 GLU B N 1
ATOM 5272 C CA . GLU B 1 104 ? -17.203 28.109 -2.258 1 98 104 GLU B CA 1
ATOM 5273 C C . GLU B 1 104 ? -17.141 27.688 -0.79 1 98 104 GLU B C 1
ATOM 5275 O O . GLU B 1 104 ? -17.969 28.141 0.014 1 98 104 GLU B O 1
ATOM 5280 N N . LEU B 1 105 ? -16.109 26.859 -0.436 1 97.75 105 LEU B N 1
ATOM 5281 C CA . LEU B 1 105 ? -16.016 26.344 0.927 1 97.75 105 LEU B CA 1
ATOM 5282 C C . LEU B 1 105 ? -15.125 27.234 1.785 1 97.75 105 LEU B C 1
ATOM 5284 O O . LEU B 1 105 ? -15.273 27.281 3.008 1 97.75 105 LEU B O 1
ATOM 5288 N N . GLY B 1 106 ? -14.172 27.922 1.125 1 97.31 106 GLY B N 1
ATOM 5289 C CA . GLY B 1 106 ? -13.273 28.812 1.837 1 97.31 106 GLY B CA 1
ATOM 5290 C C . GLY B 1 106 ? -12.344 28.094 2.795 1 97.31 106 GLY B C 1
ATOM 5291 O O . GLY B 1 106 ? -12.023 28.609 3.865 1 97.31 106 GLY B O 1
ATOM 5292 N N . LEU B 1 107 ? -11.875 26.938 2.494 1 97.75 107 LEU B N 1
ATOM 5293 C CA . LEU B 1 107 ? -11.172 26.062 3.426 1 97.75 107 LEU B CA 1
ATOM 5294 C C . LEU B 1 107 ? -9.852 26.688 3.867 1 97.75 107 LEU B C 1
ATOM 5296 O O . LEU B 1 107 ? -9.375 26.406 4.973 1 97.75 107 LEU B O 1
ATOM 5300 N N . ALA B 1 108 ? -9.266 27.516 3.051 1 97.19 108 ALA B N 1
ATOM 5301 C CA . ALA B 1 108 ? -8.008 28.172 3.42 1 97.19 108 ALA B CA 1
ATOM 5302 C C . ALA B 1 108 ? -8.258 29.422 4.238 1 97.19 108 ALA B C 1
ATOM 5304 O O . ALA B 1 108 ? -7.418 29.828 5.043 1 97.19 108 ALA B O 1
ATOM 5305 N N . ALA B 1 109 ? -9.414 30.047 4.113 1 96.56 109 ALA B N 1
ATOM 5306 C CA . ALA B 1 109 ? -9.68 31.375 4.645 1 96.56 109 ALA B CA 1
ATOM 5307 C C . ALA B 1 109 ? -10.508 31.297 5.926 1 96.56 109 ALA B C 1
ATOM 5309 O O . ALA B 1 109 ? -10.516 32.25 6.723 1 96.56 109 ALA B O 1
ATOM 5310 N N . LEU B 1 110 ? -11.141 30.172 6.164 1 94.94 110 LEU B N 1
ATOM 5311 C CA . LEU B 1 110 ? -12.117 30.047 7.238 1 94.94 110 LEU B CA 1
ATOM 5312 C C . LEU B 1 110 ? -11.5 30.406 8.586 1 94.94 110 LEU B C 1
ATOM 5314 O O . LEU B 1 110 ? -12.172 30.953 9.453 1 94.94 110 LEU B O 1
ATOM 5318 N N . SER B 1 111 ? -10.25 30.156 8.773 1 93.19 111 SER B N 1
ATOM 5319 C CA . SER B 1 111 ? -9.562 30.359 10.047 1 93.19 111 SER B CA 1
ATOM 5320 C C . SER B 1 111 ? -9.164 31.828 10.234 1 93.19 111 SER B C 1
ATOM 5322 O O . SER B 1 111 ? -8.758 32.219 11.328 1 93.19 111 SER B O 1
ATOM 5324 N N . HIS B 1 112 ? -9.266 32.625 9.211 1 94.69 112 HIS B N 1
ATOM 5325 C CA . HIS B 1 112 ? -8.625 33.938 9.242 1 94.69 112 HIS B CA 1
ATOM 5326 C C . HIS B 1 112 ? -9.656 35.062 9.047 1 94.69 112 HIS B C 1
ATOM 5328 O O . HIS B 1 112 ? -9.289 36.25 8.938 1 94.69 112 HIS B O 1
ATOM 5334 N N . GLN B 1 113 ? -10.859 34.688 9.102 1 89.56 113 GLN B N 1
ATOM 5335 C CA . GLN B 1 113 ? -11.938 35.656 8.992 1 89.56 113 GLN B CA 1
ATOM 5336 C C . GLN B 1 113 ? -12.344 36.188 10.367 1 89.56 113 GLN B C 1
ATOM 5338 O O . GLN B 1 113 ? -12.094 35.531 11.383 1 89.56 113 GLN B O 1
ATOM 5343 N N . PRO B 1 114 ? -12.906 37.438 10.445 1 84.75 114 PRO B N 1
ATOM 5344 C CA . PRO B 1 114 ? -13.328 38 11.734 1 84.75 114 PRO B CA 1
ATOM 5345 C C . PRO B 1 114 ? -14.312 37.094 12.477 1 84.75 114 PRO B C 1
ATOM 5347 O O . PRO B 1 114 ? -14.227 36.938 13.695 1 84.75 114 PRO B O 1
ATOM 5350 N N . ASP B 1 115 ? -15.273 36.5 11.789 1 85.31 115 ASP B N 1
ATOM 5351 C CA . ASP B 1 115 ? -16.188 35.5 12.352 1 85.31 115 ASP B CA 1
ATOM 5352 C C . ASP B 1 115 ? -15.742 34.094 12.023 1 85.31 115 ASP B C 1
ATOM 5354 O O . ASP B 1 115 ? -16.516 33.281 11.484 1 85.31 115 ASP B O 1
ATOM 5358 N N . ALA B 1 116 ? -14.57 33.875 12.508 1 84.31 116 ALA B N 1
ATOM 5359 C CA . ALA B 1 116 ? -13.953 32.594 12.109 1 84.31 116 ALA B CA 1
ATOM 5360 C C . ALA B 1 116 ? -14.766 31.422 12.602 1 84.31 116 ALA B C 1
ATOM 5362 O O . ALA B 1 116 ? -15.242 31.406 13.742 1 84.31 116 ALA B O 1
ATOM 5363 N N . ALA B 1 117 ? -14.953 30.469 11.773 1 87 117 ALA B N 1
ATOM 5364 C CA . ALA B 1 117 ? -15.609 29.203 12.102 1 87 117 ALA B CA 1
ATOM 5365 C C . ALA B 1 117 ? -14.75 28.375 13.055 1 87 117 ALA B C 1
ATOM 5367 O O . ALA B 1 117 ? -13.523 28.453 13.023 1 87 117 ALA B O 1
ATOM 5368 N N . PRO B 1 118 ? -15.484 27.641 13.883 1 93.38 118 PRO B N 1
ATOM 5369 C CA . PRO B 1 118 ? -14.703 26.703 14.68 1 93.38 118 PRO B CA 1
ATOM 5370 C C . PRO B 1 118 ? -13.859 25.75 13.82 1 93.38 118 PRO B C 1
ATOM 5372 O O . PRO B 1 118 ? -14.32 25.297 12.766 1 93.38 118 PRO B O 1
ATOM 5375 N N . PRO B 1 119 ? -12.625 25.484 14.242 1 96.25 119 PRO B N 1
ATOM 5376 C CA . PRO B 1 119 ? -11.75 24.609 13.461 1 96.25 119 PRO B CA 1
ATOM 5377 C C . PRO B 1 119 ? -12.422 23.281 13.102 1 96.25 119 PRO B C 1
ATOM 5379 O O . PRO B 1 119 ? -12.18 22.734 12.023 1 96.25 119 PRO B O 1
ATOM 5382 N N . LEU B 1 120 ? -13.266 22.75 13.945 1 98.06 120 LEU B N 1
ATOM 5383 C CA . LEU B 1 120 ? -13.93 21.484 13.672 1 98.06 120 LEU B CA 1
ATOM 5384 C C . LEU B 1 120 ? -14.797 21.578 12.422 1 98.06 120 LEU B C 1
ATOM 5386 O O . LEU B 1 120 ? -14.922 20.609 11.664 1 98.06 120 LEU B O 1
ATOM 5390 N N . VAL B 1 121 ? -15.414 22.734 12.195 1 97.69 121 VAL B N 1
ATOM 5391 C CA . VAL B 1 121 ? -16.219 22.938 10.992 1 97.69 121 VAL B CA 1
ATOM 5392 C C . VAL B 1 121 ? -15.32 22.859 9.758 1 97.69 121 VAL B C 1
ATOM 5394 O O . VAL B 1 121 ? -15.633 22.141 8.805 1 97.69 121 VAL B O 1
ATOM 5397 N N . LYS B 1 122 ? -14.195 23.531 9.75 1 97.19 122 LYS B N 1
ATOM 5398 C CA . LYS B 1 122 ? -13.25 23.516 8.641 1 97.19 122 LYS B CA 1
ATOM 5399 C C . LYS B 1 122 ? -12.766 22.094 8.352 1 97.19 122 LYS B C 1
ATOM 5401 O O . LYS B 1 122 ? -12.766 21.656 7.199 1 97.19 122 LYS B O 1
ATOM 5406 N N . TYR B 1 123 ? -12.422 21.406 9.383 1 98.12 123 TYR B N 1
ATOM 5407 C CA . TYR B 1 123 ? -11.828 20.094 9.195 1 98.12 123 TYR B CA 1
ATOM 5408 C C . TYR B 1 123 ? -12.891 19.062 8.82 1 98.12 123 TYR B C 1
ATOM 5410 O O . TYR B 1 123 ? -12.609 18.094 8.109 1 98.12 123 TYR B O 1
ATOM 5418 N N . ALA B 1 124 ? -14.148 19.25 9.266 1 98.44 124 ALA B N 1
ATOM 5419 C CA . ALA B 1 124 ? -15.242 18.391 8.805 1 98.44 124 ALA B CA 1
ATOM 5420 C C . ALA B 1 124 ? -15.461 18.547 7.309 1 98.44 124 ALA B C 1
ATOM 5422 O O . ALA B 1 124 ? -15.656 17.562 6.598 1 98.44 124 ALA B O 1
ATOM 5423 N N . LEU B 1 125 ? -15.469 19.797 6.848 1 98.5 125 LEU B N 1
ATOM 5424 C CA . LEU B 1 125 ? -15.617 20.062 5.422 1 98.5 125 LEU B CA 1
ATOM 5425 C C . LEU B 1 125 ? -14.43 19.5 4.641 1 98.5 125 LEU B C 1
ATOM 5427 O O . LEU B 1 125 ? -14.609 18.922 3.562 1 98.5 125 LEU B O 1
ATOM 5431 N N . THR B 1 126 ? -13.234 19.641 5.188 1 98.56 126 THR B N 1
ATOM 5432 C CA . THR B 1 126 ? -12.039 19.078 4.562 1 98.56 126 THR B CA 1
ATOM 5433 C C . THR B 1 126 ? -12.125 17.562 4.484 1 98.56 126 THR B C 1
ATOM 5435 O O . THR B 1 126 ? -11.781 16.969 3.463 1 98.56 126 THR B O 1
ATOM 5438 N N . PHE B 1 127 ? -12.586 16.953 5.594 1 98.62 127 PHE B N 1
ATOM 5439 C CA . PHE B 1 127 ? -12.766 15.5 5.684 1 98.62 127 PHE B CA 1
ATOM 5440 C C . PHE B 1 127 ? -13.656 15 4.559 1 98.62 127 PHE B C 1
ATOM 5442 O O . PHE B 1 127 ? -13.359 13.977 3.93 1 98.62 127 PHE B O 1
ATOM 5449 N N . LEU B 1 128 ? -14.703 15.703 4.262 1 98.62 128 LEU B N 1
ATOM 5450 C CA . LEU B 1 128 ? -15.609 15.32 3.18 1 98.62 128 LEU B CA 1
ATOM 5451 C C . LEU B 1 128 ? -14.977 15.609 1.82 1 98.62 128 LEU B C 1
ATOM 5453 O O . LEU B 1 128 ? -15.016 14.766 0.923 1 98.62 128 LEU B O 1
ATOM 5457 N N . PHE B 1 129 ? -14.391 16.75 1.648 1 98.75 129 PHE B N 1
ATOM 5458 C CA . PHE B 1 129 ? -13.828 17.188 0.373 1 98.75 129 PHE B CA 1
ATOM 5459 C C . PHE B 1 129 ? -12.719 16.234 -0.073 1 98.75 129 PHE B C 1
ATOM 5461 O O . PHE B 1 129 ? -12.617 15.906 -1.257 1 98.75 129 PHE B O 1
ATOM 5468 N N . VAL B 1 130 ? -11.969 15.766 0.85 1 98.44 130 VAL B N 1
ATOM 5469 C CA . VAL B 1 130 ? -10.812 14.922 0.564 1 98.44 130 VAL B CA 1
ATOM 5470 C C . VAL B 1 130 ? -11.273 13.578 -0.008 1 98.44 130 VAL B C 1
ATOM 5472 O O . VAL B 1 130 ? -10.523 12.906 -0.718 1 98.44 130 VAL B O 1
ATOM 5475 N N . GLN B 1 131 ? -12.477 13.203 0.292 1 98.5 131 GLN B N 1
ATOM 5476 C CA . GLN B 1 131 ? -13.016 11.953 -0.231 1 98.5 131 GLN B CA 1
ATOM 5477 C C . GLN B 1 131 ? -13.164 12.016 -1.749 1 98.5 131 GLN B C 1
ATOM 5479 O O . GLN B 1 131 ? -13.312 10.977 -2.402 1 98.5 131 GLN B O 1
ATOM 5484 N N . ALA B 1 132 ? -13.086 13.219 -2.318 1 98 132 ALA B N 1
ATOM 5485 C CA . ALA B 1 132 ? -13.047 13.383 -3.768 1 98 132 ALA B CA 1
ATOM 5486 C C . ALA B 1 132 ? -11.641 13.719 -4.25 1 98 132 ALA B C 1
ATOM 5488 O O . ALA B 1 132 ? -11.18 13.188 -5.262 1 98 132 ALA B O 1
ATOM 5489 N N . GLU B 1 133 ? -10.977 14.594 -3.512 1 97.88 133 GLU B N 1
ATOM 5490 C CA . GLU B 1 133 ? -9.695 15.117 -3.977 1 97.88 133 GLU B CA 1
ATOM 5491 C C . GLU B 1 133 ? -8.727 15.312 -2.814 1 97.88 133 GLU B C 1
ATOM 5493 O O . GLU B 1 133 ? -8.883 16.234 -2.018 1 97.88 133 GLU B O 1
ATOM 5498 N N . PHE B 1 134 ? -7.699 14.555 -2.846 1 97.5 134 PHE B N 1
ATOM 5499 C CA . PHE B 1 134 ? -6.723 14.516 -1.764 1 97.5 134 PHE B CA 1
ATOM 5500 C C . PHE B 1 134 ? -5.617 15.539 -2.002 1 97.5 134 PHE B C 1
ATOM 5502 O O . PHE B 1 134 ? -5.258 16.297 -1.097 1 97.5 134 PHE B O 1
ATOM 5509 N N . GLY B 1 135 ? -5.078 15.625 -3.141 1 96.56 135 GLY B N 1
ATOM 5510 C CA . GLY B 1 135 ? -3.883 16.391 -3.455 1 96.56 135 GLY B CA 1
ATOM 5511 C C . GLY B 1 135 ? -4.066 17.891 -3.268 1 96.56 135 GLY B C 1
ATOM 5512 O O . GLY B 1 135 ? -3.186 18.562 -2.727 1 96.56 135 GLY B O 1
ATOM 5513 N N . LEU B 1 136 ? -5.203 18.422 -3.658 1 98.12 136 LEU B N 1
ATOM 5514 C CA . LEU B 1 136 ? -5.484 19.844 -3.602 1 98.12 136 LEU B CA 1
ATOM 5515 C C . LEU B 1 136 ? -5.523 20.344 -2.16 1 98.12 136 LEU B C 1
ATOM 5517 O O . LEU B 1 136 ? -5.297 21.516 -1.896 1 98.12 136 LEU B O 1
ATOM 5521 N N . CYS B 1 137 ? -5.695 19.422 -1.267 1 97.44 137 CYS B N 1
ATOM 5522 C CA . CYS B 1 137 ? -5.77 19.828 0.135 1 97.44 137 CYS B CA 1
ATOM 5523 C C . CYS B 1 137 ? -4.402 20.25 0.656 1 97.44 137 CYS B C 1
ATOM 5525 O O . CYS B 1 137 ? -4.301 20.891 1.696 1 97.44 137 CYS B O 1
ATOM 5527 N N . CYS B 1 138 ? -3.352 19.938 -0.117 1 96.62 138 CYS B N 1
ATOM 5528 C CA . CYS B 1 138 ? -2.031 20.422 0.274 1 96.62 138 CYS B CA 1
ATOM 5529 C C . CYS B 1 138 ? -1.912 21.922 0.062 1 96.62 138 CYS B C 1
ATOM 5531 O O . CYS B 1 138 ? -1.689 22.672 1.014 1 96.62 138 CYS B O 1
ATOM 5533 N N . PRO B 1 139 ? -2.176 22.453 -1.15 1 97.56 139 PRO B N 1
ATOM 5534 C CA . PRO B 1 139 ? -2.164 23.891 -1.342 1 97.56 139 PRO B CA 1
ATOM 5535 C C . PRO B 1 139 ? -3.129 24.625 -0.408 1 97.56 139 PRO B C 1
ATOM 5537 O O . PRO B 1 139 ? -2.809 25.703 0.097 1 97.56 139 PRO B O 1
ATOM 5540 N N . VAL B 1 140 ? -4.234 24.062 -0.161 1 97.94 140 VAL B N 1
ATOM 5541 C CA . VAL B 1 140 ? -5.246 24.688 0.686 1 97.94 140 VAL B CA 1
ATOM 5542 C C . VAL B 1 140 ? -4.723 24.797 2.115 1 97.94 140 VAL B C 1
ATOM 5544 O O . VAL B 1 140 ? -4.781 25.875 2.715 1 97.94 140 VAL B O 1
ATOM 5547 N N . SER B 1 141 ? -4.195 23.719 2.6 1 96.5 141 SER B N 1
ATOM 5548 C CA . SER B 1 141 ? -3.67 23.719 3.961 1 96.5 141 SER B CA 1
ATOM 5549 C C . SER B 1 141 ? -2.426 24.594 4.078 1 96.5 141 SER B C 1
ATOM 5551 O O . SER B 1 141 ? -2.209 25.234 5.105 1 96.5 141 SER B O 1
ATOM 5553 N N . MET B 1 142 ? -1.629 24.578 3.061 1 96.25 142 MET B N 1
ATOM 5554 C CA . MET B 1 142 ? -0.423 25.406 3.078 1 96.25 142 MET B CA 1
ATOM 5555 C C . MET B 1 142 ? -0.776 26.875 3.105 1 96.25 142 MET B C 1
ATOM 5557 O O . MET B 1 142 ? -0.095 27.672 3.758 1 96.25 142 MET B O 1
ATOM 5561 N N . THR B 1 143 ? -1.798 27.203 2.396 1 97.81 143 THR B N 1
ATOM 5562 C CA . THR B 1 143 ? -2.254 28.594 2.408 1 97.81 143 THR B CA 1
ATOM 5563 C C . THR B 1 143 ? -2.746 28.984 3.799 1 97.81 143 THR B C 1
ATOM 5565 O O . THR B 1 143 ? -2.389 30.062 4.309 1 97.81 143 THR B O 1
ATOM 5568 N N . ASP B 1 144 ? -3.512 28.141 4.371 1 96.81 144 ASP B N 1
ATOM 5569 C CA . ASP B 1 144 ? -4.023 28.375 5.719 1 96.81 144 ASP B CA 1
ATOM 5570 C C . ASP B 1 144 ? -2.883 28.5 6.727 1 96.81 144 ASP B C 1
ATOM 5572 O O . ASP B 1 144 ? -2.846 29.438 7.516 1 96.81 144 ASP B O 1
ATOM 5576 N N . SER B 1 145 ? -1.93 27.609 6.684 1 95.81 145 SER B N 1
ATOM 5577 C CA . SER B 1 145 ? -0.836 27.562 7.648 1 95.81 145 SER B CA 1
ATOM 5578 C C . SER B 1 145 ? 0.13 28.719 7.441 1 95.81 145 SER B C 1
ATOM 5580 O O . SER B 1 145 ? 0.644 29.297 8.406 1 95.81 145 SER B O 1
ATOM 5582 N N . LEU B 1 146 ? 0.371 29.016 6.199 1 97 146 LEU B N 1
ATOM 5583 C CA . LEU B 1 146 ? 1.201 30.172 5.898 1 97 146 LEU B CA 1
ATOM 5584 C C . LEU B 1 146 ? 0.583 31.438 6.469 1 97 146 LEU B C 1
ATOM 5586 O O . LEU B 1 146 ? 1.28 32.25 7.07 1 97 146 LEU B O 1
ATOM 5590 N N . THR B 1 147 ? -0.685 31.625 6.293 1 97.12 147 THR B N 1
ATOM 5591 C CA . THR B 1 147 ? -1.389 32.812 6.789 1 97.12 147 THR B CA 1
ATOM 5592 C C . THR B 1 147 ? -1.272 32.906 8.305 1 97.12 147 THR B C 1
ATOM 5594 O O . THR B 1 147 ? -1.011 33.969 8.844 1 97.12 147 THR B O 1
ATOM 5597 N N . ARG B 1 148 ? -1.469 31.766 8.938 1 95 148 ARG B N 1
ATOM 5598 C CA . ARG B 1 148 ? -1.347 31.734 10.391 1 95 148 ARG B CA 1
ATOM 5599 C C . ARG B 1 148 ? 0.046 32.188 10.828 1 95 148 ARG B C 1
ATOM 5601 O O . ARG B 1 148 ? 0.185 32.969 11.758 1 95 148 ARG B O 1
ATOM 5608 N N . THR B 1 149 ? 1.044 31.672 10.227 1 95.75 149 THR B N 1
ATOM 5609 C CA . THR B 1 149 ? 2.43 31.984 10.555 1 95.75 149 THR B CA 1
ATOM 5610 C C . THR B 1 149 ? 2.729 33.469 10.297 1 95.75 149 THR B C 1
ATOM 5612 O O . THR B 1 149 ? 3.387 34.125 11.102 1 95.75 149 THR B O 1
ATOM 5615 N N . LEU B 1 150 ? 2.258 33.938 9.164 1 97 150 LEU B N 1
ATOM 5616 C CA . LEU B 1 150 ? 2.447 35.344 8.82 1 97 150 LEU B CA 1
ATOM 5617 C C . LEU B 1 150 ? 1.807 36.25 9.859 1 97 150 LEU B C 1
ATOM 5619 O O . LEU B 1 150 ? 2.416 37.25 10.289 1 97 150 LEU B O 1
ATOM 5623 N N . ARG B 1 151 ? 0.633 35.938 10.266 1 95.56 151 ARG B N 1
ATOM 5624 C CA . ARG B 1 151 ? -0.079 36.75 11.25 1 95.56 151 ARG B CA 1
ATOM 5625 C C . ARG B 1 151 ? 0.637 36.719 12.602 1 95.56 151 ARG B C 1
ATOM 5627 O O . ARG B 1 151 ? 0.665 37.719 13.312 1 95.56 151 ARG B O 1
ATOM 5634 N N . ARG B 1 152 ? 1.22 35.625 12.922 1 93.56 152 ARG B N 1
ATOM 5635 C CA . ARG B 1 152 ? 1.826 35.438 14.234 1 93.56 152 ARG B CA 1
ATOM 5636 C C . ARG B 1 152 ? 3.203 36.094 14.305 1 93.56 152 ARG B C 1
ATOM 5638 O O . ARG B 1 152 ? 3.57 36.688 15.328 1 93.56 152 ARG B O 1
ATOM 5645 N N . PHE B 1 153 ? 3.967 36 13.203 1 95.94 153 PHE B N 1
ATOM 5646 C CA . PHE B 1 153 ? 5.379 36.344 13.32 1 95.94 153 PHE B CA 1
ATOM 5647 C C . PHE B 1 153 ? 5.75 37.438 12.336 1 95.94 153 PHE B C 1
ATOM 5649 O O . PHE B 1 153 ? 6.828 38.031 12.438 1 95.94 153 PHE B O 1
ATOM 5656 N N . GLY B 1 154 ? 4.902 37.719 11.391 1 96.06 154 GLY B N 1
ATOM 5657 C CA . GLY B 1 154 ? 5.215 38.719 10.375 1 96.06 154 GLY B CA 1
ATOM 5658 C C . GLY B 1 154 ? 5.109 40.125 10.883 1 96.06 154 GLY B C 1
ATOM 5659 O O . GLY B 1 154 ? 4.398 40.406 11.852 1 96.06 154 GLY B O 1
ATOM 5660 N N . ASP B 1 155 ? 5.789 41 10.211 1 94.5 155 ASP B N 1
ATOM 5661 C CA . ASP B 1 155 ? 5.641 42.406 10.492 1 94.5 155 ASP B CA 1
ATOM 5662 C C . ASP B 1 155 ? 4.234 42.906 10.141 1 94.5 155 ASP B C 1
ATOM 5664 O O . ASP B 1 155 ? 3.613 42.406 9.211 1 94.5 155 ASP B O 1
ATOM 5668 N N . ARG B 1 156 ? 3.811 43.938 10.82 1 96.31 156 ARG B N 1
ATOM 5669 C CA . ARG B 1 156 ? 2.461 44.469 10.664 1 96.31 156 ARG B CA 1
ATOM 5670 C C . ARG B 1 156 ? 2.219 44.906 9.227 1 96.31 156 ARG B C 1
ATOM 5672 O O . ARG B 1 156 ? 1.128 44.719 8.68 1 96.31 156 ARG B O 1
ATOM 5679 N N . GLU B 1 157 ? 3.18 45.469 8.68 1 94.5 157 GLU B N 1
ATOM 5680 C CA . GLU B 1 157 ? 3.039 45.969 7.316 1 94.5 157 GLU B CA 1
ATOM 5681 C C . GLU B 1 157 ? 2.863 44.812 6.32 1 94.5 157 GLU B C 1
ATOM 5683 O O . GLU B 1 157 ? 2.072 44.938 5.379 1 94.5 157 GLU B O 1
ATOM 5688 N N . LEU B 1 158 ? 3.658 43.812 6.508 1 95.12 158 LEU B N 1
ATOM 5689 C CA . LEU B 1 158 ? 3.572 42.656 5.621 1 95.12 158 LEU B CA 1
ATOM 5690 C C . LEU B 1 158 ? 2.227 41.938 5.77 1 95.12 158 LEU B C 1
ATOM 5692 O O . LEU B 1 158 ? 1.636 41.531 4.781 1 95.12 158 LEU B O 1
ATOM 5696 N N . VAL B 1 159 ? 1.749 41.781 6.98 1 97.62 159 VAL B N 1
ATOM 5697 C CA . VAL B 1 159 ? 0.452 41.188 7.246 1 97.62 159 VAL B CA 1
ATOM 5698 C C . VAL B 1 159 ? -0.653 42 6.582 1 97.62 159 VAL B C 1
ATOM 5700 O O . VAL B 1 159 ? -1.52 41.438 5.902 1 97.62 159 VAL B O 1
ATOM 5703 N N . ALA B 1 160 ? -0.579 43.281 6.773 1 97.19 160 ALA B N 1
ATOM 5704 C CA . ALA B 1 160 ? -1.589 44.188 6.195 1 97.19 160 ALA B CA 1
ATOM 5705 C C . ALA B 1 160 ? -1.597 44.062 4.672 1 97.19 160 ALA B C 1
ATOM 5707 O O . ALA B 1 160 ? -2.652 44.188 4.039 1 97.19 160 ALA B O 1
ATOM 5708 N N . ARG B 1 161 ? -0.49 43.875 4.125 1 96.12 161 ARG B N 1
ATOM 5709 C CA . ARG B 1 161 ? -0.341 43.812 2.672 1 96.12 161 ARG B CA 1
ATOM 5710 C C . ARG B 1 161 ? -0.97 42.562 2.094 1 96.12 161 ARG B C 1
ATOM 5712 O O . ARG B 1 161 ? -1.628 42.625 1.053 1 96.12 161 ARG B O 1
ATOM 5719 N N . TYR B 1 162 ? -0.765 41.438 2.727 1 97.62 162 TYR B N 1
ATOM 5720 C CA . TYR B 1 162 ? -1.064 40.156 2.051 1 97.62 162 TYR B CA 1
ATOM 5721 C C . TYR B 1 162 ? -2.305 39.5 2.646 1 97.62 162 TYR B C 1
ATOM 5723 O O . TYR B 1 162 ? -2.945 38.688 1.999 1 97.62 162 TYR B O 1
ATOM 5731 N N . LEU B 1 163 ? -2.721 39.812 3.871 1 97.75 163 LEU B N 1
ATOM 5732 C CA . LEU B 1 163 ? -3.814 39.125 4.562 1 97.75 163 LEU B CA 1
ATOM 5733 C C . LEU B 1 163 ? -5.117 39.281 3.779 1 97.75 163 LEU B C 1
ATOM 5735 O O . LEU B 1 163 ? -5.891 38.312 3.689 1 97.75 163 LEU B O 1
ATOM 5739 N N . PRO B 1 164 ? -5.441 40.438 3.162 1 97.19 164 PRO B N 1
ATOM 5740 C CA . PRO B 1 164 ? -6.699 40.562 2.424 1 97.19 164 PRO B CA 1
ATOM 5741 C C . PRO B 1 164 ? -6.824 39.531 1.303 1 97.19 164 PRO B C 1
ATOM 5743 O O . PRO B 1 164 ? -7.914 39 1.057 1 97.19 164 PRO B O 1
ATOM 5746 N N . MET B 1 165 ? -5.75 39.188 0.624 1 97.75 165 MET B N 1
ATOM 5747 C CA . MET B 1 165 ? -5.777 38.219 -0.457 1 97.75 165 MET B CA 1
ATOM 5748 C C . MET B 1 165 ? -5.758 36.812 0.098 1 97.75 165 MET B C 1
ATOM 5750 O O . MET B 1 165 ? -6.43 35.906 -0.434 1 97.75 165 MET B O 1
ATOM 5754 N N . LEU B 1 166 ? -4.996 36.594 1.168 1 97.94 166 LEU B N 1
ATOM 5755 C CA . LEU B 1 166 ? -4.867 35.281 1.775 1 97.94 166 LEU B CA 1
ATOM 5756 C C . LEU B 1 166 ? -6.172 34.844 2.439 1 97.94 166 LEU B C 1
ATOM 5758 O O . LEU B 1 166 ? -6.496 33.656 2.482 1 97.94 166 LEU B O 1
ATOM 5762 N N . ALA B 1 167 ? -6.953 35.781 2.949 1 96.62 167 ALA B N 1
ATOM 5763 C CA . ALA B 1 167 ? -8.203 35.5 3.646 1 96.62 167 ALA B CA 1
ATOM 5764 C C . ALA B 1 167 ? -9.398 35.688 2.713 1 96.62 167 ALA B C 1
ATOM 5766 O O . ALA B 1 167 ? -10.555 35.594 3.145 1 96.62 167 ALA B O 1
ATOM 5767 N N . SER B 1 168 ? -9.148 35.906 1.423 1 96.19 168 SER B N 1
ATOM 5768 C CA . SER B 1 168 ? -10.219 36.125 0.453 1 96.19 168 SER B CA 1
ATOM 5769 C C . SER B 1 168 ? -10.828 34.812 -0.024 1 96.19 168 SER B C 1
ATOM 5771 O O . SER B 1 168 ? -10.141 33.812 -0.107 1 96.19 168 SER B O 1
ATOM 5773 N N . ARG B 1 169 ? -12.094 34.875 -0.362 1 96.5 169 ARG B N 1
ATOM 5774 C CA . ARG B 1 169 ? -12.773 33.75 -1.017 1 96.5 169 ARG B CA 1
ATOM 5775 C C . ARG B 1 169 ? -13.094 34.094 -2.471 1 96.5 169 ARG B C 1
ATOM 5777 O O . ARG B 1 169 ? -13.695 33.281 -3.18 1 96.5 169 ARG B O 1
ATOM 5784 N N . ASP B 1 170 ? -12.688 35.281 -2.881 1 97.94 170 ASP B N 1
ATOM 5785 C CA . ASP B 1 170 ? -12.82 35.625 -4.289 1 97.94 170 ASP B CA 1
ATOM 5786 C C . ASP B 1 170 ? -11.742 34.969 -5.133 1 97.94 170 ASP B C 1
ATOM 5788 O O . ASP B 1 170 ? -10.562 35.281 -5.016 1 97.94 170 ASP B O 1
ATOM 5792 N N . PHE B 1 171 ? -12.195 34.094 -5.992 1 97.5 171 PHE B N 1
ATOM 5793 C CA . PHE B 1 171 ? -11.289 33.219 -6.727 1 97.5 171 PHE B CA 1
ATOM 5794 C C . PHE B 1 171 ? -10.352 34.031 -7.613 1 97.5 171 PHE B C 1
ATOM 5796 O O . PHE B 1 171 ? -9.25 33.594 -7.934 1 97.5 171 PHE B O 1
ATOM 5803 N N . ASP B 1 172 ? -10.688 35.25 -7.941 1 95.62 172 ASP B N 1
ATOM 5804 C CA . ASP B 1 172 ? -9.898 36.062 -8.859 1 95.62 172 ASP B CA 1
ATOM 5805 C C . ASP B 1 172 ? -8.812 36.844 -8.109 1 95.62 172 ASP B C 1
ATOM 5807 O O . ASP B 1 172 ? -7.828 37.281 -8.711 1 95.62 172 ASP B O 1
ATOM 5811 N N . THR B 1 173 ? -8.984 37 -6.82 1 95.81 173 THR B N 1
ATOM 5812 C CA . THR B 1 173 ? -8.055 37.844 -6.102 1 95.81 173 THR B CA 1
ATOM 5813 C C . THR B 1 173 ? -7.312 37.062 -5.023 1 95.81 173 THR B C 1
ATOM 5815 O O . THR B 1 173 ? -6.297 37.531 -4.496 1 95.81 173 THR B O 1
ATOM 5818 N N . LEU B 1 174 ? -7.793 35.906 -4.688 1 97.69 174 LEU B N 1
ATOM 5819 C CA . LEU B 1 174 ? -7.215 35.156 -3.568 1 97.69 174 LEU B CA 1
ATOM 5820 C C . LEU B 1 174 ? -5.785 34.75 -3.887 1 97.69 174 LEU B C 1
ATOM 5822 O O . LEU B 1 174 ? -5.449 34.5 -5.047 1 97.69 174 LEU B O 1
ATOM 5826 N N . TYR B 1 175 ? -4.945 34.688 -2.889 1 98.38 175 TYR B N 1
ATOM 5827 C CA . TYR B 1 175 ? -3.578 34.188 -2.969 1 98.38 175 TYR B CA 1
ATOM 5828 C C . TYR B 1 175 ? -3.484 32.75 -2.424 1 98.38 175 TYR B C 1
ATOM 5830 O O . TYR B 1 175 ? -4.152 32.406 -1.446 1 98.38 175 TYR B O 1
ATOM 5838 N N . GLN B 1 176 ? -2.682 32 -3.049 1 98.38 176 GLN B N 1
ATOM 5839 C CA . GLN B 1 176 ? -2.316 30.672 -2.537 1 98.38 176 GLN B CA 1
ATOM 5840 C C . GLN B 1 176 ? -0.919 30.688 -1.925 1 98.38 176 GLN B C 1
ATOM 5842 O O . GLN B 1 176 ? -0.07 31.5 -2.324 1 98.38 176 GLN B O 1
ATOM 5847 N N . GLY B 1 177 ? -0.792 29.875 -0.932 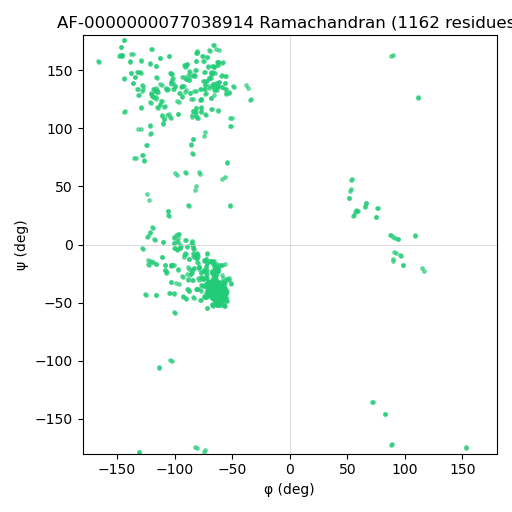1 98.19 177 GLY B N 1
ATOM 5848 C CA . GLY B 1 177 ? 0.471 29.781 -0.217 1 98.19 177 GLY B CA 1
ATOM 5849 C C . GLY B 1 177 ? 1.166 28.438 -0.405 1 98.19 177 GLY B C 1
ATOM 5850 O O . GLY B 1 177 ? 0.535 27.453 -0.792 1 98.19 177 GLY B O 1
ATOM 5851 N N . ALA B 1 178 ? 2.488 28.375 -0.149 1 97.56 178 ALA B N 1
ATOM 5852 C CA . ALA B 1 178 ? 3.322 27.172 -0.213 1 97.56 178 ALA B CA 1
ATOM 5853 C C . ALA B 1 178 ? 4.426 27.219 0.84 1 97.56 178 ALA B C 1
ATOM 5855 O O . ALA B 1 178 ? 4.562 28.203 1.564 1 97.56 178 ALA B O 1
ATOM 5856 N N . MET B 1 179 ? 5.078 26.125 0.997 1 95.62 179 MET B N 1
ATOM 5857 C CA . MET B 1 179 ? 6.25 25.953 1.85 1 95.62 179 MET B CA 1
ATOM 5858 C C . MET B 1 179 ? 7.391 25.297 1.082 1 95.62 179 MET B C 1
ATOM 5860 O O . MET B 1 179 ? 7.25 24.172 0.594 1 95.62 179 MET B O 1
ATOM 5864 N N . PHE B 1 180 ? 8.477 26.016 0.944 1 95.25 180 PHE B N 1
ATOM 5865 C CA . PHE B 1 180 ? 9.641 25.453 0.255 1 95.25 180 PHE B CA 1
ATOM 5866 C C . PHE B 1 180 ? 10.773 25.188 1.236 1 95.25 180 PHE B C 1
ATOM 5868 O O . PHE B 1 180 ? 11.523 26.109 1.593 1 95.25 180 PHE B O 1
ATOM 5875 N N . MET B 1 181 ? 10.977 23.938 1.575 1 91.38 181 MET B N 1
ATOM 5876 C CA . MET B 1 181 ? 11.961 23.609 2.602 1 91.38 181 MET B CA 1
ATOM 5877 C C . MET B 1 181 ? 12.977 22.594 2.076 1 91.38 181 MET B C 1
ATOM 5879 O O . MET B 1 181 ? 14.18 22.812 2.18 1 91.38 181 MET B O 1
ATOM 5883 N N . THR B 1 182 ? 12.555 21.641 1.406 1 93.69 182 THR B N 1
ATOM 5884 C CA . THR B 1 182 ? 13.336 20.438 1.097 1 93.69 182 THR B CA 1
ATOM 5885 C C . THR B 1 182 ? 14.406 20.75 0.05 1 93.69 182 THR B C 1
ATOM 5887 O O . THR B 1 182 ? 14.125 21.438 -0.941 1 93.69 182 THR B O 1
ATOM 5890 N N . GLU B 1 183 ? 15.547 20.375 0.358 1 94.62 183 GLU B N 1
ATOM 5891 C CA . GLU B 1 183 ? 16.672 20.375 -0.582 1 94.62 183 GLU B CA 1
ATOM 5892 C C . GLU B 1 183 ? 17.234 18.969 -0.769 1 94.62 183 GLU B C 1
ATOM 5894 O O . GLU B 1 183 ? 16.812 18.047 -0.077 1 94.62 183 GLU B O 1
ATOM 5899 N N . GLN B 1 184 ? 18.094 18.75 -1.754 1 89.62 184 GLN B N 1
ATOM 5900 C CA . GLN B 1 184 ? 18.609 17.422 -2.035 1 89.62 184 GLN B CA 1
ATOM 5901 C C . GLN B 1 184 ? 19.344 16.844 -0.827 1 89.62 184 GLN B C 1
ATOM 5903 O O . GLN B 1 184 ? 19.188 15.672 -0.498 1 89.62 184 GLN B O 1
ATOM 5908 N N . ALA B 1 185 ? 20.109 17.656 -0.167 1 87.31 185 ALA B N 1
ATOM 5909 C CA . ALA B 1 185 ? 20.906 17.203 0.97 1 87.31 185 ALA B CA 1
ATOM 5910 C C . ALA B 1 185 ? 20.141 17.375 2.281 1 87.31 185 ALA B C 1
ATOM 5912 O O . ALA B 1 185 ? 20.547 16.859 3.32 1 87.31 185 ALA B O 1
ATOM 5913 N N . ALA B 1 186 ? 19.016 18.094 2.18 1 88.81 186 ALA B N 1
ATOM 5914 C CA . ALA B 1 186 ? 18.266 18.422 3.391 1 88.81 186 ALA B CA 1
ATOM 5915 C C . ALA B 1 186 ? 16.797 18.062 3.248 1 88.81 186 ALA B C 1
ATOM 5917 O O . ALA B 1 186 ? 16.016 18.828 2.678 1 88.81 186 ALA B O 1
ATOM 5918 N N . GLY B 1 187 ? 16.453 16.953 3.781 1 90.38 187 GLY B N 1
ATOM 5919 C CA . GLY B 1 187 ? 15.062 16.562 3.967 1 90.38 187 GLY B CA 1
ATOM 5920 C C . GLY B 1 187 ? 14.586 16.734 5.398 1 90.38 187 GLY B C 1
ATOM 5921 O O . GLY B 1 187 ? 14.414 17.859 5.875 1 90.38 187 GLY B O 1
ATOM 5922 N N . SER B 1 188 ? 14.57 15.617 6.086 1 89.88 188 SER B N 1
ATOM 5923 C CA . SER B 1 188 ? 14.211 15.656 7.5 1 89.88 188 SER B CA 1
ATOM 5924 C C . SER B 1 188 ? 15.266 16.406 8.32 1 89.88 188 SER B C 1
ATOM 5926 O O . SER B 1 188 ? 14.938 17.031 9.336 1 89.88 188 SER B O 1
ATOM 5928 N N . ASP B 1 189 ? 16.5 16.359 7.848 1 91.88 189 ASP B N 1
ATOM 5929 C CA . ASP B 1 189 ? 17.594 17.094 8.492 1 91.88 189 ASP B CA 1
ATOM 5930 C C . ASP B 1 189 ? 17.641 18.531 7.988 1 91.88 189 ASP B C 1
ATOM 5932 O O . ASP B 1 189 ? 18.562 18.922 7.273 1 91.88 189 ASP B O 1
ATOM 5936 N N . VAL B 1 190 ? 16.797 19.344 8.484 1 90.81 190 VAL B N 1
ATOM 5937 C CA . VAL B 1 190 ? 16.578 20.719 8.016 1 90.81 190 VAL B CA 1
ATOM 5938 C C . VAL B 1 190 ? 17.797 21.562 8.312 1 90.81 190 VAL B C 1
ATOM 5940 O O . VAL B 1 190 ? 18.047 22.562 7.629 1 90.81 190 VAL B O 1
ATOM 5943 N N . GLY B 1 191 ? 18.531 21.141 9.25 1 91.44 191 GLY B N 1
ATOM 5944 C CA . GLY B 1 191 ? 19.734 21.891 9.617 1 91.44 191 GLY B CA 1
ATOM 5945 C C . GLY B 1 191 ? 20.75 21.953 8.5 1 91.44 191 GLY B C 1
ATOM 5946 O O . GLY B 1 191 ? 21.641 22.812 8.516 1 91.44 191 GLY B O 1
ATOM 5947 N N . ARG B 1 192 ? 20.625 21.125 7.566 1 91.94 192 ARG B N 1
ATOM 5948 C CA . ARG B 1 192 ? 21.594 21.047 6.477 1 91.94 192 ARG B CA 1
ATOM 5949 C C . ARG B 1 192 ? 21.188 21.953 5.312 1 91.94 192 ARG B C 1
ATOM 5951 O O . ARG B 1 192 ? 21.891 22 4.297 1 91.94 192 ARG B O 1
ATOM 5958 N N . ILE B 1 193 ? 20.141 22.703 5.461 1 94.75 193 ILE B N 1
ATOM 5959 C CA . ILE B 1 193 ? 19.688 23.594 4.406 1 94.75 193 ILE B CA 1
ATOM 5960 C C . ILE B 1 193 ? 20.828 24.531 4.004 1 94.75 193 ILE B C 1
ATOM 5962 O O . ILE B 1 193 ? 21.5 25.125 4.859 1 94.75 193 ILE B O 1
ATOM 5966 N N . ALA B 1 194 ? 21 24.656 2.666 1 94.06 194 ALA B N 1
ATOM 5967 C CA . ALA B 1 194 ? 22.125 25.406 2.115 1 94.06 194 ALA B CA 1
ATOM 5968 C C . ALA B 1 194 ? 21.656 26.688 1.439 1 94.06 194 ALA B C 1
ATOM 5970 O O . ALA B 1 194 ? 22.453 27.562 1.105 1 94.06 194 ALA B O 1
ATOM 5971 N N . THR B 1 195 ? 20.359 26.828 1.246 1 97.19 195 THR B N 1
ATOM 5972 C CA . THR B 1 195 ? 19.859 28.078 0.67 1 97.19 195 THR B CA 1
ATOM 5973 C C . THR B 1 195 ? 20.375 29.281 1.448 1 97.19 195 THR B C 1
ATOM 5975 O O . THR B 1 195 ? 20.234 29.344 2.672 1 97.19 195 THR B O 1
ATOM 5978 N N . ARG B 1 196 ? 20.875 30.219 0.701 1 97.5 196 ARG B N 1
ATOM 5979 C CA . ARG B 1 196 ? 21.531 31.375 1.286 1 97.5 196 ARG B CA 1
ATOM 5980 C C . ARG B 1 196 ? 20.641 32.594 1.252 1 97.5 196 ARG B C 1
ATOM 5982 O O . ARG B 1 196 ? 19.891 32.812 0.285 1 97.5 196 ARG B O 1
ATOM 5989 N N . ALA B 1 197 ? 20.688 33.344 2.318 1 98 197 ALA B N 1
ATOM 5990 C CA . ALA B 1 197 ? 20.031 34.656 2.367 1 98 197 ALA B CA 1
ATOM 5991 C C . ALA B 1 197 ? 21.062 35.75 2.516 1 98 197 ALA B C 1
ATOM 5993 O O . ALA B 1 197 ? 21.797 35.812 3.506 1 98 197 ALA B O 1
ATOM 5994 N N . ALA B 1 198 ? 21.094 36.594 1.549 1 97.62 198 ALA B N 1
ATOM 5995 C CA . ALA B 1 198 ? 22.016 37.75 1.57 1 97.62 198 ALA B CA 1
ATOM 5996 C C . ALA B 1 198 ? 21.266 39.031 1.846 1 97.62 198 ALA B C 1
ATOM 5998 O O . ALA B 1 198 ? 20.219 39.312 1.263 1 97.62 198 ALA B O 1
ATOM 5999 N N . ARG B 1 199 ? 21.828 39.75 2.738 1 94.62 199 ARG B N 1
ATOM 6000 C CA . ARG B 1 199 ? 21.281 41.094 2.996 1 94.62 199 ARG B CA 1
ATOM 6001 C C . ARG B 1 199 ? 21.703 42.062 1.916 1 94.62 199 ARG B C 1
ATOM 6003 O O . ARG B 1 199 ? 22.859 42.062 1.467 1 94.62 199 ARG B O 1
ATOM 6010 N N . ASP B 1 200 ? 20.719 42.781 1.492 1 90.5 200 ASP B N 1
ATOM 6011 C CA . ASP B 1 200 ? 20.969 43.781 0.458 1 90.5 200 ASP B CA 1
ATOM 6012 C C . ASP B 1 200 ? 20.234 45.062 0.765 1 90.5 200 ASP B C 1
ATOM 6014 O O . ASP B 1 200 ? 19.516 45.156 1.762 1 90.5 200 ASP B O 1
ATOM 6018 N N . THR B 1 201 ? 20.594 46.188 0.105 1 87.62 201 THR B N 1
ATOM 6019 C CA . THR B 1 201 ? 19.938 47.469 0.214 1 87.62 201 THR B CA 1
ATOM 6020 C C . THR B 1 201 ? 19.25 47.844 -1.094 1 87.62 201 THR B C 1
ATOM 6022 O O . THR B 1 201 ? 19.844 47.75 -2.166 1 87.62 201 THR B O 1
ATOM 6025 N N . ASP B 1 202 ? 18 48.031 -0.976 1 77.5 202 ASP B N 1
ATOM 6026 C CA . ASP B 1 202 ? 17.297 48.375 -2.207 1 77.5 202 ASP B CA 1
ATOM 6027 C C . ASP B 1 202 ? 17.562 49.812 -2.639 1 77.5 202 ASP B C 1
ATOM 6029 O O . ASP B 1 202 ? 18.438 50.469 -2.068 1 77.5 202 ASP B O 1
ATOM 6033 N N . ALA B 1 203 ? 16.906 50.219 -3.773 1 78.56 203 ALA B N 1
ATOM 6034 C CA . ALA B 1 203 ? 17.156 51.531 -4.379 1 78.56 203 ALA B CA 1
ATOM 6035 C C . ALA B 1 203 ? 16.781 52.656 -3.428 1 78.56 203 ALA B C 1
ATOM 6037 O O . ALA B 1 203 ? 17.281 53.781 -3.539 1 78.56 203 ALA B O 1
ATOM 6038 N N . HIS B 1 204 ? 15.906 52.406 -2.457 1 82.19 204 HIS B N 1
ATOM 6039 C CA . HIS B 1 204 ? 15.422 53.406 -1.519 1 82.19 204 HIS B CA 1
ATOM 6040 C C . HIS B 1 204 ? 16.188 53.344 -0.201 1 82.19 204 HIS B C 1
ATOM 6042 O O . HIS B 1 204 ? 15.859 54.062 0.751 1 82.19 204 HIS B O 1
ATOM 6048 N N . GLY B 1 205 ? 17.156 52.5 -0.095 1 81.19 205 GLY B N 1
ATOM 6049 C CA . GLY B 1 205 ? 18 52.406 1.087 1 81.19 205 GLY B CA 1
ATOM 6050 C C . GLY B 1 205 ? 17.469 51.438 2.125 1 81.19 205 GLY B C 1
ATOM 6051 O O . GLY B 1 205 ? 18.031 51.344 3.221 1 81.19 205 GLY B O 1
ATOM 6052 N N . ASN B 1 206 ? 16.453 50.75 1.777 1 80.12 206 ASN B N 1
ATOM 6053 C CA . ASN B 1 206 ? 15.875 49.781 2.723 1 80.12 206 ASN B CA 1
ATOM 6054 C C . ASN B 1 206 ? 16.562 48.438 2.641 1 80.12 206 ASN B C 1
ATOM 6056 O O . ASN B 1 206 ? 17.031 48.031 1.569 1 80.12 206 ASN B O 1
ATOM 6060 N N . THR B 1 207 ? 16.641 47.844 3.812 1 83.88 207 THR B N 1
ATOM 6061 C CA . THR B 1 207 ? 17.188 46.5 3.859 1 83.88 207 THR B CA 1
ATOM 6062 C C . THR B 1 207 ? 16.25 45.5 3.182 1 83.88 207 THR B C 1
ATOM 6064 O O . THR B 1 207 ? 15.062 45.438 3.48 1 83.88 207 THR B O 1
ATOM 6067 N N . VAL B 1 208 ? 16.828 44.781 2.254 1 89 208 VAL B N 1
ATOM 6068 C CA . VAL B 1 208 ? 16.078 43.719 1.59 1 89 208 VAL B CA 1
ATOM 6069 C C . VAL B 1 208 ? 16.891 42.438 1.633 1 89 208 VAL B C 1
ATOM 6071 O O . VAL B 1 208 ? 18.094 42.438 1.871 1 89 208 VAL B O 1
ATOM 6074 N N . TRP B 1 209 ? 16.188 41.312 1.475 1 96.5 209 TRP B N 1
ATOM 6075 C CA . TRP B 1 209 ? 16.859 40 1.477 1 96.5 209 TRP B CA 1
ATOM 6076 C C . TRP B 1 209 ? 16.781 39.375 0.099 1 96.5 209 TRP B C 1
ATOM 6078 O O . TRP B 1 209 ? 15.75 39.438 -0.578 1 96.5 209 TRP B O 1
ATOM 6088 N N . ARG B 1 210 ? 17.906 38.781 -0.3 1 97.69 210 ARG B N 1
ATOM 6089 C CA . ARG B 1 210 ? 18.016 38 -1.533 1 97.69 210 ARG B CA 1
ATOM 6090 C C . ARG B 1 210 ? 18.328 36.562 -1.236 1 97.69 210 ARG B C 1
ATOM 6092 O O . ARG B 1 210 ? 19.281 36.25 -0.512 1 97.69 210 ARG B O 1
ATOM 6099 N N . LEU B 1 211 ? 17.516 35.688 -1.783 1 98.25 211 LEU B N 1
ATOM 6100 C CA . LEU B 1 211 ? 17.719 34.281 -1.549 1 98.25 211 LEU B CA 1
ATOM 6101 C C . LEU B 1 211 ? 18.375 33.594 -2.756 1 98.25 211 LEU B C 1
ATOM 6103 O O . LEU B 1 211 ? 18.062 33.938 -3.9 1 98.25 211 LEU B O 1
ATOM 6107 N N . TYR B 1 212 ? 19.359 32.688 -2.512 1 98.12 212 TYR B N 1
ATOM 6108 C CA . TYR B 1 212 ? 20.062 31.891 -3.506 1 98.12 212 TYR B CA 1
ATOM 6109 C C . TYR B 1 212 ? 20.094 30.406 -3.115 1 98.12 212 TYR B C 1
ATOM 6111 O O . TYR B 1 212 ? 20.438 30.078 -1.98 1 98.12 212 TYR B O 1
ATOM 6119 N N . GLY B 1 213 ? 19.703 29.594 -4.02 1 97.19 213 GLY B N 1
ATOM 6120 C CA . GLY B 1 213 ? 19.781 28.172 -3.727 1 97.19 213 GLY B CA 1
ATOM 6121 C C . GLY B 1 213 ? 18.766 27.344 -4.484 1 97.19 213 GLY B C 1
ATOM 6122 O O . GLY B 1 213 ? 18.078 27.859 -5.379 1 97.19 213 GLY B O 1
ATOM 6123 N N . ASP B 1 214 ? 18.703 26.016 -4.176 1 95.75 214 ASP B N 1
ATOM 6124 C CA . ASP B 1 214 ? 17.812 25.062 -4.836 1 95.75 214 ASP B CA 1
ATOM 6125 C C . ASP B 1 214 ? 16.844 24.422 -3.84 1 95.75 214 ASP B C 1
ATOM 6127 O O . ASP B 1 214 ? 17.25 23.984 -2.768 1 95.75 214 ASP B O 1
ATOM 6131 N N . LYS B 1 215 ? 15.664 24.484 -4.188 1 96.94 215 LYS B N 1
ATOM 6132 C CA . LYS B 1 215 ? 14.641 23.719 -3.479 1 96.94 215 LYS B CA 1
ATOM 6133 C C . LYS B 1 215 ? 14.148 22.547 -4.32 1 96.94 215 LYS B C 1
ATOM 6135 O O . LYS B 1 215 ? 13.844 22.703 -5.504 1 96.94 215 LYS B O 1
ATOM 6140 N N . TRP B 1 216 ? 14.039 21.391 -3.744 1 96 216 TRP B N 1
ATOM 6141 C CA . TRP B 1 216 ? 13.977 20.125 -4.465 1 96 216 TRP B CA 1
ATOM 6142 C C . TRP B 1 216 ? 12.539 19.625 -4.574 1 96 216 TRP B C 1
ATOM 6144 O O . TRP B 1 216 ? 12.148 19.047 -5.59 1 96 216 TRP B O 1
ATOM 6154 N N . PHE B 1 217 ? 11.758 19.719 -3.535 1 96.62 217 PHE B N 1
ATOM 6155 C CA . PHE B 1 217 ? 10.344 19.391 -3.502 1 96.62 217 PHE B CA 1
ATOM 6156 C C . PHE B 1 217 ? 9.516 20.594 -3.078 1 96.62 217 PHE B C 1
ATOM 6158 O O . PHE B 1 217 ? 9.414 20.906 -1.888 1 96.62 217 PHE B O 1
ATOM 6165 N N . CYS B 1 218 ? 8.906 21.234 -4.055 1 97.56 218 CYS B N 1
ATOM 6166 C CA . CYS B 1 218 ? 8.094 22.422 -3.826 1 97.56 218 CYS B CA 1
ATOM 6167 C C . CYS B 1 218 ? 6.66 22.188 -4.305 1 97.56 218 CYS B C 1
ATOM 6169 O O . CYS B 1 218 ? 6.348 22.438 -5.469 1 97.56 218 CYS B O 1
ATOM 6171 N N . SER B 1 219 ? 5.816 21.812 -3.379 1 96.31 219 SER B N 1
ATOM 6172 C CA . SER B 1 219 ? 4.406 21.641 -3.717 1 96.31 219 SER B CA 1
ATOM 6173 C C . SER B 1 219 ? 3.711 22.984 -3.889 1 96.31 219 SER B C 1
ATOM 6175 O O . SER B 1 219 ? 4.051 23.953 -3.211 1 96.31 219 SER B O 1
ATOM 6177 N N . ASN B 1 220 ? 2.715 23.031 -4.766 1 97.56 220 ASN B N 1
ATOM 6178 C CA . ASN B 1 220 ? 2.109 24.297 -5.156 1 97.56 220 ASN B CA 1
ATOM 6179 C C . ASN B 1 220 ? 3.16 25.297 -5.645 1 97.56 220 ASN B C 1
ATOM 6181 O O . ASN B 1 220 ? 3.232 26.422 -5.145 1 97.56 220 ASN B O 1
ATOM 6185 N N . ALA B 1 221 ? 3.91 24.844 -6.645 1 96.75 221 ALA B N 1
ATOM 6186 C CA . ALA B 1 221 ? 5.148 25.5 -7.062 1 96.75 221 ALA B CA 1
ATOM 6187 C C . ALA B 1 221 ? 4.871 26.906 -7.59 1 96.75 221 ALA B C 1
ATOM 6189 O O . ALA B 1 221 ? 5.758 27.766 -7.586 1 96.75 221 ALA B O 1
ATOM 6190 N N . ASP B 1 222 ? 3.689 27.156 -8.039 1 95.06 222 ASP B N 1
ATOM 6191 C CA . ASP B 1 222 ? 3.389 28.484 -8.586 1 95.06 222 ASP B CA 1
ATOM 6192 C C . ASP B 1 222 ? 2.537 29.297 -7.609 1 95.06 222 ASP B C 1
ATOM 6194 O O . ASP B 1 222 ? 1.771 30.172 -8.023 1 95.06 222 ASP B O 1
ATOM 6198 N N . ALA B 1 223 ? 2.6 29.016 -6.328 1 97.81 223 ALA B N 1
ATOM 6199 C CA . ALA B 1 223 ? 1.861 29.75 -5.309 1 97.81 223 ALA B CA 1
ATOM 6200 C C . ALA B 1 223 ? 2.23 31.234 -5.336 1 97.81 223 ALA B C 1
ATOM 6202 O O . ALA B 1 223 ? 3.326 31.594 -5.766 1 97.81 223 ALA B O 1
ATOM 6203 N N . ASP B 1 224 ? 1.355 32.062 -4.848 1 98.31 224 ASP B N 1
ATOM 6204 C CA . ASP B 1 224 ? 1.597 33.5 -4.801 1 98.31 224 ASP B CA 1
ATOM 6205 C C . ASP B 1 224 ? 2.652 33.844 -3.752 1 98.31 224 ASP B C 1
ATOM 6207 O O . ASP B 1 224 ? 3.436 34.781 -3.938 1 98.31 224 ASP B O 1
ATOM 6211 N N . LEU B 1 225 ? 2.586 33.125 -2.691 1 98.5 225 LEU B N 1
ATOM 6212 C CA . LEU B 1 225 ? 3.523 33.312 -1.591 1 98.5 225 LEU B CA 1
ATOM 6213 C C . LEU B 1 225 ? 4.059 31.984 -1.088 1 98.5 225 LEU B C 1
ATOM 6215 O O . LEU B 1 225 ? 3.318 31 -1.021 1 98.5 225 LEU B O 1
ATOM 6219 N N . ALA B 1 226 ? 5.32 31.969 -0.686 1 98.38 226 ALA B N 1
ATOM 6220 C CA . ALA B 1 226 ? 5.895 30.766 -0.076 1 98.38 226 ALA B CA 1
ATOM 6221 C C . ALA B 1 226 ? 6.73 31.125 1.152 1 98.38 226 ALA B C 1
ATOM 6223 O O . ALA B 1 226 ? 7.434 32.125 1.159 1 98.38 226 ALA B O 1
ATOM 6224 N N . MET B 1 227 ? 6.602 30.328 2.172 1 97.75 227 MET B N 1
ATOM 6225 C CA . MET B 1 227 ? 7.562 30.391 3.271 1 97.75 227 MET B CA 1
ATOM 6226 C C . MET B 1 227 ? 8.812 29.578 2.938 1 97.75 227 MET B C 1
ATOM 6228 O O . MET B 1 227 ? 8.727 28.438 2.486 1 97.75 227 MET B O 1
ATOM 6232 N N . VAL B 1 228 ? 9.961 30.172 3.158 1 97.44 228 VAL B N 1
ATOM 6233 C CA . VAL B 1 228 ? 11.227 29.547 2.793 1 97.44 228 VAL B CA 1
ATOM 6234 C C . VAL B 1 228 ? 12.203 29.641 3.967 1 97.44 228 VAL B C 1
ATOM 6236 O O . VAL B 1 228 ? 12.328 30.688 4.602 1 97.44 228 VAL B O 1
ATOM 6239 N N . LEU B 1 229 ? 12.852 28.547 4.277 1 96.44 229 LEU B N 1
ATOM 6240 C CA . LEU B 1 229 ? 13.977 28.578 5.203 1 96.44 229 LEU B CA 1
ATOM 6241 C C . LEU B 1 229 ? 15.289 28.797 4.457 1 96.44 229 LEU B C 1
ATOM 6243 O O . LEU B 1 229 ? 15.539 28.156 3.432 1 96.44 229 LEU B O 1
ATOM 6247 N N . ALA B 1 230 ? 16.047 29.688 4.953 1 97.38 230 ALA B N 1
ATOM 6248 C CA . ALA B 1 230 ? 17.344 30 4.379 1 97.38 230 ALA B CA 1
ATOM 6249 C C . ALA B 1 230 ? 18.328 30.438 5.461 1 97.38 230 ALA B C 1
ATOM 6251 O O . ALA B 1 230 ? 17.922 30.75 6.582 1 97.38 230 ALA B O 1
ATOM 6252 N N . ARG B 1 231 ? 19.562 30.375 5.082 1 97.31 231 ARG B N 1
ATOM 6253 C CA . ARG B 1 231 ? 20.625 30.734 6.02 1 97.31 231 ARG B CA 1
ATOM 6254 C C . ARG B 1 231 ? 21.219 32.094 5.688 1 97.31 231 ARG B C 1
ATOM 6256 O O . ARG B 1 231 ? 21.891 32.25 4.672 1 97.31 231 ARG B O 1
ATOM 6263 N N . PRO B 1 232 ? 20.984 33.031 6.574 1 97.31 232 PRO B N 1
ATOM 6264 C CA . PRO B 1 232 ? 21.641 34.344 6.367 1 97.31 232 PRO B CA 1
ATOM 6265 C C . PRO B 1 232 ? 23.172 34.219 6.348 1 97.31 232 PRO B C 1
ATOM 6267 O O . PRO B 1 232 ? 23.75 33.438 7.117 1 97.31 232 PRO B O 1
ATOM 6270 N N . ASP B 1 233 ? 23.766 35.031 5.527 1 96.12 233 ASP B N 1
ATOM 6271 C CA . ASP B 1 233 ? 25.219 35.031 5.457 1 96.12 233 ASP B CA 1
ATOM 6272 C C . ASP B 1 233 ? 25.828 35.281 6.84 1 96.12 233 ASP B C 1
ATOM 6274 O O . ASP B 1 233 ? 25.438 36.188 7.551 1 96.12 233 ASP B O 1
ATOM 6278 N N . GLY B 1 234 ? 26.75 34.375 7.141 1 94.31 234 GLY B N 1
ATOM 6279 C CA . GLY B 1 234 ? 27.453 34.5 8.406 1 94.31 234 GLY B CA 1
ATOM 6280 C C . GLY B 1 234 ? 26.781 33.781 9.547 1 94.31 234 GLY B C 1
ATOM 6281 O O . GLY B 1 234 ? 27.344 33.656 10.633 1 94.31 234 GLY B O 1
ATOM 6282 N N . ALA B 1 235 ? 25.562 33.344 9.391 1 95.25 235 ALA B N 1
ATOM 6283 C CA . ALA B 1 235 ? 24.859 32.625 10.453 1 95.25 235 ALA B CA 1
ATOM 6284 C C . ALA B 1 235 ? 25.516 31.25 10.695 1 95.25 235 ALA B C 1
ATOM 6286 O O . ALA B 1 235 ? 26.156 30.688 9.805 1 95.25 235 ALA B O 1
ATOM 6287 N N . PRO B 1 236 ? 25.422 30.672 11.867 1 94.5 236 PRO B N 1
ATOM 6288 C CA . PRO B 1 236 ? 26.016 29.359 12.172 1 94.5 236 PRO B CA 1
ATOM 6289 C C . PRO B 1 236 ? 25.312 28.219 11.453 1 94.5 236 PRO B C 1
ATOM 6291 O O . PRO B 1 236 ? 24.203 28.375 10.953 1 94.5 236 PRO B O 1
ATOM 6294 N N . ASP B 1 237 ? 26 27.109 11.492 1 91.75 237 ASP B N 1
ATOM 6295 C CA . ASP B 1 237 ? 25.406 25.891 10.938 1 91.75 237 ASP B CA 1
ATOM 6296 C C . ASP B 1 237 ? 24.281 25.375 11.82 1 91.75 237 ASP B C 1
ATOM 6298 O O . ASP B 1 237 ? 24.141 25.781 12.969 1 91.75 237 ASP B O 1
ATOM 6302 N N . GLY B 1 238 ? 23.484 24.547 11.188 1 92.25 238 GLY B N 1
ATOM 6303 C CA . GLY B 1 238 ? 22.438 23.891 11.953 1 92.25 238 GLY B CA 1
ATOM 6304 C C . GLY B 1 238 ? 21.141 24.703 12 1 92.25 238 GLY B C 1
ATOM 6305 O O . GLY B 1 238 ? 21.047 25.766 11.375 1 92.25 238 GLY B O 1
ATOM 6306 N N . ILE B 1 239 ? 20.25 24.312 12.75 1 91.94 239 ILE B N 1
ATOM 6307 C CA . ILE B 1 239 ? 18.891 24.859 12.758 1 91.94 239 ILE B CA 1
ATOM 6308 C C . ILE B 1 239 ? 18.906 26.25 13.375 1 91.94 239 ILE B C 1
ATOM 6310 O O . ILE B 1 239 ? 18.078 27.094 13.039 1 91.94 239 ILE B O 1
ATOM 6314 N N . HIS B 1 240 ? 19.891 26.578 14.172 1 93.38 240 HIS B N 1
ATOM 6315 C CA . HIS B 1 240 ? 19.953 27.844 14.883 1 93.38 240 HIS B CA 1
ATOM 6316 C C . HIS B 1 240 ? 20.438 28.969 13.977 1 93.38 240 HIS B C 1
ATOM 6318 O O . HIS B 1 240 ? 20.328 30.141 14.312 1 93.38 240 HIS B O 1
ATOM 6324 N N . GLY B 1 241 ? 20.875 28.578 12.859 1 94.62 241 GLY B N 1
ATOM 6325 C CA . GLY B 1 241 ? 21.328 29.594 11.914 1 94.62 241 GLY B CA 1
ATOM 6326 C C . GLY B 1 241 ? 20.312 29.906 10.844 1 94.62 241 GLY B C 1
ATOM 6327 O O . GLY B 1 241 ? 20.516 30.797 10.016 1 94.62 241 GLY B O 1
ATOM 6328 N N . LEU B 1 242 ? 19.188 29.266 10.914 1 96.38 242 LEU B N 1
ATOM 6329 C CA . LEU B 1 242 ? 18.203 29.406 9.844 1 96.38 242 LEU B CA 1
ATOM 6330 C C . LEU B 1 242 ? 17.219 30.531 10.164 1 96.38 242 LEU B C 1
ATOM 6332 O O . LEU B 1 242 ? 16.906 30.766 11.336 1 96.38 242 LEU B O 1
ATOM 6336 N N . ALA B 1 243 ? 16.828 31.203 9.195 1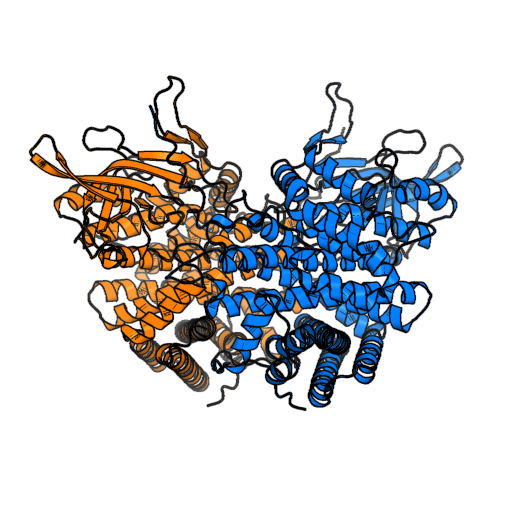 96.94 243 ALA B N 1
ATOM 6337 C CA . ALA B 1 243 ? 15.781 32.219 9.281 1 96.94 243 ALA B CA 1
ATOM 6338 C C . ALA B 1 243 ? 14.633 31.875 8.336 1 96.94 243 ALA B C 1
ATOM 6340 O O . ALA B 1 243 ? 14.805 31.109 7.379 1 96.94 243 ALA B O 1
ATOM 6341 N N . LEU B 1 244 ? 13.469 32.406 8.68 1 97.38 244 LEU B N 1
ATOM 6342 C CA . LEU B 1 244 ? 12.266 32.188 7.887 1 97.38 244 LEU B CA 1
ATOM 6343 C C . LEU B 1 244 ? 11.969 33.406 7.02 1 97.38 244 LEU B C 1
ATOM 6345 O O . LEU B 1 244 ? 12.055 34.531 7.484 1 97.38 244 LEU B O 1
ATOM 6349 N N . PHE B 1 245 ? 11.664 33.188 5.777 1 97.69 245 PHE B N 1
ATOM 6350 C CA . PHE B 1 245 ? 11.406 34.25 4.84 1 97.69 245 PHE B CA 1
ATOM 6351 C C . PHE B 1 245 ? 10.094 34.031 4.094 1 97.69 245 PHE B C 1
ATOM 6353 O O . PHE B 1 245 ? 9.695 32.906 3.859 1 97.69 245 PHE B O 1
ATOM 6360 N N . LEU B 1 246 ? 9.438 35.094 3.756 1 97.75 246 LEU B N 1
ATOM 6361 C CA . LEU B 1 246 ? 8.305 35.062 2.838 1 97.75 246 LEU B CA 1
ATOM 6362 C C . LEU B 1 246 ? 8.75 35.438 1.421 1 97.75 246 LEU B C 1
ATOM 6364 O O . LEU B 1 246 ? 9.344 36.469 1.194 1 97.75 246 LEU B O 1
ATOM 6368 N N . LEU B 1 247 ? 8.492 34.562 0.526 1 98.06 247 LEU B N 1
ATOM 6369 C CA . LEU B 1 247 ? 8.891 34.688 -0.872 1 98.06 247 LEU B CA 1
ATOM 6370 C C . LEU B 1 247 ? 7.676 34.938 -1.758 1 98.06 247 LEU B C 1
ATOM 6372 O O . LEU B 1 247 ? 6.879 34.031 -2.004 1 98.06 247 LEU B O 1
ATOM 6376 N N . PRO B 1 248 ? 7.52 36.156 -2.285 1 97.94 248 PRO B N 1
ATOM 6377 C CA . PRO B 1 248 ? 6.422 36.406 -3.223 1 97.94 248 PRO B CA 1
ATOM 6378 C C . PRO B 1 248 ? 6.758 35.969 -4.652 1 97.94 248 PRO B C 1
ATOM 6380 O O . PRO B 1 248 ? 7.902 36.094 -5.086 1 97.94 248 PRO B O 1
ATOM 6383 N N . LYS B 1 249 ? 5.773 35.5 -5.34 1 97.5 249 LYS B N 1
ATOM 6384 C CA . LYS B 1 249 ? 5.918 35.156 -6.758 1 97.5 249 LYS B CA 1
ATOM 6385 C C . LYS B 1 249 ? 6.062 36.438 -7.598 1 97.5 249 LYS B C 1
ATOM 6387 O O . LYS B 1 249 ? 6.855 36.469 -8.539 1 97.5 249 LYS B O 1
ATOM 6392 N N . THR B 1 250 ? 5.289 37.406 -7.25 1 95.88 250 THR B N 1
ATOM 6393 C CA . THR B 1 250 ? 5.254 38.688 -7.953 1 95.88 250 THR B CA 1
ATOM 6394 C C . THR B 1 250 ? 5.719 39.812 -7.043 1 95.88 250 THR B C 1
ATOM 6396 O O . THR B 1 250 ? 5.285 39.906 -5.891 1 95.88 250 THR B O 1
ATOM 6399 N N . LEU B 1 251 ? 6.531 40.625 -7.527 1 93.5 251 LEU B N 1
ATOM 6400 C CA . LEU B 1 251 ? 7.051 41.781 -6.766 1 93.5 251 LEU B CA 1
ATOM 6401 C C . LEU B 1 251 ? 6.062 42.938 -6.781 1 93.5 251 LEU B C 1
ATOM 6403 O O . LEU B 1 251 ? 5.121 42.938 -7.578 1 93.5 251 LEU B O 1
ATOM 6407 N N . PRO B 1 252 ? 6.277 43.875 -5.898 1 89 252 PRO B N 1
ATOM 6408 C CA . PRO B 1 252 ? 5.324 45 -5.801 1 89 252 PRO B CA 1
ATOM 6409 C C . PRO B 1 252 ? 5.172 45.75 -7.113 1 89 252 PRO B C 1
ATOM 6411 O O . PRO B 1 252 ? 4.102 46.312 -7.387 1 89 252 PRO B O 1
ATOM 6414 N N . ASP B 1 253 ? 6.172 45.781 -7.965 1 90 253 ASP B N 1
ATOM 6415 C CA . ASP B 1 253 ? 6.109 46.5 -9.227 1 90 253 ASP B CA 1
ATOM 6416 C C . ASP B 1 253 ? 5.441 45.656 -10.312 1 90 253 ASP B C 1
ATOM 6418 O O . ASP B 1 253 ? 5.367 46.094 -11.469 1 90 253 ASP B O 1
ATOM 6422 N N . GLY B 1 254 ? 5.027 44.406 -9.93 1 92.38 254 GLY B N 1
ATOM 6423 C CA . GLY B 1 254 ? 4.277 43.594 -10.844 1 92.38 254 GLY B CA 1
ATOM 6424 C C . GLY B 1 254 ? 5.148 42.594 -11.602 1 92.38 254 GLY B C 1
ATOM 6425 O O . GLY B 1 254 ? 4.641 41.688 -12.258 1 92.38 254 GLY B O 1
ATOM 6426 N N . THR B 1 255 ? 6.41 42.75 -11.477 1 92.56 255 THR B N 1
ATOM 6427 C CA . THR B 1 255 ? 7.305 41.844 -12.195 1 92.56 255 THR B CA 1
ATOM 6428 C C . THR B 1 255 ? 7.465 40.531 -11.438 1 92.56 255 THR B C 1
ATOM 6430 O O . THR B 1 255 ? 7.219 40.469 -10.227 1 92.56 255 THR B O 1
ATOM 6433 N N . ARG B 1 256 ? 7.855 39.531 -12.164 1 94.5 256 ARG B N 1
ATOM 6434 C CA . ARG B 1 256 ? 8.117 38.219 -11.586 1 94.5 256 ARG B CA 1
ATOM 6435 C C . ARG B 1 256 ? 9.367 38.219 -10.719 1 94.5 256 ARG B C 1
ATOM 6437 O O . ARG B 1 256 ? 10.359 38.875 -11.07 1 94.5 256 ARG B O 1
ATOM 6444 N N . ASN B 1 257 ? 9.297 37.625 -9.555 1 96.31 257 ASN B N 1
ATOM 6445 C CA . ASN B 1 257 ? 10.445 37.5 -8.664 1 96.31 257 ASN B CA 1
ATOM 6446 C C . ASN B 1 257 ? 11.57 36.688 -9.305 1 96.31 257 ASN B C 1
ATOM 6448 O O . ASN B 1 257 ? 11.391 36.125 -10.375 1 96.31 257 ASN B O 1
ATOM 6452 N N . HIS B 1 258 ? 12.758 36.719 -8.719 1 95.5 258 HIS B N 1
ATOM 6453 C CA . HIS B 1 258 ? 13.969 36.156 -9.32 1 95.5 258 HIS B CA 1
ATOM 6454 C C . HIS B 1 258 ? 14.18 34.719 -8.914 1 95.5 258 HIS B C 1
ATOM 6456 O O . HIS B 1 258 ? 15.195 34.375 -8.305 1 95.5 258 HIS B O 1
ATOM 6462 N N . TYR B 1 259 ? 13.289 33.875 -9.266 1 95.5 259 TYR B N 1
ATOM 6463 C CA . TYR B 1 259 ? 13.414 32.438 -9.18 1 95.5 259 TYR B CA 1
ATOM 6464 C C . TYR B 1 259 ? 12.68 31.75 -10.328 1 95.5 259 TYR B C 1
ATOM 6466 O O . TYR B 1 259 ? 11.891 32.375 -11.031 1 95.5 259 TYR B O 1
ATOM 6474 N N . ARG B 1 260 ? 12.969 30.547 -10.586 1 95.81 260 ARG B N 1
ATOM 6475 C CA . ARG B 1 260 ? 12.328 29.828 -11.672 1 95.81 260 ARG B CA 1
ATOM 6476 C C . ARG B 1 260 ? 11.969 28.406 -11.258 1 95.81 260 ARG B C 1
ATOM 6478 O O . ARG B 1 260 ? 12.641 27.812 -10.406 1 95.81 260 ARG B O 1
ATOM 6485 N N . ILE B 1 261 ? 10.906 27.906 -11.789 1 97.06 261 ILE B N 1
ATOM 6486 C CA . ILE B 1 261 ? 10.547 26.5 -11.695 1 97.06 261 ILE B CA 1
ATOM 6487 C C . ILE B 1 261 ? 11.32 25.688 -12.742 1 97.06 261 ILE B C 1
ATOM 6489 O O . ILE B 1 261 ? 11.18 25.938 -13.938 1 97.06 261 ILE B O 1
ATOM 6493 N N . VAL B 1 262 ? 12.125 24.797 -12.352 1 96.56 262 VAL B N 1
ATOM 6494 C CA . VAL B 1 262 ? 12.992 24.031 -13.242 1 96.56 262 VAL B CA 1
ATOM 6495 C C . VAL B 1 262 ? 12.188 22.938 -13.953 1 96.56 262 VAL B C 1
ATOM 6497 O O . VAL B 1 262 ? 12.305 22.766 -15.164 1 96.56 262 VAL B O 1
ATOM 6500 N N . ARG B 1 263 ? 11.43 22.219 -13.234 1 97 263 ARG B N 1
ATOM 6501 C CA . ARG B 1 263 ? 10.562 21.172 -13.75 1 97 263 ARG B CA 1
ATOM 6502 C C . ARG B 1 263 ? 9.555 20.734 -12.695 1 97 263 ARG B C 1
ATOM 6504 O O . ARG B 1 263 ? 9.719 21.016 -11.508 1 97 263 ARG B O 1
ATOM 6511 N N . LEU B 1 264 ? 8.453 20.156 -13.141 1 98.12 264 LEU B N 1
ATOM 6512 C CA . LEU B 1 264 ? 7.484 19.531 -12.258 1 98.12 264 LEU B CA 1
ATOM 6513 C C . LEU B 1 264 ? 7.812 18.062 -12.047 1 98.12 264 LEU B C 1
ATOM 6515 O O . LEU B 1 264 ? 8.312 17.391 -12.953 1 98.12 264 LEU B O 1
ATOM 6519 N N . LYS B 1 265 ? 7.605 17.594 -10.852 1 97.94 265 LYS B N 1
ATOM 6520 C CA . LYS B 1 265 ? 7.875 16.203 -10.5 1 97.94 265 LYS B CA 1
ATOM 6521 C C . LYS B 1 265 ? 6.82 15.266 -11.094 1 97.94 265 LYS B C 1
ATOM 6523 O O . LYS B 1 265 ? 5.633 15.594 -11.109 1 97.94 265 LYS B O 1
ATOM 6528 N N . ASP B 1 266 ? 7.219 14.117 -11.648 1 97.81 266 ASP B N 1
ATOM 6529 C CA . ASP B 1 266 ? 6.34 13.023 -12.055 1 97.81 266 ASP B CA 1
ATOM 6530 C C . ASP B 1 266 ? 6.027 12.109 -10.875 1 97.81 266 ASP B C 1
ATOM 6532 O O . ASP B 1 266 ? 6.688 11.086 -10.68 1 97.81 266 ASP B O 1
ATOM 6536 N N . LYS B 1 267 ? 4.953 12.406 -10.18 1 98.25 267 LYS B N 1
ATOM 6537 C CA . LYS B 1 267 ? 4.66 11.781 -8.898 1 98.25 267 LYS B CA 1
ATOM 6538 C C . LYS B 1 267 ? 3.797 10.539 -9.078 1 98.25 267 LYS B C 1
ATOM 6540 O O . LYS B 1 267 ? 3.02 10.445 -10.031 1 98.25 267 LYS B O 1
ATOM 6545 N N . LEU B 1 268 ? 3.887 9.609 -8.133 1 98.44 268 LEU B N 1
ATOM 6546 C CA . LEU B 1 268 ? 3.023 8.43 -8.062 1 98.44 268 LEU B CA 1
ATOM 6547 C C . LEU B 1 268 ? 1.562 8.844 -7.918 1 98.44 268 LEU B C 1
ATOM 6549 O O . LEU B 1 268 ? 0.697 8.336 -8.633 1 98.44 268 LEU B O 1
ATOM 6553 N N . GLY B 1 269 ? 1.256 9.641 -7.02 1 98.12 269 GLY B N 1
ATOM 6554 C CA . GLY B 1 269 ? -0.068 10.164 -6.73 1 98.12 269 GLY B CA 1
ATOM 6555 C C . GLY B 1 269 ? -0.091 11.672 -6.566 1 98.12 269 GLY B C 1
ATOM 6556 O O . GLY B 1 269 ? 0.911 12.344 -6.824 1 98.12 269 GLY B O 1
ATOM 6557 N N . SER B 1 270 ? -1.321 12.188 -6.258 1 97.75 270 SER B N 1
ATOM 6558 C CA . SER B 1 270 ? -1.514 13.633 -6.223 1 97.75 270 SER B CA 1
ATOM 6559 C C . SER B 1 270 ? -1.013 14.289 -7.504 1 97.75 270 SER B C 1
ATOM 6561 O O . SER B 1 270 ? -0.311 15.305 -7.457 1 97.75 270 SER B O 1
ATOM 6563 N N . ARG B 1 271 ? -1.295 13.617 -8.547 1 97.81 271 ARG B N 1
ATOM 6564 C CA . ARG B 1 271 ? -0.788 14.008 -9.859 1 97.81 271 ARG B CA 1
ATOM 6565 C C . ARG B 1 271 ? -1.349 15.359 -10.281 1 97.81 271 ARG B C 1
ATOM 6567 O O . ARG B 1 271 ? -0.696 16.109 -11.008 1 97.81 271 ARG B O 1
ATOM 6574 N N . SER B 1 272 ? -2.502 15.688 -9.758 1 97.12 272 SER B N 1
ATOM 6575 C CA . SER B 1 272 ? -3.207 16.891 -10.172 1 97.12 272 SER B CA 1
ATOM 6576 C C . SER B 1 272 ? -2.549 18.141 -9.594 1 97.12 272 SER B C 1
ATOM 6578 O O . SER B 1 272 ? -2.77 19.25 -10.078 1 97.12 272 SER B O 1
ATOM 6580 N N . MET B 1 273 ? -1.84 17.984 -8.547 1 97.12 273 MET B N 1
ATOM 6581 C CA . MET B 1 273 ? -1.189 19.109 -7.875 1 97.12 273 MET B CA 1
ATOM 6582 C C . MET B 1 273 ? 0.253 19.266 -8.344 1 97.12 273 MET B C 1
ATOM 6584 O O . MET B 1 273 ? 1.015 18.297 -8.352 1 97.12 273 MET B O 1
ATOM 6588 N N . ALA B 1 274 ? 0.634 20.438 -8.711 1 97.75 274 ALA B N 1
ATOM 6589 C CA . ALA B 1 274 ? 1.975 20.688 -9.234 1 97.75 274 ALA B CA 1
ATOM 6590 C C . ALA B 1 274 ? 3.002 20.734 -8.109 1 97.75 274 ALA B C 1
ATOM 6592 O O . ALA B 1 274 ? 2.867 21.531 -7.168 1 97.75 274 ALA B O 1
ATOM 6593 N N . SER B 1 275 ? 3.939 19.875 -8.102 1 97.62 275 SER B N 1
ATOM 6594 C CA . SER B 1 275 ? 5.148 19.922 -7.285 1 97.62 275 SER B CA 1
ATOM 6595 C C . SER B 1 275 ? 6.398 20.016 -8.156 1 97.62 275 SER B C 1
ATOM 6597 O O . SER B 1 275 ? 6.516 19.328 -9.164 1 97.62 275 SER B O 1
ATOM 6599 N N . GLY B 1 276 ? 7.273 20.938 -7.812 1 97.25 276 GLY B N 1
ATOM 6600 C CA . GLY B 1 276 ? 8.383 21.141 -8.727 1 97.25 276 GLY B CA 1
ATOM 6601 C C . GLY B 1 276 ? 9.688 21.453 -8.016 1 97.25 276 GLY B C 1
ATOM 6602 O O . GLY B 1 276 ? 9.766 21.391 -6.789 1 97.25 276 GLY B O 1
ATOM 6603 N N . GLU B 1 277 ? 10.711 21.562 -8.773 1 97.25 277 GLU B N 1
ATOM 6604 C CA . GLU B 1 277 ? 12.031 22.062 -8.375 1 97.25 277 GLU B CA 1
ATOM 6605 C C . GLU B 1 277 ? 12.172 23.562 -8.656 1 97.25 277 GLU B C 1
ATOM 6607 O O . GLU B 1 277 ? 11.719 24.047 -9.688 1 97.25 277 GLU B O 1
ATOM 6612 N N . ILE B 1 278 ? 12.75 24.203 -7.645 1 97.38 278 ILE B N 1
ATOM 6613 C CA . ILE B 1 278 ? 12.859 25.656 -7.789 1 97.38 278 ILE B CA 1
ATOM 6614 C C . ILE B 1 278 ? 14.305 26.078 -7.547 1 97.38 278 ILE B C 1
ATOM 6616 O O . ILE B 1 278 ? 14.969 25.578 -6.637 1 97.38 278 ILE B O 1
ATOM 6620 N N . VAL B 1 279 ? 14.773 26.969 -8.375 1 97.38 279 VAL B N 1
ATOM 6621 C CA . VAL B 1 279 ? 16.062 27.609 -8.18 1 97.38 279 VAL B CA 1
ATOM 6622 C C . VAL B 1 279 ? 15.867 29.078 -7.844 1 97.38 279 VAL B C 1
ATOM 6624 O O . VAL B 1 279 ? 15.18 29.797 -8.57 1 97.38 279 VAL B O 1
ATOM 6627 N N . LEU B 1 280 ? 16.406 29.469 -6.727 1 98 280 LEU B N 1
ATOM 6628 C CA . LEU B 1 280 ? 16.406 30.875 -6.305 1 98 280 LEU B CA 1
ATOM 6629 C C . LEU B 1 280 ? 17.688 31.562 -6.742 1 98 280 LEU B C 1
ATOM 6631 O O . LEU B 1 280 ? 18.797 31.062 -6.48 1 98 280 LEU B O 1
ATOM 6635 N N . ASP B 1 281 ? 17.594 32.656 -7.406 1 97.31 281 ASP B N 1
ATOM 6636 C CA . ASP B 1 281 ? 18.734 33.375 -7.945 1 97.31 281 ASP B CA 1
ATOM 6637 C C . ASP B 1 281 ? 18.609 34.875 -7.664 1 97.31 281 ASP B C 1
ATOM 6639 O O . ASP B 1 281 ? 18.438 35.688 -8.586 1 97.31 281 ASP B O 1
ATOM 6643 N N . GLY B 1 282 ? 18.844 35.188 -6.434 1 96.94 282 GLY B N 1
ATOM 6644 C CA . GLY B 1 282 ? 18.672 36.562 -5.977 1 96.94 282 GLY B CA 1
ATOM 6645 C C . GLY B 1 282 ? 17.219 36.938 -5.77 1 96.94 282 GLY B C 1
ATOM 6646 O O . GLY B 1 282 ? 16.828 38.062 -6.035 1 96.94 282 GLY B O 1
ATOM 6647 N N . ALA B 1 283 ? 16.406 36 -5.398 1 97.75 283 ALA B N 1
ATOM 6648 C CA . ALA B 1 283 ? 14.977 36.25 -5.207 1 97.75 283 ALA B CA 1
ATOM 6649 C C . ALA B 1 283 ? 14.734 37.188 -4.023 1 97.75 283 ALA B C 1
ATOM 6651 O O . ALA B 1 283 ? 15.352 37.031 -2.971 1 97.75 283 ALA B O 1
ATOM 6652 N N . HIS B 1 284 ? 13.867 38.094 -4.242 1 96.5 284 HIS B N 1
ATOM 6653 C CA . HIS B 1 284 ? 13.492 39.031 -3.168 1 96.5 284 HIS B CA 1
ATOM 6654 C C . HIS B 1 284 ? 12.602 38.312 -2.139 1 96.5 284 HIS B C 1
ATOM 6656 O O . HIS B 1 284 ? 11.641 37.625 -2.498 1 96.5 284 HIS B O 1
ATOM 6662 N N . ALA B 1 285 ? 12.938 38.531 -0.869 1 97 285 ALA B N 1
ATOM 6663 C CA . ALA B 1 285 ? 12.141 37.906 0.188 1 97 285 ALA B CA 1
ATOM 6664 C C . ALA B 1 285 ? 12.047 38.812 1.411 1 97 285 ALA B C 1
ATOM 6666 O O . ALA B 1 285 ? 12.805 39.781 1.526 1 97 285 ALA B O 1
ATOM 6667 N N . TYR B 1 286 ? 11.133 38.531 2.232 1 96.12 286 TYR B N 1
ATOM 6668 C CA . TYR B 1 286 ? 10.93 39.281 3.467 1 96.12 286 TYR B CA 1
ATOM 6669 C C . TYR B 1 286 ? 11.188 38.406 4.688 1 96.12 286 TYR B C 1
ATOM 6671 O O . TYR B 1 286 ? 10.672 37.312 4.781 1 96.12 286 TYR B O 1
ATOM 6679 N N . LEU B 1 287 ? 11.953 38.906 5.582 1 96 287 LEU B N 1
ATOM 6680 C CA . LEU B 1 287 ? 12.219 38.188 6.82 1 96 287 LEU B CA 1
ATOM 6681 C C . LEU B 1 287 ? 10.953 38.062 7.656 1 96 287 LEU B C 1
ATOM 6683 O O . LEU B 1 287 ? 10.219 39.031 7.836 1 96 287 LEU B O 1
ATOM 6687 N N . ILE B 1 288 ? 10.672 36.938 8.133 1 96.56 288 ILE B N 1
ATOM 6688 C CA . ILE B 1 288 ? 9.578 36.688 9.062 1 96.56 288 ILE B CA 1
ATOM 6689 C C . ILE B 1 288 ? 10.133 36.406 10.453 1 96.56 288 ILE B C 1
ATOM 6691 O O . ILE B 1 288 ? 10.852 35.406 10.648 1 96.56 288 ILE B O 1
ATOM 6695 N N . GLY B 1 289 ? 9.758 37.219 11.359 1 94.12 289 GLY B N 1
ATOM 6696 C CA . GLY B 1 289 ? 10.234 37.031 12.719 1 94.12 289 GLY B CA 1
ATOM 6697 C C . GLY B 1 289 ? 11.703 37.375 12.898 1 94.12 289 GLY B C 1
ATOM 6698 O O . GLY B 1 289 ? 12.164 38.406 12.43 1 94.12 289 GLY B O 1
ATOM 6699 N N . GLU B 1 290 ? 12.367 36.375 13.672 1 92.88 290 GLU B N 1
ATOM 6700 C CA . GLU B 1 290 ? 13.734 36.688 14.094 1 92.88 290 GLU B CA 1
ATOM 6701 C C . GLU B 1 290 ? 14.734 35.719 13.461 1 92.88 290 GLU B C 1
ATOM 6703 O O . GLU B 1 290 ? 14.445 34.5 13.328 1 92.88 290 GLU B O 1
ATOM 6708 N N . ILE B 1 291 ? 15.867 36.312 13.156 1 91.31 291 ILE B N 1
ATOM 6709 C CA . ILE B 1 291 ? 16.969 35.5 12.688 1 91.31 291 ILE B CA 1
ATOM 6710 C C . ILE B 1 291 ? 17.375 34.531 13.789 1 91.31 291 ILE B C 1
ATOM 6712 O O . ILE B 1 291 ? 17.469 34.906 14.961 1 91.31 291 ILE B O 1
ATOM 6716 N N . GLY B 1 292 ? 17.609 33.312 13.422 1 91 292 GLY B N 1
ATOM 6717 C CA . GLY B 1 292 ? 18 32.281 14.375 1 91 292 GLY B CA 1
ATOM 6718 C C . GLY B 1 292 ? 16.812 31.531 14.953 1 91 292 GLY B C 1
ATOM 6719 O O . GLY B 1 292 ? 16.984 30.5 15.609 1 91 292 GLY B O 1
ATOM 6720 N N . ARG B 1 293 ? 15.648 32 14.609 1 92.75 293 ARG B N 1
ATOM 6721 C CA . ARG B 1 293 ? 14.438 31.344 15.102 1 92.75 293 ARG B CA 1
ATOM 6722 C C . ARG B 1 293 ? 13.586 30.828 13.953 1 92.75 293 ARG B C 1
ATOM 6724 O O . ARG B 1 293 ? 12.398 30.562 14.125 1 92.75 293 ARG B O 1
ATOM 6731 N N . GLY B 1 294 ? 14.172 30.781 12.867 1 91.94 294 GLY B N 1
ATOM 6732 C CA . GLY B 1 294 ? 13.445 30.406 11.664 1 91.94 294 GLY B CA 1
ATOM 6733 C C . GLY B 1 294 ? 12.75 29.062 11.773 1 91.94 294 GLY B C 1
ATOM 6734 O O . GLY B 1 294 ? 11.57 28.938 11.469 1 91.94 294 GLY B O 1
ATOM 6735 N N . PHE B 1 295 ? 13.453 28.078 12.266 1 89.31 295 PHE B N 1
ATOM 6736 C CA . PHE B 1 295 ? 12.875 26.734 12.344 1 89.31 295 PHE B CA 1
ATOM 6737 C C . PHE B 1 295 ? 11.781 26.688 13.398 1 89.31 295 PHE B C 1
ATOM 6739 O O . PHE B 1 295 ? 10.75 26.031 13.203 1 89.31 295 PHE B O 1
ATOM 6746 N N . HIS B 1 296 ? 11.992 27.344 14.422 1 89.19 296 HIS B N 1
ATOM 6747 C CA . HIS B 1 296 ? 10.984 27.391 15.477 1 89.19 296 HIS B CA 1
ATOM 6748 C C . HIS B 1 296 ? 9.68 28 14.969 1 89.19 296 HIS B C 1
ATOM 6750 O O . HIS B 1 296 ? 8.594 27.516 15.266 1 89.19 296 HIS B O 1
ATOM 6756 N N . GLN B 1 297 ? 9.797 29.031 14.227 1 90.81 297 GLN B N 1
ATOM 6757 C CA . GLN B 1 297 ? 8.641 29.719 13.664 1 90.81 297 GLN B CA 1
ATOM 6758 C C . GLN B 1 297 ? 7.949 28.859 12.609 1 90.81 297 GLN B C 1
ATOM 6760 O O . GLN B 1 297 ? 6.719 28.797 12.555 1 90.81 297 GLN B O 1
ATOM 6765 N N . MET B 1 298 ? 8.75 28.125 11.906 1 90.75 298 MET B N 1
ATOM 6766 C CA . MET B 1 298 ? 8.195 27.266 10.867 1 90.75 298 MET B CA 1
ATOM 6767 C C . MET B 1 298 ? 7.535 26.031 11.477 1 90.75 298 MET B C 1
ATOM 6769 O O . MET B 1 298 ? 6.625 25.453 10.883 1 90.75 298 MET B O 1
ATOM 6773 N N . ALA B 1 299 ? 8.047 25.609 12.641 1 84.69 299 ALA B N 1
ATOM 6774 C CA . ALA B 1 299 ? 7.52 24.422 13.297 1 84.69 299 ALA B CA 1
ATOM 6775 C C . ALA B 1 299 ? 6.023 24.562 13.562 1 84.69 299 ALA B C 1
ATOM 6777 O O . ALA B 1 299 ? 5.285 23.562 13.5 1 84.69 299 ALA B O 1
ATOM 6778 N N . ASP B 1 300 ? 5.586 25.734 13.812 1 82.44 300 ASP B N 1
ATOM 6779 C CA . ASP B 1 300 ? 4.156 25.984 13.977 1 82.44 300 ASP B CA 1
ATOM 6780 C C . ASP B 1 300 ? 3.389 25.656 12.703 1 82.44 300 ASP B C 1
ATOM 6782 O O . ASP B 1 300 ? 2.326 25.031 12.766 1 82.44 300 ASP B O 1
ATOM 6786 N N . MET B 1 301 ? 3.936 26.062 11.617 1 88.69 301 MET B N 1
ATOM 6787 C CA . MET B 1 301 ? 3.338 25.766 10.32 1 88.69 301 MET B CA 1
ATOM 6788 C C . MET B 1 301 ? 3.332 24.266 10.047 1 88.69 301 MET B C 1
ATOM 6790 O O . MET B 1 301 ? 2.336 23.719 9.57 1 88.69 301 MET B O 1
ATOM 6794 N N . ILE B 1 302 ? 4.391 23.641 10.422 1 87.75 302 ILE B N 1
ATOM 6795 C CA . ILE B 1 302 ? 4.539 22.203 10.195 1 87.75 302 ILE B CA 1
ATOM 6796 C C . ILE B 1 302 ? 3.512 21.438 11.031 1 87.75 302 ILE B C 1
ATOM 6798 O O . ILE B 1 302 ? 2.906 20.484 10.555 1 87.75 302 ILE B O 1
ATOM 6802 N N . ASN B 1 303 ? 3.305 21.844 12.18 1 87.69 303 ASN B N 1
ATOM 6803 C CA . ASN B 1 303 ? 2.344 21.188 13.055 1 87.69 303 ASN B CA 1
ATOM 6804 C C . ASN B 1 303 ? 0.927 21.266 12.492 1 87.69 303 ASN B C 1
ATOM 6806 O O . ASN B 1 303 ? 0.173 20.297 12.562 1 87.69 303 ASN B O 1
ATOM 6810 N N . MET B 1 304 ? 0.597 22.406 11.977 1 90.25 304 MET B N 1
ATOM 6811 C CA . MET B 1 304 ? -0.722 22.547 11.367 1 90.25 304 MET B CA 1
ATOM 6812 C C . MET B 1 304 ? -0.846 21.688 10.117 1 90.25 304 MET B C 1
ATOM 6814 O O . MET B 1 304 ? -1.896 21.094 9.867 1 90.25 304 MET B O 1
ATOM 6818 N N . SER B 1 305 ? 0.213 21.672 9.422 1 91.69 305 SER B N 1
ATOM 6819 C CA . SER B 1 305 ? 0.228 20.828 8.227 1 91.69 305 SER B CA 1
ATOM 6820 C C . SER B 1 305 ? 0.094 19.359 8.586 1 91.69 305 SER B C 1
ATOM 6822 O O . SER B 1 305 ? -0.564 18.594 7.875 1 91.69 305 SER B O 1
ATOM 6824 N N . ARG B 1 306 ? 0.742 18.953 9.648 1 94.31 306 ARG B N 1
ATOM 6825 C CA . ARG B 1 306 ? 0.662 17.562 10.102 1 94.31 306 ARG B CA 1
ATOM 6826 C C . ARG B 1 306 ? -0.76 17.203 10.516 1 94.31 306 ARG B C 1
ATOM 6828 O O . ARG B 1 306 ? -1.228 16.094 10.258 1 94.31 306 ARG B O 1
ATOM 6835 N N . LEU B 1 307 ? -1.416 18.141 11.211 1 96.44 307 LEU B N 1
ATOM 6836 C CA . LEU B 1 307 ? -2.822 17.922 11.523 1 96.44 307 LEU B CA 1
ATOM 6837 C C . LEU B 1 307 ? -3.641 17.734 10.25 1 96.44 307 LEU B C 1
ATOM 6839 O O . LEU B 1 307 ? -4.457 16.812 10.156 1 96.44 307 LEU B O 1
ATOM 6843 N N . SER B 1 308 ? -3.404 18.625 9.281 1 96.31 308 SER B N 1
ATOM 6844 C CA . SER B 1 308 ? -4.102 18.5 8 1 96.31 308 SER B CA 1
ATOM 6845 C C . SER B 1 308 ? -3.844 17.141 7.355 1 96.31 308 SER B C 1
ATOM 6847 O O . SER B 1 308 ? -4.754 16.547 6.777 1 96.31 308 SER B O 1
ATOM 6849 N N . ASN B 1 309 ? -2.6 16.688 7.43 1 96.81 309 ASN B N 1
ATOM 6850 C CA . ASN B 1 309 ? -2.275 15.359 6.914 1 96.81 309 ASN B CA 1
ATOM 6851 C C . ASN B 1 309 ? -3.104 14.273 7.594 1 96.81 309 ASN B C 1
ATOM 6853 O O . ASN B 1 309 ? -3.568 13.336 6.941 1 96.81 309 ASN B O 1
ATOM 6857 N N . GLY B 1 310 ? -3.236 14.414 8.922 1 98.25 310 GLY B N 1
ATOM 6858 C CA . GLY B 1 310 ? -4.066 13.477 9.664 1 98.25 310 GLY B CA 1
ATOM 6859 C C . GLY B 1 310 ? -5.52 13.492 9.227 1 98.25 310 GLY B C 1
ATOM 6860 O O . GLY B 1 310 ? -6.137 12.438 9.078 1 98.25 310 GLY B O 1
ATOM 6861 N N . VAL B 1 311 ? -6.074 14.68 8.961 1 98.62 311 VAL B N 1
ATOM 6862 C CA . VAL B 1 311 ? -7.453 14.828 8.508 1 98.62 311 VAL B CA 1
ATOM 6863 C C . VAL B 1 311 ? -7.617 14.195 7.133 1 98.62 311 VAL B C 1
ATOM 6865 O O . VAL B 1 311 ? -8.594 13.484 6.879 1 98.62 311 VAL B O 1
ATOM 6868 N N . ARG B 1 312 ? -6.66 14.469 6.293 1 98.38 312 ARG B N 1
ATOM 6869 C CA . ARG B 1 312 ? -6.711 13.922 4.941 1 98.38 312 ARG B CA 1
ATOM 6870 C C . ARG B 1 312 ? -6.641 12.398 4.965 1 98.38 312 ARG B C 1
ATOM 6872 O O . ARG B 1 312 ? -7.328 11.727 4.191 1 98.38 312 ARG B O 1
ATOM 6879 N N . ALA B 1 313 ? -5.766 11.875 5.855 1 98.75 313 ALA B N 1
ATOM 6880 C CA . ALA B 1 313 ? -5.695 10.422 5.996 1 98.75 313 ALA B CA 1
ATOM 6881 C C . ALA B 1 313 ? -7.035 9.844 6.453 1 98.75 313 ALA B C 1
ATOM 6883 O O . ALA B 1 313 ? -7.473 8.805 5.957 1 98.75 313 ALA B O 1
ATOM 6884 N N . ALA B 1 314 ? -7.688 10.516 7.383 1 98.88 314 ALA B N 1
ATOM 6885 C CA . ALA B 1 314 ? -9.008 10.094 7.848 1 98.88 314 ALA B CA 1
ATOM 6886 C C . ALA B 1 314 ? -10.016 10.102 6.703 1 98.88 314 ALA B C 1
ATOM 6888 O O . ALA B 1 314 ? -10.789 9.156 6.543 1 98.88 314 ALA B O 1
ATOM 6889 N N . GLY B 1 315 ? -10.023 11.188 5.941 1 98.75 315 GLY B N 1
ATOM 6890 C CA . GLY B 1 315 ? -10.922 11.281 4.805 1 98.75 315 GLY B CA 1
ATOM 6891 C C . GLY B 1 315 ? -10.672 10.219 3.752 1 98.75 315 GLY B C 1
ATOM 6892 O O . GLY B 1 315 ? -11.617 9.656 3.197 1 98.75 315 GLY B O 1
ATOM 6893 N N . LEU B 1 316 ? -9.414 9.938 3.463 1 98.62 316 LEU B N 1
ATOM 6894 C CA . LEU B 1 316 ? -9.039 8.898 2.506 1 98.62 316 LEU B CA 1
ATOM 6895 C C . LEU B 1 316 ? -9.539 7.535 2.955 1 98.62 316 LEU B C 1
ATOM 6897 O O . LEU B 1 316 ? -10.062 6.766 2.146 1 98.62 316 LEU B O 1
ATOM 6901 N N . MET B 1 317 ? -9.336 7.234 4.25 1 98.88 317 MET B N 1
ATOM 6902 C CA . MET B 1 317 ? -9.773 5.941 4.766 1 98.88 317 MET B CA 1
ATOM 6903 C C . MET B 1 317 ? -11.297 5.832 4.723 1 98.88 317 MET B C 1
ATOM 6905 O O . MET B 1 317 ? -11.836 4.77 4.422 1 98.88 317 MET B O 1
ATOM 6909 N N . ARG B 1 318 ? -11.984 6.934 4.98 1 98.75 318 ARG B N 1
ATOM 6910 C CA . ARG B 1 318 ? -13.445 6.895 4.914 1 98.75 318 ARG B CA 1
ATOM 6911 C C . ARG B 1 318 ? -13.922 6.664 3.482 1 98.75 318 ARG B C 1
ATOM 6913 O O . ARG B 1 318 ? -14.852 5.887 3.25 1 98.75 318 ARG B O 1
ATOM 6920 N N . ARG B 1 319 ? -13.305 7.363 2.533 1 98.62 319 ARG B N 1
ATOM 6921 C CA . ARG B 1 319 ? -13.633 7.129 1.131 1 98.62 319 ARG B CA 1
ATOM 6922 C C . ARG B 1 319 ? -13.453 5.66 0.766 1 98.62 319 ARG B C 1
ATOM 6924 O O . ARG B 1 319 ? -14.328 5.059 0.141 1 98.62 319 ARG B O 1
ATOM 6931 N N . ALA B 1 320 ? -12.352 5.117 1.145 1 98.75 320 ALA B N 1
ATOM 6932 C CA . ALA B 1 320 ? -12.07 3.705 0.89 1 98.75 320 ALA B CA 1
ATOM 6933 C C . ALA B 1 320 ? -13.125 2.811 1.528 1 98.75 320 ALA B C 1
ATOM 6935 O O . ALA B 1 320 ? -13.578 1.84 0.916 1 98.75 320 ALA B O 1
ATOM 6936 N N . MET B 1 321 ? -13.508 3.156 2.764 1 98.38 321 MET B N 1
ATOM 6937 C CA . MET B 1 321 ? -14.547 2.404 3.467 1 98.38 321 MET B CA 1
ATOM 6938 C C . MET B 1 321 ? -15.867 2.469 2.715 1 98.38 321 MET B C 1
ATOM 6940 O O . MET B 1 321 ? -16.562 1.459 2.584 1 98.38 321 MET B O 1
ATOM 6944 N N . ASN B 1 322 ? -16.234 3.66 2.258 1 98.19 322 ASN B N 1
ATOM 6945 C CA . ASN B 1 322 ? -17.484 3.816 1.507 1 98.19 322 ASN B CA 1
ATOM 6946 C C . ASN B 1 322 ? -17.5 2.926 0.268 1 98.19 322 ASN B C 1
ATOM 6948 O O . ASN B 1 322 ? -18.5 2.268 -0.012 1 98.19 322 ASN B O 1
ATOM 6952 N N . GLU B 1 323 ? -16.391 2.881 -0.443 1 98.06 323 GLU B N 1
ATOM 6953 C CA . GLU B 1 323 ? -16.297 2.029 -1.625 1 98.06 323 GLU B CA 1
ATOM 6954 C C . GLU B 1 323 ? -16.438 0.555 -1.259 1 98.06 323 GLU B C 1
ATOM 6956 O O . GLU B 1 323 ? -17.219 -0.171 -1.872 1 98.06 323 GLU B O 1
ATOM 6961 N N . ALA B 1 324 ? -15.68 0.127 -0.289 1 98.56 324 ALA B N 1
ATOM 6962 C CA . ALA B 1 324 ? -15.648 -1.279 0.102 1 98.56 324 ALA B CA 1
ATOM 6963 C C . ALA B 1 324 ? -17.016 -1.745 0.605 1 98.56 324 ALA B C 1
ATOM 6965 O O . ALA B 1 324 ? -17.469 -2.838 0.261 1 98.56 324 ALA B O 1
ATOM 6966 N N . LEU B 1 325 ? -17.641 -0.917 1.453 1 98.25 325 LEU B N 1
ATOM 6967 C CA . LEU B 1 325 ? -18.953 -1.269 1.986 1 98.25 325 LEU B CA 1
ATOM 6968 C C . LEU B 1 325 ? -19.984 -1.365 0.869 1 98.25 325 LEU B C 1
ATOM 6970 O O . LEU B 1 325 ? -20.812 -2.268 0.871 1 98.25 325 LEU B O 1
ATOM 6974 N N . HIS B 1 326 ? -19.953 -0.411 -0.047 1 97.62 326 HIS B N 1
ATOM 6975 C CA . HIS B 1 326 ? -20.891 -0.447 -1.163 1 97.62 326 HIS B CA 1
ATOM 6976 C C . HIS B 1 326 ? -20.703 -1.712 -1.995 1 97.62 326 HIS B C 1
ATOM 6978 O O . HIS B 1 326 ? -21.688 -2.393 -2.318 1 97.62 326 HIS B O 1
ATOM 6984 N N . VAL B 1 327 ? -19.5 -2.045 -2.34 1 97.5 327 VAL B N 1
ATOM 6985 C CA . VAL B 1 327 ? -19.219 -3.244 -3.119 1 97.5 327 VAL B CA 1
ATOM 6986 C C . VAL B 1 327 ? -19.672 -4.48 -2.35 1 97.5 327 VAL B C 1
ATOM 6988 O O . VAL B 1 327 ? -20.359 -5.344 -2.902 1 97.5 327 VAL B O 1
ATOM 6991 N N . ALA B 1 328 ? -19.297 -4.574 -1.086 1 97.88 328 ALA B N 1
ATOM 6992 C CA . ALA B 1 328 ? -19.609 -5.75 -0.28 1 97.88 328 ALA B CA 1
ATOM 6993 C C . ALA B 1 328 ? -21.125 -5.922 -0.148 1 97.88 328 ALA B C 1
ATOM 6995 O O . ALA B 1 328 ? -21.625 -7.047 -0.126 1 97.88 328 ALA B O 1
ATOM 6996 N N . ALA B 1 329 ? -21.844 -4.824 -0.082 1 97 329 ALA B N 1
ATOM 6997 C CA . ALA B 1 329 ? -23.281 -4.867 0.13 1 97 329 ALA B CA 1
ATOM 6998 C C . ALA B 1 329 ? -24.016 -5.199 -1.166 1 97 329 ALA B C 1
ATOM 7000 O O . ALA B 1 329 ? -25.172 -5.645 -1.138 1 97 329 ALA B O 1
ATOM 7001 N N . HIS B 1 330 ? -23.375 -5.023 -2.328 1 95.62 330 HIS B N 1
ATOM 7002 C CA . HIS B 1 330 ? -24.156 -5.086 -3.564 1 95.62 330 HIS B CA 1
ATOM 7003 C C . HIS B 1 330 ? -23.609 -6.156 -4.504 1 95.62 330 HIS B C 1
ATOM 7005 O O . HIS B 1 330 ? -24.281 -6.547 -5.465 1 95.62 330 HIS B O 1
ATOM 7011 N N . ARG B 1 331 ? -22.438 -6.609 -4.309 1 95.12 331 ARG B N 1
ATOM 7012 C CA . ARG B 1 331 ? -21.891 -7.695 -5.117 1 95.12 331 ARG B CA 1
ATOM 7013 C C . ARG B 1 331 ? -22.266 -9.055 -4.535 1 95.12 331 ARG B C 1
ATOM 7015 O O . ARG B 1 331 ? -22.25 -9.234 -3.316 1 95.12 331 ARG B O 1
ATOM 7022 N N . GLU B 1 332 ? -22.562 -9.984 -5.398 1 93.94 332 GLU B N 1
ATOM 7023 C CA . GLU B 1 332 ? -22.922 -11.336 -4.988 1 93.94 332 GLU B CA 1
ATOM 7024 C C . GLU B 1 332 ? -21.922 -12.352 -5.531 1 93.94 332 GLU B C 1
ATOM 7026 O O . GLU B 1 332 ? -21.469 -12.242 -6.676 1 93.94 332 GLU B O 1
ATOM 7031 N N . ALA B 1 333 ? -21.469 -13.242 -4.738 1 92.69 333 ALA B N 1
ATOM 7032 C CA . ALA B 1 333 ? -20.656 -14.406 -5.082 1 92.69 333 ALA B CA 1
ATOM 7033 C C . ALA B 1 333 ? -21.016 -15.602 -4.207 1 92.69 333 ALA B C 1
ATOM 7035 O O . ALA B 1 333 ? -21.312 -15.445 -3.021 1 92.69 333 ALA B O 1
ATOM 7036 N N . PHE B 1 334 ? -20.984 -16.781 -4.816 1 93.44 334 PHE B N 1
ATOM 7037 C CA . PHE B 1 334 ? -21.266 -18.031 -4.125 1 93.44 334 PHE B CA 1
ATOM 7038 C C . PHE B 1 334 ? -22.641 -18 -3.475 1 93.44 334 PHE B C 1
ATOM 7040 O O . PHE B 1 334 ? -22.812 -18.484 -2.354 1 93.44 334 PHE B O 1
ATOM 7047 N N . GLY B 1 335 ? -23.516 -17.25 -4.039 1 92.06 335 GLY B N 1
ATOM 7048 C CA . GLY B 1 335 ? -24.922 -17.25 -3.637 1 92.06 335 GLY B CA 1
ATOM 7049 C C . GLY B 1 335 ? -25.219 -16.281 -2.506 1 92.06 335 GLY B C 1
ATOM 7050 O O . GLY B 1 335 ? -26.312 -16.281 -1.955 1 92.06 335 GLY B O 1
ATOM 7051 N N . ARG B 1 336 ? -24.234 -15.461 -2.152 1 94.56 336 ARG B N 1
ATOM 7052 C CA . ARG B 1 336 ? -24.406 -14.531 -1.039 1 94.56 336 ARG B CA 1
ATOM 7053 C C . ARG B 1 336 ? -23.812 -13.164 -1.362 1 94.56 336 ARG B C 1
ATOM 7055 O O . ARG B 1 336 ? -22.938 -13.055 -2.225 1 94.56 336 ARG B O 1
ATOM 7062 N N . LYS B 1 337 ? -24.344 -12.133 -0.63 1 96.19 337 LYS B N 1
ATOM 7063 C CA . LYS B 1 337 ? -23.656 -10.852 -0.648 1 96.19 337 LYS B CA 1
ATOM 7064 C C . LYS B 1 337 ? -22.312 -10.938 0.073 1 96.19 337 LYS B C 1
ATOM 7066 O O . LYS B 1 337 ? -22.188 -11.648 1.072 1 96.19 337 LYS B O 1
ATOM 7071 N N . LEU B 1 338 ? -21.359 -10.25 -0.43 1 96.81 338 LEU B N 1
ATOM 7072 C CA . LEU B 1 338 ? -20.031 -10.312 0.17 1 96.81 338 LEU B CA 1
ATOM 7073 C C . LEU B 1 338 ? -20.078 -9.898 1.638 1 96.81 338 LEU B C 1
ATOM 7075 O O . LEU B 1 338 ? -19.359 -10.477 2.469 1 96.81 338 LEU B O 1
ATOM 7079 N N . ILE B 1 339 ? -20.922 -8.93 2.02 1 97.38 339 ILE B N 1
ATOM 7080 C CA . ILE B 1 339 ? -20.969 -8.367 3.361 1 97.38 339 ILE B CA 1
ATOM 7081 C C . ILE B 1 339 ? -21.5 -9.406 4.344 1 97.38 339 ILE B C 1
ATOM 7083 O O . ILE B 1 339 ? -21.375 -9.242 5.559 1 97.38 339 ILE B O 1
ATOM 7087 N N . ASP B 1 340 ? -22.094 -10.484 3.834 1 96.31 340 ASP B N 1
ATOM 7088 C CA . ASP B 1 340 ? -22.641 -11.539 4.676 1 96.31 340 ASP B CA 1
ATOM 7089 C C . ASP B 1 340 ? -21.609 -12.625 4.957 1 96.31 340 ASP B C 1
ATOM 7091 O O . ASP B 1 340 ? -21.859 -13.547 5.734 1 96.31 340 ASP B O 1
ATOM 7095 N N . MET B 1 341 ? -20.484 -12.555 4.312 1 95.38 341 MET B N 1
ATOM 7096 C CA . MET B 1 341 ? -19.438 -13.562 4.469 1 95.38 341 MET B CA 1
ATOM 7097 C C . MET B 1 341 ? -18.531 -13.227 5.645 1 95.38 341 MET B C 1
ATOM 7099 O O . MET B 1 341 ? -18 -12.125 5.73 1 95.38 341 MET B O 1
ATOM 7103 N N . PRO B 1 342 ? -18.281 -14.172 6.523 1 93.25 342 PRO B N 1
ATOM 7104 C CA . PRO B 1 342 ? -17.547 -13.906 7.77 1 93.25 342 PRO B CA 1
ATOM 7105 C C . PRO B 1 342 ? -16.156 -13.344 7.527 1 93.25 342 PRO B C 1
ATOM 7107 O O . PRO B 1 342 ? -15.727 -12.406 8.211 1 93.25 342 PRO B O 1
ATOM 7110 N N . LEU B 1 343 ? -15.43 -13.844 6.605 1 94.44 343 LEU B N 1
ATOM 7111 C CA . LEU B 1 343 ? -14.078 -13.375 6.336 1 94.44 343 LEU B CA 1
ATOM 7112 C C . LEU B 1 343 ? -14.086 -11.953 5.793 1 94.44 343 LEU B C 1
ATOM 7114 O O . LEU B 1 343 ? -13.188 -11.164 6.094 1 94.44 343 LEU B O 1
ATOM 7118 N N . MET B 1 344 ? -15.055 -11.68 4.949 1 97 344 MET B N 1
ATOM 7119 C CA . MET B 1 344 ? -15.203 -10.32 4.441 1 97 344 MET B CA 1
ATOM 7120 C C . MET B 1 344 ? -15.547 -9.352 5.57 1 97 344 MET B C 1
ATOM 7122 O O . MET B 1 344 ? -15 -8.25 5.641 1 97 344 MET B O 1
ATOM 7126 N N . GLN B 1 345 ? -16.438 -9.781 6.457 1 96.56 345 GLN B N 1
ATOM 7127 C CA . GLN B 1 345 ? -16.781 -8.938 7.598 1 96.56 345 GLN B CA 1
ATOM 7128 C C . GLN B 1 345 ? -15.539 -8.609 8.43 1 96.56 345 GLN B C 1
ATOM 7130 O O . GLN B 1 345 ? -15.352 -7.465 8.844 1 96.56 345 GLN B O 1
ATOM 7135 N N . ARG B 1 346 ? -14.719 -9.609 8.633 1 95.5 346 ARG B N 1
ATOM 7136 C CA . ARG B 1 346 ? -13.484 -9.383 9.375 1 95.5 346 ARG B CA 1
ATOM 7137 C C . ARG B 1 346 ? -12.586 -8.383 8.664 1 95.5 346 ARG B C 1
ATOM 7139 O O . ARG B 1 346 ? -12 -7.504 9.297 1 95.5 346 ARG B O 1
ATOM 7146 N N . GLN B 1 347 ? -12.477 -8.57 7.41 1 96.81 347 GLN B N 1
ATOM 7147 C CA . GLN B 1 347 ? -11.656 -7.664 6.621 1 96.81 347 GLN B CA 1
ATOM 7148 C C . GLN B 1 347 ? -12.18 -6.234 6.695 1 96.81 347 GLN B C 1
ATOM 7150 O O . GLN B 1 347 ? -11.414 -5.289 6.867 1 96.81 347 GLN B O 1
ATOM 7155 N N . LEU B 1 348 ? -13.477 -6.043 6.562 1 98.5 348 LEU B N 1
ATOM 7156 C CA . LEU B 1 348 ? -14.094 -4.723 6.621 1 98.5 348 LEU B CA 1
ATOM 7157 C C . LEU B 1 348 ? -13.898 -4.094 7.996 1 98.5 348 LEU B C 1
ATOM 7159 O O . LEU B 1 348 ? -13.672 -2.887 8.102 1 98.5 348 LEU B O 1
ATOM 7163 N N . MET B 1 349 ? -13.945 -4.914 9.031 1 97.88 349 MET B N 1
ATOM 7164 C CA . MET B 1 349 ? -13.758 -4.387 10.383 1 97.88 349 MET B CA 1
ATOM 7165 C C . MET B 1 349 ? -12.328 -3.914 10.586 1 97.88 349 MET B C 1
ATOM 7167 O O . MET B 1 349 ? -12.086 -2.938 11.297 1 97.88 349 MET B O 1
ATOM 7171 N N . LYS B 1 350 ? -11.398 -4.645 9.984 1 97.62 350 LYS B N 1
ATOM 7172 C CA . LYS B 1 350 ? -10 -4.242 10.062 1 97.62 350 LYS B CA 1
ATOM 7173 C C . LYS B 1 350 ? -9.781 -2.896 9.375 1 97.62 350 LYS B C 1
ATOM 7175 O O . LYS B 1 350 ? -8.812 -2.191 9.68 1 97.62 350 LYS B O 1
ATOM 7180 N N . MET B 1 351 ? -10.633 -2.5 8.516 1 98.62 351 MET B N 1
ATOM 7181 C CA . MET B 1 351 ? -10.578 -1.202 7.852 1 98.62 351 MET B CA 1
ATOM 7182 C C . MET B 1 351 ? -11.328 -0.144 8.656 1 98.62 351 MET B C 1
ATOM 7184 O O . MET B 1 351 ? -10.859 0.99 8.781 1 98.62 351 MET B O 1
ATOM 7188 N N . LEU B 1 352 ? -12.406 -0.537 9.219 1 98.75 352 LEU B N 1
ATOM 7189 C CA . LEU B 1 352 ? -13.297 0.4 9.898 1 98.75 352 LEU B CA 1
ATOM 7190 C C . LEU B 1 352 ? -12.641 0.961 11.156 1 98.75 352 LEU B C 1
ATOM 7192 O O . LEU B 1 352 ? -12.742 2.158 11.43 1 98.75 352 LEU B O 1
ATOM 7196 N N . LEU B 1 353 ? -11.945 0.165 11.883 1 98.69 353 LEU B N 1
ATOM 7197 C CA . LEU B 1 353 ? -11.391 0.566 13.172 1 98.69 353 LEU B CA 1
ATOM 7198 C C . LEU B 1 353 ? -10.391 1.701 13.008 1 98.69 353 LEU B C 1
ATOM 7200 O O . LEU B 1 353 ? -10.547 2.766 13.609 1 98.69 353 LEU B O 1
ATOM 7204 N N . PRO B 1 354 ? -9.422 1.541 12.141 1 98.88 354 PRO B N 1
ATOM 7205 C CA . PRO B 1 354 ? -8.492 2.666 11.992 1 98.88 354 PRO B CA 1
ATOM 7206 C C . PRO B 1 354 ? -9.156 3.898 11.383 1 98.88 354 PRO B C 1
ATOM 7208 O O . PRO B 1 354 ? -8.789 5.031 11.711 1 98.88 354 PRO B O 1
ATOM 7211 N N . ALA B 1 355 ? -10.109 3.729 10.492 1 98.88 355 ALA B N 1
ATOM 7212 C CA . ALA B 1 355 ? -10.812 4.867 9.906 1 98.88 355 ALA B CA 1
ATOM 7213 C C . ALA B 1 355 ? -11.523 5.684 10.984 1 98.88 355 ALA B C 1
ATOM 7215 O O . ALA B 1 355 ? -11.422 6.91 11 1 98.88 355 ALA B O 1
ATOM 7216 N N . GLU B 1 356 ? -12.164 5.004 11.906 1 98.81 356 GLU B N 1
ATOM 7217 C CA . GLU B 1 356 ? -12.914 5.672 12.961 1 98.81 356 GLU B CA 1
ATOM 7218 C C . GLU B 1 356 ? -11.984 6.277 14.008 1 98.81 356 GLU B C 1
ATOM 7220 O O . GLU B 1 356 ? -12.281 7.328 14.57 1 98.81 356 GLU B O 1
ATOM 7225 N N . ALA B 1 357 ? -10.906 5.594 14.266 1 98.88 357 ALA B N 1
ATOM 7226 C CA . ALA B 1 357 ? -9.914 6.152 15.172 1 98.88 357 ALA B CA 1
ATOM 7227 C C . ALA B 1 357 ? -9.383 7.488 14.656 1 98.88 357 ALA B C 1
ATOM 7229 O O . ALA B 1 357 ? -9.297 8.461 15.406 1 98.88 357 ALA B O 1
ATOM 7230 N N . ALA B 1 358 ? -9.078 7.559 13.383 1 98.94 358 ALA B N 1
ATOM 7231 C CA . ALA B 1 358 ? -8.539 8.781 12.781 1 98.94 358 ALA B CA 1
ATOM 7232 C C . ALA B 1 358 ? -9.562 9.906 12.836 1 98.94 358 ALA B C 1
ATOM 7234 O O . ALA B 1 358 ? -9.211 11.062 13.102 1 98.94 358 ALA B O 1
ATOM 7235 N N . ARG B 1 359 ? -10.773 9.562 12.617 1 98.56 359 ARG B N 1
ATOM 7236 C CA . ARG B 1 359 ? -11.844 10.555 12.672 1 98.56 359 ARG B CA 1
ATOM 7237 C C . ARG B 1 359 ? -11.945 11.18 14.055 1 98.56 359 ARG B C 1
ATOM 7239 O O . ARG B 1 359 ? -11.961 12.398 14.195 1 98.56 359 ARG B O 1
ATOM 7246 N N . THR B 1 360 ? -11.992 10.336 15.023 1 98.75 360 THR B N 1
ATOM 7247 C CA . THR B 1 360 ? -12.102 10.805 16.406 1 98.75 360 THR B CA 1
ATOM 7248 C C . THR B 1 360 ? -10.898 11.656 16.781 1 98.75 360 THR B C 1
ATOM 7250 O O . THR B 1 360 ? -11.039 12.688 17.438 1 98.75 360 THR B O 1
ATOM 7253 N N . MET B 1 361 ? -9.758 11.281 16.359 1 98.81 361 MET B N 1
ATOM 7254 C CA . MET B 1 361 ? -8.516 11.953 16.734 1 98.81 361 MET B CA 1
ATOM 7255 C C . MET B 1 361 ? -8.461 13.352 16.141 1 98.81 361 MET B C 1
ATOM 7257 O O . MET B 1 361 ? -8.133 14.312 16.828 1 98.81 361 MET B O 1
ATOM 7261 N N . PHE B 1 362 ? -8.797 13.516 14.836 1 98.62 362 PHE B N 1
ATOM 7262 C CA . PHE B 1 362 ? -8.68 14.859 14.281 1 98.62 362 PHE B CA 1
ATOM 7263 C C . PHE B 1 362 ? -9.758 15.773 14.852 1 98.62 362 PHE B C 1
ATOM 7265 O O . PHE B 1 362 ? -9.531 16.969 15.031 1 98.62 362 PHE B O 1
ATOM 7272 N N . MET B 1 363 ? -10.953 15.211 15.164 1 98.75 363 MET B N 1
ATOM 7273 C CA . MET B 1 363 ? -12.008 16.031 15.75 1 98.75 363 MET B CA 1
ATOM 7274 C C . MET B 1 363 ? -11.602 16.547 17.125 1 98.75 363 MET B C 1
ATOM 7276 O O . MET B 1 363 ? -11.852 17.703 17.453 1 98.75 363 MET B O 1
ATOM 7280 N N . GLN B 1 364 ? -10.977 15.656 17.875 1 98.75 364 GLN B N 1
ATOM 7281 C CA . GLN B 1 364 ? -10.555 16.078 19.203 1 98.75 364 GLN B CA 1
ATOM 7282 C C . GLN B 1 364 ? -9.492 17.172 19.125 1 98.75 364 GLN B C 1
ATOM 7284 O O . GLN B 1 364 ? -9.523 18.125 19.906 1 98.75 364 GLN B O 1
ATOM 7289 N N . ILE B 1 365 ? -8.562 17.047 18.234 1 98.69 365 ILE B N 1
ATOM 7290 C CA . ILE B 1 365 ? -7.535 18.062 18.078 1 98.69 365 ILE B CA 1
ATOM 7291 C C . ILE B 1 365 ? -8.18 19.391 17.656 1 98.69 365 ILE B C 1
ATOM 7293 O O . ILE B 1 365 ? -7.836 20.453 18.188 1 98.69 365 ILE B O 1
ATOM 7297 N N . ALA B 1 366 ? -9.117 19.297 16.766 1 98.25 366 ALA B N 1
ATOM 7298 C CA . ALA B 1 366 ? -9.82 20.484 16.297 1 98.25 366 ALA B CA 1
ATOM 7299 C C . ALA B 1 366 ? -10.539 21.188 17.453 1 98.25 366 ALA B C 1
ATOM 7301 O O . ALA B 1 366 ? -10.633 22.422 17.469 1 98.25 366 ALA B O 1
ATOM 7302 N N . LEU B 1 367 ? -11.078 20.453 18.391 1 98.19 367 LEU B N 1
ATOM 7303 C CA . LEU B 1 367 ? -11.797 21.016 19.531 1 98.19 367 LEU B CA 1
ATOM 7304 C C . LEU B 1 367 ? -10.836 21.672 20.516 1 98.19 367 LEU B C 1
ATOM 7306 O O . LEU B 1 367 ? -11.203 22.641 21.188 1 98.19 367 LEU B O 1
ATOM 7310 N N . LEU B 1 368 ? -9.609 21.188 20.562 1 98.25 368 LEU B N 1
ATOM 7311 C CA . LEU B 1 368 ? -8.625 21.688 21.516 1 98.25 368 LEU B CA 1
ATOM 7312 C C . LEU B 1 368 ? -7.926 22.938 20.984 1 98.25 368 LEU B C 1
ATOM 7314 O O . LEU B 1 368 ? -7.43 23.766 21.75 1 98.25 368 LEU B O 1
ATOM 7318 N N . LEU B 1 369 ? -7.938 23.125 19.719 1 96 369 LEU B N 1
ATOM 7319 C CA . LEU B 1 369 ? -7.141 24.156 19.047 1 96 369 LEU B CA 1
ATOM 7320 C C . LEU B 1 369 ? -7.57 25.547 19.5 1 96 369 LEU B C 1
ATOM 7322 O O . LEU B 1 369 ? -6.727 26.375 19.875 1 96 369 LEU B O 1
ATOM 7326 N N . PRO B 1 370 ? -8.914 25.859 19.547 1 94.94 370 PRO B N 1
ATOM 7327 C CA . PRO B 1 370 ? -9.312 27.188 19.984 1 94.94 370 PRO B CA 1
ATOM 7328 C C . PRO B 1 370 ? -8.93 27.469 21.438 1 94.94 370 PRO B C 1
ATOM 7330 O O . PRO B 1 370 ? -8.609 28.609 21.781 1 94.94 370 PRO B O 1
ATOM 7333 N N . GLN B 1 371 ? -8.953 26.453 22.234 1 96.94 371 GLN B N 1
ATOM 7334 C CA . GLN B 1 371 ? -8.547 26.609 23.625 1 96.94 371 GLN B CA 1
ATOM 7335 C C . GLN B 1 371 ? -7.047 26.891 23.734 1 96.94 371 GLN B C 1
ATOM 7337 O O . GLN B 1 371 ? -6.625 27.766 24.5 1 96.94 371 GLN B O 1
ATOM 7342 N N . ALA B 1 372 ? -6.309 26.141 22.984 1 95.31 372 ALA B N 1
ATOM 7343 C CA . ALA B 1 372 ? -4.867 26.359 22.953 1 95.31 372 ALA B CA 1
ATOM 7344 C C . ALA B 1 372 ? -4.531 27.766 22.469 1 95.31 372 ALA B C 1
ATOM 7346 O O . ALA B 1 372 ? -3.689 28.438 23.062 1 95.31 372 ALA B O 1
ATOM 7347 N N . ASP B 1 373 ? -5.164 28.203 21.453 1 91.56 373 ASP B N 1
ATOM 7348 C CA . ASP B 1 373 ? -4.93 29.516 20.859 1 91.56 373 ASP B CA 1
ATOM 7349 C C . ASP B 1 373 ? -5.32 30.625 21.828 1 91.56 373 ASP B C 1
ATOM 7351 O O . ASP B 1 373 ? -4.754 31.719 21.781 1 91.56 373 ASP B O 1
ATOM 7355 N N . ALA B 1 374 ? -6.301 30.328 22.734 1 94.81 374 ALA B N 1
ATOM 7356 C CA . ALA B 1 374 ? -6.77 31.297 23.703 1 94.81 374 ALA B CA 1
ATOM 7357 C C . ALA B 1 374 ? -5.867 31.328 24.938 1 94.81 374 ALA B C 1
ATOM 7359 O O . ALA B 1 374 ? -6.129 32.062 25.891 1 94.81 374 ALA B O 1
ATOM 7360 N N . GLY B 1 375 ? -4.906 30.469 24.953 1 95.31 375 GLY B N 1
ATOM 7361 C CA . GLY B 1 375 ? -3.9 30.547 26 1 95.31 375 GLY B CA 1
ATOM 7362 C C . GLY B 1 375 ? -3.998 29.422 27.016 1 95.31 375 GLY B C 1
ATOM 7363 O O . GLY B 1 375 ? -3.266 29.406 28 1 95.31 375 GLY B O 1
ATOM 7364 N N . ASP B 1 376 ? -4.852 28.438 26.766 1 97.56 376 ASP B N 1
ATOM 7365 C CA . ASP B 1 376 ? -4.93 27.281 27.641 1 97.56 376 ASP B CA 1
ATOM 7366 C C . ASP B 1 376 ? -3.717 26.375 27.453 1 97.56 376 ASP B C 1
ATOM 7368 O O . ASP B 1 376 ? -3.627 25.641 26.469 1 97.56 376 ASP B O 1
ATOM 7372 N N . GLU B 1 377 ? -2.916 26.297 28.422 1 96.75 377 GLU B N 1
ATOM 7373 C CA . GLU B 1 377 ? -1.649 25.578 28.328 1 96.75 377 GLU B CA 1
ATOM 7374 C C . GLU B 1 377 ? -1.876 24.078 28.25 1 96.75 377 GLU B C 1
ATOM 7376 O O . GLU B 1 377 ? -1.153 23.375 27.531 1 96.75 377 GLU B O 1
ATOM 7381 N N . GLN B 1 378 ? -2.82 23.625 28.984 1 96.31 378 GLN B N 1
ATOM 7382 C CA . GLN B 1 378 ? -3.123 22.188 28.969 1 96.31 378 GLN B CA 1
ATOM 7383 C C . GLN B 1 378 ? -3.584 21.75 27.578 1 96.31 378 GLN B C 1
ATOM 7385 O O . GLN B 1 378 ? -3.133 20.734 27.062 1 96.31 378 GLN B O 1
ATOM 7390 N N . ALA B 1 379 ? -4.422 22.562 27.016 1 97.81 379 ALA B N 1
ATOM 7391 C CA . ALA B 1 379 ? -4.898 22.281 25.672 1 97.81 379 ALA B CA 1
ATOM 7392 C C . ALA B 1 379 ? -3.756 22.328 24.656 1 97.81 379 ALA B C 1
ATOM 7394 O O . ALA B 1 379 ? -3.676 21.5 23.75 1 97.81 379 ALA B O 1
ATOM 7395 N N . ALA B 1 380 ? -2.924 23.297 24.812 1 96.5 380 ALA B N 1
ATOM 7396 C CA . ALA B 1 380 ? -1.791 23.453 23.906 1 96.5 380 ALA B CA 1
ATOM 7397 C C . ALA B 1 380 ? -0.867 22.25 23.969 1 96.5 380 ALA B C 1
ATOM 7399 O O . ALA B 1 380 ? -0.379 21.781 22.938 1 96.5 380 ALA B O 1
ATOM 7400 N N . ARG B 1 381 ? -0.625 21.781 25.156 1 97.38 381 ARG B N 1
ATOM 7401 C CA . ARG B 1 381 ? 0.234 20.609 25.328 1 97.38 381 ARG B CA 1
ATOM 7402 C C . ARG B 1 381 ? -0.409 19.359 24.75 1 97.38 381 ARG B C 1
ATOM 7404 O O . ARG B 1 381 ? 0.278 18.516 24.156 1 97.38 381 ARG B O 1
ATOM 7411 N N . CYS B 1 382 ? -1.7 19.203 24.859 1 98.31 382 CYS B N 1
ATOM 7412 C CA . CYS B 1 382 ? -2.408 18.078 24.25 1 98.31 382 CYS B CA 1
ATOM 7413 C C . CYS B 1 382 ? -2.289 18.125 22.719 1 98.31 382 CYS B C 1
ATOM 7415 O O . CYS B 1 382 ? -1.993 17.109 22.094 1 98.31 382 CYS B O 1
ATOM 7417 N N . VAL B 1 383 ? -2.521 19.328 22.156 1 97.56 383 VAL B N 1
ATOM 7418 C CA . VAL B 1 383 ? -2.428 19.484 20.703 1 97.56 383 VAL B CA 1
ATOM 7419 C C . VAL B 1 383 ? -1.015 19.141 20.25 1 97.56 383 VAL B C 1
ATOM 7421 O O . VAL B 1 383 ? -0.835 18.516 19.203 1 97.56 383 VAL B O 1
ATOM 7424 N N . ARG B 1 384 ? -0.022 19.453 21.031 1 96.62 384 ARG B N 1
ATOM 7425 C CA . ARG B 1 384 ? 1.387 19.25 20.703 1 96.62 384 ARG B CA 1
ATOM 7426 C C . ARG B 1 384 ? 1.697 17.766 20.516 1 96.62 384 ARG B C 1
ATOM 7428 O O . ARG B 1 384 ? 2.535 17.406 19.688 1 96.62 384 ARG B O 1
ATOM 7435 N N . ILE B 1 385 ? 1.043 16.891 21.219 1 98.19 385 ILE B N 1
ATOM 7436 C CA . ILE B 1 385 ? 1.4 15.469 21.141 1 98.19 385 ILE B CA 1
ATOM 7437 C C . ILE B 1 385 ? 0.382 14.734 20.281 1 98.19 385 ILE B C 1
ATOM 7439 O O . ILE B 1 385 ? 0.733 13.789 19.562 1 98.19 385 ILE B O 1
ATOM 7443 N N . LEU B 1 386 ? -0.879 15.148 20.281 1 98.62 386 LEU B N 1
ATOM 7444 C CA . LEU B 1 386 ? -1.917 14.484 19.5 1 98.62 386 LEU B CA 1
ATOM 7445 C C . LEU B 1 386 ? -1.667 14.656 18 1 98.62 386 LEU B C 1
ATOM 7447 O O . LEU B 1 386 ? -1.98 13.766 17.219 1 98.62 386 LEU B O 1
ATOM 7451 N N . THR B 1 387 ? -1.086 15.797 17.625 1 98.12 387 THR B N 1
ATOM 7452 C CA . THR B 1 387 ? -0.885 16.109 16.219 1 98.12 387 THR B CA 1
ATOM 7453 C C . THR B 1 387 ? 0.136 15.172 15.586 1 98.12 387 THR B C 1
ATOM 7455 O O . THR B 1 387 ? -0.148 14.523 14.578 1 98.12 387 THR B O 1
ATOM 7458 N N . PRO B 1 388 ? 1.358 14.984 16.188 1 97.94 388 PRO B N 1
ATOM 7459 C CA . PRO B 1 388 ? 2.26 13.992 15.586 1 97.94 388 PRO B CA 1
ATOM 7460 C C . PRO B 1 388 ? 1.733 12.57 15.711 1 97.94 388 PRO B C 1
ATOM 7462 O O . PRO B 1 388 ? 2.023 11.719 14.867 1 97.94 388 PRO B O 1
ATOM 7465 N N . LEU B 1 389 ? 0.889 12.281 16.703 1 98.75 389 LEU B N 1
ATOM 7466 C CA . LEU B 1 389 ? 0.311 10.953 16.828 1 98.75 389 LEU B CA 1
ATOM 7467 C C . LEU B 1 389 ? -0.558 10.617 15.617 1 98.75 389 LEU B C 1
ATOM 7469 O O . LEU B 1 389 ? -0.409 9.547 15.016 1 98.75 389 LEU B O 1
ATOM 7473 N N . ILE B 1 390 ? -1.457 11.547 15.289 1 98.75 390 ILE B N 1
ATOM 7474 C CA . ILE B 1 390 ? -2.367 11.25 14.188 1 98.75 390 ILE B CA 1
ATOM 7475 C C . ILE B 1 390 ? -1.604 11.266 12.867 1 98.75 390 ILE B C 1
ATOM 7477 O O . ILE B 1 390 ? -1.873 10.453 11.977 1 98.75 390 ILE B O 1
ATOM 7481 N N . LYS B 1 391 ? -0.667 12.195 12.688 1 98.5 391 LYS B N 1
ATOM 7482 C CA . LYS B 1 391 ? 0.16 12.219 11.484 1 98.5 391 LYS B CA 1
ATOM 7483 C C . LYS B 1 391 ? 0.909 10.906 11.305 1 98.5 391 LYS B C 1
ATOM 7485 O O . LYS B 1 391 ? 0.936 10.344 10.203 1 98.5 391 LYS B O 1
ATOM 7490 N N . PHE B 1 392 ? 1.476 10.398 12.398 1 98.19 392 PHE B N 1
ATOM 7491 C CA . PHE B 1 392 ? 2.25 9.164 12.375 1 98.19 392 PHE B CA 1
ATOM 7492 C C . PHE B 1 392 ? 1.357 7.969 12.055 1 98.19 392 PHE B C 1
ATOM 7494 O O . PHE B 1 392 ? 1.563 7.285 11.047 1 98.19 392 PHE B O 1
ATOM 7501 N N . ARG B 1 393 ? 0.321 7.777 12.727 1 98.62 393 ARG B N 1
ATOM 7502 C CA . ARG B 1 393 ? -0.368 6.492 12.727 1 98.62 393 ARG B CA 1
ATOM 7503 C C . ARG B 1 393 ? -1.461 6.461 11.664 1 98.62 393 ARG B C 1
ATOM 7505 O O . ARG B 1 393 ? -1.58 5.484 10.914 1 98.62 393 ARG B O 1
ATOM 7512 N N . ALA B 1 394 ? -2.266 7.531 11.555 1 98.75 394 ALA B N 1
ATOM 7513 C CA . ALA B 1 394 ? -3.361 7.535 10.594 1 98.75 394 ALA B CA 1
ATOM 7514 C C . ALA B 1 394 ? -2.834 7.457 9.164 1 98.75 394 ALA B C 1
ATOM 7516 O O . ALA B 1 394 ? -3.426 6.789 8.312 1 98.75 394 ALA B O 1
ATOM 7517 N N . CYS B 1 395 ? -1.749 8.172 8.891 1 98.5 395 CYS B N 1
ATOM 7518 C CA . CYS B 1 395 ? -1.184 8.164 7.547 1 98.5 395 CYS B CA 1
ATOM 7519 C C . CYS B 1 395 ? -0.694 6.77 7.172 1 98.5 395 CYS B C 1
ATOM 7521 O O . CYS B 1 395 ? -0.876 6.328 6.035 1 98.5 395 CYS B O 1
ATOM 7523 N N . ARG B 1 396 ? -0.112 6.066 8.102 1 98.06 396 ARG B N 1
ATOM 7524 C CA . ARG B 1 396 ? 0.334 4.703 7.828 1 98.06 396 ARG B CA 1
ATOM 7525 C C . ARG B 1 396 ? -0.854 3.758 7.672 1 98.06 396 ARG B C 1
ATOM 7527 O O . ARG B 1 396 ? -0.852 2.889 6.797 1 98.06 396 ARG B O 1
ATOM 7534 N N . ASP B 1 397 ? -1.854 3.941 8.516 1 98.75 397 ASP B N 1
ATOM 7535 C CA . ASP B 1 397 ? -3.051 3.107 8.43 1 98.75 397 ASP B CA 1
ATOM 7536 C C . ASP B 1 397 ? -3.74 3.279 7.078 1 98.75 397 ASP B C 1
ATOM 7538 O O . ASP B 1 397 ? -4.309 2.326 6.543 1 98.75 397 ASP B O 1
ATOM 7542 N N . ALA B 1 398 ? -3.701 4.457 6.547 1 98.88 398 ALA B N 1
ATOM 7543 C CA . ALA B 1 398 ? -4.375 4.746 5.281 1 98.88 398 ALA B CA 1
ATOM 7544 C C . ALA B 1 398 ? -3.807 3.898 4.148 1 98.88 398 ALA B C 1
ATOM 7546 O O . ALA B 1 398 ? -4.535 3.492 3.242 1 98.88 398 ALA B O 1
ATOM 7547 N N . ARG B 1 399 ? -2.48 3.59 4.172 1 98.56 399 ARG B N 1
ATOM 7548 C CA . ARG B 1 399 ? -1.872 2.727 3.164 1 98.56 399 ARG B CA 1
ATOM 7549 C C . ARG B 1 399 ? -2.547 1.359 3.133 1 98.56 399 ARG B C 1
ATOM 7551 O O . ARG B 1 399 ? -2.918 0.869 2.066 1 98.56 399 ARG B O 1
ATOM 7558 N N . ARG B 1 400 ? -2.734 0.852 4.32 1 98.25 400 ARG B N 1
ATOM 7559 C CA . ARG B 1 400 ? -3.314 -0.482 4.426 1 98.25 400 ARG B CA 1
ATOM 7560 C C . ARG B 1 400 ? -4.797 -0.464 4.074 1 98.25 400 ARG B C 1
ATOM 7562 O O . ARG B 1 400 ? -5.273 -1.32 3.328 1 98.25 400 ARG B O 1
ATOM 7569 N N . VAL B 1 401 ? -5.539 0.508 4.586 1 98.88 401 VAL B N 1
ATOM 7570 C CA . VAL B 1 401 ? -6.984 0.573 4.422 1 98.88 401 VAL B CA 1
ATOM 7571 C C . VAL B 1 401 ? -7.332 0.726 2.943 1 98.88 401 VAL B C 1
ATOM 7573 O O . VAL B 1 401 ? -8.219 0.041 2.434 1 98.88 401 VAL B O 1
ATOM 7576 N N . THR B 1 402 ? -6.629 1.566 2.229 1 98.88 402 THR B N 1
ATOM 7577 C CA . THR B 1 402 ? -6.926 1.785 0.817 1 98.88 402 THR B CA 1
ATOM 7578 C C . THR B 1 402 ? -6.559 0.557 -0.01 1 98.88 402 THR B C 1
ATOM 7580 O O . THR B 1 402 ? -7.273 0.196 -0.947 1 98.88 402 THR B O 1
ATOM 7583 N N . GLY B 1 403 ? -5.449 -0.124 0.308 1 98.69 403 GLY B N 1
ATOM 7584 C CA . GLY B 1 403 ? -5.105 -1.367 -0.363 1 98.69 403 GLY B CA 1
ATOM 7585 C C . GLY B 1 403 ? -6.137 -2.461 -0.158 1 98.69 403 GLY B C 1
ATOM 7586 O O . GLY B 1 403 ? -6.477 -3.184 -1.096 1 98.69 403 GLY B O 1
ATOM 7587 N N . ASP B 1 404 ? -6.605 -2.578 1.069 1 98.69 404 ASP B N 1
ATOM 7588 C CA . ASP B 1 404 ? -7.613 -3.59 1.379 1 98.69 404 ASP B CA 1
ATOM 7589 C C . ASP B 1 404 ? -8.93 -3.291 0.669 1 98.69 404 ASP B C 1
ATOM 7591 O O . ASP B 1 404 ? -9.625 -4.207 0.223 1 98.69 404 ASP B O 1
ATOM 7595 N N . ALA B 1 405 ? -9.289 -2.016 0.614 1 98.81 405 ALA B N 1
ATOM 7596 C CA . ALA B 1 405 ? -10.508 -1.639 -0.103 1 98.81 405 ALA B CA 1
ATOM 7597 C C . ALA B 1 405 ? -10.414 -2.023 -1.577 1 98.81 405 ALA B C 1
ATOM 7599 O O . ALA B 1 405 ? -11.391 -2.496 -2.162 1 98.81 405 ALA B O 1
ATOM 7600 N N . MET B 1 406 ? -9.289 -1.821 -2.168 1 98.62 406 MET B N 1
ATOM 7601 C CA . MET B 1 406 ? -9.055 -2.229 -3.551 1 98.62 406 MET B CA 1
ATOM 7602 C C . MET B 1 406 ? -9.289 -3.725 -3.725 1 98.62 406 MET B C 1
ATOM 7604 O O . MET B 1 406 ? -9.938 -4.148 -4.684 1 98.62 406 MET B O 1
ATOM 7608 N N . GLU B 1 407 ? -8.789 -4.469 -2.801 1 98.12 407 GLU B N 1
ATOM 7609 C CA . GLU B 1 407 ? -8.945 -5.918 -2.883 1 98.12 407 GLU B CA 1
ATOM 7610 C C . GLU B 1 407 ? -10.406 -6.324 -2.756 1 98.12 407 GLU B C 1
ATOM 7612 O O . GLU B 1 407 ? -10.852 -7.285 -3.389 1 98.12 407 GLU B O 1
ATOM 7617 N N . VAL B 1 408 ? -11.164 -5.594 -1.954 1 98.06 408 VAL B N 1
ATOM 7618 C CA . VAL B 1 408 ? -12.586 -5.887 -1.806 1 98.06 408 VAL B CA 1
ATOM 7619 C C . VAL B 1 408 ? -13.281 -5.77 -3.16 1 98.06 408 VAL B C 1
ATOM 7621 O O . VAL B 1 408 ? -14.141 -6.59 -3.496 1 98.06 408 VAL B O 1
ATOM 7624 N N . ARG B 1 409 ? -12.891 -4.789 -3.928 1 96.75 409 ARG B N 1
ATOM 7625 C CA . ARG B 1 409 ? -13.508 -4.594 -5.238 1 96.75 409 ARG B CA 1
ATOM 7626 C C . ARG B 1 409 ? -12.969 -5.598 -6.25 1 96.75 409 ARG B C 1
ATOM 7628 O O . ARG B 1 409 ? -13.617 -5.879 -7.262 1 96.75 409 ARG B O 1
ATOM 7635 N N . GLY B 1 410 ? -11.758 -6.137 -6.027 1 96.12 410 GLY B N 1
ATOM 7636 C CA . GLY B 1 410 ? -11.172 -7.105 -6.938 1 96.12 410 GLY B CA 1
ATOM 7637 C C . GLY B 1 410 ? -10.484 -6.461 -8.125 1 96.12 410 GLY B C 1
ATOM 7638 O O . GLY B 1 410 ? -9.859 -5.41 -7.996 1 96.12 410 GLY B O 1
ATOM 7639 N N . GLY B 1 411 ? -10.523 -7.086 -9.273 1 96.44 411 GLY B N 1
ATOM 7640 C CA . GLY B 1 411 ? -9.836 -6.621 -10.461 1 96.44 411 GLY B CA 1
ATOM 7641 C C . GLY B 1 411 ? -10.227 -5.211 -10.867 1 96.44 411 GLY B C 1
ATOM 7642 O O . GLY B 1 411 ? -9.375 -4.422 -11.281 1 96.44 411 GLY B O 1
ATOM 7643 N N . THR B 1 412 ? -11.477 -4.906 -10.703 1 96.31 412 THR B N 1
ATOM 7644 C CA . THR B 1 412 ? -11.969 -3.586 -11.078 1 96.31 412 THR B CA 1
ATOM 7645 C C . THR B 1 412 ? -11.305 -2.504 -10.227 1 96.31 412 THR B C 1
ATOM 7647 O O . THR B 1 412 ? -11.055 -1.396 -10.711 1 96.31 412 THR B O 1
ATOM 7650 N N . GLY B 1 413 ? -10.992 -2.848 -9 1 97.44 413 GLY B N 1
ATOM 7651 C CA . GLY B 1 413 ? -10.32 -1.9 -8.125 1 97.44 413 GLY B CA 1
ATOM 7652 C C . GLY B 1 413 ? -8.938 -1.509 -8.617 1 97.44 413 GLY B C 1
ATOM 7653 O O . GLY B 1 413 ? -8.43 -0.443 -8.266 1 97.44 413 GLY B O 1
ATOM 7654 N N . TYR B 1 414 ? -8.359 -2.342 -9.469 1 98.06 414 TYR B N 1
ATOM 7655 C CA . TYR B 1 414 ? -7 -2.152 -9.969 1 98.06 414 TYR B CA 1
ATOM 7656 C C . TYR B 1 414 ? -7 -1.312 -11.242 1 98.06 414 TYR B C 1
ATOM 7658 O O . TYR B 1 414 ? -5.941 -1.025 -11.805 1 98.06 414 TYR B O 1
ATOM 7666 N N . ILE B 1 415 ? -8.172 -0.905 -11.727 1 98.06 415 ILE B N 1
ATOM 7667 C CA . ILE B 1 415 ? -8.328 -0.167 -12.977 1 98.06 415 ILE B CA 1
ATOM 7668 C C . ILE B 1 415 ? -8.5 1.321 -12.672 1 98.06 415 ILE B C 1
ATOM 7670 O O . ILE B 1 415 ? -9.297 1.701 -11.812 1 98.06 415 ILE B O 1
ATOM 7674 N N . GLU B 1 416 ? -7.871 2.164 -13.383 1 97.75 416 GLU B N 1
ATOM 7675 C CA . GLU B 1 416 ? -7.742 3.59 -13.102 1 97.75 416 GLU B CA 1
ATOM 7676 C C . GLU B 1 416 ? -9.062 4.324 -13.344 1 97.75 416 GLU B C 1
ATOM 7678 O O . GLU B 1 416 ? -9.211 5.48 -12.953 1 97.75 416 GLU B O 1
ATOM 7683 N N . GLU B 1 417 ? -10.062 3.643 -13.906 1 95.31 417 GLU B N 1
ATOM 7684 C CA . GLU B 1 417 ? -11.383 4.23 -14.078 1 95.31 417 GLU B CA 1
ATOM 7685 C C . GLU B 1 417 ? -12.117 4.332 -12.742 1 95.31 417 GLU B C 1
ATOM 7687 O O . GLU B 1 417 ? -13.086 5.082 -12.617 1 95.31 417 GLU B O 1
ATOM 7692 N N . TRP B 1 418 ? -11.648 3.58 -11.828 1 95.69 418 TRP B N 1
ATOM 7693 C CA . TRP B 1 418 ? -12.25 3.576 -10.5 1 95.69 418 TRP B CA 1
ATOM 7694 C C . TRP B 1 418 ? -11.367 4.328 -9.508 1 95.69 418 TRP B C 1
ATOM 7696 O O . TRP B 1 418 ? -10.18 4.535 -9.75 1 95.69 418 TRP B O 1
ATOM 7706 N N . SER B 1 419 ? -11.922 4.711 -8.406 1 95.81 419 SER B N 1
ATOM 7707 C CA . SER B 1 419 ? -11.234 5.59 -7.461 1 95.81 419 SER B CA 1
ATOM 7708 C C . SER B 1 419 ? -10.164 4.836 -6.688 1 95.81 419 SER B C 1
ATOM 7710 O O . SER B 1 419 ? -9.211 5.441 -6.191 1 95.81 419 SER B O 1
ATOM 7712 N N . ASP B 1 420 ? -10.266 3.508 -6.59 1 98 420 ASP B N 1
ATOM 7713 C CA . ASP B 1 420 ? -9.438 2.719 -5.688 1 98 420 ASP B CA 1
ATOM 7714 C C . ASP B 1 420 ? -7.953 2.904 -6.008 1 98 420 ASP B C 1
ATOM 7716 O O . ASP B 1 420 ? -7.137 3.084 -5.102 1 98 420 ASP B O 1
ATOM 7720 N N . ALA B 1 421 ? -7.633 2.91 -7.285 1 98.38 421 ALA B N 1
ATOM 7721 C CA . ALA B 1 421 ? -6.238 3.045 -7.699 1 98.38 421 ALA B CA 1
ATOM 7722 C C . ALA B 1 421 ? -5.656 4.379 -7.238 1 98.38 421 ALA B C 1
ATOM 7724 O O . ALA B 1 421 ? -4.543 4.434 -6.711 1 98.38 421 ALA B O 1
ATOM 7725 N N . ARG B 1 422 ? -6.363 5.445 -7.422 1 98.19 422 ARG B N 1
ATOM 7726 C CA . ARG B 1 422 ? -5.918 6.773 -7.012 1 98.19 422 ARG B CA 1
ATOM 7727 C C . ARG B 1 422 ? -5.785 6.863 -5.492 1 98.19 422 ARG B C 1
ATOM 7729 O O . ARG B 1 422 ? -4.836 7.457 -4.98 1 98.19 422 ARG B O 1
ATOM 7736 N N . LEU B 1 423 ? -6.742 6.254 -4.754 1 98.62 423 LEU B N 1
ATOM 7737 C CA . LEU B 1 423 ? -6.703 6.27 -3.295 1 98.62 423 LEU B CA 1
ATOM 7738 C C . LEU B 1 423 ? -5.438 5.594 -2.779 1 98.62 423 LEU B C 1
ATOM 7740 O O . LEU B 1 423 ? -4.789 6.094 -1.857 1 98.62 423 LEU B O 1
ATOM 7744 N N . VAL B 1 424 ? -5.066 4.465 -3.406 1 98.81 424 VAL B N 1
ATOM 7745 C CA . VAL B 1 424 ? -3.865 3.738 -3.004 1 98.81 424 VAL B CA 1
ATOM 7746 C C . VAL B 1 424 ? -2.631 4.602 -3.252 1 98.81 424 VAL B C 1
ATOM 7748 O O . VAL B 1 424 ? -1.765 4.723 -2.383 1 98.81 424 VAL B O 1
ATOM 7751 N N . ARG B 1 425 ? -2.543 5.195 -4.395 1 98.56 425 ARG B N 1
ATOM 7752 C CA . ARG B 1 425 ? -1.395 6.039 -4.719 1 98.56 425 ARG B CA 1
ATOM 7753 C C . ARG B 1 425 ? -1.288 7.211 -3.75 1 98.56 425 ARG B C 1
ATOM 7755 O O . ARG B 1 425 ? -0.221 7.461 -3.184 1 98.56 425 ARG B O 1
ATOM 7762 N N . ASP B 1 426 ? -2.381 7.879 -3.475 1 98.5 426 ASP B N 1
ATOM 7763 C CA . ASP B 1 426 ? -2.396 9.062 -2.623 1 98.5 426 ASP B CA 1
ATOM 7764 C C . ASP B 1 426 ? -2.061 8.703 -1.177 1 98.5 426 ASP B C 1
ATOM 7766 O O . ASP B 1 426 ? -1.404 9.484 -0.477 1 98.5 426 ASP B O 1
ATOM 7770 N N . ALA B 1 427 ? -2.469 7.559 -0.738 1 98.56 427 ALA B N 1
ATOM 7771 C CA . ALA B 1 427 ? -2.299 7.152 0.654 1 98.56 427 ALA B CA 1
ATOM 7772 C C . ALA B 1 427 ? -0.821 6.988 1.002 1 98.56 427 ALA B C 1
ATOM 7774 O O . ALA B 1 427 ? -0.435 7.105 2.168 1 98.56 427 ALA B O 1
ATOM 7775 N N . HIS B 1 428 ? 0.013 6.773 0.029 1 98.5 428 HIS B N 1
ATOM 7776 C CA . HIS B 1 428 ? 1.421 6.52 0.312 1 98.5 428 HIS B CA 1
ATOM 7777 C C . HIS B 1 428 ? 2.191 7.82 0.501 1 98.5 428 HIS B C 1
ATOM 7779 O O . HIS B 1 428 ? 3.33 7.809 0.973 1 98.5 428 HIS B O 1
ATOM 7785 N N . LEU B 1 429 ? 1.596 8.914 0.188 1 97.94 429 LEU B N 1
ATOM 7786 C CA . LEU B 1 429 ? 2.279 10.195 0.322 1 97.94 429 LEU B CA 1
ATOM 7787 C C . LEU B 1 429 ? 2.342 10.633 1.782 1 97.94 429 LEU B C 1
ATOM 7789 O O . LEU B 1 429 ? 3.332 11.227 2.217 1 97.94 429 LEU B O 1
ATOM 7793 N N . GLY B 1 430 ? 1.31 10.328 2.559 1 96.56 430 GLY B N 1
ATOM 7794 C CA . GLY B 1 430 ? 1.158 10.828 3.916 1 96.56 430 GLY B CA 1
ATOM 7795 C C . GLY B 1 430 ? 2.301 10.43 4.832 1 96.56 430 GLY B C 1
ATOM 7796 O O . GLY B 1 430 ? 2.656 11.172 5.746 1 96.56 430 GLY B O 1
ATOM 7797 N N . SER B 1 431 ? 2.871 9.273 4.598 1 96.5 431 SER B N 1
ATOM 7798 C CA . SER B 1 431 ? 3.932 8.789 5.473 1 96.5 431 SER B CA 1
ATOM 7799 C C . SER B 1 431 ? 5.289 9.352 5.062 1 96.5 431 SER B C 1
ATOM 7801 O O . SER B 1 431 ? 6.309 9.031 5.672 1 96.5 431 SER B O 1
ATOM 7803 N N . ILE B 1 432 ? 5.312 10.188 4.059 1 96.12 432 ILE B N 1
ATOM 7804 C CA . ILE B 1 432 ? 6.566 10.719 3.533 1 96.12 432 ILE B CA 1
ATOM 7805 C C . ILE B 1 432 ? 6.617 12.227 3.748 1 96.12 432 ILE B C 1
ATOM 7807 O O . ILE B 1 432 ? 7.598 12.75 4.281 1 96.12 432 ILE B O 1
ATOM 7811 N N . TRP B 1 433 ? 5.496 12.914 3.477 1 90.44 433 TRP B N 1
ATOM 7812 C CA . TRP B 1 433 ? 5.438 14.367 3.541 1 90.44 433 TRP B CA 1
ATOM 7813 C C . TRP B 1 433 ? 5.52 14.852 4.984 1 90.44 433 TRP B C 1
ATOM 7815 O O . TRP B 1 433 ? 4.969 14.227 5.891 1 90.44 433 TRP B O 1
ATOM 7825 N N . GLU B 1 434 ? 6.203 15.969 5.141 1 89.06 434 GLU B N 1
ATOM 7826 C CA . GLU B 1 434 ? 6.266 16.672 6.418 1 89.06 434 GLU B CA 1
ATOM 7827 C C . GLU B 1 434 ? 6.844 15.781 7.512 1 89.06 434 GLU B C 1
ATOM 7829 O O . GLU B 1 434 ? 6.438 15.867 8.672 1 89.06 434 GLU B O 1
ATOM 7834 N N . GLY B 1 435 ? 7.703 14.867 7.066 1 92.56 435 GLY B N 1
ATOM 7835 C CA . GLY B 1 435 ? 8.367 13.953 7.988 1 92.56 435 GLY B CA 1
ATOM 7836 C C . GLY B 1 435 ? 7.902 12.516 7.844 1 92.56 435 GLY B C 1
ATOM 7837 O O . GLY B 1 435 ? 6.707 12.227 7.961 1 92.56 435 GLY B O 1
ATOM 7838 N N . THR B 1 436 ? 8.836 11.656 7.66 1 95.62 436 THR B N 1
ATOM 7839 C CA . THR B 1 436 ? 8.531 10.234 7.551 1 95.62 436 THR B CA 1
ATOM 7840 C C . THR B 1 436 ? 7.992 9.703 8.875 1 95.62 436 THR B C 1
ATOM 7842 O O . THR B 1 436 ? 8.023 10.398 9.891 1 95.62 436 THR B O 1
ATOM 7845 N N . SER B 1 437 ? 7.508 8.477 8.883 1 97.25 437 SER B N 1
ATOM 7846 C CA . SER B 1 437 ? 6.953 7.836 10.078 1 97.25 437 SER B CA 1
ATOM 7847 C C . SER B 1 437 ? 7.965 7.816 11.219 1 97.25 437 SER B C 1
ATOM 7849 O O . SER B 1 437 ? 7.617 8.07 12.367 1 97.25 437 SER B O 1
ATOM 7851 N N . ASN B 1 438 ? 9.242 7.551 10.922 1 97 438 ASN B N 1
ATOM 7852 C CA . ASN B 1 438 ? 10.297 7.52 11.938 1 97 438 ASN B CA 1
ATOM 7853 C C . ASN B 1 438 ? 10.492 8.891 12.578 1 97 438 ASN B C 1
ATOM 7855 O O . ASN B 1 438 ? 10.555 9 13.805 1 97 438 ASN B O 1
ATOM 7859 N N . ILE B 1 439 ? 10.523 9.898 11.758 1 96.19 439 ILE B N 1
ATOM 7860 C CA . ILE B 1 439 ? 10.781 11.258 12.227 1 96.19 439 ILE B CA 1
ATOM 7861 C C . ILE B 1 439 ? 9.625 11.727 13.109 1 96.19 439 ILE B C 1
ATOM 7863 O O . ILE B 1 439 ? 9.852 12.312 14.172 1 96.19 439 ILE B O 1
ATOM 7867 N N . VAL B 1 440 ? 8.438 11.438 12.688 1 97.25 440 VAL B N 1
ATOM 7868 C CA . VAL B 1 440 ? 7.266 11.906 13.422 1 97.25 440 VAL B CA 1
ATOM 7869 C C . VAL B 1 440 ? 7.133 11.141 14.734 1 97.25 440 VAL B C 1
ATOM 7871 O O . VAL B 1 440 ? 6.746 11.711 15.758 1 97.25 440 VAL B O 1
ATOM 7874 N N . ALA B 1 441 ? 7.426 9.844 14.703 1 97.69 441 ALA B N 1
ATOM 7875 C CA . ALA B 1 441 ? 7.395 9.07 15.938 1 97.69 441 ALA B CA 1
ATOM 7876 C C . ALA B 1 441 ? 8.406 9.609 16.953 1 97.69 441 ALA B C 1
ATOM 7878 O O . ALA B 1 441 ? 8.117 9.672 18.141 1 97.69 441 ALA B O 1
ATOM 7879 N N . LEU B 1 442 ? 9.594 9.961 16.5 1 96.69 442 LEU B N 1
ATOM 7880 C CA . LEU B 1 442 ? 10.594 10.555 17.391 1 96.69 442 LEU B CA 1
ATOM 7881 C C . LEU B 1 442 ? 10.102 11.883 17.953 1 96.69 442 LEU B C 1
ATOM 7883 O O . LEU B 1 442 ? 10.422 12.234 19.094 1 96.69 442 LEU B O 1
ATOM 7887 N N . ASP B 1 443 ? 9.328 12.57 17.156 1 95.75 443 ASP B N 1
ATOM 7888 C CA . ASP B 1 443 ? 8.758 13.828 17.625 1 95.75 443 ASP B CA 1
ATOM 7889 C C . ASP B 1 443 ? 7.746 13.586 18.75 1 95.75 443 ASP B C 1
ATOM 7891 O O . ASP B 1 443 ? 7.613 14.406 19.656 1 95.75 443 ASP B O 1
ATOM 7895 N N . VAL B 1 444 ? 7.004 12.508 18.688 1 97.75 444 VAL B N 1
ATOM 7896 C CA . VAL B 1 444 ? 6.094 12.141 19.766 1 97.75 444 VAL B CA 1
ATOM 7897 C C . VAL B 1 444 ? 6.875 11.938 21.062 1 97.75 444 VAL B C 1
ATOM 7899 O O . VAL B 1 444 ? 6.477 12.43 22.109 1 97.75 444 VAL B O 1
ATOM 7902 N N . ALA B 1 445 ? 7.992 11.258 20.969 1 97 445 ALA B N 1
ATOM 7903 C CA . ALA B 1 445 ? 8.828 11.016 22.141 1 97 445 ALA B CA 1
ATOM 7904 C C . ALA B 1 445 ? 9.383 12.328 22.688 1 97 445 ALA B C 1
ATOM 7906 O O . ALA B 1 445 ? 9.469 12.508 23.906 1 97 445 ALA B O 1
ATOM 7907 N N . ARG B 1 446 ? 9.75 13.203 21.812 1 94.81 446 ARG B N 1
ATOM 7908 C CA . ARG B 1 446 ? 10.25 14.508 22.234 1 94.81 446 ARG B CA 1
ATOM 7909 C C . ARG B 1 446 ? 9.172 15.297 22.969 1 94.81 446 ARG B C 1
ATOM 7911 O O . ARG B 1 446 ? 9.445 15.953 23.969 1 94.81 446 ARG B O 1
ATOM 7918 N N . ALA B 1 447 ? 7.98 15.289 22.438 1 95.62 447 ALA B N 1
ATOM 7919 C CA . ALA B 1 447 ? 6.863 15.977 23.062 1 95.62 447 ALA B CA 1
ATOM 7920 C C . ALA B 1 447 ? 6.605 15.43 24.469 1 95.62 447 ALA B C 1
ATOM 7922 O O . ALA B 1 447 ? 6.277 16.188 25.391 1 95.62 447 ALA B O 1
ATOM 7923 N N . ALA B 1 448 ? 6.762 14.156 24.594 1 96.12 448 ALA B N 1
ATOM 7924 C CA . ALA B 1 448 ? 6.551 13.508 25.891 1 96.12 448 ALA B CA 1
ATOM 7925 C C . ALA B 1 448 ? 7.629 13.914 26.891 1 96.12 448 ALA B C 1
ATOM 7927 O O . ALA B 1 448 ? 7.332 14.195 28.047 1 96.12 448 ALA B O 1
ATOM 7928 N N . ARG B 1 449 ? 8.828 14 26.5 1 89.88 449 ARG B N 1
ATOM 7929 C CA . ARG B 1 449 ? 9.992 14.188 27.359 1 89.88 449 ARG B CA 1
ATOM 7930 C C . ARG B 1 449 ? 10.195 15.656 27.703 1 89.88 449 ARG B C 1
ATOM 7932 O O . ARG B 1 449 ? 10.453 16.016 28.844 1 89.88 449 ARG B O 1
ATOM 7939 N N . ARG B 1 450 ? 10.117 16.516 26.734 1 84.62 450 ARG B N 1
ATOM 7940 C CA . ARG B 1 450 ? 10.625 17.875 26.891 1 84.62 450 ARG B CA 1
ATOM 7941 C C . ARG B 1 450 ? 9.484 18.859 27.125 1 84.62 450 ARG B C 1
ATOM 7943 O O . ARG B 1 450 ? 9.703 19.953 27.672 1 84.62 450 ARG B O 1
ATOM 7950 N N . GLU B 1 451 ? 8.312 18.484 26.812 1 86.12 451 GLU B N 1
ATOM 7951 C CA . GLU B 1 451 ? 7.27 19.5 26.797 1 86.12 451 GLU B CA 1
ATOM 7952 C C . GLU B 1 451 ? 6.121 19.125 27.719 1 86.12 451 GLU B C 1
ATOM 7954 O O . GLU B 1 451 ? 5.055 19.75 27.688 1 86.12 451 GLU B O 1
ATOM 7959 N N . GLN B 1 452 ? 6.277 18.078 28.469 1 91.5 452 GLN B N 1
ATOM 7960 C CA . GLN B 1 452 ? 5.281 17.594 29.406 1 91.5 452 GLN B CA 1
ATOM 7961 C C . GLN B 1 452 ? 3.941 17.344 28.734 1 91.5 452 GLN B C 1
ATOM 7963 O O . GLN B 1 452 ? 2.885 17.531 29.328 1 91.5 452 GLN B O 1
ATOM 7968 N N . ALA B 1 453 ? 3.963 17.109 27.469 1 97.5 453 ALA B N 1
ATOM 7969 C CA . ALA B 1 453 ? 2.748 16.938 26.688 1 97.5 453 ALA B CA 1
ATOM 7970 C C . ALA B 1 453 ? 2.041 15.633 27.031 1 97.5 453 ALA B C 1
ATOM 7972 O O . ALA B 1 453 ? 0.81 15.555 27.016 1 97.5 453 ALA B O 1
ATOM 7973 N N . LEU B 1 454 ? 2.803 14.625 27.375 1 98.44 454 LEU B N 1
ATOM 7974 C CA . LEU B 1 454 ? 2.229 13.328 27.734 1 98.44 454 LEU B CA 1
ATOM 7975 C C . LEU B 1 454 ? 1.423 13.438 29.031 1 98.44 454 LEU B C 1
ATOM 7977 O O . LEU B 1 454 ? 0.339 12.859 29.141 1 98.44 454 LEU B O 1
ATOM 7981 N N . ASP B 1 455 ? 1.952 14.164 30 1 97.69 455 ASP B N 1
ATOM 7982 C CA . ASP B 1 455 ? 1.247 14.359 31.266 1 97.69 455 ASP B CA 1
ATOM 7983 C C . ASP B 1 455 ? -0.071 15.102 31.047 1 97.69 455 ASP B C 1
ATOM 7985 O O . ASP B 1 455 ? -1.086 14.766 31.656 1 97.69 455 ASP B O 1
ATOM 7989 N N . ALA B 1 456 ? 0.007 16.078 30.234 1 98.31 456 ALA B N 1
ATOM 7990 C CA . ALA B 1 456 ? -1.204 16.828 29.906 1 98.31 456 ALA B CA 1
ATOM 7991 C C . ALA B 1 456 ? -2.25 15.93 29.25 1 98.31 456 ALA B C 1
ATOM 7993 O O . ALA B 1 456 ? -3.436 16 29.594 1 98.31 456 ALA B O 1
ATOM 7994 N N . LEU B 1 457 ? -1.825 15.102 28.328 1 98.69 457 LEU B N 1
ATOM 7995 C CA . LEU B 1 457 ? -2.74 14.203 27.625 1 98.69 457 LEU B CA 1
ATOM 7996 C C . LEU B 1 457 ? -3.326 13.18 28.594 1 98.69 457 LEU B C 1
ATOM 7998 O O . LEU B 1 457 ? -4.523 12.883 28.531 1 98.69 457 LEU B O 1
ATOM 8002 N N . ARG B 1 458 ? -2.461 12.625 29.422 1 98.5 458 ARG B N 1
ATOM 8003 C CA . ARG B 1 458 ? -2.902 11.664 30.438 1 98.5 458 ARG B CA 1
ATOM 8004 C C . ARG B 1 458 ? -4.004 12.258 31.312 1 98.5 458 ARG B C 1
ATOM 8006 O O . ARG B 1 458 ? -5.027 11.617 31.547 1 98.5 458 ARG B O 1
ATOM 8013 N N . THR B 1 459 ? -3.773 13.453 31.781 1 98.5 459 THR B N 1
ATOM 8014 C CA . THR B 1 459 ? -4.742 14.133 32.625 1 98.5 459 THR B CA 1
ATOM 8015 C C . THR B 1 459 ? -6.031 14.422 31.859 1 98.5 459 THR B C 1
ATOM 8017 O O . THR B 1 459 ? -7.125 14.156 32.344 1 98.5 459 THR B O 1
ATOM 8020 N N . PHE B 1 460 ? -5.887 14.938 30.719 1 98.56 460 PHE B N 1
ATOM 8021 C CA . PHE B 1 460 ? -7.031 15.289 29.891 1 98.56 460 PHE B CA 1
ATOM 8022 C C . PHE B 1 460 ? -7.922 14.078 29.641 1 98.56 460 PHE B C 1
ATOM 8024 O O . PHE B 1 460 ? -9.133 14.141 29.859 1 98.56 460 PHE B O 1
ATOM 8031 N N . LEU B 1 461 ? -7.32 12.984 29.172 1 98.81 461 LEU B N 1
ATOM 8032 C CA . LEU B 1 461 ? -8.078 11.781 28.859 1 98.81 461 LEU B CA 1
ATOM 8033 C C . LEU B 1 461 ? -8.625 11.141 30.125 1 98.81 461 LEU B C 1
ATOM 8035 O O . LEU B 1 461 ? -9.734 10.594 30.125 1 98.81 461 LEU B O 1
ATOM 8039 N N . GLY B 1 462 ? -7.832 11.156 31.156 1 98.56 462 GLY B N 1
ATOM 8040 C CA . GLY B 1 462 ? -8.32 10.672 32.438 1 98.56 462 GLY B CA 1
ATOM 8041 C C . GLY B 1 462 ? -9.555 11.406 32.938 1 98.56 462 GLY B C 1
ATOM 8042 O O . GLY B 1 462 ? -10.5 10.781 33.406 1 98.56 462 GLY B O 1
ATOM 8043 N N . ASP B 1 463 ? -9.5 12.703 32.812 1 98.25 463 ASP B N 1
ATOM 8044 C CA . ASP B 1 463 ? -10.633 13.531 33.219 1 98.25 463 ASP B CA 1
ATOM 8045 C C . ASP B 1 463 ? -11.875 13.211 32.406 1 98.25 463 ASP B C 1
ATOM 8047 O O . ASP B 1 463 ? -12.984 13.148 32.938 1 98.25 463 ASP B O 1
ATOM 8051 N N . ARG B 1 464 ? -11.664 13.031 31.125 1 97.56 464 ARG B N 1
ATOM 8052 C CA . ARG B 1 464 ? -12.781 12.703 30.25 1 97.56 464 ARG B CA 1
ATOM 8053 C C . ARG B 1 464 ? -13.398 11.359 30.625 1 97.56 464 ARG B C 1
ATOM 8055 O O . ARG B 1 464 ? -14.625 11.211 30.625 1 97.56 464 ARG B O 1
ATOM 8062 N N . LEU B 1 465 ? -12.578 10.453 30.891 1 97.56 465 LEU B N 1
ATOM 8063 C CA . LEU B 1 465 ? -13.039 9.125 31.297 1 97.56 465 LEU B CA 1
ATOM 8064 C C . LEU B 1 465 ? -13.844 9.203 32.594 1 97.56 465 LEU B C 1
ATOM 8066 O O . LEU B 1 465 ? -14.844 8.508 32.75 1 97.56 465 LEU B O 1
ATOM 8070 N N . GLY B 1 466 ? -13.344 9.977 33.469 1 97.06 466 GLY B N 1
ATOM 8071 C CA . GLY B 1 466 ? -14 10.133 34.75 1 97.06 466 GLY B CA 1
ATOM 8072 C C . GLY B 1 466 ? -15.352 10.805 34.656 1 97.06 466 GLY B C 1
ATOM 8073 O O . GLY B 1 466 ? -16.266 10.484 35.406 1 97.06 466 GLY B O 1
ATOM 8074 N N . ALA B 1 467 ? -15.516 11.656 33.75 1 97.12 467 ALA B N 1
ATOM 8075 C CA . ALA B 1 467 ? -16.719 12.469 33.656 1 97.12 467 ALA B CA 1
ATOM 8076 C C . ALA B 1 467 ? -17.781 11.773 32.812 1 97.12 467 ALA B C 1
ATOM 8078 O O . ALA B 1 467 ? -18.984 12.062 32.938 1 97.12 467 ALA B O 1
ATOM 8079 N N . ALA B 1 468 ? -17.375 10.914 31.922 1 96.69 468 ALA B N 1
ATOM 8080 C CA . ALA B 1 468 ? -18.297 10.273 30.984 1 96.69 468 ALA B CA 1
ATOM 8081 C C . ALA B 1 468 ? -19.172 9.242 31.703 1 96.69 468 ALA B C 1
ATOM 8083 O O . ALA B 1 468 ? -18.688 8.523 32.594 1 96.69 468 ALA B O 1
ATOM 8084 N N . PRO B 1 469 ? -20.438 9.141 31.359 1 96.88 469 PRO B N 1
ATOM 8085 C CA . PRO B 1 469 ? -21.312 8.141 31.969 1 96.88 469 PRO B CA 1
ATOM 8086 C C . PRO B 1 469 ? -21.109 6.742 31.375 1 96.88 469 PRO B C 1
ATOM 8088 O O . PRO B 1 469 ? -22.047 6.129 30.891 1 96.88 469 PRO B O 1
ATOM 8091 N N . LEU B 1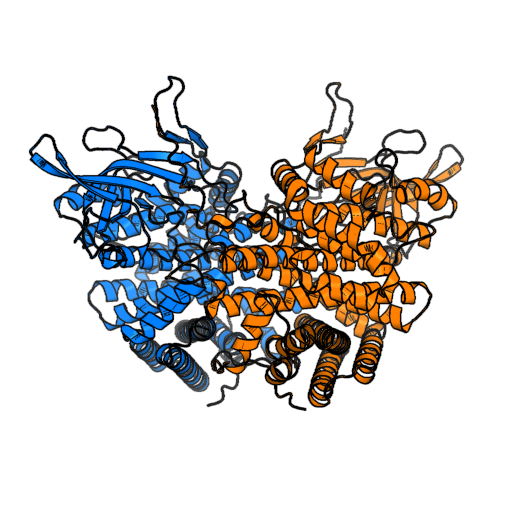 470 ? -19.969 6.238 31.531 1 97.94 470 LEU B N 1
ATOM 8092 C CA . LEU B 1 470 ? -19.594 4.918 31.047 1 97.94 470 LEU B CA 1
ATOM 8093 C C . LEU B 1 470 ? -19.922 3.836 32.062 1 97.94 470 LEU B C 1
ATOM 8095 O O . LEU B 1 470 ? -19.906 4.09 33.281 1 97.94 470 LEU B O 1
ATOM 8099 N N . PRO B 1 471 ? -20.234 2.627 31.531 1 97.5 471 PRO B N 1
ATOM 8100 C CA . PRO B 1 471 ? -20.266 1.499 32.469 1 97.5 471 PRO B CA 1
ATOM 8101 C C . PRO B 1 471 ? -18.953 1.34 33.219 1 97.5 471 PRO B C 1
ATOM 8103 O O . PRO B 1 471 ? -17.875 1.551 32.656 1 97.5 471 PRO B O 1
ATOM 8106 N N . ASP B 1 472 ? -19.016 0.933 34.469 1 97.12 472 ASP B N 1
ATOM 8107 C CA . ASP B 1 472 ? -17.844 0.848 35.344 1 97.12 472 ASP B CA 1
ATOM 8108 C C . ASP B 1 472 ? -16.766 -0.052 34.75 1 97.12 472 ASP B C 1
ATOM 8110 O O . ASP B 1 472 ? -15.586 0.27 34.812 1 97.12 472 ASP B O 1
ATOM 8114 N N . ALA B 1 473 ? -17.188 -1.144 34.219 1 97.25 473 ALA B N 1
ATOM 8115 C CA . ALA B 1 473 ? -16.234 -2.092 33.625 1 97.25 473 ALA B CA 1
ATOM 8116 C C . ALA B 1 473 ? -15.469 -1.463 32.469 1 97.25 473 ALA B C 1
ATOM 8118 O O . ALA B 1 473 ? -14.258 -1.668 32.344 1 97.25 473 ALA B O 1
ATOM 8119 N N . SER B 1 474 ? -16.203 -0.757 31.625 1 98.31 474 SER B N 1
ATOM 8120 C CA . SER B 1 474 ? -15.57 -0.076 30.5 1 98.31 474 SER B CA 1
ATOM 8121 C C . SER B 1 474 ? -14.578 0.979 30.969 1 98.31 474 SER B C 1
ATOM 8123 O O . SER B 1 474 ? -13.461 1.065 30.469 1 98.31 474 SER B O 1
ATOM 8125 N N . ARG B 1 475 ? -15 1.765 31.938 1 98.12 475 ARG B N 1
ATOM 8126 C CA . ARG B 1 475 ? -14.148 2.816 32.469 1 98.12 475 ARG B CA 1
ATOM 8127 C C . ARG B 1 475 ? -12.859 2.234 33.062 1 98.12 475 ARG B C 1
ATOM 8129 O O . ARG B 1 475 ? -11.773 2.754 32.812 1 98.12 475 ARG B O 1
ATOM 8136 N N . ALA B 1 476 ? -13.016 1.181 33.844 1 97.69 476 ALA B N 1
ATOM 8137 C CA . ALA B 1 476 ? -11.867 0.558 34.469 1 97.69 476 ALA B CA 1
ATOM 8138 C C . ALA B 1 476 ? -10.875 0.021 33.438 1 97.69 476 ALA B C 1
ATOM 8140 O O . ALA B 1 476 ? -9.664 0.212 33.562 1 97.69 476 ALA B O 1
ATOM 8141 N N . ALA B 1 477 ? -11.398 -0.648 32.469 1 98.19 477 ALA B N 1
ATOM 8142 C CA . ALA B 1 477 ? -10.555 -1.213 31.406 1 98.19 477 ALA B CA 1
ATOM 8143 C C . ALA B 1 477 ? -9.805 -0.116 30.656 1 98.19 477 ALA B C 1
ATOM 8145 O O . ALA B 1 477 ? -8.602 -0.235 30.422 1 98.19 477 ALA B O 1
ATOM 8146 N N . LEU B 1 478 ? -10.492 0.923 30.312 1 98.69 478 LEU B N 1
ATOM 8147 C CA . LEU B 1 478 ? -9.898 1.998 29.531 1 98.69 478 LEU B CA 1
ATOM 8148 C C . LEU B 1 478 ? -8.891 2.789 30.359 1 98.69 478 LEU B C 1
ATOM 8150 O O . LEU B 1 478 ? -7.883 3.268 29.828 1 98.69 478 LEU B O 1
ATOM 8154 N N . ARG B 1 479 ? -9.156 2.941 31.656 1 98.31 479 ARG B N 1
ATOM 8155 C CA . ARG B 1 479 ? -8.195 3.598 32.531 1 98.31 479 ARG B CA 1
ATOM 8156 C C . ARG B 1 479 ? -6.887 2.818 32.594 1 98.31 479 ARG B C 1
ATOM 8158 O O . ARG B 1 479 ? -5.805 3.41 32.594 1 98.31 479 ARG B O 1
ATOM 8165 N N . ARG B 1 480 ? -7.02 1.521 32.688 1 98.12 480 ARG B N 1
ATOM 8166 C CA . ARG B 1 480 ? -5.836 0.668 32.719 1 98.12 480 ARG B CA 1
ATOM 8167 C C . ARG B 1 480 ? -5.055 0.745 31.422 1 98.12 480 ARG B C 1
ATOM 8169 O O . ARG B 1 480 ? -3.826 0.837 31.438 1 98.12 480 ARG B O 1
ATOM 8176 N N . ILE B 1 481 ? -5.762 0.701 30.359 1 98.38 481 ILE B N 1
ATOM 8177 C CA . ILE B 1 481 ? -5.145 0.771 29.031 1 98.38 481 ILE B CA 1
ATOM 8178 C C . ILE B 1 481 ? -4.414 2.104 28.875 1 98.38 481 ILE B C 1
ATOM 8180 O O . ILE B 1 481 ? -3.271 2.139 28.406 1 98.38 481 ILE B O 1
ATOM 8184 N N . LEU B 1 482 ? -5.098 3.178 29.219 1 98.56 482 LEU B N 1
ATOM 8185 C CA . LEU B 1 482 ? -4.508 4.508 29.109 1 98.56 482 LEU B CA 1
ATOM 8186 C C . LEU B 1 482 ? -3.246 4.613 29.969 1 98.56 482 LEU B C 1
ATOM 8188 O O . LEU B 1 482 ? -2.227 5.137 29.5 1 98.56 482 LEU B O 1
ATOM 8192 N N . ALA B 1 483 ? -3.322 4.133 31.156 1 98.19 483 ALA B N 1
ATOM 8193 C CA . ALA B 1 483 ? -2.176 4.18 32.062 1 98.19 483 ALA B CA 1
ATOM 8194 C C . ALA B 1 483 ? -0.986 3.426 31.484 1 98.19 483 ALA B C 1
ATOM 8196 O O . ALA B 1 483 ? 0.139 3.932 31.484 1 98.19 483 ALA B O 1
ATOM 8197 N N . ARG B 1 484 ? -1.241 2.25 31 1 97.69 484 ARG B N 1
ATOM 8198 C CA . ARG B 1 484 ? -0.173 1.424 30.453 1 97.69 484 ARG B CA 1
ATOM 8199 C C . ARG B 1 484 ? 0.428 2.064 29.203 1 97.69 484 ARG B C 1
ATOM 8201 O O . ARG B 1 484 ? 1.645 2.023 29 1 97.69 484 ARG B O 1
ATOM 8208 N N . ALA B 1 485 ? -0.398 2.631 28.328 1 98.31 485 ALA B N 1
ATOM 8209 C CA . ALA B 1 485 ? 0.09 3.281 27.109 1 98.31 485 ALA B CA 1
ATOM 8210 C C . ALA B 1 485 ? 0.963 4.488 27.453 1 98.31 485 ALA B C 1
ATOM 8212 O O . ALA B 1 485 ? 2.027 4.676 26.859 1 98.31 485 ALA B O 1
ATOM 8213 N N . CYS B 1 486 ? 0.479 5.285 28.375 1 98.12 486 CYS B N 1
ATOM 8214 C CA . CYS B 1 486 ? 1.241 6.449 28.812 1 98.12 486 CYS B CA 1
ATOM 8215 C C . CYS B 1 486 ? 2.564 6.035 29.438 1 98.12 486 CYS B C 1
ATOM 8217 O O . CYS B 1 486 ? 3.611 6.609 29.125 1 98.12 486 CYS B O 1
ATOM 8219 N N . ASP B 1 487 ? 2.494 5.043 30.312 1 97.25 487 ASP B N 1
ATOM 8220 C CA . ASP B 1 487 ? 3.703 4.574 30.984 1 97.25 487 ASP B CA 1
ATOM 8221 C C . ASP B 1 487 ? 4.707 4.016 29.969 1 97.25 487 ASP B C 1
ATOM 8223 O O . ASP B 1 487 ? 5.914 4.207 30.125 1 97.25 487 ASP B O 1
ATOM 8227 N N . GLY B 1 488 ? 4.176 3.301 29.016 1 96.69 488 GLY B N 1
ATOM 8228 C CA . GLY B 1 488 ? 5.043 2.768 27.984 1 96.69 488 GLY B CA 1
ATOM 8229 C C . GLY B 1 488 ? 5.793 3.844 27.219 1 96.69 488 GLY B C 1
ATOM 8230 O O . GLY B 1 488 ? 7.008 3.746 27.031 1 96.69 488 GLY B O 1
ATOM 8231 N N . LEU B 1 489 ? 5.109 4.867 26.766 1 97.75 489 LEU B N 1
ATOM 8232 C CA . LEU B 1 489 ? 5.762 5.945 26.031 1 97.75 489 LEU B CA 1
ATOM 8233 C C . LEU B 1 489 ? 6.719 6.715 26.922 1 97.75 489 LEU B C 1
ATOM 8235 O O . LEU B 1 489 ? 7.805 7.109 26.484 1 97.75 489 LEU B O 1
ATOM 8239 N N . ALA B 1 490 ? 6.285 6.941 28.172 1 97 490 ALA B N 1
ATOM 8240 C CA . ALA B 1 490 ? 7.145 7.648 29.125 1 97 490 ALA B CA 1
ATOM 8241 C C . ALA B 1 490 ? 8.477 6.926 29.297 1 97 490 ALA B C 1
ATOM 8243 O O . ALA B 1 490 ? 9.539 7.555 29.312 1 97 490 ALA B O 1
ATOM 8244 N N . ARG B 1 491 ? 8.414 5.676 29.453 1 95.31 491 ARG B N 1
ATOM 8245 C CA . ARG B 1 491 ? 9.617 4.871 29.641 1 95.31 491 ARG B CA 1
ATOM 8246 C C . ARG B 1 491 ? 10.516 4.93 28.422 1 95.31 491 ARG B C 1
ATOM 8248 O O . ARG B 1 491 ? 11.727 5.148 28.531 1 95.31 491 ARG B O 1
ATOM 8255 N N . VAL B 1 492 ? 9.945 4.738 27.281 1 94.94 492 VAL B N 1
ATOM 8256 C CA . VAL B 1 492 ? 10.695 4.738 26.031 1 94.94 492 VAL B CA 1
ATOM 8257 C C . VAL B 1 492 ? 11.359 6.098 25.828 1 94.94 492 VAL B C 1
ATOM 8259 O O . VAL B 1 492 ? 12.523 6.176 25.422 1 94.94 492 VAL B O 1
ATOM 8262 N N . ALA B 1 493 ? 10.617 7.121 26.062 1 95 493 ALA B N 1
ATOM 8263 C CA . ALA B 1 493 ? 11.133 8.477 25.906 1 95 493 ALA B CA 1
ATOM 8264 C C . ALA B 1 493 ? 12.234 8.766 26.922 1 95 493 ALA B C 1
ATOM 8266 O O . ALA B 1 493 ? 13.258 9.367 26.578 1 95 493 ALA B O 1
ATOM 8267 N N . ALA B 1 494 ? 12.07 8.391 28.156 1 93.75 494 ALA B N 1
ATOM 8268 C CA . ALA B 1 494 ? 13.039 8.641 29.219 1 93.75 494 ALA B CA 1
ATOM 8269 C C . ALA B 1 494 ? 14.336 7.883 28.953 1 93.75 494 ALA B C 1
ATOM 8271 O O . ALA B 1 494 ? 15.422 8.398 29.219 1 93.75 494 ALA B O 1
ATOM 8272 N N . ASP B 1 495 ? 14.211 6.695 28.438 1 92.06 495 ASP B N 1
ATOM 8273 C CA . ASP B 1 495 ? 15.367 5.836 28.203 1 92.06 495 ASP B CA 1
ATOM 8274 C C . ASP B 1 495 ? 16.078 6.219 26.906 1 92.06 495 ASP B C 1
ATOM 8276 O O . ASP B 1 495 ? 17.203 5.766 26.656 1 92.06 495 ASP B O 1
ATOM 8280 N N . GLY B 1 496 ? 15.477 7.016 26.156 1 90.81 496 GLY B N 1
ATOM 8281 C CA . GLY B 1 496 ? 16.031 7.32 24.859 1 90.81 496 GLY B CA 1
ATOM 8282 C C . GLY B 1 496 ? 16.062 6.117 23.922 1 90.81 496 GLY B C 1
ATOM 8283 O O . GLY B 1 496 ? 17.016 5.957 23.156 1 90.81 496 GLY B O 1
ATOM 8284 N N . ASP B 1 497 ? 15.125 5.23 24.016 1 90.81 497 ASP B N 1
ATOM 8285 C CA . ASP B 1 497 ? 15.039 4.02 23.219 1 90.81 497 ASP B CA 1
ATOM 8286 C C . ASP B 1 497 ? 14.328 4.289 21.891 1 90.81 497 ASP B C 1
ATOM 8288 O O . ASP B 1 497 ? 13.164 3.908 21.719 1 90.81 497 ASP B O 1
ATOM 8292 N N . ASP B 1 498 ? 14.984 4.719 20.906 1 91.31 498 ASP B N 1
ATOM 8293 C CA . ASP B 1 498 ? 14.422 5.098 19.609 1 91.31 498 ASP B CA 1
ATOM 8294 C C . ASP B 1 498 ? 13.797 3.896 18.906 1 91.31 498 ASP B C 1
ATOM 8296 O O . ASP B 1 498 ? 12.789 4.035 18.203 1 91.31 498 ASP B O 1
ATOM 8300 N N . ALA B 1 499 ? 14.328 2.768 19.172 1 91.62 499 ALA B N 1
ATOM 8301 C CA . ALA B 1 499 ? 13.914 1.567 18.453 1 91.62 499 ALA B CA 1
ATOM 8302 C C . ALA B 1 499 ? 12.461 1.22 18.766 1 91.62 499 ALA B C 1
ATOM 8304 O O . ALA B 1 499 ? 11.789 0.543 17.969 1 91.62 499 ALA B O 1
ATOM 8305 N N . ARG B 1 500 ? 11.906 1.777 19.844 1 94.31 500 ARG B N 1
ATOM 8306 C CA . ARG B 1 500 ? 10.578 1.348 20.297 1 94.31 500 ARG B CA 1
ATOM 8307 C C . ARG B 1 500 ? 9.586 2.5 20.234 1 94.31 500 ARG B C 1
ATOM 8309 O O . ARG B 1 500 ? 8.422 2.342 20.609 1 94.31 500 ARG B O 1
ATOM 8316 N N . VAL B 1 501 ? 10.008 3.566 19.734 1 96.31 501 VAL B N 1
ATOM 8317 C CA . VAL B 1 501 ? 9.172 4.762 19.797 1 96.31 501 VAL B CA 1
ATOM 8318 C C . VAL B 1 501 ? 7.926 4.566 18.938 1 96.31 501 VAL B C 1
ATOM 8320 O O . VAL B 1 501 ? 6.836 5.004 19.312 1 96.31 501 VAL B O 1
ATOM 8323 N N . ARG B 1 502 ? 8.031 3.879 17.766 1 97 502 ARG B N 1
ATOM 8324 C CA . ARG B 1 502 ? 6.867 3.688 16.906 1 97 502 ARG B CA 1
ATOM 8325 C C . ARG B 1 502 ? 5.824 2.807 17.594 1 97 502 ARG B C 1
ATOM 8327 O O . ARG B 1 502 ? 4.621 3.059 17.469 1 97 502 ARG B O 1
ATOM 8334 N N . GLN B 1 503 ? 6.309 1.766 18.266 1 96.62 503 GLN B N 1
ATOM 8335 C CA . GLN B 1 503 ? 5.375 0.902 18.984 1 96.62 503 GLN B CA 1
ATOM 8336 C C . GLN B 1 503 ? 4.652 1.668 20.078 1 96.62 503 GLN B C 1
ATOM 8338 O O . GLN B 1 503 ? 3.43 1.583 20.203 1 96.62 503 GLN B O 1
ATOM 8343 N N . ALA B 1 504 ? 5.438 2.418 20.891 1 97.69 504 ALA B N 1
ATOM 8344 C CA . ALA B 1 504 ? 4.867 3.17 22 1 97.69 504 ALA B CA 1
ATOM 8345 C C . ALA B 1 504 ? 3.906 4.246 21.5 1 97.69 504 ALA B C 1
ATOM 8347 O O . ALA B 1 504 ? 2.838 4.449 22.078 1 97.69 504 ALA B O 1
ATOM 8348 N N . ALA B 1 505 ? 4.293 4.91 20.438 1 98.56 505 ALA B N 1
ATOM 8349 C CA . ALA B 1 505 ? 3.451 5.961 19.875 1 98.56 505 ALA B CA 1
ATOM 8350 C C . ALA B 1 505 ? 2.156 5.379 19.312 1 98.56 505 ALA B C 1
ATOM 8352 O O . ALA B 1 505 ? 1.084 5.961 19.469 1 98.56 505 ALA B O 1
ATOM 8353 N N . SER B 1 506 ? 2.248 4.219 18.625 1 98.56 506 SER B N 1
ATOM 8354 C CA . SER B 1 506 ? 1.059 3.561 18.094 1 98.56 506 SER B CA 1
ATOM 8355 C C . SER B 1 506 ? 0.094 3.18 19.219 1 98.56 506 SER B C 1
ATOM 8357 O O . SER B 1 506 ? -1.119 3.354 19.078 1 98.56 506 SER B O 1
ATOM 8359 N N . ALA B 1 507 ? 0.646 2.668 20.297 1 98.5 507 ALA B N 1
ATOM 8360 C CA . ALA B 1 507 ? -0.175 2.273 21.438 1 98.5 507 ALA B CA 1
ATOM 8361 C C . ALA B 1 507 ? -0.895 3.477 22.031 1 98.5 507 ALA B C 1
ATOM 8363 O O . ALA B 1 507 ? -2.09 3.406 22.328 1 98.5 507 ALA B O 1
ATOM 8364 N N . LEU B 1 508 ? -0.154 4.547 22.188 1 98.81 508 LEU B N 1
ATOM 8365 C CA . LEU B 1 508 ? -0.765 5.746 22.75 1 98.81 508 LEU B CA 1
ATOM 8366 C C . LEU B 1 508 ? -1.839 6.297 21.828 1 98.81 508 LEU B C 1
ATOM 8368 O O . LEU B 1 508 ? -2.885 6.762 22.281 1 98.81 508 LEU B O 1
ATOM 8372 N N . TYR B 1 509 ? -1.584 6.273 20.562 1 98.94 509 TYR B N 1
ATOM 8373 C CA . TYR B 1 509 ? -2.549 6.734 19.578 1 98.94 509 TYR B CA 1
ATOM 8374 C C . TYR B 1 509 ? -3.869 5.984 19.703 1 98.94 509 TYR B C 1
ATOM 8376 O O . TYR B 1 509 ? -4.93 6.598 19.844 1 98.94 509 TYR B O 1
ATOM 8384 N N . TYR B 1 510 ? -3.82 4.664 19.703 1 98.94 510 TYR B N 1
ATOM 8385 C CA . TYR B 1 510 ? -5.035 3.859 19.734 1 98.94 510 TYR B CA 1
ATOM 8386 C C . TYR B 1 510 ? -5.684 3.902 21.109 1 98.94 510 TYR B C 1
ATOM 8388 O O . TYR B 1 510 ? -6.91 3.854 21.234 1 98.94 510 TYR B O 1
ATOM 8396 N N . ALA B 1 511 ? -4.875 3.996 22.156 1 98.88 511 ALA B N 1
ATOM 8397 C CA . ALA B 1 511 ? -5.445 4.164 23.5 1 98.88 511 ALA B CA 1
ATOM 8398 C C . ALA B 1 511 ? -6.227 5.469 23.594 1 98.88 511 ALA B C 1
ATOM 8400 O O . ALA B 1 511 ? -7.332 5.496 24.141 1 98.88 511 ALA B O 1
ATOM 8401 N N . SER B 1 512 ? -5.617 6.543 23.062 1 98.94 512 SER B N 1
ATOM 8402 C CA . SER B 1 512 ? -6.297 7.832 23.047 1 98.94 512 SER B CA 1
ATOM 8403 C C . SER B 1 512 ? -7.602 7.762 22.266 1 98.94 512 SER B C 1
ATOM 8405 O O . SER B 1 512 ? -8.641 8.242 22.734 1 98.94 512 SER B O 1
ATOM 8407 N N . ALA B 1 513 ? -7.551 7.148 21.125 1 98.94 513 ALA B N 1
ATOM 8408 C CA . ALA B 1 513 ? -8.742 7 20.297 1 98.94 513 ALA B CA 1
ATOM 8409 C C . ALA B 1 513 ? -9.812 6.184 21.016 1 98.94 513 ALA B C 1
ATOM 8411 O O . ALA B 1 513 ? -11 6.531 20.969 1 98.94 513 ALA B O 1
ATOM 8412 N N . ALA B 1 514 ? -9.398 5.098 21.641 1 98.88 514 ALA B N 1
ATOM 8413 C CA . ALA B 1 514 ? -10.352 4.23 22.328 1 98.88 514 ALA B CA 1
ATOM 8414 C C . ALA B 1 514 ? -11.07 4.984 23.453 1 98.88 514 ALA B C 1
ATOM 8416 O O . ALA B 1 514 ? -12.289 4.879 23.578 1 98.88 514 ALA B O 1
ATOM 8417 N N . VAL B 1 515 ? -10.32 5.723 24.219 1 98.88 515 VAL B N 1
ATOM 8418 C CA . VAL B 1 515 ? -10.891 6.492 25.328 1 98.88 515 VAL B CA 1
ATOM 8419 C C . VAL B 1 515 ? -11.891 7.512 24.781 1 98.88 515 VAL B C 1
ATOM 8421 O O . VAL B 1 515 ? -13.016 7.609 25.266 1 98.88 515 VAL B O 1
ATOM 8424 N N . LEU B 1 516 ? -11.477 8.227 23.812 1 98.88 516 LEU B N 1
ATOM 8425 C CA . LEU B 1 516 ? -12.312 9.281 23.25 1 98.88 516 LEU B CA 1
ATOM 8426 C C . LEU B 1 516 ? -13.57 8.703 22.609 1 98.88 516 LEU B C 1
ATOM 8428 O O . LEU B 1 516 ? -14.664 9.25 22.781 1 98.88 516 LEU B O 1
ATOM 8432 N N . MET B 1 517 ? -13.438 7.605 21.891 1 98.88 517 MET B N 1
ATOM 8433 C CA . MET B 1 517 ? -14.578 6.957 21.25 1 98.88 517 MET B CA 1
ATOM 8434 C C . MET B 1 517 ? -15.562 6.426 22.297 1 98.88 517 MET B C 1
ATOM 8436 O O . MET B 1 517 ? -16.781 6.504 22.109 1 98.88 517 MET B O 1
ATOM 8440 N N . ALA B 1 518 ? -15.016 5.875 23.375 1 98.81 518 ALA B N 1
ATOM 8441 C CA . ALA B 1 518 ? -15.891 5.398 24.438 1 98.81 518 ALA B CA 1
ATOM 8442 C C . ALA B 1 518 ? -16.703 6.547 25.047 1 98.81 518 ALA B C 1
ATOM 8444 O O . ALA B 1 518 ? -17.891 6.398 25.297 1 98.81 518 ALA B O 1
ATOM 8445 N N . CYS B 1 519 ? -16.047 7.641 25.266 1 98.62 519 CYS B N 1
ATOM 8446 C CA . CYS B 1 519 ? -16.734 8.812 25.812 1 98.62 519 CYS B CA 1
ATOM 8447 C C . CYS B 1 519 ? -17.797 9.32 24.844 1 98.62 519 CYS B C 1
ATOM 8449 O O . CYS B 1 519 ? -18.891 9.68 25.266 1 98.62 519 CYS B O 1
ATOM 8451 N N . GLU B 1 520 ? -17.453 9.359 23.531 1 98.31 520 GLU B N 1
ATOM 8452 C CA . GLU B 1 520 ? -18.453 9.688 22.516 1 98.31 520 GLU B CA 1
ATOM 8453 C C . GLU B 1 520 ? -19.641 8.742 22.578 1 98.31 520 GLU B C 1
ATOM 8455 O O . GLU B 1 520 ? -20.797 9.172 22.5 1 98.31 520 GLU B O 1
ATOM 8460 N N . GLY B 1 521 ? -19.297 7.461 22.703 1 97.81 521 GLY B N 1
ATOM 8461 C CA . GLY B 1 521 ? -20.344 6.441 22.734 1 97.81 521 GLY B CA 1
ATOM 8462 C C . GLY B 1 521 ? -21.312 6.605 23.891 1 97.81 521 GLY B C 1
ATOM 8463 O O . GLY B 1 521 ? -22.516 6.379 23.75 1 97.81 521 GLY B O 1
ATOM 8464 N N . ALA B 1 522 ? -20.828 6.977 25.031 1 96.69 522 ALA B N 1
ATOM 8465 C CA . ALA B 1 522 ? -21.656 7.199 26.219 1 96.69 522 ALA B CA 1
ATOM 8466 C C . ALA B 1 522 ? -22.578 8.391 26.016 1 96.69 522 ALA B C 1
ATOM 8468 O O . ALA B 1 522 ? -23.719 8.383 26.484 1 96.69 522 ALA B O 1
ATOM 8469 N N . GLN B 1 523 ? -22.141 9.336 25.328 1 96.56 523 GLN B N 1
ATOM 8470 C CA . GLN B 1 523 ? -22.891 10.57 25.141 1 96.56 523 GLN B CA 1
ATOM 8471 C C . GLN B 1 523 ? -23.906 10.422 24.016 1 96.56 523 GLN B C 1
ATOM 8473 O O . GLN B 1 523 ? -24.875 11.18 23.938 1 96.56 523 GLN B O 1
ATOM 8478 N N . LEU B 1 524 ? -23.719 9.461 23.156 1 96.94 524 LEU B N 1
ATOM 8479 C CA . LEU B 1 524 ? -24.609 9.258 22.016 1 96.94 524 LEU B CA 1
ATOM 8480 C C . LEU B 1 524 ? -25.656 8.195 22.328 1 96.94 524 LEU B C 1
ATOM 8482 O O . LEU B 1 524 ? -26.391 7.77 21.453 1 96.94 524 LEU B O 1
ATOM 8486 N N . ALA B 1 525 ? -25.75 7.766 23.531 1 95.56 525 ALA B N 1
ATOM 8487 C CA . ALA B 1 525 ? -26.781 6.82 23.953 1 95.56 525 ALA B CA 1
ATOM 8488 C C . ALA B 1 525 ? -28.172 7.262 23.484 1 95.56 525 ALA B C 1
ATOM 8490 O O . ALA B 1 525 ? -28.469 8.461 23.469 1 95.56 525 ALA B O 1
ATOM 8491 N N . PRO B 1 526 ? -28.938 6.219 22.969 1 96.44 526 PRO B N 1
ATOM 8492 C CA . PRO B 1 526 ? -28.812 4.789 23.266 1 96.44 526 PRO B CA 1
ATOM 8493 C C . PRO B 1 526 ? -28.062 4.023 22.172 1 96.44 526 PRO B C 1
ATOM 8495 O O . PRO B 1 526 ? -28.062 2.791 22.156 1 96.44 526 PRO B O 1
ATOM 8498 N N . ASP B 1 527 ? -27.547 4.691 21.203 1 97.44 527 ASP B N 1
ATOM 8499 C CA . ASP B 1 527 ? -26.703 4.016 20.234 1 97.44 527 ASP B CA 1
ATOM 8500 C C . ASP B 1 52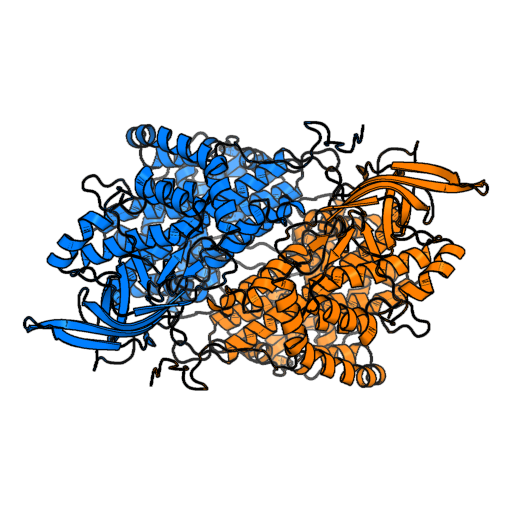7 ? -25.266 3.908 20.75 1 97.44 527 ASP B C 1
ATOM 8502 O O . ASP B 1 527 ? -24.562 4.914 20.844 1 97.44 527 ASP B O 1
ATOM 8506 N N . TYR B 1 528 ? -24.781 2.721 21 1 97.88 528 TYR B N 1
ATOM 8507 C CA . TYR B 1 528 ? -23.484 2.49 21.609 1 97.88 528 TYR B CA 1
ATOM 8508 C C . TYR B 1 528 ? -22.469 2 20.578 1 97.88 528 TYR B C 1
ATOM 8510 O O . TYR B 1 528 ? -21.547 1.262 20.906 1 97.88 528 TYR B O 1
ATOM 8518 N N . ARG B 1 529 ? -22.641 2.391 19.344 1 97.12 529 ARG B N 1
ATOM 8519 C CA . ARG B 1 529 ? -21.734 2.004 18.266 1 97.12 529 ARG B CA 1
ATOM 8520 C C . ARG B 1 529 ? -20.312 2.434 18.562 1 97.12 529 ARG B C 1
ATOM 8522 O O . ARG B 1 529 ? -19.375 1.649 18.406 1 97.12 529 ARG B O 1
ATOM 8529 N N . ARG B 1 530 ? -20.188 3.662 19 1 98.38 530 ARG B N 1
ATOM 8530 C CA . ARG B 1 530 ? -18.859 4.191 19.266 1 98.38 530 ARG B CA 1
ATOM 8531 C C . ARG B 1 530 ? -18.203 3.463 20.422 1 98.38 530 ARG B C 1
ATOM 8533 O O . ARG B 1 530 ? -16.984 3.248 20.422 1 98.38 530 ARG B O 1
ATOM 8540 N N . LEU B 1 531 ? -18.969 3.102 21.453 1 98.56 531 LEU B N 1
ATOM 8541 C CA . LEU B 1 531 ? -18.438 2.328 22.578 1 98.56 531 LEU B CA 1
ATOM 8542 C C . LEU B 1 531 ? -17.984 0.947 22.109 1 98.56 531 LEU B C 1
ATOM 8544 O O . LEU B 1 531 ? -16.938 0.462 22.531 1 98.56 531 LEU B O 1
ATOM 8548 N N . ALA B 1 532 ? -18.828 0.323 21.25 1 98.44 532 ALA B N 1
ATOM 8549 C CA . ALA B 1 532 ? -18.453 -0.972 20.688 1 98.44 532 ALA B CA 1
ATOM 8550 C C . ALA B 1 532 ? -17.125 -0.887 19.938 1 98.44 532 ALA B C 1
ATOM 8552 O O . ALA B 1 532 ? -16.266 -1.753 20.094 1 98.44 532 ALA B O 1
ATOM 8553 N N . LEU B 1 533 ? -16.969 0.127 19.125 1 98.62 533 LEU B N 1
ATOM 8554 C CA . LEU B 1 533 ? -15.734 0.33 18.359 1 98.62 533 LEU B CA 1
ATOM 8555 C C . LEU B 1 533 ? -14.547 0.549 19.297 1 98.62 533 LEU B C 1
ATOM 8557 O O . LEU B 1 533 ? -13.445 0.074 19.031 1 98.62 533 LEU B O 1
ATOM 8561 N N . ALA B 1 534 ? -14.734 1.292 20.375 1 98.81 534 ALA B N 1
ATOM 8562 C CA . ALA B 1 534 ? -13.68 1.499 21.375 1 98.81 534 ALA B CA 1
ATOM 8563 C C . ALA B 1 534 ? -13.219 0.171 21.969 1 98.81 534 ALA B C 1
ATOM 8565 O O . ALA B 1 534 ? -12.016 -0.068 22.109 1 98.81 534 ALA B O 1
ATOM 8566 N N . HIS B 1 535 ? -14.211 -0.659 22.344 1 98.44 535 HIS B N 1
ATOM 8567 C CA . HIS B 1 535 ? -13.891 -1.967 22.906 1 98.44 535 HIS B CA 1
ATOM 8568 C C . HIS B 1 535 ? -13.133 -2.828 21.906 1 98.44 535 HIS B C 1
ATOM 8570 O O . HIS B 1 535 ? -12.203 -3.545 22.281 1 98.44 535 HIS B O 1
ATOM 8576 N N . LEU B 1 536 ? -13.516 -2.734 20.672 1 97.94 536 LEU B N 1
ATOM 8577 C CA . LEU B 1 536 ? -12.844 -3.502 19.625 1 97.94 536 LEU B CA 1
ATOM 8578 C C . LEU B 1 536 ? -11.422 -2.984 19.406 1 97.94 536 LEU B C 1
ATOM 8580 O O . LEU B 1 536 ? -10.523 -3.76 19.078 1 97.94 536 LEU B O 1
ATOM 8584 N N . LEU B 1 537 ? -11.188 -1.669 19.562 1 98.31 537 LEU B N 1
ATOM 8585 C CA . LEU B 1 537 ? -9.836 -1.133 19.469 1 98.31 537 LEU B CA 1
ATOM 8586 C C . LEU B 1 537 ? -8.953 -1.716 20.578 1 98.31 537 LEU B C 1
ATOM 8588 O O . LEU B 1 537 ? -7.801 -2.082 20.328 1 98.31 537 LEU B O 1
ATOM 8592 N N . VAL B 1 538 ? -9.516 -1.764 21.766 1 98.06 538 VAL B N 1
ATOM 8593 C CA . VAL B 1 538 ? -8.766 -2.33 22.891 1 98.06 538 VAL B CA 1
ATOM 8594 C C . VAL B 1 538 ? -8.422 -3.787 22.594 1 98.06 538 VAL B C 1
ATOM 8596 O O . VAL B 1 538 ? -7.266 -4.195 22.734 1 98.06 538 VAL B O 1
ATOM 8599 N N . ARG B 1 539 ? -9.359 -4.484 22.109 1 95.31 539 ARG B N 1
ATOM 8600 C CA . ARG B 1 539 ? -9.234 -5.922 21.875 1 95.31 539 ARG B CA 1
ATOM 8601 C C . ARG B 1 539 ? -8.219 -6.207 20.781 1 95.31 539 ARG B C 1
ATOM 8603 O O . ARG B 1 539 ? -7.418 -7.141 20.891 1 95.31 539 ARG B O 1
ATOM 8610 N N . HIS B 1 540 ? -8.203 -5.418 19.719 1 95.06 540 HIS B N 1
ATOM 8611 C CA . HIS B 1 540 ? -7.5 -5.824 18.516 1 95.06 540 HIS B CA 1
ATOM 8612 C C . HIS B 1 540 ? -6.227 -5.004 18.312 1 95.06 540 HIS B C 1
ATOM 8614 O O . HIS B 1 540 ? -5.348 -5.395 17.531 1 95.06 540 HIS B O 1
ATOM 8620 N N . LYS B 1 541 ? -6.152 -3.855 19 1 97.19 541 LYS B N 1
ATOM 8621 C CA . LYS B 1 541 ? -5 -2.994 18.75 1 97.19 541 LYS B CA 1
ATOM 8622 C C . LYS B 1 541 ? -4.141 -2.852 20 1 97.19 541 LYS B C 1
ATOM 8624 O O . LYS B 1 541 ? -2.967 -2.488 19.906 1 97.19 541 LYS B O 1
ATOM 8629 N N . LEU B 1 542 ? -4.684 -3.207 21.203 1 97.75 542 LEU B N 1
ATOM 8630 C CA . LEU B 1 542 ? -3.984 -2.771 22.406 1 97.75 542 LEU B CA 1
ATOM 8631 C C . LEU B 1 542 ? -3.725 -3.949 23.344 1 97.75 542 LEU B C 1
ATOM 8633 O O . LEU B 1 542 ? -3.086 -3.791 24.375 1 97.75 542 LEU B O 1
ATOM 8637 N N . LEU B 1 543 ? -4.215 -5.109 22.984 1 95.5 543 LEU B N 1
ATOM 8638 C CA . LEU B 1 543 ? -3.949 -6.312 23.781 1 95.5 543 LEU B CA 1
ATOM 8639 C C . LEU B 1 543 ? -3.145 -7.32 22.969 1 95.5 543 LEU B C 1
ATOM 8641 O O . LEU B 1 543 ? -3.186 -7.309 21.734 1 95.5 543 LEU B O 1
ATOM 8645 N N . PRO B 1 544 ? -2.379 -8.18 23.625 1 92.75 544 PRO B N 1
ATOM 8646 C CA . PRO B 1 544 ? -1.629 -9.195 22.891 1 92.75 544 PRO B CA 1
ATOM 8647 C C . PRO B 1 544 ? -2.535 -10.227 22.219 1 92.75 544 PRO B C 1
ATOM 8649 O O . PRO B 1 544 ? -3.555 -10.625 22.797 1 92.75 544 PRO B O 1
ATOM 8652 N N . VAL B 1 545 ? -2.172 -10.531 21.062 1 90.31 545 VAL B N 1
ATOM 8653 C CA . VAL B 1 545 ? -2.842 -11.586 20.312 1 90.31 545 VAL B CA 1
ATOM 8654 C C . VAL B 1 545 ? -1.849 -12.703 20 1 90.31 545 VAL B C 1
ATOM 8656 O O . VAL B 1 545 ? -0.747 -12.438 19.5 1 90.31 545 VAL B O 1
ATOM 8659 N N . ASP B 1 546 ? -2.23 -13.883 20.359 1 92.75 546 ASP B N 1
ATOM 8660 C CA . ASP B 1 546 ? -1.413 -15.031 19.984 1 92.75 546 ASP B CA 1
ATOM 8661 C C . ASP B 1 546 ? -1.689 -15.461 18.547 1 92.75 546 ASP B C 1
ATOM 8663 O O . ASP B 1 546 ? -2.764 -15.984 18.234 1 92.75 546 ASP B O 1
ATOM 8667 N N . PRO B 1 547 ? -0.748 -15.273 17.625 1 93.88 547 PRO B N 1
ATOM 8668 C CA . PRO B 1 547 ? -0.967 -15.633 16.219 1 93.88 547 PRO B CA 1
ATOM 8669 C C . PRO B 1 547 ? -1.288 -17.109 16.031 1 93.88 547 PRO B C 1
ATOM 8671 O O . PRO B 1 547 ? -1.881 -17.5 15.023 1 93.88 547 PRO B O 1
ATOM 8674 N N . LEU B 1 548 ? -0.995 -17.953 17.016 1 95.25 548 LEU B N 1
ATOM 8675 C CA . LEU B 1 548 ? -1.117 -19.391 16.875 1 95.25 548 LEU B CA 1
ATOM 8676 C C . LEU B 1 548 ? -2.406 -19.891 17.516 1 95.25 548 LEU B C 1
ATOM 8678 O O . LEU B 1 548 ? -2.715 -21.078 17.469 1 95.25 548 LEU B O 1
ATOM 8682 N N . ALA B 1 549 ? -3.131 -18.938 18.125 1 90.56 549 ALA B N 1
ATOM 8683 C CA . ALA B 1 549 ? -4.359 -19.328 18.812 1 90.56 549 ALA B CA 1
ATOM 8684 C C . ALA B 1 549 ? -5.543 -18.484 18.359 1 90.56 549 ALA B C 1
ATOM 8686 O O . ALA B 1 549 ? -6.035 -17.641 19.094 1 90.56 549 ALA B O 1
ATOM 8687 N N . PRO B 1 550 ? -6.012 -18.812 17.234 1 83.88 550 PRO B N 1
ATOM 8688 C CA . PRO B 1 550 ? -7.203 -18.078 16.797 1 83.88 550 PRO B CA 1
ATOM 8689 C C . PRO B 1 550 ? -8.398 -18.281 17.719 1 83.88 550 PRO B C 1
ATOM 8691 O O . PRO B 1 550 ? -8.805 -19.422 17.969 1 83.88 550 PRO B O 1
ATOM 8694 N N . ALA B 1 551 ? -8.812 -17.203 18.344 1 74.5 551 ALA B N 1
ATOM 8695 C CA . ALA B 1 551 ? -9.867 -17.281 19.344 1 74.5 551 ALA B CA 1
ATOM 8696 C C . ALA B 1 551 ? -11.25 -17.266 18.703 1 74.5 551 ALA B C 1
ATOM 8698 O O . ALA B 1 551 ? -11.422 -16.734 17.609 1 74.5 551 ALA B O 1
ATOM 8699 N N . SER B 1 552 ? -12.102 -18.062 19.438 1 69.69 552 SER B N 1
ATOM 8700 C CA . SER B 1 552 ? -13.484 -18.031 18.969 1 69.69 552 SER B CA 1
ATOM 8701 C C . SER B 1 552 ? -14.078 -16.625 19.109 1 69.69 552 SER B C 1
ATOM 8703 O O . SER B 1 552 ? -13.773 -15.906 20.062 1 69.69 552 SER B O 1
ATOM 8705 N N . ARG B 1 553 ? -14.711 -16.141 18.094 1 65.56 553 ARG B N 1
ATOM 8706 C CA . ARG B 1 553 ? -15.195 -14.758 18.172 1 65.56 553 ARG B CA 1
ATOM 8707 C C . ARG B 1 553 ? -16.703 -14.695 17.953 1 65.56 553 ARG B C 1
ATOM 8709 O O . ARG B 1 553 ? -17.219 -13.695 17.453 1 65.56 553 ARG B O 1
ATOM 8716 N N . ASP B 1 554 ? -17.375 -15.648 18.469 1 72.81 554 ASP B N 1
ATOM 8717 C CA . ASP B 1 554 ? -18.828 -15.68 18.328 1 72.81 554 ASP B CA 1
ATOM 8718 C C . ASP B 1 554 ? -19.453 -14.438 18.953 1 72.81 554 ASP B C 1
ATOM 8720 O O . ASP B 1 554 ? -20.516 -13.984 18.5 1 72.81 554 ASP B O 1
ATOM 8724 N N . ASP B 1 555 ? -18.734 -13.859 19.703 1 80.94 555 ASP B N 1
ATOM 8725 C CA . ASP B 1 555 ? -19.25 -12.695 20.422 1 80.94 555 ASP B CA 1
ATOM 8726 C C . ASP B 1 555 ? -19.141 -11.438 19.562 1 80.94 555 ASP B C 1
ATOM 8728 O O . ASP B 1 555 ? -19.719 -10.398 19.906 1 80.94 555 ASP B O 1
ATOM 8732 N N . GLU B 1 556 ? -18.5 -11.555 18.453 1 91.31 556 GLU B N 1
ATOM 8733 C CA . GLU B 1 556 ? -18.281 -10.352 17.672 1 91.31 556 GLU B CA 1
ATOM 8734 C C . GLU B 1 556 ? -19.25 -10.281 16.484 1 91.31 556 GLU B C 1
ATOM 8736 O O . GLU B 1 556 ? -19.438 -9.219 15.891 1 91.31 556 GLU B O 1
ATOM 8741 N N . ALA B 1 557 ? -19.844 -11.367 16.125 1 88.56 557 ALA B N 1
ATOM 8742 C CA . ALA B 1 557 ? -20.625 -11.484 14.898 1 88.56 557 ALA B CA 1
ATOM 8743 C C . ALA B 1 557 ? -21.75 -10.461 14.859 1 88.56 557 ALA B C 1
ATOM 8745 O O . ALA B 1 557 ? -21.938 -9.773 13.852 1 88.56 557 ALA B O 1
ATOM 8746 N N . ALA B 1 558 ? -22.469 -10.391 15.992 1 89.62 558 ALA B N 1
ATOM 8747 C CA . ALA B 1 558 ? -23.609 -9.477 16.031 1 89.62 558 ALA B CA 1
ATOM 8748 C C . ALA B 1 558 ? -23.141 -8.023 15.914 1 89.62 558 ALA B C 1
ATOM 8750 O O . ALA B 1 558 ? -23.781 -7.219 15.234 1 89.62 558 ALA B O 1
ATOM 8751 N N . ALA B 1 559 ? -22.156 -7.688 16.594 1 94.81 559 ALA B N 1
ATOM 8752 C CA . ALA B 1 559 ? -21.609 -6.332 16.531 1 94.81 559 ALA B CA 1
ATOM 8753 C C . ALA B 1 559 ? -21.109 -5.996 15.141 1 94.81 559 ALA B C 1
ATOM 8755 O O . ALA B 1 559 ? -21.344 -4.895 14.633 1 94.81 559 ALA B O 1
ATOM 8756 N N . PHE B 1 560 ? -20.375 -6.957 14.516 1 95.81 560 PHE B N 1
ATOM 8757 C CA . PHE B 1 560 ? -19.828 -6.73 13.18 1 95.81 560 PHE B CA 1
ATOM 8758 C C . PHE B 1 560 ? -20.938 -6.434 12.188 1 95.81 560 PHE B C 1
ATOM 8760 O O . PHE B 1 560 ? -20.844 -5.484 11.406 1 95.81 560 PHE B O 1
ATOM 8767 N N . ASP B 1 561 ? -21.969 -7.191 12.289 1 95.19 561 ASP B N 1
ATOM 8768 C CA . ASP B 1 561 ? -23.094 -7.008 11.375 1 95.19 561 ASP B CA 1
ATOM 8769 C C . ASP B 1 561 ? -23.719 -5.625 11.539 1 95.19 561 ASP B C 1
ATOM 8771 O O . ASP B 1 561 ? -23.938 -4.914 10.562 1 95.19 561 ASP B O 1
ATOM 8775 N N . ALA B 1 562 ? -23.953 -5.215 12.766 1 96.5 562 ALA B N 1
ATOM 8776 C CA . ALA B 1 562 ? -24.578 -3.926 13.047 1 96.5 562 ALA B CA 1
ATOM 8777 C C . ALA B 1 562 ? -23.672 -2.773 12.625 1 96.5 562 ALA B C 1
ATOM 8779 O O . ALA B 1 562 ? -24.125 -1.823 11.984 1 96.5 562 ALA B O 1
ATOM 8780 N N . LEU B 1 563 ? -22.422 -2.861 12.977 1 97.81 563 LEU B N 1
ATOM 8781 C CA . LEU B 1 563 ? -21.469 -1.789 12.703 1 97.81 563 LEU B CA 1
ATOM 8782 C C . LEU B 1 563 ? -21.281 -1.601 11.195 1 97.81 563 LEU B C 1
ATOM 8784 O O . LEU B 1 563 ? -21.281 -0.471 10.703 1 97.81 563 LEU B O 1
ATOM 8788 N N . LEU B 1 564 ? -21.156 -2.682 10.445 1 97.75 564 LEU B N 1
ATOM 8789 C CA . LEU B 1 564 ? -20.891 -2.617 9.008 1 97.75 564 LEU B CA 1
ATOM 8790 C C . LEU B 1 564 ? -22.109 -2.148 8.242 1 97.75 564 LEU B C 1
ATOM 8792 O O . LEU B 1 564 ? -21.984 -1.5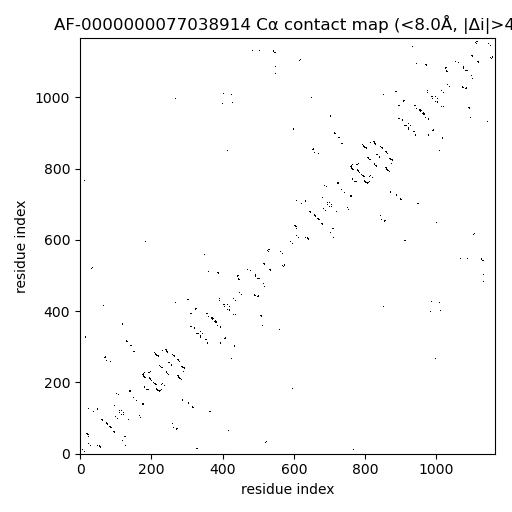19 7.188 1 97.75 564 LEU B O 1
ATOM 8796 N N . ARG B 1 565 ? -23.297 -2.367 8.812 1 95.81 565 ARG B N 1
ATOM 8797 C CA . ARG B 1 565 ? -24.531 -1.971 8.141 1 95.81 565 ARG B CA 1
ATOM 8798 C C . ARG B 1 565 ? -25 -0.6 8.617 1 95.81 565 ARG B C 1
ATOM 8800 O O . ARG B 1 565 ? -26 -0.079 8.133 1 95.81 565 ARG B O 1
ATOM 8807 N N . GLY B 1 566 ? -24.281 -0.053 9.555 1 94.81 566 GLY B N 1
ATOM 8808 C CA . GLY B 1 566 ? -24.641 1.261 10.062 1 94.81 566 GLY B CA 1
ATOM 8809 C C . GLY B 1 566 ? -25.859 1.236 10.969 1 94.81 566 GLY B C 1
ATOM 8810 O O . GLY B 1 566 ? -26.578 2.234 11.086 1 94.81 566 GLY B O 1
ATOM 8811 N N . ALA B 1 567 ? -26.109 0.095 11.547 1 95.5 567 ALA B N 1
ATOM 8812 C CA . ALA B 1 567 ? -27.25 -0.067 12.445 1 95.5 567 ALA B CA 1
ATOM 8813 C C . ALA B 1 567 ? -26.875 0.269 13.891 1 95.5 567 ALA B C 1
ATOM 8815 O O . ALA B 1 567 ? -25.688 0.223 14.25 1 95.5 567 ALA B O 1
ATOM 8816 N N . PRO B 1 568 ? -27.828 0.648 14.688 1 96.62 568 PRO B N 1
ATOM 8817 C CA . PRO B 1 568 ? -27.531 0.931 16.094 1 96.62 568 PRO B CA 1
ATOM 8818 C C . PRO B 1 568 ? -27.016 -0.297 16.844 1 96.62 568 PRO B C 1
ATOM 8820 O O . PRO B 1 568 ? -27.344 -1.429 16.469 1 96.62 568 PRO B O 1
ATOM 8823 N N . VAL B 1 569 ? -26.281 -0.047 17.859 1 97.62 569 VAL B N 1
ATOM 8824 C CA . VAL B 1 569 ? -25.719 -1.09 18.719 1 97.62 569 VAL B CA 1
ATOM 8825 C C . VAL B 1 569 ? -26.203 -0.899 20.156 1 97.62 569 VAL B C 1
ATOM 8827 O O . VAL B 1 569 ? -26.125 0.205 20.688 1 97.62 569 VAL B O 1
ATOM 8830 N N . SER B 1 570 ? -26.719 -1.967 20.797 1 97.31 570 SER B N 1
ATOM 8831 C CA . SER B 1 570 ? -27.172 -1.894 22.188 1 97.31 570 SER B CA 1
ATOM 8832 C C . SER B 1 570 ? -25.984 -1.9 23.156 1 97.31 570 SER B C 1
ATOM 8834 O O . SER B 1 570 ? -24.875 -2.264 22.781 1 97.31 570 SER B O 1
ATOM 8836 N N . LEU B 1 571 ? -26.266 -1.49 24.344 1 97.56 571 LEU B N 1
ATOM 8837 C CA . LEU B 1 571 ? -25.234 -1.49 25.375 1 97.56 571 LEU B CA 1
ATOM 8838 C C . LEU B 1 571 ? -24.734 -2.906 25.641 1 97.56 571 LEU B C 1
ATOM 8840 O O . LEU B 1 571 ? -23.531 -3.117 25.828 1 97.56 571 LEU B O 1
ATOM 8844 N N . ASP B 1 572 ? -25.625 -3.869 25.625 1 96.56 572 ASP B N 1
ATOM 8845 C CA . ASP B 1 572 ? -25.25 -5.258 25.891 1 96.56 572 ASP B CA 1
ATOM 8846 C C . ASP B 1 572 ? -24.266 -5.777 24.844 1 96.56 572 ASP B C 1
ATOM 8848 O O . ASP B 1 572 ? -23.281 -6.43 25.188 1 96.56 572 ASP B O 1
ATOM 8852 N N . VAL B 1 573 ? -24.547 -5.445 23.625 1 96.5 573 VAL B N 1
ATOM 8853 C CA . VAL B 1 573 ? -23.672 -5.879 22.531 1 96.5 573 VAL B CA 1
ATOM 8854 C C . VAL B 1 573 ? -22.312 -5.223 22.672 1 96.5 573 VAL B C 1
ATOM 8856 O O . VAL B 1 573 ? -21.281 -5.867 22.453 1 96.5 573 VAL B O 1
ATOM 8859 N N . ALA B 1 574 ? -22.266 -3.975 22.984 1 97.62 574 ALA B N 1
ATOM 8860 C CA . ALA B 1 574 ? -21 -3.262 23.172 1 97.62 574 ALA B CA 1
ATOM 8861 C C . ALA B 1 574 ? -20.188 -3.857 24.328 1 97.62 574 ALA B C 1
ATOM 8863 O O . ALA B 1 574 ? -18.969 -3.986 24.234 1 97.62 574 ALA B O 1
ATOM 8864 N N . LEU B 1 575 ? -20.859 -4.227 25.438 1 96.69 575 LEU B N 1
ATOM 8865 C CA . LEU B 1 575 ? -20.203 -4.754 26.625 1 96.69 575 LEU B CA 1
ATOM 8866 C C . LEU B 1 575 ? -19.688 -6.172 26.391 1 96.69 575 LEU B C 1
ATOM 8868 O O . LEU B 1 575 ? -18.688 -6.582 26.969 1 96.69 575 LEU B O 1
ATOM 8872 N N . ASP B 1 576 ? -20.359 -6.906 25.5 1 94.94 576 ASP B N 1
ATOM 8873 C CA . ASP B 1 576 ? -19.906 -8.242 25.125 1 94.94 576 ASP B CA 1
ATOM 8874 C C . ASP B 1 576 ? -18.531 -8.203 24.469 1 94.94 576 ASP B C 1
ATOM 8876 O O . ASP B 1 576 ? -17.797 -9.188 24.484 1 94.94 576 ASP B O 1
ATOM 8880 N N . LEU B 1 577 ? -18.188 -7.082 23.938 1 96.19 577 LEU B N 1
ATOM 8881 C CA . LEU B 1 577 ? -16.938 -6.934 23.203 1 96.19 577 LEU B CA 1
ATOM 8882 C C . LEU B 1 577 ? -15.797 -6.562 24.141 1 96.19 577 LEU B C 1
ATOM 8884 O O . LEU B 1 577 ? -14.625 -6.582 23.75 1 96.19 577 LEU B O 1
ATOM 8888 N N . LEU B 1 578 ? -16.078 -6.176 25.375 1 95.19 578 LEU B N 1
ATOM 8889 C CA . LEU B 1 578 ? -15.078 -5.711 26.328 1 95.19 578 LEU B CA 1
ATOM 8890 C C . LEU B 1 578 ? -14.141 -6.848 26.734 1 95.19 578 LEU B C 1
ATOM 8892 O O . LEU B 1 578 ? -14.594 -7.852 27.297 1 95.19 578 LEU B O 1
ATOM 8896 N N . PRO B 1 579 ? -12.898 -6.719 26.422 1 92.19 579 PRO B N 1
ATOM 8897 C CA . PRO B 1 579 ? -11.961 -7.77 26.828 1 92.19 579 PRO B CA 1
ATOM 8898 C C . PRO B 1 579 ? -11.531 -7.648 28.297 1 92.19 579 PRO B C 1
ATOM 8900 O O . PRO B 1 579 ? -11.734 -6.605 28.922 1 92.19 579 PRO B O 1
ATOM 8903 N N . GLU B 1 580 ? -10.93 -8.734 28.734 1 88.56 580 GLU B N 1
ATOM 8904 C CA . GLU B 1 580 ? -10.266 -8.656 30.031 1 88.56 580 GLU B CA 1
ATOM 8905 C C . GLU B 1 580 ? -8.922 -7.938 29.922 1 88.56 580 GLU B C 1
ATOM 8907 O O . GLU B 1 580 ? -8.125 -8.227 29.016 1 88.56 580 GLU B O 1
ATOM 8912 N N . VAL B 1 581 ? -8.805 -6.93 30.719 1 89.06 581 VAL B N 1
ATOM 8913 C CA . VAL B 1 581 ? -7.555 -6.18 30.734 1 89.06 581 VAL B CA 1
ATOM 8914 C C . VAL B 1 581 ? -6.828 -6.418 32.062 1 89.06 581 VAL B C 1
ATOM 8916 O O . VAL B 1 581 ? -7.336 -6.07 33.125 1 89.06 581 VAL B O 1
ATOM 8919 N N . GLU B 1 582 ? -5.758 -7.09 31.922 1 80.31 582 GLU B N 1
ATOM 8920 C CA . GLU B 1 582 ? -4.973 -7.387 33.125 1 80.31 582 GLU B CA 1
ATOM 8921 C C . GLU B 1 582 ? -4.309 -6.129 33.656 1 80.31 582 GLU B C 1
ATOM 8923 O O . GLU B 1 582 ? -4.047 -5.184 32.906 1 80.31 582 GLU B O 1
ATOM 8928 N N . ARG B 1 583 ? -4.047 -6.137 35.094 1 71.19 583 ARG B N 1
ATOM 8929 C CA . ARG B 1 583 ? -3.414 -4.996 35.75 1 71.19 583 ARG B CA 1
ATOM 8930 C C . ARG B 1 583 ? -1.933 -4.914 35.375 1 71.19 583 ARG B C 1
ATOM 8932 O O . ARG B 1 583 ? -1.271 -5.938 35.219 1 71.19 583 ARG B O 1
#